Protein AF-0000000069711337 (afdb_homodimer)

Organism: Shewanella oneidensis (strain ATCC 700550 / JCM 31522 / CIP 106686 / LMG 19005 / NCIMB 14063 / MR-1) (NCBI:txid211586)

Radius of gyration: 55.76 Å; Cα contacts (8 Å, |Δi|>4): 2715; chains: 2; bounding box: 80×181×138 Å

InterPro domains:
  IPR000014 PAS domain [PF13426] (203-303)
  IPR000014 PAS domain [TIGR00229] (195-309)
  IPR000014 PAS domain [cd00130] (200-301)
  IPR000160 GGDEF domain [PF00990] (315-472)
  IPR000160 GGDEF domain [PS50887] (344-478)
  IPR000160 GGDEF domain [SM00267] (304-476)
  IPR000160 GGDEF domain [TIGR00254] (312-474)
  IPR000160 GGDEF domain [cd01949] (318-474)
  IPR000700 PAS-associated, C-terminal [PS50113] (261-313)
  IPR001633 EAL domain [PF00563] (494-732)
  IPR001633 EAL domain [PS50883] (487-746)
  IPR001633 EAL domain [SM00052] (486-737)
  IPR001633 EAL domain [cd01948] (494-734)
  IPR003018 GAF domain [PF13185] (55-182)
  IPR003018 GAF domain [SM00065] (39-191)
  IPR029016 GAF-like domain superfamily [G3DSA:3.30.450.40] (39-191)
  IPR029787 Nucleotide cyclase [SSF55073] (320-478)
  IPR035919 EAL domain superfamily [G3DSA:3.20.20.450] (492-749)
  IPR035919 EAL domain superfamily [SSF141868] (493-745)
  IPR035965 PAS domain superfamily [SSF55785] (196-307)

Sequence (1504 aa):
MDEGMQIVGAVSGLSTPFNQNVSLECYNGILSMLLNGAPLADILHALVLKIEDQRLGTHASVLLLSEDGKRVLTGAAPHLPDSYNQVIHGVEIGPEVGSCGTAAYTGQRVIVEDIEHHPYWALYKSFALVHGLRACWSEPIKDTQGKVLGTFAMYYKEIKSPTVADLTLIAEAARLASLAIERSRSLEFQRLAVKIFDRLPLALVITNASHSVLYANDAFKLMVCLQPDDILAFNPEQFFSPSEPHEIASLFNHLSEGKMWQGELVGLRNNGETFYLDLTVTVFRESHSADLGFAWLFSDVSERKKAAQLIKYQANNDSLTGLANRNALFRQIQELINADSLTPGFSFMLMDLDNFKQVNDTYGHDKGDVLLVQMVEQVKICLDPQAVFARLGGDEFAILLPGVVTQRELSQLADKINKQVYRRYELSHDKGVYSSVSIGIARFPEDALDLEQLLNCADQAMYISKANGRNRYHFFTEQMQQNAERIANLHTLLKQALEQNAFELYFQPIVDATTGLIVRAEVLLRWQHEGQFISPDEFIPIAENSGLIVSIGRCVRQAVMQTIVEMQALGWPMSLAINVSTFEFWSHELQDEFCDSFTDIIEGLGVEDFPYELITLEITESLLMKKHAHLIQVLNELRARGIKISLDDFGTGYSSLSYLANFPIDQIKIDKSFIDRLAEGERHLALIEAIVRLSHALNLRVTAEGVETQEQLQVMMDNHIQEIQGYLFYKPIPKAVFFELLAKQAVISPHSMDEGMQIVGAVSGLSTPFNQNVSLECYNGILSMLLNGAPLADILHALVLKIEDQRLGTHASVLLLSEDGKRVLTGAAPHLPDSYNQVIHGVEIGPEVGSCGTAAYTGQRVIVEDIEHHPYWALYKSFALVHGLRACWSEPIKDTQGKVLGTFAMYYKEIKSPTVADLTLIAEAARLASLAIERSRSLEFQRLAVKIFDRLPLALVITNASHSVLYANDAFKLMVCLQPDDILAFNPEQFFSPSEPHEIASLFNHLSEGKMWQGELVGLRNNGETFYLDLTVTVFRESHSADLGFAWLFSDVSERKKAAQLIKYQANNDSLTGLANRNALFRQIQELINADSLTPGFSFMLMDLDNFKQVNDTYGHDKGDVLLVQMVEQVKICLDPQAVFARLGGDEFAILLPGVVTQRELSQLADKINKQVYRRYELSHDKGVYSSVSIGIARFPEDALDLEQLLNCADQAMYISKANGRNRYHFFTEQMQQNAERIANLHTLLKQALEQNAFELYFQPIVDATTGLIVRAEVLLRWQHEGQFISPDEFIPIAENSGLIVSIGRCVRQAVMQTIVEMQALGWPMSLAINVSTFEFWSHELQDEFCDSFTDIIEGLGVEDFPYELITLEITESLLMKKHAHLIQVLNELRARGIKISLDDFGTGYSSLSYLANFPIDQIKIDKSFIDRLAEGERHLALIEAIVRLSHALNLRVTAEGVETQEQLQVMMDNHIQEIQGYLFYKPIPKAVFFELLAKQAVISPHS

Foldseek 3Di:
DDPPPPCPPPPPPPPPVPPPPLVVVLVVVLVVCLVVPHDLLVSLQSLQVSLCVVDPQKFKFWWFADPVLFATAGRYGPPDDPQLNVVRGGDGADCQQPQFSNCSVVVAKGWFLALVPDRSNPPPSVSQVVVQWTIKIKHFQAEPVSHGGGIMMITHNHRDDDDPSRVVSRVVSSPSSNVSRVVNVVVVVVVVVVVVQQPDCWWKFKAWLVQDTPDTHPNNCVVAVVDPPDDPGDDPCQFQVVWDPVLVVVCVVQVVVQHKDWDKTWTAHPVGDIFIKTWIKHWDADPPDNIIMIMIIIDGCRVVVVVVVVVVQVVFADPLQRAGEQVNVQVVVVCLLPVPPPFAKKKKKKKFKPCLVVVCVPPNVLLSSQLLNVLVVQLVVLDDPQWGWYAHDDRMIMIIGGHDDDPVRVQVSLLSSLVRSQDWDDSDDVDIDGMGMFMFMEMPPVQHNDDVRRVVQRVLQSVVCVVVPHSHGGYGDVVSVVLVVLLVVLLVVLVVCLVVVQKAWWWFFKAFLPPRHTAAIEIDIWGDDPNDTDDCVRNVVSCLVVVVLLSVQLVSLLVVQVLQVVCVVVPQHHAYEYEDDLSCVVDLVSLVVVLVSNVVSCVVVVHDDRQQLSYEYEYEQVSLPPPDPSNQVSQVVSVVSNYAYEYECPPPDDHDPVSVLVHRHAAYEHDQVLLVCVVVDPVSLVVVLVVLVSCVVSNHAYEYEADQDPVSSVSCVVSVRGIYTHVNRPDTGGPVVVVVSSVVSCVVDPPD/DPPPPPCPDPPPPPPPVPPPPLLVVLVVVLVVCLVVPHDLLVSLQSLQVSLCVVDPQKFKFWWFADPVLFATAGRYGPPDDPQLNVVRGGDGADCQQPQFSNCSVVVAKGWFLALVPDRSNVPPSVSQVVVQWTIKIKHFQAEPVSHTGGIMMITHNHRDDDDPSRVVSRVSSSPSSNVSRVVNVVVVVVVVVVVVQQPDCWWKFKAWLVQDTPDTHPNNCVVAPVDPPDDPGDDPCQFQVVWDPVLVVVCVVQVVVQHKDWDKTWTAHPVGDIFIKTWIKHWDADPPDNIIMIMIIIDGCRVVVVVVVVVVQVVFADPLQRAGEQVNVQVVVVCLLPVPDPFQKKKKKKKFKPCLVVVCVPVNVLLSSQLLNVLVVQLVVLDDPQWGWYAHDDRMIMIIGGHHDDPVRVQVSLLSSLVRSQDWDDSDDVDIDGMGMFMFMEIPPVQHNDDVRRVVQRVLQSVVCNVVPHSHGGYGDVVSVVLVVLLVVLLVVLVVCLVVVQKAWWWFFKAFLVPRDTAAIEIDIWGDDPNDTDDCVRNVVSCLVVVVLLSVQLVSLLVVQVLQVVCVVVPQHHAYEYEDELSCVVDLVSLVVVLVSNVVSCVVVVHDDRQQLSYEYEYEQVSLPPPDPSNQVSQVVSVVSNYAYEYECPPPDDHDPVSVLVHRHAAYEHDQVLLVCVVVDPVSLVVVLVVLVSCVVSNHAYEYEADQDPVSSVSCVVSPRGIYTHVNSPDTDGPVVVVVSSVVSCVVDPPD

Solvent-accessible surface area (backbone atoms only — not comparable to full-atom values): 78428 Å² total; per-residue (Å²): 136,90,75,76,76,80,78,76,76,76,74,80,69,78,76,64,84,66,76,62,61,67,59,38,56,48,48,50,55,48,48,51,35,57,57,63,55,53,54,59,60,58,46,45,40,51,49,40,52,47,50,31,69,72,37,77,75,41,40,36,34,34,35,32,41,38,92,81,67,50,28,32,32,71,54,28,44,89,79,47,58,67,73,49,49,57,66,52,40,62,38,60,50,31,86,58,37,36,38,50,24,18,6,46,58,70,63,38,73,27,81,37,36,42,34,87,76,38,74,35,19,69,89,50,30,70,67,38,46,78,74,44,41,23,14,35,37,13,30,39,12,43,46,66,84,64,49,65,48,17,24,32,33,42,29,26,68,46,75,47,77,81,49,73,67,49,53,52,50,49,52,48,50,15,51,54,50,24,52,48,50,51,51,49,52,40,54,49,47,51,53,50,49,51,54,50,52,49,64,35,93,38,22,37,38,30,24,42,71,88,38,47,61,72,43,66,26,56,40,29,40,62,68,36,39,86,52,93,82,55,78,83,72,54,56,68,69,67,31,40,56,80,29,60,65,68,60,52,50,52,47,53,55,32,49,75,70,62,35,62,43,76,50,74,47,27,38,49,28,79,87,68,51,72,43,37,28,45,37,39,37,45,57,46,72,43,92,90,41,98,43,47,27,37,39,42,34,35,37,82,43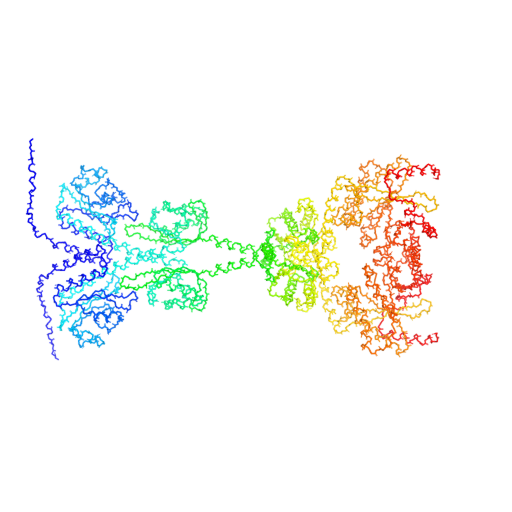,42,66,60,51,51,50,53,50,49,44,51,43,65,64,29,29,31,89,84,71,64,28,33,15,46,62,38,46,51,51,52,51,50,49,56,68,60,49,72,63,94,57,60,31,31,36,37,36,31,33,34,50,48,64,46,66,55,44,26,67,70,64,24,60,68,37,37,48,48,47,52,44,54,47,51,55,44,47,54,72,72,52,58,89,77,45,45,58,28,40,63,49,86,59,32,33,37,37,39,38,76,35,73,71,52,69,66,58,51,49,50,51,52,50,49,41,36,56,60,45,47,42,79,42,75,56,50,98,83,37,68,49,73,40,35,34,15,27,2,30,24,38,34,62,83,70,18,89,45,70,70,48,35,52,44,37,8,48,49,15,18,48,49,13,46,75,71,68,38,61,35,68,31,65,49,48,71,67,59,50,53,53,49,50,52,50,53,53,51,47,47,51,49,56,50,32,63,74,64,62,47,63,40,65,27,36,28,49,24,22,30,64,84,80,65,45,76,65,33,26,40,49,38,79,40,40,62,57,96,89,38,77,52,55,56,84,58,53,47,58,45,25,51,75,67,52,50,41,47,61,52,48,52,53,51,50,46,54,51,54,52,49,45,53,51,29,46,76,71,69,53,75,57,32,40,30,39,75,49,64,53,71,40,54,64,41,72,65,40,40,51,48,52,61,46,44,59,57,52,46,35,60,71,71,70,52,87,84,72,70,39,63,37,35,28,41,28,32,48,37,62,51,66,62,58,86,43,73,63,54,55,51,52,46,45,54,43,38,72,63,37,32,40,31,28,36,32,48,43,38,72,32,40,32,26,56,57,50,63,76,70,45,81,62,45,28,40,28,39,32,35,72,55,54,68,40,41,84,76,35,68,54,39,49,29,48,52,52,22,51,46,50,30,32,49,49,63,68,27,47,51,32,42,32,54,38,60,48,71,69,52,48,50,53,36,52,74,61,71,39,51,32,40,28,23,63,59,80,37,57,76,32,47,58,70,59,49,52,51,53,49,53,56,50,54,66,69,60,68,85,125,132,87,75,76,76,78,77,78,76,78,74,78,70,76,74,62,85,66,76,65,61,65,60,38,58,49,46,50,54,48,48,50,35,59,56,62,55,54,55,57,59,58,46,44,38,51,49,39,54,47,50,30,68,72,38,77,74,41,41,36,34,33,32,31,40,39,92,80,68,51,27,32,31,72,54,26,45,87,77,47,58,67,71,51,50,58,66,51,40,61,39,62,50,31,86,58,36,36,37,50,25,19,6,48,58,70,63,38,72,25,81,37,35,41,35,86,77,36,75,35,19,69,89,49,30,70,68,39,47,78,74,44,42,22,14,35,35,14,29,40,12,45,47,68,83,64,50,69,49,18,26,32,34,42,29,27,67,45,75,46,76,81,49,72,68,49,54,52,49,49,53,49,52,16,51,55,48,24,52,50,49,52,51,52,51,39,52,51,47,50,54,50,48,51,55,51,51,48,64,34,93,38,22,37,39,30,24,42,72,87,40,48,61,72,43,68,26,58,40,30,40,62,68,37,39,87,51,94,82,54,77,80,73,54,54,67,70,68,31,41,57,79,29,58,67,69,61,53,51,52,47,53,54,31,48,75,71,62,36,61,45,75,50,75,48,28,38,50,29,80,87,69,51,73,44,37,28,44,38,39,37,44,56,46,70,43,92,89,40,95,44,47,27,37,39,43,36,35,37,83,42,42,66,60,52,50,49,52,49,48,42,51,43,65,65,29,30,32,88,86,71,64,29,32,14,45,62,40,48,52,50,52,50,48,50,58,66,61,50,69,66,91,60,54,34,31,35,36,37,32,33,35,50,49,66,45,64,55,45,26,68,68,63,25,60,68,37,38,49,48,46,51,44,53,48,52,57,44,49,53,71,72,52,59,92,76,45,44,58,27,40,64,50,85,60,33,33,36,38,38,38,76,36,73,70,54,70,67,57,49,49,50,50,52,49,49,41,35,56,60,45,47,42,78,42,76,56,50,97,85,37,67,48,74,40,34,33,16,26,2,30,25,38,35,63,84,71,19,88,47,70,70,48,35,53,44,37,7,48,49,15,18,49,50,14,46,74,71,67,37,59,34,67,31,66,49,47,70,67,59,52,52,52,49,50,50,50,54,52,52,45,46,51,48,57,50,32,63,75,64,60,48,63,42,65,26,36,28,49,24,24,30,64,86,80,64,44,78,65,33,27,40,49,40,78,41,39,62,56,96,90,39,79,50,55,56,86,59,54,47,59,46,24,52,76,67,52,49,41,47,60,51,48,51,53,51,51,45,54,49,52,52,50,45,54,51,29,44,76,73,69,54,75,58,32,40,30,38,74,49,63,55,71,40,54,65,40,71,66,39,39,51,47,53,61,46,45,57,56,53,44,35,61,71,70,68,51,88,82,74,69,38,63,37,35,30,42,28,32,49,38,62,52,67,62,58,87,42,71,65,55,54,51,51,46,47,52,43,39,74,65,37,32,39,31,28,36,34,47,43,37,73,33,40,34,28,57,56,49,63,75,70,45,81,61,44,28,39,27,38,33,36,71,54,53,67,40,42,84,77,35,68,54,40,47,30,47,50,52,24,51,47,49,30,32,50,50,62,69,27,47,50,32,44,32,54,39,60,47,70,70,52,47,50,53,37,52,73,61,70,38,51,32,39,27,23,64,59,81,36,58,76,32,47,59,70,61,47,51,51,53,51,53,55,50,52,67,70,62,69,84,125

Nearest PDB structures (foldseek):
  5xgb-assembly1_A-2  TM=4.383E-01  e=1.754E-41  Pseudomonas aeruginosa PAO1
  5xge-assembly1_A  TM=4.430E-01  e=1.896E-40  Pseudomonas aeruginosa PAO1
  5xgd-assembly1_A  TM=4.421E-01  e=2.002E-40  Pseudomonas aeruginosa PAO1
  2r6o-assembly1_B  TM=9.337E-01  e=6.781E-23  Thiobacillus denitrificans ATCC 25259
  5m1t-assembly1_A  TM=9.242E-01  e=3.085E-22  Pseudomonas aeruginosa PAO1

Secondary structure (DSSP, 8-state):
-------------------HHHHHHHHHHHHHHHHTT--HHHHHHHHHHHHHHHSTT-EEEEEEEPTTSSEEEEEE-TTS-HHHHHHHTTEEP-TTSHHHHHHHHHTS-EEES-TTT-GGGTTTHHHHHTTT--EEEEEEEE-TTS-EEEEEEEEESS--PPPHHHHHHHHHHHHHHHHHHHHHHHHHHHHHHHHHHHT-SSEEEEE-TT--EEEE-HHHHHHH-SSTTS-----HHHHTTTS-HHHHHHHHHHHHTT--EEEEEEEE-TTS-EEEEEEEEEEEE-TTSSPEEEEEEEEE-HHHHHHHHHHHHHHHB-TTT-SB-HHHHHHHHHHHHH--SS---EEEEEEEETTHHHHHHHH-HHHHHHHHHHHHHHHHHH--TT-EEEEEETTEEEEEEES---HHHHHHHHHHHHHHH-EEEEEETTEEEEE-EEEEEEEETTT-SSHHHHHHHHHHHHHHHHHTTSS-EEE--HHHHHHHHHHHHHHHHHHHHHHTT-EEEEEEEEEETTT--EEEEEEEEEEEETTEEEPHHHHHHHHHHHTTHHHHHHHHHHHHHHHHHHHHHHT---EEEEE--GGGGSSHHHHHHHHHHHHHHHHHHT-SS--GGGEEEEEEHHHHTS--HHHHHHHHHHHHHT-EEEEEEETTS-B-HHHHHHS---EEEEPHHHHHGGGG-HHHHHHHHHHHHHHHHTT-EEEEE---SHHHHHHHHHTT--EEESTTT---EEHHHHHHHHHHHHHHS---/-------------------HHHHHHHHHHHHHHHHTT--HHHHHHHHHHHHHHHSTT-EEEEEEEPTTSSEEEEEE-TTS-HHHHHHHTTEEP-TTSHHHHHHHHHTS-EEES-TTT-GGGTTTHHHHHTTT--EEEEEEEE-TTS-EEEEEEEEESS-----HHHHHHHHHHHHHHHHHHHHHHHHHHHHHHHHHHHT-SSEEEEE-TT--EEEE-HHHHHHH-SSTTS-----HHHHTTTS-HHHHHHHHHHHHTT--EEEEEEEE-TTS-EEEEEEEEEEEE-TTSSPEEEEEEEEE-HHHHHHHHHHHHHHHB-TTT-SB-HHHHHHHHHHHHH--SS---EEEEEEEETTHHHHHHHH-HHHHHHHHHHHHHHHHHH--TT-EEEEEETTEEEEEEES---HHHHHHHHHHHHHHH-EEEEEETTEEEEE-EEEEEEEETTT-SSHHHHHHHHHHHHHHHHHTTSS-EEE--HHHHHHHHHHHHHHHHHHHHHHTT-EEEEEEEEEETTT--EEEEEEEEEEEETTEEEPHHHHHHHHHHHTHHHHHHHHHHHHHHHHHHHHHHHT---EEEEE--GGGGSSHHHHHHHHHHHHHHHHHHT-SS--GGGEEEEEEHHHHHS--HHHHHHHHHHHHHT-EEEEEEETTS-B-HHHHHHS---EEEE-HHHHHGGGG-HHHHHHHHHHHHHHHHTT-EEEEE---SHHHHHHHHHTT--EEESTTT---EEHHHHHHHHHHHHHHS---

Structure (mmCIF, N/CA/C/O backbone):
data_AF-0000000069711337-model_v1
#
loop_
_entity.id
_entity.type
_entity.pdbx_description
1 polymer 'Bifunctional diguanylate cyclase with GAF and PAS sensory domains/signalling protein with EAL domain'
#
loop_
_atom_site.group_PDB
_atom_site.id
_atom_site.type_symbol
_atom_site.label_atom_id
_atom_site.label_alt_id
_atom_site.label_comp_id
_atom_site.label_asym_id
_atom_site.label_entity_id
_atom_site.label_seq_id
_atom_site.pdbx_PDB_ins_code
_atom_site.Cartn_x
_atom_site.Cartn_y
_atom_site.Cartn_z
_atom_site.occupancy
_atom_site.B_iso_or_equiv
_atom_site.auth_seq_id
_atom_site.auth_comp_id
_atom_site.auth_asym_id
_atom_site.auth_atom_id
_atom_site.pdbx_PDB_model_num
ATOM 1 N N . MET A 1 1 ? 28.078 -61.344 -83.375 1 18.14 1 MET A N 1
ATOM 2 C CA . MET A 1 1 ? 27.281 -62.562 -83.438 1 18.14 1 MET A CA 1
ATOM 3 C C . MET A 1 1 ? 26.5 -62.781 -82.125 1 18.14 1 MET A C 1
ATOM 5 O O . MET A 1 1 ? 25.297 -63 -82.188 1 18.14 1 MET A O 1
ATOM 9 N N . ASP A 1 2 ? 27.156 -63.406 -81.125 1 20.28 2 ASP A N 1
ATOM 10 C CA . ASP A 1 2 ? 26.859 -64.625 -80.312 1 20.28 2 ASP A CA 1
ATOM 11 C C . ASP A 1 2 ? 25.875 -64.312 -79.188 1 20.28 2 ASP A C 1
ATOM 13 O O . ASP A 1 2 ? 26.141 -63.5 -78.312 1 20.28 2 ASP A O 1
ATOM 17 N N . GLU A 1 3 ? 24.609 -64.562 -79.5 1 23.61 3 GLU A N 1
ATOM 18 C CA . GLU A 1 3 ? 23.281 -64.5 -78.875 1 23.61 3 GLU A CA 1
ATOM 19 C C . GLU A 1 3 ? 23.141 -65.438 -77.688 1 23.61 3 GLU A C 1
ATOM 21 O O . GLU A 1 3 ? 22.984 -66.625 -77.875 1 23.61 3 GLU A O 1
ATOM 26 N N . GLY A 1 4 ? 24.141 -65.312 -76.75 1 23.45 4 GLY A N 1
ATOM 27 C CA . GLY A 1 4 ? 24.25 -66.312 -75.688 1 23.45 4 GLY A CA 1
ATOM 28 C C . GLY A 1 4 ? 22.953 -66.5 -74.938 1 23.45 4 GLY A C 1
ATOM 29 O O . GLY A 1 4 ? 22.266 -65.562 -74.625 1 23.45 4 GLY A O 1
ATOM 30 N N . MET A 1 5 ? 22.234 -67.625 -75.312 1 23.56 5 MET A N 1
ATOM 31 C CA . MET A 1 5 ? 20.953 -68.188 -74.938 1 23.56 5 MET A CA 1
ATOM 32 C C . MET A 1 5 ? 20.828 -68.438 -73.438 1 23.56 5 MET A C 1
ATOM 34 O O . MET A 1 5 ? 21.578 -69.188 -72.875 1 23.56 5 MET A O 1
ATOM 38 N N . GLN A 1 6 ? 20.625 -67.312 -72.688 1 23.84 6 GLN A N 1
ATOM 39 C CA . GLN A 1 6 ? 20.578 -67.312 -71.188 1 23.84 6 GLN A CA 1
ATOM 40 C C . GLN A 1 6 ? 19.438 -68.188 -70.688 1 23.84 6 GLN A C 1
ATOM 42 O O . GLN A 1 6 ? 18.266 -67.938 -70.938 1 23.84 6 GLN A O 1
ATOM 47 N N . ILE A 1 7 ? 19.625 -69.562 -70.812 1 23.23 7 ILE A N 1
ATOM 48 C CA . ILE A 1 7 ? 18.656 -70.625 -70.438 1 23.23 7 ILE A CA 1
ATOM 49 C C . ILE A 1 7 ? 18.188 -70.438 -69 1 23.23 7 ILE A C 1
ATOM 51 O O . ILE A 1 7 ? 19 -70.375 -68.062 1 23.23 7 ILE A O 1
ATOM 55 N N . VAL A 1 8 ? 17.062 -69.75 -68.75 1 24.2 8 VAL A N 1
ATOM 56 C CA . VAL A 1 8 ? 16.344 -69.5 -67.5 1 24.2 8 VAL A CA 1
ATOM 57 C C . VAL A 1 8 ? 15.703 -70.75 -67 1 24.2 8 VAL A C 1
ATOM 59 O O . VAL A 1 8 ? 14.766 -71.312 -67.562 1 24.2 8 VAL A O 1
ATOM 62 N N . GLY A 1 9 ? 16.531 -71.875 -66.812 1 24.56 9 GLY A N 1
ATOM 63 C CA . GLY A 1 9 ? 15.93 -73.125 -66.438 1 24.56 9 GLY A CA 1
ATOM 64 C C . GLY A 1 9 ? 15.07 -73 -65.188 1 24.56 9 GLY A C 1
ATOM 65 O O . GLY A 1 9 ? 15.453 -72.375 -64.188 1 24.56 9 GLY A O 1
ATOM 66 N N . ALA A 1 10 ? 13.742 -73.125 -65.375 1 26.84 10 ALA A N 1
ATOM 67 C CA . ALA A 1 10 ? 12.68 -73.125 -64.375 1 26.84 10 ALA A CA 1
ATOM 68 C C . ALA A 1 10 ? 12.766 -74.375 -63.469 1 26.84 10 ALA A C 1
ATOM 70 O O . ALA A 1 10 ? 12.625 -75.5 -63.906 1 26.84 10 ALA A O 1
ATOM 71 N N . VAL A 1 11 ? 13.781 -74.5 -62.594 1 25.28 11 VAL A N 1
ATOM 72 C CA . VAL A 1 11 ? 13.875 -75.625 -61.688 1 25.28 11 VAL A CA 1
ATOM 73 C C . VAL A 1 11 ? 12.539 -75.812 -61 1 25.28 11 VAL A C 1
ATOM 75 O O . VAL A 1 11 ? 11.977 -74.875 -60.406 1 25.28 11 VAL A O 1
ATOM 78 N N . SER A 1 12 ? 11.719 -76.75 -61.5 1 26.84 12 SER A N 1
ATOM 79 C CA . SER A 1 12 ? 10.492 -77.25 -60.906 1 26.84 12 SER A CA 1
ATOM 80 C C . SER A 1 12 ? 10.734 -77.75 -59.5 1 26.84 12 SER A C 1
ATOM 82 O O . SER A 1 12 ? 11.375 -78.75 -59.281 1 26.84 12 SER A O 1
ATOM 84 N N . GLY A 1 13 ? 11.375 -77 -58.656 1 25.52 13 GLY A N 1
ATOM 85 C CA . GLY A 1 13 ? 11.812 -77.312 -57.344 1 25.52 13 GLY A CA 1
ATOM 86 C C . GLY A 1 13 ? 10.727 -78 -56.5 1 25.52 13 GLY A C 1
ATOM 87 O O . GLY A 1 13 ? 9.586 -77.5 -56.469 1 25.52 13 GLY A O 1
ATOM 88 N N . LEU A 1 14 ? 10.695 -79.438 -56.5 1 29.45 14 LEU A N 1
ATOM 89 C CA . LEU A 1 14 ? 9.977 -80.312 -55.594 1 29.45 14 LEU A CA 1
ATOM 90 C C . LEU A 1 14 ? 9.875 -79.75 -54.219 1 29.45 14 LEU A C 1
ATOM 92 O O . LEU A 1 14 ? 10.891 -79.438 -53.594 1 29.45 14 LEU A O 1
ATOM 96 N N . SER A 1 15 ? 8.797 -79.062 -54.031 1 28.31 15 SER A N 1
ATOM 97 C CA . SER A 1 15 ? 8.406 -78.5 -52.719 1 28.31 15 SER A CA 1
ATOM 98 C C . SER A 1 15 ? 8.391 -79.562 -51.656 1 28.31 15 SER A C 1
ATOM 100 O O . SER A 1 15 ? 7.496 -80.375 -51.594 1 28.31 15 SER A O 1
ATOM 102 N N . THR A 1 16 ? 9.531 -80.375 -51.438 1 30.22 16 THR A N 1
ATOM 103 C CA . THR A 1 16 ? 9.539 -81.25 -50.281 1 30.22 16 THR A CA 1
ATOM 104 C C . THR A 1 16 ? 8.766 -80.625 -49.125 1 30.22 16 THR A C 1
ATOM 106 O O . THR A 1 16 ? 8.859 -79.375 -48.906 1 30.22 16 THR A O 1
ATOM 109 N N . PRO A 1 17 ? 7.723 -81.312 -48.719 1 33.59 17 PRO A N 1
ATOM 110 C CA . PRO A 1 17 ? 6.945 -80.812 -47.594 1 33.59 17 PRO A CA 1
ATOM 111 C C . PRO A 1 17 ? 7.82 -80.312 -46.469 1 33.59 17 PRO A C 1
ATOM 113 O O . PRO A 1 17 ? 8.672 -81 -45.938 1 33.59 17 PRO A O 1
ATOM 116 N N . PHE A 1 18 ? 8.43 -79.188 -46.594 1 34.59 18 PHE A N 1
ATOM 117 C CA . PHE A 1 18 ? 9.164 -78.375 -45.656 1 34.59 18 PHE A CA 1
ATOM 118 C C . PHE A 1 18 ? 8.648 -78.562 -44.219 1 34.59 18 PHE A C 1
ATOM 120 O O . PHE A 1 18 ? 7.438 -78.625 -44 1 34.59 18 PHE A O 1
ATOM 127 N N . ASN A 1 19 ? 9.43 -79.25 -43.375 1 37.69 19 ASN A N 1
ATOM 128 C CA . ASN A 1 19 ? 9.297 -79.562 -41.938 1 37.69 19 ASN A CA 1
ATOM 129 C C . ASN A 1 19 ? 8.578 -78.375 -41.219 1 37.69 19 ASN A C 1
ATOM 131 O O . ASN A 1 19 ? 9.219 -77.438 -40.75 1 37.69 19 ASN A O 1
ATOM 135 N N . GLN A 1 20 ? 7.562 -77.938 -41.625 1 41.38 20 GLN A N 1
ATOM 136 C CA . GLN A 1 20 ? 6.543 -77.062 -41.094 1 41.38 20 GLN A CA 1
ATOM 137 C C . GLN A 1 20 ? 6.34 -77.25 -39.594 1 41.38 20 GLN A C 1
ATOM 139 O O . GLN A 1 20 ? 5.898 -76.375 -38.906 1 41.38 20 GLN A O 1
ATOM 144 N N . ASN A 1 21 ? 6.703 -78.5 -39.062 1 42.59 21 ASN A N 1
ATOM 145 C CA . ASN A 1 21 ? 6.465 -78.875 -37.656 1 42.59 21 ASN A CA 1
ATOM 146 C C . ASN A 1 21 ? 7.402 -78.188 -36.719 1 42.59 21 ASN A C 1
ATOM 148 O O . ASN A 1 21 ? 7.023 -77.875 -35.562 1 42.59 21 ASN A O 1
ATOM 152 N N . VAL A 1 22 ? 8.688 -78.125 -37 1 45.66 22 VAL A N 1
ATOM 153 C CA . VAL A 1 22 ? 9.727 -77.625 -36.125 1 45.66 22 VAL A CA 1
ATOM 154 C C . VAL A 1 22 ? 9.445 -76.125 -35.781 1 45.66 22 VAL A C 1
ATOM 156 O O . VAL A 1 22 ? 9.594 -75.75 -34.656 1 45.66 22 VAL A O 1
ATOM 159 N N . SER A 1 23 ? 8.852 -75.5 -36.75 1 56.22 23 SER A N 1
ATOM 160 C CA . SER A 1 23 ? 8.555 -74.062 -36.625 1 56.22 23 SER A CA 1
ATOM 161 C C . SER A 1 23 ? 7.422 -73.812 -35.656 1 56.22 23 SER A C 1
ATOM 163 O O . SER A 1 23 ? 7.477 -72.875 -34.844 1 56.22 23 SER A O 1
ATOM 165 N N . LEU A 1 24 ? 6.738 -74.938 -35.438 1 54.31 24 LEU A N 1
ATOM 166 C CA . LEU A 1 24 ? 5.543 -74.75 -34.625 1 54.31 24 LEU A CA 1
ATOM 167 C C . LEU A 1 24 ? 5.871 -74.812 -33.156 1 54.31 24 LEU A C 1
ATOM 169 O O . LEU A 1 24 ? 5.344 -74.062 -32.344 1 54.31 24 LEU A O 1
ATOM 173 N N . GLU A 1 25 ? 6.738 -75.875 -32.781 1 60.19 25 GLU A N 1
ATOM 174 C CA . GLU A 1 25 ? 7.109 -76 -31.391 1 60.19 25 GLU A CA 1
ATOM 175 C C . GLU A 1 25 ? 7.855 -74.812 -30.875 1 60.19 25 GLU A C 1
ATOM 177 O O . GLU A 1 25 ? 7.648 -74.375 -29.75 1 60.19 25 GLU A O 1
ATOM 182 N N . CYS A 1 26 ? 8.641 -74.312 -31.781 1 65.06 26 CYS A N 1
ATOM 183 C CA . CYS A 1 26 ? 9.383 -73.062 -31.406 1 65.06 26 CYS A CA 1
ATOM 184 C C . CYS A 1 26 ? 8.438 -71.938 -31.141 1 65.06 26 CYS A C 1
ATOM 186 O O . CYS A 1 26 ? 8.57 -71.25 -30.141 1 65.06 26 CYS A O 1
ATOM 188 N N . TYR A 1 27 ? 7.527 -71.938 -31.953 1 66.81 27 TYR A N 1
ATOM 189 C CA . TYR A 1 27 ? 6.57 -70.812 -31.844 1 66.81 27 TYR A CA 1
ATOM 190 C C . TYR A 1 27 ? 5.75 -70.938 -30.562 1 66.81 27 TYR A C 1
ATOM 192 O O . TYR A 1 27 ? 5.566 -69.938 -29.844 1 66.81 27 TYR A O 1
ATOM 200 N N . ASN A 1 28 ? 5.395 -72.125 -30.25 1 67.12 28 ASN A N 1
ATOM 201 C CA . ASN A 1 28 ? 4.562 -72.375 -29.078 1 67.12 28 ASN A CA 1
ATOM 202 C C . ASN A 1 28 ? 5.316 -72.062 -27.781 1 67.12 28 ASN A C 1
ATOM 204 O O . ASN A 1 28 ? 4.746 -71.5 -26.859 1 67.12 28 ASN A O 1
ATOM 208 N N . GLY A 1 29 ? 6.539 -72.5 -27.812 1 72.25 29 GLY A N 1
ATOM 209 C CA . GLY A 1 29 ? 7.332 -72.188 -26.625 1 72.25 29 GLY A CA 1
ATOM 210 C C . GLY A 1 29 ? 7.523 -70.75 -26.359 1 72.25 29 GLY A C 1
ATOM 211 O O . GLY A 1 29 ? 7.352 -70.25 -25.234 1 72.25 29 GLY A O 1
ATOM 212 N N . ILE A 1 30 ? 7.766 -70 -27.406 1 78.81 30 ILE A N 1
ATOM 213 C CA . ILE A 1 30 ? 8.031 -68.625 -27.281 1 78.81 30 ILE A CA 1
ATOM 214 C C . ILE A 1 30 ? 6.734 -67.875 -26.953 1 78.81 30 ILE A C 1
ATOM 216 O O . ILE A 1 30 ? 6.723 -66.938 -26.094 1 78.81 30 ILE A O 1
ATOM 220 N N . LEU A 1 31 ? 5.734 -68.25 -27.547 1 70.56 31 LEU A N 1
ATOM 221 C CA . LEU A 1 31 ? 4.441 -67.625 -27.281 1 70.56 31 LEU A CA 1
ATOM 222 C C . LEU A 1 31 ? 4.008 -67.875 -25.844 1 70.56 31 LEU A C 1
ATOM 224 O O . LEU A 1 31 ? 3.461 -66.938 -25.203 1 70.56 31 LEU A O 1
ATOM 228 N N . SER A 1 32 ? 4.246 -69.062 -25.422 1 72.44 32 SER A N 1
ATOM 229 C CA . SER A 1 32 ? 3.928 -69.375 -24.031 1 72.44 32 SER A CA 1
ATOM 230 C C . SER A 1 32 ? 4.699 -68.5 -23.078 1 72.44 32 SER A C 1
ATOM 232 O O . SER A 1 32 ? 4.141 -68 -22.094 1 72.44 32 SER A O 1
ATOM 234 N N . MET A 1 33 ? 5.875 -68.25 -23.438 1 81.31 33 MET A N 1
ATOM 235 C CA . MET A 1 33 ? 6.695 -67.375 -22.594 1 81.31 33 MET A CA 1
ATOM 236 C C . MET A 1 33 ? 6.168 -65.938 -22.625 1 81.31 33 MET A C 1
ATOM 238 O O . MET A 1 33 ? 6.145 -65.312 -21.578 1 81.31 33 MET A O 1
ATOM 242 N N . LEU A 1 34 ? 5.762 -65.562 -23.734 1 75.75 34 LEU A N 1
ATOM 243 C CA . LEU A 1 34 ? 5.188 -64.25 -23.891 1 75.75 34 LEU A CA 1
ATOM 244 C C . LEU A 1 34 ? 3.912 -64.125 -23.062 1 75.75 34 LEU A C 1
ATOM 246 O O . LEU A 1 34 ? 3.734 -63.094 -22.344 1 75.75 34 LEU A O 1
ATOM 250 N N . LEU A 1 35 ? 3.131 -65.062 -23.094 1 67.69 35 LEU A N 1
ATOM 251 C CA . LEU A 1 35 ? 1.831 -65.062 -22.422 1 67.69 35 LEU A CA 1
ATOM 252 C C . LEU A 1 35 ? 1.989 -65.125 -20.906 1 67.69 35 LEU A C 1
ATOM 254 O O . LEU A 1 35 ? 1.162 -64.625 -20.172 1 67.69 35 LEU A O 1
ATOM 258 N N . ASN A 1 36 ? 3.076 -65.75 -20.5 1 73.19 36 ASN A N 1
ATOM 259 C CA . ASN A 1 36 ? 3.305 -65.938 -19.062 1 73.19 36 ASN A CA 1
ATOM 260 C C . ASN A 1 36 ? 4.043 -64.75 -18.484 1 73.19 36 ASN A C 1
ATOM 262 O O . ASN A 1 36 ? 4.363 -64.688 -17.297 1 73.19 36 ASN A O 1
ATOM 266 N N . GLY A 1 37 ? 4.383 -63.844 -19.344 1 73.38 37 GLY A N 1
ATOM 267 C CA . GLY A 1 37 ? 5.016 -62.625 -18.859 1 73.38 37 GLY A CA 1
ATOM 268 C C . GLY A 1 37 ? 6.492 -62.812 -18.547 1 73.38 37 GLY A C 1
ATOM 269 O O . GLY A 1 37 ? 7.023 -62.188 -17.625 1 73.38 37 GLY A O 1
ATOM 270 N N . ALA A 1 38 ? 7.094 -63.656 -19.234 1 81.62 38 ALA A N 1
ATOM 271 C CA . ALA A 1 38 ? 8.523 -63.875 -19.031 1 81.62 38 ALA A CA 1
ATOM 272 C C . ALA A 1 38 ? 9.32 -62.625 -19.406 1 81.62 38 ALA A C 1
ATOM 274 O O . ALA A 1 38 ? 8.922 -61.875 -20.297 1 81.62 38 ALA A O 1
ATOM 275 N N . PRO A 1 39 ? 10.453 -62.438 -18.688 1 84.62 39 PRO A N 1
ATOM 276 C CA . PRO A 1 39 ? 11.305 -61.281 -19.047 1 84.62 39 PRO A CA 1
ATOM 277 C C . PRO A 1 39 ? 11.82 -61.375 -20.484 1 84.62 39 PRO A C 1
ATOM 279 O O . PRO A 1 39 ? 12.047 -62.469 -21 1 84.62 39 PRO A O 1
ATOM 282 N N . LEU A 1 40 ? 11.914 -60.25 -21.062 1 87.69 40 LEU A N 1
ATOM 283 C CA . LEU A 1 40 ? 12.336 -60.188 -22.453 1 87.69 40 LEU A CA 1
ATOM 284 C C . LEU A 1 40 ? 13.625 -60.969 -22.688 1 87.69 40 LEU A C 1
ATOM 286 O O . LEU A 1 40 ? 13.734 -61.719 -23.656 1 87.69 40 LEU A O 1
ATOM 290 N N . ALA A 1 41 ? 14.586 -60.812 -21.766 1 87.94 41 ALA A N 1
ATOM 291 C CA . ALA A 1 41 ? 15.875 -61.469 -21.891 1 87.94 41 ALA A CA 1
ATOM 292 C C . ALA A 1 41 ? 15.703 -63 -21.984 1 87.94 41 ALA A C 1
ATOM 294 O O . ALA A 1 41 ? 16.344 -63.625 -22.812 1 87.94 41 ALA A O 1
ATOM 295 N N . ASP A 1 42 ? 14.789 -63.5 -21.234 1 89.44 42 ASP A N 1
ATOM 296 C CA . ASP A 1 42 ? 14.539 -64.938 -21.219 1 89.44 42 ASP A CA 1
ATOM 297 C C . ASP A 1 42 ? 13.867 -65.375 -22.516 1 89.44 42 ASP A C 1
ATOM 299 O O . ASP A 1 42 ? 14.18 -66.438 -23.047 1 89.44 42 ASP A O 1
ATOM 303 N N . ILE A 1 43 ? 12.992 -64.562 -23 1 89.81 43 ILE A N 1
ATOM 304 C CA . ILE A 1 43 ? 12.266 -64.875 -24.219 1 89.81 43 ILE A CA 1
ATOM 305 C C . ILE A 1 43 ? 13.234 -64.875 -25.406 1 89.81 43 ILE A C 1
ATOM 307 O O . ILE A 1 43 ? 13.234 -65.812 -26.203 1 89.81 43 ILE A O 1
ATOM 311 N N . LEU A 1 44 ? 14.062 -63.906 -25.453 1 93 44 LEU A N 1
ATOM 312 C CA . LEU A 1 44 ? 15.016 -63.844 -26.562 1 93 44 LEU A CA 1
ATOM 313 C C . LEU A 1 44 ? 16.031 -65 -26.484 1 93 44 LEU A C 1
ATOM 315 O O . LEU A 1 44 ? 16.391 -65.562 -27.516 1 93 44 LEU A O 1
ATOM 319 N N . HIS A 1 45 ? 16.453 -65.25 -25.312 1 93.56 45 HIS A N 1
ATOM 320 C CA . HIS A 1 45 ? 17.359 -66.375 -25.109 1 93.56 45 HIS A CA 1
ATOM 321 C C . HIS A 1 45 ? 16.75 -67.688 -25.594 1 93.56 45 HIS A C 1
ATOM 323 O O . HIS A 1 45 ? 17.391 -68.438 -26.328 1 93.56 45 HIS A O 1
ATOM 329 N N . ALA A 1 46 ? 15.562 -67.938 -25.234 1 92 46 ALA A N 1
ATOM 330 C CA . ALA A 1 46 ? 14.852 -69.125 -25.641 1 92 46 ALA A CA 1
ATOM 331 C C . ALA A 1 46 ? 14.664 -69.188 -27.156 1 92 46 ALA A C 1
ATOM 333 O O . ALA A 1 46 ? 14.805 -70.188 -27.781 1 92 46 ALA A O 1
ATOM 334 N N . LEU A 1 47 ? 14.383 -68.062 -27.719 1 91.94 47 LEU A N 1
ATOM 335 C CA . LEU A 1 47 ? 14.195 -67.938 -29.172 1 91.94 47 LEU A CA 1
ATOM 336 C C . LEU A 1 47 ? 15.469 -68.312 -29.906 1 91.94 47 LEU A C 1
ATOM 338 O O . LEU A 1 47 ? 15.43 -69.125 -30.828 1 91.94 47 LEU A O 1
ATOM 342 N N . VAL A 1 48 ? 16.547 -67.812 -29.5 1 94.56 48 VAL A N 1
ATOM 343 C CA . VAL A 1 48 ? 17.828 -68.062 -30.141 1 94.56 48 VAL A CA 1
ATOM 344 C C . VAL A 1 48 ? 18.156 -69.562 -30.031 1 94.56 48 VAL A C 1
ATOM 346 O O . VAL A 1 48 ? 18.547 -70.188 -31.016 1 94.56 48 VAL A O 1
ATOM 349 N N . LEU A 1 49 ? 17.984 -70.125 -28.875 1 93.5 49 LEU A N 1
ATOM 350 C CA . LEU A 1 49 ? 18.281 -71.5 -28.656 1 93.5 49 LEU A CA 1
ATOM 351 C C . LEU A 1 49 ? 17.422 -72.375 -29.547 1 93.5 49 LEU A C 1
ATOM 353 O O . LEU A 1 49 ? 17.891 -73.375 -30.094 1 93.5 49 LEU A O 1
ATOM 357 N N . LYS A 1 50 ? 16.234 -72.062 -29.688 1 89.69 50 LYS A N 1
ATOM 358 C CA . LYS A 1 50 ? 15.32 -72.812 -30.516 1 89.69 50 LYS A CA 1
ATOM 359 C C . LYS A 1 50 ? 15.727 -72.75 -31.984 1 89.69 50 LYS A C 1
ATOM 361 O O . LYS A 1 50 ? 15.664 -73.812 -32.688 1 89.69 50 LYS A O 1
ATOM 366 N N . ILE A 1 51 ? 16.172 -71.688 -32.438 1 90.94 51 ILE A N 1
ATOM 367 C CA . ILE A 1 51 ? 16.609 -71.5 -33.812 1 90.94 51 ILE A CA 1
ATOM 368 C C . ILE A 1 51 ? 17.891 -72.312 -34.031 1 90.94 51 ILE A C 1
ATOM 370 O O . ILE A 1 51 ? 18.031 -73 -35.062 1 90.94 51 ILE A O 1
ATOM 374 N N . GLU A 1 52 ? 18.766 -72.25 -33.125 1 92.56 52 GLU A N 1
ATOM 375 C CA . GLU A 1 52 ? 20 -73 -33.219 1 92.56 52 GLU A CA 1
ATOM 376 C C . GLU A 1 52 ? 19.75 -74.5 -33.219 1 92.56 52 GLU A C 1
ATOM 378 O O . GLU A 1 52 ? 20.484 -75.25 -33.875 1 92.56 52 GLU A O 1
ATOM 383 N N . ASP A 1 53 ? 18.766 -74.875 -32.531 1 88.25 53 ASP A N 1
ATOM 384 C CA . ASP A 1 53 ? 18.406 -76.312 -32.469 1 88.25 53 ASP A CA 1
ATOM 385 C C . ASP A 1 53 ? 17.797 -76.75 -33.812 1 88.25 53 ASP A C 1
ATOM 387 O O . ASP A 1 53 ? 17.984 -77.938 -34.219 1 88.25 53 ASP A O 1
ATOM 391 N N . GLN A 1 54 ? 17.156 -75.875 -34.469 1 84.12 54 GLN A N 1
ATOM 392 C CA . GLN A 1 54 ? 16.5 -76.188 -35.719 1 84.12 54 GLN A CA 1
ATOM 393 C C . GLN A 1 54 ? 17.5 -76.25 -36.875 1 84.12 54 GLN A C 1
ATOM 395 O O . GLN A 1 54 ? 17.328 -77 -37.812 1 84.12 54 GLN A O 1
ATOM 400 N N . ARG A 1 55 ? 18.375 -75.375 -36.781 1 85.06 55 ARG A N 1
ATOM 401 C CA . ARG A 1 55 ? 19.406 -75.312 -37.812 1 85.06 55 ARG A CA 1
ATOM 402 C C . ARG A 1 55 ? 20.781 -75.562 -37.25 1 85.06 55 ARG A C 1
ATOM 404 O O . ARG A 1 55 ? 21.469 -74.688 -36.781 1 85.06 55 ARG A O 1
ATOM 411 N N . LEU A 1 56 ? 21.125 -76.812 -37.406 1 79.94 56 LEU A N 1
ATOM 412 C CA . LEU A 1 56 ? 22.391 -77.25 -36.844 1 79.94 56 LEU A CA 1
ATOM 413 C C . LEU A 1 56 ? 23.562 -76.562 -37.469 1 79.94 56 LEU A C 1
ATOM 415 O O . LEU A 1 56 ? 23.594 -76.375 -38.688 1 79.94 56 LEU A O 1
ATOM 419 N N . GLY A 1 57 ? 24.484 -76.062 -36.719 1 87 57 GLY A N 1
ATOM 420 C CA . GLY A 1 57 ? 25.703 -75.438 -37.188 1 87 57 GLY A CA 1
ATOM 421 C C . GLY A 1 57 ? 25.641 -73.938 -37.094 1 87 57 GLY A C 1
ATOM 422 O O . GLY A 1 57 ? 26.656 -73.25 -37.25 1 87 57 GLY A O 1
ATOM 423 N N . THR A 1 58 ? 24.469 -73.438 -36.844 1 92.06 58 THR A N 1
ATOM 424 C CA . THR A 1 58 ? 24.344 -72 -36.75 1 92.06 58 THR A CA 1
ATOM 425 C C . THR A 1 58 ? 24.5 -71.5 -35.312 1 92.06 58 THR A C 1
ATOM 427 O O . THR A 1 58 ? 24.156 -72.188 -34.375 1 92.06 58 THR A O 1
ATOM 430 N N . HIS A 1 59 ? 25.156 -70.375 -35.094 1 95.38 59 HIS A N 1
ATOM 431 C CA . HIS A 1 59 ? 25.141 -69.562 -33.875 1 95.38 59 HIS A CA 1
ATOM 432 C C . HIS A 1 59 ? 24.359 -68.25 -34.094 1 95.38 59 HIS A C 1
ATOM 434 O O . HIS A 1 59 ? 24.766 -67.438 -34.875 1 95.38 59 HIS A O 1
ATOM 440 N N . ALA A 1 60 ? 23.297 -68.125 -33.438 1 96.06 60 ALA A N 1
ATOM 441 C CA . ALA A 1 60 ? 22.422 -67 -33.688 1 96.06 60 ALA A CA 1
ATOM 442 C C . ALA A 1 60 ? 22.547 -65.938 -32.562 1 96.06 60 ALA A C 1
ATOM 444 O O . ALA A 1 60 ? 23.125 -66.25 -31.516 1 96.06 60 ALA A O 1
ATOM 445 N N . SER A 1 61 ? 22.078 -64.75 -32.844 1 96.12 61 SER A N 1
ATOM 446 C CA . SER A 1 61 ? 22.062 -63.656 -31.875 1 96.12 61 SER A CA 1
ATOM 447 C C . SER A 1 61 ? 20.938 -62.688 -32.125 1 96.12 61 SER A C 1
ATOM 449 O O . SER A 1 61 ? 20.438 -62.594 -33.281 1 96.12 61 SER A O 1
ATOM 451 N N . VAL A 1 62 ? 20.453 -62.062 -31.094 1 96.12 62 VAL A N 1
ATOM 452 C CA . VAL A 1 62 ? 19.531 -60.906 -31.172 1 96.12 62 VAL A CA 1
ATOM 453 C C . VAL A 1 62 ? 20.188 -59.688 -30.578 1 96.12 62 VAL A C 1
ATOM 455 O O . VAL A 1 62 ? 20.641 -59.688 -29.422 1 96.12 62 VAL A O 1
ATOM 458 N N . LEU A 1 63 ? 20.328 -58.688 -31.344 1 94.81 63 LEU A N 1
ATOM 459 C CA . LEU A 1 63 ? 20.766 -57.375 -30.875 1 94.81 63 LEU A CA 1
ATOM 460 C C . LEU A 1 63 ? 19.609 -56.406 -30.812 1 94.81 63 LEU A C 1
ATOM 462 O O . LEU A 1 63 ? 18.766 -56.375 -31.719 1 94.81 63 LEU A O 1
ATOM 466 N N . LEU A 1 64 ? 19.594 -55.625 -29.734 1 92.94 64 LEU A N 1
ATOM 467 C CA . LEU A 1 64 ? 18.547 -54.625 -29.547 1 92.94 64 LEU A CA 1
ATOM 468 C C . LEU A 1 64 ? 19.062 -53.25 -29.875 1 92.94 64 LEU A C 1
ATOM 470 O O . LEU A 1 64 ? 20.203 -52.906 -29.547 1 92.94 64 LEU A O 1
ATOM 474 N N . LEU A 1 65 ? 18.234 -52.5 -30.531 1 90.69 65 LEU A N 1
ATOM 475 C CA . LEU A 1 65 ? 18.578 -51.094 -30.766 1 90.69 65 LEU A CA 1
ATOM 476 C C . LEU A 1 65 ? 18.297 -50.25 -29.516 1 90.69 65 LEU A C 1
ATOM 478 O O . LEU A 1 65 ? 17.25 -50.438 -28.875 1 90.69 65 LEU A O 1
ATOM 482 N N . SER A 1 66 ? 19.219 -49.375 -29.219 1 84.06 66 SER A N 1
ATOM 483 C CA . SER A 1 66 ? 19.047 -48.469 -28.094 1 84.06 66 SER A CA 1
ATOM 484 C C . SER A 1 66 ? 17.828 -47.562 -28.281 1 84.06 66 SER A C 1
ATOM 486 O O . SER A 1 66 ? 17.375 -47.375 -29.406 1 84.06 66 SER A O 1
ATOM 488 N N . GLU A 1 67 ? 17.344 -47 -27.219 1 77.81 67 GLU A N 1
ATOM 489 C CA . GLU A 1 67 ? 16.109 -46.188 -27.25 1 77.81 67 GLU A CA 1
ATOM 490 C C . GLU A 1 67 ? 16.281 -44.938 -28.109 1 77.81 67 GLU A C 1
ATOM 492 O O . GLU A 1 67 ? 15.328 -44.469 -28.719 1 77.81 67 GLU A O 1
ATOM 497 N N . ASP A 1 68 ? 17.5 -44.5 -28.172 1 77.31 68 ASP A N 1
ATOM 498 C CA . ASP A 1 68 ? 17.75 -43.312 -29 1 77.31 68 ASP A CA 1
ATOM 499 C C . ASP A 1 68 ? 17.984 -43.719 -30.453 1 77.31 68 ASP A C 1
ATOM 501 O O . ASP A 1 68 ? 18.188 -42.844 -31.312 1 77.31 68 ASP A O 1
ATOM 505 N N . GLY A 1 69 ? 18 -45 -30.734 1 81.75 69 GLY A N 1
ATOM 506 C CA . GLY A 1 69 ? 18.094 -45.5 -32.094 1 81.75 69 GLY A CA 1
ATOM 507 C C . GLY A 1 69 ? 19.484 -45.406 -32.656 1 81.75 69 GLY A C 1
ATOM 508 O O . GLY A 1 69 ? 19.656 -45.469 -33.875 1 81.75 69 GLY A O 1
ATOM 509 N N . LYS A 1 70 ? 20.484 -45.344 -31.781 1 85.12 70 LYS A N 1
ATOM 510 C CA . LYS A 1 70 ? 21.812 -45.062 -32.312 1 85.12 70 LYS A CA 1
ATOM 511 C C . LYS A 1 70 ? 22.75 -46.25 -32.125 1 85.12 70 LYS A C 1
ATOM 513 O O . LYS A 1 70 ? 23.719 -46.406 -32.875 1 85.12 70 LYS A O 1
ATOM 518 N N . ARG A 1 71 ? 22.516 -47.156 -31.141 1 91.12 71 ARG A N 1
ATOM 519 C CA . ARG A 1 71 ? 23.453 -48.219 -30.812 1 91.12 71 ARG A CA 1
ATOM 520 C C . ARG A 1 71 ? 22.75 -49.562 -30.719 1 91.12 71 ARG A C 1
ATOM 522 O O . ARG A 1 71 ? 21.547 -49.625 -30.453 1 91.12 71 ARG A O 1
ATOM 529 N N . VAL A 1 72 ? 23.578 -50.625 -31 1 91.44 72 VAL A N 1
ATOM 530 C CA . VAL A 1 72 ? 23.062 -51.969 -30.812 1 91.44 72 VAL A CA 1
ATOM 531 C C . VAL A 1 72 ? 23.531 -52.531 -29.469 1 91.44 72 VAL A C 1
ATOM 533 O O . VAL A 1 72 ? 24.688 -52.344 -29.094 1 91.44 72 VAL A O 1
ATOM 536 N N . LEU A 1 73 ? 22.641 -53.094 -28.781 1 89.94 73 LEU A N 1
ATOM 537 C CA . LEU A 1 73 ? 22.906 -53.719 -27.5 1 89.94 73 LEU A CA 1
ATOM 538 C C . LEU A 1 73 ? 22.656 -55.219 -27.547 1 89.94 73 LEU A C 1
ATOM 540 O O . LEU A 1 73 ? 21.75 -55.656 -28.25 1 89.94 73 LEU A O 1
ATOM 544 N N . THR A 1 74 ? 23.406 -55.906 -26.797 1 90.25 74 THR A N 1
ATOM 545 C CA . THR A 1 74 ? 23.266 -57.344 -26.797 1 90.25 74 THR A CA 1
ATOM 546 C C . THR A 1 74 ? 21.938 -57.781 -26.156 1 90.25 74 THR A C 1
ATOM 548 O O . THR A 1 74 ? 21.656 -57.406 -25.016 1 90.25 74 THR A O 1
ATOM 551 N N . GLY A 1 75 ? 21.141 -58.469 -26.859 1 91.25 75 GLY A N 1
ATOM 552 C CA . GLY A 1 75 ? 19.922 -59.062 -26.328 1 91.25 75 GLY A CA 1
ATOM 553 C C . GLY A 1 75 ? 20.125 -60.469 -25.844 1 91.25 75 GLY A C 1
ATOM 554 O O . GLY A 1 75 ? 20.047 -60.75 -24.641 1 91.25 75 GLY A O 1
ATOM 555 N N . ALA A 1 76 ? 20.438 -61.344 -26.797 1 93.81 76 ALA A N 1
ATOM 556 C CA . ALA A 1 76 ? 20.719 -62.75 -26.484 1 93.81 76 ALA A CA 1
ATOM 557 C C . ALA A 1 76 ? 21.672 -63.344 -27.516 1 93.81 76 ALA A C 1
ATOM 559 O O . ALA A 1 76 ? 21.469 -63.188 -28.719 1 93.81 76 ALA A O 1
ATOM 560 N N . ALA A 1 77 ? 22.719 -63.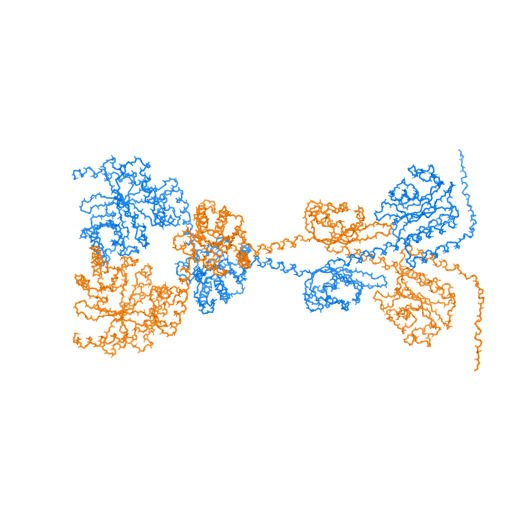906 -27.109 1 94.94 77 ALA A N 1
ATOM 561 C CA . ALA A 1 77 ? 23.703 -64.625 -27.922 1 94.94 77 ALA A CA 1
ATOM 562 C C . ALA A 1 77 ? 24.375 -65.75 -27.109 1 94.94 77 ALA A C 1
ATOM 564 O O . ALA A 1 77 ? 25.578 -65.688 -26.859 1 94.94 77 ALA A O 1
ATOM 565 N N . PRO A 1 78 ? 23.609 -66.75 -26.828 1 92.94 78 PRO A N 1
ATOM 566 C CA . PRO A 1 78 ? 24.062 -67.75 -25.844 1 92.94 78 PRO A CA 1
ATOM 567 C C . PRO A 1 78 ? 25.312 -68.5 -26.297 1 92.94 78 PRO A C 1
ATOM 569 O O . PRO A 1 78 ? 26.141 -68.875 -25.484 1 92.94 78 PRO A O 1
ATOM 572 N N . HIS A 1 79 ? 25.453 -68.75 -27.594 1 94.25 79 HIS A N 1
ATOM 573 C CA . HIS A 1 79 ? 26.531 -69.688 -28.016 1 94.25 79 HIS A CA 1
ATOM 574 C C . HIS A 1 79 ? 27.609 -68.875 -28.766 1 94.25 79 HIS A C 1
ATOM 576 O O . HIS A 1 79 ? 28.562 -69.5 -29.266 1 94.25 79 HIS A O 1
ATOM 582 N N . LEU A 1 80 ? 27.484 -67.625 -28.891 1 94.56 80 LEU A N 1
ATOM 583 C CA . LEU A 1 80 ? 28.578 -66.812 -29.359 1 94.56 80 LEU A CA 1
ATOM 584 C C . LEU A 1 80 ? 29.547 -66.5 -28.219 1 94.56 80 LEU A C 1
ATOM 586 O O . LEU A 1 80 ? 29.141 -66.375 -27.062 1 94.56 80 LEU A O 1
ATOM 590 N N . PRO A 1 81 ? 30.812 -66.375 -28.516 1 93.81 81 PRO A N 1
ATOM 591 C CA . PRO A 1 81 ? 31.781 -66.062 -27.453 1 93.81 81 PRO A CA 1
ATOM 592 C C . PRO A 1 81 ? 31.5 -64.75 -26.734 1 93.81 81 PRO A C 1
ATOM 594 O O . PRO A 1 81 ? 31.141 -63.75 -27.391 1 93.81 81 PRO A O 1
ATOM 597 N N . ASP A 1 82 ? 31.719 -64.75 -25.422 1 92.75 82 ASP A N 1
ATOM 598 C CA . ASP A 1 82 ? 31.453 -63.562 -24.594 1 92.75 82 ASP A CA 1
ATOM 599 C C . ASP A 1 82 ? 32.312 -62.375 -25.016 1 92.75 82 ASP A C 1
ATOM 601 O O . ASP A 1 82 ? 31.891 -61.219 -25 1 92.75 82 ASP A O 1
ATOM 605 N N . SER A 1 83 ? 33.5 -62.75 -25.391 1 92.44 83 SER A N 1
ATOM 606 C CA . SER A 1 83 ? 34.438 -61.688 -25.812 1 92.44 83 SER A CA 1
ATOM 607 C C . SER A 1 83 ? 33.906 -60.969 -27.062 1 92.44 83 SER A C 1
ATOM 609 O O . SER A 1 83 ? 34.062 -59.75 -27.188 1 92.44 83 SER A O 1
ATOM 611 N N . TYR A 1 84 ? 33.312 -61.75 -27.938 1 93.19 84 TYR A N 1
ATOM 612 C CA . TYR A 1 84 ? 32.719 -61.188 -29.141 1 93.19 84 TYR A CA 1
ATOM 613 C C . TYR A 1 84 ? 31.516 -60.344 -28.797 1 93.19 84 TYR A C 1
ATOM 615 O O . TYR A 1 84 ? 31.359 -59.219 -29.297 1 93.19 84 TYR A O 1
ATOM 623 N N . ASN A 1 85 ? 30.688 -60.844 -27.906 1 93 85 ASN A N 1
ATOM 624 C CA . ASN A 1 85 ? 29.5 -60.125 -27.5 1 93 85 ASN A CA 1
ATOM 625 C C . ASN A 1 85 ? 29.844 -58.781 -26.844 1 93 85 ASN A C 1
ATOM 627 O O . ASN A 1 85 ? 29.141 -57.781 -27.062 1 93 85 ASN A O 1
ATOM 631 N N . GLN A 1 86 ? 30.828 -58.75 -26.109 1 91.19 86 GLN A N 1
ATOM 632 C CA . GLN A 1 86 ? 31.219 -57.531 -25.406 1 91.19 86 GLN A CA 1
ATOM 633 C C . GLN A 1 86 ? 31.672 -56.469 -26.375 1 91.19 86 GLN A C 1
ATOM 635 O O . GLN A 1 86 ? 31.391 -55.281 -26.188 1 91.19 86 GLN A O 1
ATOM 640 N N . VAL A 1 87 ? 32.312 -56.875 -27.422 1 89.81 87 VAL A N 1
ATOM 641 C CA . VAL A 1 87 ? 32.844 -55.938 -28.406 1 89.81 87 VAL A CA 1
ATOM 642 C C . VAL A 1 87 ? 31.703 -55.312 -29.203 1 89.81 87 VAL A C 1
ATOM 644 O O . VAL A 1 87 ? 31.75 -54.156 -29.547 1 89.81 87 VAL A O 1
ATOM 647 N N . ILE A 1 88 ? 30.734 -56.094 -29.438 1 89.88 88 ILE A N 1
ATOM 648 C CA . ILE A 1 88 ? 29.656 -55.656 -30.281 1 89.88 88 ILE A CA 1
ATOM 649 C C . ILE A 1 88 ? 28.656 -54.812 -29.469 1 89.88 88 ILE A C 1
ATOM 651 O O . ILE A 1 88 ? 27.969 -53.938 -30.016 1 89.88 88 ILE A O 1
ATOM 655 N N . HIS A 1 89 ? 28.625 -55.062 -28.172 1 90.88 89 HIS A N 1
ATOM 656 C CA . HIS A 1 89 ? 27.688 -54.344 -27.312 1 90.88 89 HIS A CA 1
ATOM 657 C C . HIS A 1 89 ? 27.984 -52.844 -27.328 1 90.88 89 HIS A C 1
ATOM 659 O O . HIS A 1 89 ? 29.062 -52.406 -26.938 1 90.88 89 HIS A O 1
ATOM 665 N N . GLY A 1 90 ? 27.016 -52.094 -27.797 1 88.25 90 GLY A N 1
ATOM 666 C CA . GLY A 1 90 ? 27.125 -50.625 -27.734 1 88.25 90 GLY A CA 1
ATOM 667 C C . GLY A 1 90 ? 27.703 -50.031 -29 1 88.25 90 GLY A C 1
ATOM 668 O O . GLY A 1 90 ? 27.922 -48.812 -29.062 1 88.25 90 GLY A O 1
ATOM 669 N N . VAL A 1 91 ? 27.875 -50.781 -30 1 91.81 91 VAL A N 1
ATOM 670 C CA . VAL A 1 91 ? 28.422 -50.281 -31.25 1 91.81 91 VAL A CA 1
ATOM 671 C C . VAL A 1 91 ? 27.391 -49.438 -31.969 1 91.81 91 VAL A C 1
ATOM 673 O O . VAL A 1 91 ? 26.203 -49.781 -32 1 91.81 91 VAL A O 1
ATOM 676 N N . GLU A 1 92 ? 27.797 -48.312 -32.531 1 92.75 92 GLU A N 1
ATOM 677 C CA . GLU A 1 92 ? 26.891 -47.469 -33.281 1 92.75 92 GLU A CA 1
ATOM 678 C C . GLU A 1 92 ? 26.562 -48.062 -34.625 1 92.75 92 GLU A C 1
ATOM 680 O O . GLU A 1 92 ? 27.438 -48.625 -35.312 1 92.75 92 GLU A O 1
ATOM 685 N N . ILE A 1 93 ? 25.375 -47.906 -34.938 1 94 93 ILE A N 1
ATOM 686 C CA . ILE A 1 93 ? 24.969 -48.469 -36.219 1 94 93 ILE A CA 1
ATOM 687 C C . ILE A 1 93 ? 25.453 -47.594 -37.344 1 94 93 ILE A C 1
ATOM 689 O O . ILE A 1 93 ? 25.75 -46.406 -37.125 1 94 93 ILE A O 1
ATOM 693 N N . GLY A 1 94 ? 25.578 -48.219 -38.594 1 93.12 94 GLY A N 1
ATOM 694 C CA . GLY A 1 94 ? 26.047 -47.5 -39.75 1 93.12 94 GLY A CA 1
ATOM 695 C C . GLY A 1 94 ? 26.125 -48.375 -41 1 93.12 94 GLY A C 1
ATOM 696 O O . GLY A 1 94 ? 25.828 -49.562 -40.969 1 93.12 94 GLY A O 1
ATOM 697 N N . PRO A 1 95 ? 26.375 -47.844 -42.188 1 91.12 95 PRO A N 1
ATOM 698 C CA . PRO A 1 95 ? 26.375 -48.562 -43.469 1 91.12 95 PRO A CA 1
ATOM 699 C C . PRO A 1 95 ? 27.438 -49.656 -43.531 1 91.12 95 PRO A C 1
ATOM 701 O O . PRO A 1 95 ? 27.25 -50.656 -44.219 1 91.12 95 PRO A O 1
ATOM 704 N N . GLU A 1 96 ? 28.531 -49.594 -42.781 1 91.25 96 GLU A N 1
ATOM 705 C CA . GLU A 1 96 ? 29.609 -50.562 -42.844 1 91.25 96 GLU A CA 1
ATOM 706 C C . GLU A 1 96 ? 30.031 -51 -41.438 1 91.25 96 GLU A C 1
ATOM 708 O O . GLU A 1 96 ? 31.219 -50.969 -41.094 1 91.25 96 GLU A O 1
ATOM 713 N N . VAL A 1 97 ? 29.078 -51.5 -40.812 1 94.75 97 VAL A N 1
ATOM 714 C CA . VAL A 1 97 ? 29.328 -51.906 -39.438 1 94.75 97 VAL A CA 1
ATOM 715 C C . VAL A 1 97 ? 28.875 -53.375 -39.25 1 94.75 97 VAL A C 1
ATOM 717 O O . VAL A 1 97 ? 27.953 -53.625 -38.469 1 94.75 97 VAL A O 1
ATOM 720 N N . GLY A 1 98 ? 29.562 -54.312 -40.062 1 94.25 98 GLY A N 1
ATOM 721 C CA . GLY A 1 98 ? 29.172 -55.688 -39.969 1 94.25 98 GLY A CA 1
ATOM 722 C C . GLY A 1 98 ? 27.812 -55.969 -40.594 1 94.25 98 GLY A C 1
ATOM 723 O O . GLY A 1 98 ? 27.25 -55.125 -41.281 1 94.25 98 GLY A O 1
ATOM 724 N N . SER A 1 99 ? 27.297 -57.156 -40.406 1 96.12 99 SER A N 1
ATOM 725 C CA . SER A 1 99 ? 25.984 -57.531 -40.906 1 96.12 99 SER A CA 1
ATOM 726 C C . SER A 1 99 ? 24.875 -56.906 -40.094 1 96.12 99 SER A C 1
ATOM 728 O O . SER A 1 99 ? 23.922 -56.344 -40.625 1 96.12 99 SER A O 1
ATOM 730 N N . CYS A 1 100 ? 25.031 -56.938 -38.75 1 95.38 100 CYS A N 1
ATOM 731 C CA . CYS A 1 100 ? 23.984 -56.5 -37.844 1 95.38 100 CYS A CA 1
ATOM 732 C C . CYS A 1 100 ? 23.875 -55 -37.812 1 95.38 100 CYS A C 1
ATOM 734 O O . CYS A 1 100 ? 22.781 -54.438 -37.938 1 95.38 100 CYS A O 1
ATOM 736 N N . GLY A 1 101 ? 25.016 -54.312 -37.719 1 95 101 GLY A N 1
ATOM 737 C CA . GLY A 1 101 ? 24.969 -52.844 -37.719 1 95 101 GLY A CA 1
ATOM 738 C C . GLY A 1 101 ? 24.422 -52.281 -39 1 95 101 GLY A C 1
ATOM 739 O O . GLY A 1 101 ? 23.672 -51.312 -38.969 1 95 101 GLY A O 1
ATOM 740 N N . THR A 1 102 ? 24.781 -52.875 -40.094 1 96.25 102 THR A N 1
ATOM 741 C CA . THR A 1 102 ? 24.328 -52.406 -41.406 1 96.25 102 THR A CA 1
ATOM 742 C C . THR A 1 102 ? 22.859 -52.719 -41.594 1 96.25 102 THR A C 1
ATOM 744 O O . THR A 1 102 ? 22.109 -51.875 -42.125 1 96.25 102 THR A O 1
ATOM 747 N N . ALA A 1 103 ? 22.453 -53.875 -41.125 1 96.62 103 ALA A N 1
ATOM 748 C CA . ALA A 1 103 ? 21.031 -54.25 -41.219 1 96.62 103 ALA A CA 1
ATOM 749 C C . ALA A 1 103 ? 20.156 -53.312 -40.406 1 96.62 103 ALA A C 1
ATOM 751 O O . ALA A 1 103 ? 19.094 -52.875 -40.875 1 96.62 103 ALA A O 1
ATOM 752 N N . ALA A 1 104 ? 20.594 -52.969 -39.219 1 95.94 104 ALA A N 1
ATOM 753 C CA . ALA A 1 104 ? 19.859 -52.062 -38.344 1 95.94 104 ALA A CA 1
ATOM 754 C C . ALA A 1 104 ? 19.797 -50.656 -38.969 1 95.94 104 ALA A C 1
ATOM 756 O O . ALA A 1 104 ? 18.75 -50 -38.906 1 95.94 104 ALA A O 1
ATOM 757 N N . TYR A 1 105 ? 20.844 -50.219 -39.594 1 94.94 105 TYR A N 1
ATOM 758 C CA . TYR A 1 105 ? 20.938 -48.875 -40.156 1 94.94 105 TYR A CA 1
ATOM 759 C C . TYR A 1 105 ? 20.062 -48.781 -41.406 1 94.94 105 TYR A C 1
ATOM 761 O O . TYR A 1 105 ? 19.328 -47.781 -41.562 1 94.94 105 TYR A O 1
ATOM 769 N N . THR A 1 106 ? 20.078 -49.75 -42.281 1 94.44 106 THR A N 1
ATOM 770 C CA . THR A 1 106 ? 19.375 -49.688 -43.562 1 94.44 106 THR A CA 1
ATOM 771 C C . THR A 1 106 ? 17.938 -50.188 -43.406 1 94.44 106 THR A C 1
ATOM 773 O O . THR A 1 106 ? 17.094 -49.875 -44.25 1 94.44 106 THR A O 1
ATOM 776 N N . GLY A 1 107 ? 17.719 -51 -42.406 1 94.38 107 GLY A N 1
ATOM 777 C CA . GLY A 1 107 ? 16.406 -51.625 -42.219 1 94.38 107 GLY A CA 1
ATOM 778 C C . GLY A 1 107 ? 16.156 -52.75 -43.219 1 94.38 107 GLY A C 1
ATOM 779 O O . GLY A 1 107 ? 15 -53.094 -43.469 1 94.38 107 GLY A O 1
ATOM 780 N N . GLN A 1 108 ? 17.266 -53.25 -43.75 1 95.06 108 GLN A N 1
ATOM 781 C CA . GLN A 1 108 ? 17.156 -54.312 -44.75 1 95.06 108 GLN A CA 1
ATOM 782 C C . GLN A 1 108 ? 18.016 -55.5 -44.375 1 95.06 108 GLN A C 1
ATOM 784 O O . GLN A 1 108 ? 19.031 -55.344 -43.688 1 95.06 108 GLN A O 1
ATOM 789 N N . ARG A 1 109 ? 17.594 -56.719 -44.906 1 96.44 109 ARG A N 1
ATOM 790 C CA . ARG A 1 109 ? 18.359 -57.938 -44.656 1 96.44 109 ARG A CA 1
ATOM 791 C C . ARG A 1 109 ? 19.766 -57.844 -45.25 1 96.44 109 ARG A C 1
ATOM 793 O O . ARG A 1 109 ? 19.938 -57.312 -46.344 1 96.44 109 ARG A O 1
ATOM 800 N N . VAL A 1 110 ? 20.688 -58.281 -44.5 1 97.12 110 VAL A N 1
ATOM 801 C CA . VAL A 1 110 ? 22.078 -58.281 -44.969 1 97.12 110 VAL A CA 1
ATOM 802 C C . VAL A 1 110 ? 22.609 -59.719 -44.938 1 97.12 110 VAL A C 1
ATOM 804 O O . VAL A 1 110 ? 22.609 -60.375 -43.875 1 97.12 110 VAL A O 1
ATOM 807 N N . ILE A 1 111 ? 23.094 -60.219 -46.125 1 97.31 111 ILE A N 1
ATOM 808 C CA . ILE A 1 111 ? 23.656 -61.562 -46.219 1 97.31 111 ILE A CA 1
ATOM 809 C C . ILE A 1 111 ? 25.156 -61.469 -46.531 1 97.31 111 ILE A C 1
ATOM 811 O O . ILE A 1 111 ? 25.547 -60.938 -47.594 1 97.31 111 ILE A O 1
ATOM 815 N N . VAL A 1 112 ? 25.922 -61.875 -45.656 1 97.38 112 VAL A N 1
ATOM 816 C CA . VAL A 1 112 ? 27.359 -61.969 -45.875 1 97.38 112 VAL A CA 1
ATOM 817 C C . VAL A 1 112 ? 27.797 -63.406 -45.844 1 97.38 112 VAL A C 1
ATOM 819 O O . VAL A 1 112 ? 27.797 -64.062 -44.781 1 97.38 112 VAL A O 1
ATOM 822 N N . GLU A 1 113 ? 28.266 -63.938 -46.938 1 96.62 113 GLU A N 1
ATOM 823 C CA . GLU A 1 113 ? 28.641 -65.312 -47.062 1 96.62 113 GLU A CA 1
ATOM 824 C C . GLU A 1 113 ? 30.078 -65.562 -46.625 1 96.62 113 GLU A C 1
ATOM 826 O O . GLU A 1 113 ? 30.453 -66.688 -46.281 1 96.62 113 GLU A O 1
ATOM 831 N N . ASP A 1 114 ? 30.812 -64.5 -46.812 1 96.75 114 ASP A N 1
ATOM 832 C CA . ASP A 1 114 ? 32.219 -64.562 -46.438 1 96.75 114 ASP A CA 1
ATOM 833 C C . ASP A 1 114 ? 32.656 -63.281 -45.75 1 96.75 114 ASP A C 1
ATOM 835 O O . ASP A 1 114 ? 32.969 -62.281 -46.375 1 96.75 114 ASP A O 1
ATOM 839 N N . ILE A 1 115 ? 32.875 -63.438 -44.406 1 96.19 115 ILE A N 1
ATOM 840 C CA . ILE A 1 115 ? 33.188 -62.312 -43.531 1 96.19 115 ILE A CA 1
ATOM 841 C C . ILE A 1 115 ? 34.594 -61.781 -43.875 1 96.19 115 ILE A C 1
ATOM 843 O O . ILE A 1 115 ? 34.812 -60.562 -43.812 1 96.19 115 ILE A O 1
ATOM 847 N N . GLU A 1 116 ? 35.469 -62.594 -44.281 1 94.94 116 GLU A N 1
ATOM 848 C CA . GLU A 1 116 ? 36.875 -62.219 -44.5 1 94.94 116 GLU A CA 1
ATOM 849 C C . GLU A 1 116 ? 37 -61.219 -45.625 1 94.94 116 GLU A C 1
ATOM 851 O O . GLU A 1 116 ? 37.844 -60.312 -45.562 1 94.94 116 GLU A O 1
ATOM 856 N N . HIS A 1 117 ? 36.156 -61.281 -46.656 1 94.56 117 HIS A N 1
ATOM 857 C CA . HIS A 1 117 ? 36.406 -60.469 -47.844 1 94.56 117 HIS A CA 1
ATOM 858 C C . HIS A 1 117 ? 35.281 -59.469 -48.062 1 94.56 117 HIS A C 1
ATOM 860 O O . HIS A 1 117 ? 35.375 -58.625 -48.938 1 94.56 117 HIS A O 1
ATOM 866 N N . HIS A 1 118 ? 34.281 -59.531 -47.344 1 95.25 118 HIS A N 1
ATOM 867 C CA . HIS A 1 118 ? 33.125 -58.656 -47.594 1 95.25 118 HIS A CA 1
ATOM 868 C C . HIS A 1 118 ? 33.406 -57.25 -47.062 1 95.25 118 HIS A C 1
ATOM 870 O O . HIS A 1 118 ? 33.906 -57.062 -45.938 1 95.25 118 HIS A O 1
ATOM 876 N N . PRO A 1 119 ? 33 -56.188 -47.719 1 94.12 119 PRO A N 1
ATOM 877 C CA . PRO A 1 119 ? 33.312 -54.812 -47.375 1 94.12 119 PRO A CA 1
ATOM 878 C C . PRO A 1 119 ? 32.656 -54.375 -46.062 1 94.12 119 PRO A C 1
ATOM 880 O O . PRO A 1 119 ? 33.188 -53.531 -45.344 1 94.12 119 PRO A O 1
ATOM 883 N N . TYR A 1 120 ? 31.5 -54.844 -45.719 1 95.38 120 TYR A N 1
ATOM 884 C CA . TYR A 1 120 ? 30.766 -54.406 -44.531 1 95.38 120 TYR A CA 1
ATOM 885 C C . TYR A 1 120 ? 31.531 -54.781 -43.25 1 95.38 120 TYR A C 1
ATOM 887 O O . TYR A 1 120 ? 31.281 -54.219 -42.188 1 95.38 120 TYR A O 1
ATOM 895 N N . TRP A 1 121 ? 32.5 -55.719 -43.344 1 95.19 121 TRP A N 1
ATOM 896 C CA . TRP A 1 121 ? 33.188 -56.25 -42.188 1 95.19 121 TRP A CA 1
ATOM 897 C C . TRP A 1 121 ? 34.625 -55.781 -42.125 1 95.19 121 TRP A C 1
ATOM 899 O O . TRP A 1 121 ? 35.406 -56.25 -41.312 1 95.19 121 TRP A O 1
ATOM 909 N N . ALA A 1 122 ? 34.969 -54.875 -42.969 1 92.25 122 ALA A N 1
ATOM 910 C CA . ALA A 1 122 ? 36.375 -54.438 -43.094 1 92.25 122 ALA A CA 1
ATOM 911 C C . ALA A 1 122 ? 36.938 -54.031 -41.75 1 92.25 122 ALA A C 1
ATOM 913 O O . ALA A 1 122 ? 38.062 -54.375 -41.406 1 92.25 122 ALA A O 1
ATOM 914 N N . LEU A 1 123 ? 36.188 -53.344 -40.938 1 90.12 123 LEU A N 1
ATOM 915 C CA . LEU A 1 123 ? 36.688 -52.781 -39.656 1 90.12 123 LEU A CA 1
ATOM 916 C C . LEU A 1 123 ? 36.438 -53.781 -38.531 1 90.12 123 LEU A C 1
ATOM 918 O O . LEU A 1 123 ? 37 -53.594 -37.438 1 90.12 123 LEU A O 1
ATOM 922 N N . TYR A 1 124 ? 35.688 -54.906 -38.75 1 91.75 124 TYR A N 1
ATOM 923 C CA . TYR A 1 124 ? 35.25 -55.75 -37.625 1 91.75 124 TYR A CA 1
ATOM 924 C C . TYR A 1 124 ? 35.625 -57.188 -37.875 1 91.75 124 TYR A C 1
ATOM 926 O O . TYR A 1 124 ? 35.375 -58.062 -37 1 91.75 124 TYR A O 1
ATOM 934 N N . LYS A 1 125 ? 36.188 -57.594 -39 1 92.81 125 LYS A N 1
ATOM 935 C CA . LYS A 1 125 ? 36.406 -58.969 -39.406 1 92.81 125 LYS A CA 1
ATOM 936 C C . LYS A 1 125 ? 37.344 -59.688 -38.438 1 92.81 125 LYS A C 1
ATOM 938 O O . LYS A 1 125 ? 37.188 -60.875 -38.125 1 92.81 125 LYS A O 1
ATOM 943 N N . SER A 1 126 ? 38.312 -58.906 -37.875 1 93.06 126 SER A N 1
ATOM 944 C CA . SER A 1 126 ? 39.281 -59.531 -36.969 1 93.06 126 SER A CA 1
ATOM 945 C C . SER A 1 126 ? 38.594 -60.094 -35.75 1 93.06 126 SER A C 1
ATOM 947 O O . SER A 1 126 ? 38.938 -61.156 -35.25 1 93.06 126 SER A O 1
ATOM 949 N N . PHE A 1 127 ? 37.562 -59.406 -35.25 1 93.38 127 PHE A N 1
ATOM 950 C CA . PHE A 1 127 ? 36.875 -59.812 -34.031 1 93.38 127 PHE A CA 1
ATOM 951 C C . PHE A 1 127 ? 36.062 -61.094 -34.281 1 93.38 127 PHE A C 1
ATOM 953 O O . PHE A 1 127 ? 35.875 -61.875 -33.344 1 93.38 127 PHE A O 1
ATOM 960 N N . ALA A 1 128 ? 35.594 -61.312 -35.469 1 93.94 128 ALA A N 1
ATOM 961 C CA . ALA A 1 128 ? 34.781 -62.469 -35.812 1 93.94 128 ALA A CA 1
ATOM 962 C C . ALA A 1 128 ? 35.656 -63.656 -36.219 1 93.94 128 ALA A C 1
ATOM 964 O O . ALA A 1 128 ? 35.438 -64.75 -35.75 1 93.94 128 ALA A O 1
ATOM 965 N N . LEU A 1 129 ? 36.688 -63.406 -36.969 1 95.06 129 LEU A N 1
ATOM 966 C CA . LEU A 1 129 ? 37.531 -64.5 -37.562 1 95.06 129 LEU A CA 1
ATOM 967 C C . LEU A 1 129 ? 38.312 -65.188 -36.469 1 95.06 129 LEU A C 1
ATOM 969 O O . LEU A 1 129 ? 38.594 -66.375 -36.562 1 95.06 129 LEU A O 1
ATOM 973 N N . VAL A 1 130 ? 38.688 -64.438 -35.469 1 94.25 130 VAL A N 1
ATOM 974 C CA . VAL A 1 130 ? 39.438 -65.062 -34.375 1 94.25 130 VAL A CA 1
ATOM 975 C C . VAL A 1 130 ? 38.656 -66.125 -33.719 1 94.25 130 VAL A C 1
ATOM 977 O O . VAL A 1 130 ? 39.219 -67.125 -33.188 1 94.25 130 VAL A O 1
ATOM 980 N N . HIS A 1 131 ? 37.344 -66.125 -33.844 1 94.31 131 HIS A N 1
ATOM 981 C CA . HIS A 1 131 ? 36.469 -67.125 -33.219 1 94.31 131 HIS A CA 1
ATOM 982 C C . HIS A 1 131 ? 35.938 -68.125 -34.25 1 94.31 131 HIS A C 1
ATOM 984 O O . HIS A 1 131 ? 35.031 -68.875 -33.938 1 94.31 131 HIS A O 1
ATOM 990 N N . GLY A 1 132 ? 36.438 -68 -35.438 1 93.94 132 GLY A N 1
ATOM 991 C CA . GLY A 1 132 ? 36.094 -68.938 -36.469 1 93.94 132 GLY A CA 1
ATOM 992 C C . GLY A 1 132 ? 34.812 -68.625 -37.188 1 93.94 132 GLY A C 1
ATOM 993 O O . GLY A 1 132 ? 34.25 -69.438 -37.906 1 93.94 132 GLY A O 1
ATOM 994 N N . LEU A 1 133 ? 34.281 -67.438 -37.031 1 95.12 133 LEU A N 1
ATOM 995 C CA . LEU A 1 133 ? 33.031 -67.062 -37.719 1 95.12 133 LEU A CA 1
ATOM 996 C C . LEU A 1 133 ? 33.344 -66.562 -39.125 1 95.12 133 LEU A C 1
ATOM 998 O O . LEU A 1 133 ? 34.094 -65.625 -39.312 1 95.12 133 LEU A O 1
ATOM 1002 N N . ARG A 1 134 ? 32.656 -67.125 -40.094 1 96.19 134 ARG A N 1
ATOM 1003 C CA . ARG A 1 134 ? 33.062 -66.875 -41.469 1 96.19 134 ARG A CA 1
ATOM 1004 C C . ARG A 1 134 ? 31.875 -66.375 -42.281 1 96.19 134 ARG A C 1
ATOM 1006 O O . ARG A 1 134 ? 32.094 -65.75 -43.344 1 96.19 134 ARG A O 1
ATOM 1013 N N . ALA A 1 135 ? 30.688 -66.562 -41.906 1 96.88 135 ALA A N 1
ATOM 1014 C CA . ALA A 1 135 ? 29.5 -66.062 -42.562 1 96.88 135 ALA A CA 1
ATOM 1015 C C . ALA A 1 135 ? 28.516 -65.5 -41.531 1 96.88 135 ALA A C 1
ATOM 1017 O O . ALA A 1 135 ? 28.469 -65.938 -40.406 1 96.88 135 ALA A O 1
ATOM 1018 N N . CYS A 1 136 ? 27.781 -64.438 -41.906 1 97.12 136 CYS A N 1
ATOM 1019 C CA . CYS A 1 136 ? 26.797 -63.844 -41.031 1 97.12 136 CYS A CA 1
ATOM 1020 C C . CYS A 1 136 ? 25.625 -63.281 -41.812 1 97.12 136 CYS A C 1
ATOM 1022 O O . CYS A 1 136 ? 25.812 -62.438 -42.688 1 97.12 136 CYS A O 1
ATOM 1024 N N . TRP A 1 137 ? 24.438 -63.781 -41.562 1 97.38 137 TRP A N 1
ATOM 1025 C CA . TRP A 1 137 ? 23.188 -63.25 -42.125 1 97.38 137 TRP A CA 1
ATOM 1026 C C . TRP A 1 137 ? 22.391 -62.531 -41.062 1 97.38 137 TRP A C 1
ATOM 1028 O O . TRP A 1 137 ? 22.188 -63.031 -39.969 1 97.38 137 TRP A O 1
ATOM 1038 N N . SER A 1 138 ? 21.984 -61.344 -41.375 1 97.38 138 SER A N 1
ATOM 1039 C CA . SER A 1 138 ? 21.281 -60.562 -40.375 1 97.38 138 SER A CA 1
ATOM 1040 C C . SER A 1 138 ? 19.953 -60 -40.906 1 97.38 138 SER A C 1
ATOM 1042 O O . SER A 1 138 ? 19.906 -59.562 -42.062 1 97.38 138 SER A O 1
ATOM 1044 N N . GLU A 1 139 ? 18.906 -60.156 -40.156 1 96.88 139 GLU A N 1
ATOM 1045 C CA . GLU A 1 139 ? 17.562 -59.656 -40.438 1 96.88 139 GLU A CA 1
ATOM 1046 C C . GLU A 1 139 ? 17.156 -58.594 -39.438 1 96.88 139 GLU A C 1
ATOM 1048 O O . GLU A 1 139 ? 17.203 -58.812 -38.25 1 96.88 139 GLU A O 1
ATOM 1053 N N . PRO A 1 140 ? 16.75 -57.406 -40 1 96.44 140 PRO A N 1
ATOM 1054 C CA . PRO A 1 140 ? 16.266 -56.375 -39.062 1 96.44 140 PRO A CA 1
ATOM 1055 C C . PRO A 1 140 ? 14.953 -56.75 -38.406 1 96.44 140 PRO A C 1
ATOM 1057 O O . PRO A 1 140 ? 14.094 -57.375 -39.031 1 96.44 140 PRO A O 1
ATOM 1060 N N . ILE A 1 141 ? 14.875 -56.531 -37.094 1 94.5 141 ILE A N 1
ATOM 1061 C CA . ILE A 1 141 ? 13.633 -56.688 -36.344 1 94.5 141 ILE A CA 1
ATOM 1062 C C . ILE A 1 141 ? 12.852 -55.375 -36.375 1 94.5 141 ILE A C 1
ATOM 1064 O O . ILE A 1 141 ? 13.312 -54.344 -35.844 1 94.5 141 ILE A O 1
ATOM 1068 N N . LYS A 1 142 ? 11.688 -55.375 -36.938 1 90.62 142 LYS A N 1
ATOM 1069 C CA . LYS A 1 142 ? 10.922 -54.156 -37.094 1 90.62 142 LYS A CA 1
ATOM 1070 C C . LYS A 1 142 ? 9.594 -54.219 -36.344 1 90.62 142 LYS A C 1
ATOM 1072 O O . LYS A 1 142 ? 9 -55.281 -36.25 1 90.62 142 LYS A O 1
ATOM 1077 N N . ASP A 1 143 ? 9.211 -53.062 -35.875 1 84.75 143 ASP A N 1
ATOM 1078 C CA . ASP A 1 143 ? 7.895 -53.031 -35.219 1 84.75 143 ASP A CA 1
ATOM 1079 C C . ASP A 1 143 ? 6.793 -52.844 -36.281 1 84.75 143 ASP A C 1
ATOM 1081 O O . ASP A 1 143 ? 7.051 -52.938 -37.469 1 84.75 143 ASP A O 1
ATOM 1085 N N . THR A 1 144 ? 5.543 -52.719 -35.781 1 73.56 144 THR A N 1
ATOM 1086 C CA . THR A 1 144 ? 4.367 -52.656 -36.656 1 73.56 144 THR A CA 1
ATOM 1087 C C . THR A 1 144 ? 4.391 -51.406 -37.531 1 73.56 144 THR A C 1
ATOM 1089 O O . THR A 1 144 ? 3.75 -51.375 -38.594 1 73.56 144 THR A O 1
ATOM 1092 N N . GLN A 1 145 ? 5.168 -50.438 -37.188 1 76.62 145 GLN A N 1
ATOM 1093 C CA . GLN A 1 145 ? 5.23 -49.219 -37.969 1 76.62 145 GLN A CA 1
ATOM 1094 C C . GLN A 1 145 ? 6.465 -49.188 -38.844 1 76.62 145 GLN A C 1
ATOM 1096 O O . GLN A 1 145 ? 6.703 -48.219 -39.562 1 76.62 145 GLN A O 1
ATOM 1101 N N . GLY A 1 146 ? 7.281 -50.156 -38.781 1 81.62 146 GLY A N 1
ATOM 1102 C CA . GLY A 1 146 ? 8.453 -50.281 -39.625 1 81.62 146 GLY A CA 1
ATOM 1103 C C . GLY A 1 146 ? 9.719 -49.75 -38.969 1 81.62 146 GLY A C 1
ATOM 1104 O O . GLY A 1 146 ? 10.781 -49.719 -39.594 1 81.62 146 GLY A O 1
ATOM 1105 N N . LYS A 1 147 ? 9.578 -49.375 -37.781 1 88.38 147 LYS A N 1
ATOM 1106 C CA . LYS A 1 147 ? 10.766 -48.906 -37.094 1 88.38 147 LYS A CA 1
ATOM 1107 C C . LYS A 1 147 ? 11.633 -50.062 -36.625 1 88.38 147 LYS A C 1
ATOM 1109 O O . LYS A 1 147 ? 11.133 -51.094 -36.125 1 88.38 147 LYS A O 1
ATOM 1114 N N . VAL A 1 148 ? 12.93 -49.938 -36.75 1 93.88 148 VAL A N 1
ATOM 1115 C CA . VAL A 1 148 ? 13.859 -51 -36.406 1 93.88 148 VAL A CA 1
ATOM 1116 C C . VAL A 1 148 ? 14.039 -51.062 -34.875 1 93.88 148 VAL A C 1
ATOM 1118 O O . VAL A 1 148 ? 14.312 -50.062 -34.25 1 93.88 148 VAL A O 1
ATOM 1121 N N . LEU A 1 149 ? 13.844 -52.188 -34.312 1 92.75 149 LEU A N 1
ATOM 1122 C CA . LEU A 1 149 ? 13.969 -52.438 -32.875 1 92.75 149 LEU A CA 1
ATOM 1123 C C . LEU A 1 149 ? 15.289 -53.125 -32.562 1 92.75 149 LEU A C 1
ATOM 1125 O O . LEU A 1 149 ? 15.734 -53.125 -31.422 1 92.75 149 LEU A O 1
ATOM 1129 N N . GLY A 1 150 ? 15.805 -53.812 -33.531 1 94.69 150 GLY A N 1
ATOM 1130 C CA . GLY A 1 150 ? 17.016 -54.594 -33.406 1 94.69 150 GLY A CA 1
ATOM 1131 C C . GLY A 1 150 ? 17.297 -55.469 -34.594 1 94.69 150 GLY A C 1
ATOM 1132 O O . GLY A 1 150 ? 16.828 -55.188 -35.719 1 94.69 150 GLY A O 1
ATOM 1133 N N . THR A 1 151 ? 18.188 -56.5 -34.375 1 96.81 151 THR A N 1
ATOM 1134 C CA . THR A 1 151 ? 18.531 -57.438 -35.469 1 96.81 151 THR A CA 1
ATOM 1135 C C . THR A 1 151 ? 18.641 -58.844 -34.969 1 96.81 151 THR A C 1
ATOM 1137 O O . THR A 1 151 ? 19 -59.094 -33.812 1 96.81 151 THR A O 1
ATOM 1140 N N . PHE A 1 152 ? 18.188 -59.75 -35.75 1 96.88 152 PHE A N 1
ATOM 1141 C CA . PHE A 1 152 ? 18.438 -61.188 -35.562 1 96.88 152 PHE A CA 1
ATOM 1142 C C . PHE A 1 152 ? 19.5 -61.688 -36.531 1 96.88 152 PHE A C 1
ATOM 1144 O O . PHE A 1 152 ? 19.391 -61.469 -37.75 1 96.88 152 PHE A O 1
ATOM 1151 N N . ALA A 1 153 ? 20.516 -62.375 -36.031 1 97.19 153 ALA A N 1
ATOM 1152 C CA . ALA A 1 153 ? 21.609 -62.781 -36.875 1 97.19 153 ALA A CA 1
ATOM 1153 C C . ALA A 1 153 ? 21.922 -64.25 -36.719 1 97.19 153 ALA A C 1
ATOM 1155 O O . ALA A 1 153 ? 21.719 -64.812 -35.656 1 97.19 153 ALA A O 1
ATOM 1156 N N . MET A 1 154 ? 22.344 -64.875 -37.781 1 96.38 154 MET A N 1
ATOM 1157 C CA . MET A 1 154 ? 22.828 -66.25 -37.844 1 96.38 154 MET A CA 1
ATOM 1158 C C . MET A 1 154 ? 24.266 -66.312 -38.344 1 96.38 154 MET A C 1
ATOM 1160 O O . MET A 1 154 ? 24.562 -65.812 -39.438 1 96.38 154 MET A O 1
ATOM 1164 N N . TYR A 1 155 ? 25.078 -66.875 -37.469 1 96.5 155 TYR A N 1
ATOM 1165 C CA . TYR A 1 155 ? 26.484 -67 -37.781 1 96.5 155 TYR A CA 1
ATOM 1166 C C . TYR A 1 155 ? 26.844 -68.438 -38.125 1 96.5 155 TYR A C 1
ATOM 1168 O O . TYR A 1 155 ? 26.25 -69.375 -37.594 1 96.5 155 TYR A O 1
ATOM 1176 N N . TYR A 1 156 ? 27.859 -68.625 -39.031 1 96.12 156 TYR A N 1
ATOM 1177 C CA . TYR A 1 156 ? 28.359 -69.938 -39.375 1 96.12 156 TYR A CA 1
ATOM 1178 C C . TYR A 1 156 ? 29.891 -69.938 -39.375 1 96.12 156 TYR A C 1
ATOM 1180 O O . TYR A 1 156 ? 30.531 -68.938 -39.594 1 96.12 156 TYR A O 1
ATOM 1188 N N . LYS A 1 157 ? 30.469 -71.062 -39.188 1 94.75 157 LYS A N 1
ATOM 1189 C CA . LYS A 1 157 ? 31.922 -71.25 -39.125 1 94.75 157 LYS A CA 1
ATOM 1190 C C . LYS A 1 157 ? 32.5 -71.562 -40.5 1 94.75 157 LYS A C 1
ATOM 1192 O O . LYS A 1 157 ? 33.719 -71.75 -40.625 1 94.75 157 LYS A O 1
ATOM 1197 N N . GLU A 1 158 ? 31.719 -71.625 -41.5 1 94.88 158 GLU A N 1
ATOM 1198 C CA . GLU A 1 158 ? 32.125 -71.875 -42.906 1 94.88 158 GLU A CA 1
ATOM 1199 C C . GLU A 1 158 ? 31.469 -70.875 -43.812 1 94.88 158 GLU A C 1
ATOM 1201 O O . GLU A 1 158 ? 30.438 -70.25 -43.469 1 94.88 158 GLU A O 1
ATOM 1206 N N . ILE A 1 159 ? 32.125 -70.688 -44.969 1 95.62 159 ILE A N 1
ATOM 1207 C CA . ILE A 1 159 ? 31.5 -69.812 -46 1 95.62 159 ILE A CA 1
ATOM 1208 C C . ILE A 1 159 ? 30.203 -70.5 -46.469 1 95.62 159 ILE A C 1
ATOM 1210 O O . ILE A 1 159 ? 30.203 -71.688 -46.812 1 95.62 159 ILE A O 1
ATOM 1214 N N . LYS A 1 160 ? 29.203 -69.75 -46.281 1 94.44 160 LYS A N 1
ATOM 1215 C CA . LYS A 1 160 ? 27.891 -70.375 -46.5 1 94.44 160 LYS A CA 1
ATOM 1216 C C . LYS A 1 160 ? 26.891 -69.312 -47.062 1 94.44 160 LYS A C 1
ATOM 1218 O O . LYS A 1 160 ? 26.844 -68.188 -46.594 1 94.44 160 LYS A O 1
ATOM 1223 N N . SER A 1 161 ? 26.141 -69.812 -48.062 1 94.88 161 SER A N 1
ATOM 1224 C CA . SER A 1 161 ? 25 -69.062 -48.562 1 94.88 161 SER A CA 1
ATOM 1225 C C . SER A 1 161 ? 23.688 -69.625 -48.031 1 94.88 161 SER A C 1
ATOM 1227 O O . SER A 1 161 ? 23.531 -70.812 -47.875 1 94.88 161 SER A O 1
ATOM 1229 N N . PRO A 1 162 ? 22.766 -68.688 -47.656 1 94.25 162 PRO A N 1
ATOM 1230 C CA . PRO A 1 162 ? 21.5 -69.188 -47.094 1 94.25 162 PRO A CA 1
ATOM 1231 C C . PRO A 1 162 ? 20.625 -69.875 -48.125 1 94.25 162 PRO A C 1
ATOM 1233 O O . PRO A 1 162 ? 20.625 -69.5 -49.312 1 94.25 162 PRO A O 1
ATOM 1236 N N . THR A 1 163 ? 19.906 -70.875 -47.719 1 92.62 163 THR A N 1
ATOM 1237 C CA . THR A 1 163 ? 18.844 -71.5 -48.469 1 92.62 163 THR A CA 1
ATOM 1238 C C . THR A 1 163 ? 17.531 -70.75 -48.312 1 92.62 163 THR A C 1
ATOM 1240 O O . THR A 1 163 ? 17.438 -69.875 -47.5 1 92.62 163 THR A O 1
ATOM 1243 N N . VAL A 1 164 ? 16.609 -71.125 -49.062 1 89.5 164 VAL A N 1
ATOM 1244 C CA . VAL A 1 164 ? 15.281 -70.5 -48.938 1 89.5 164 VAL A CA 1
ATOM 1245 C C . VAL A 1 164 ? 14.711 -70.812 -47.562 1 89.5 164 VAL A C 1
ATOM 1247 O O . VAL A 1 164 ? 14.078 -69.938 -46.938 1 89.5 164 VAL A O 1
ATOM 1250 N N . ALA A 1 165 ? 14.969 -71.938 -47.094 1 84.88 165 ALA A N 1
ATOM 1251 C CA . ALA A 1 165 ? 14.516 -72.375 -45.75 1 84.88 165 ALA A CA 1
ATOM 1252 C C . ALA A 1 165 ? 15.18 -71.5 -44.656 1 84.88 165 ALA A C 1
ATOM 1254 O O . ALA A 1 165 ? 14.547 -71.188 -43.688 1 84.88 165 ALA A O 1
ATOM 1255 N N . ASP A 1 166 ? 16.453 -71.25 -44.906 1 89.5 166 ASP A N 1
ATOM 1256 C CA . ASP A 1 166 ? 17.172 -70.438 -43.969 1 89.5 166 ASP A CA 1
ATOM 1257 C C . ASP A 1 166 ? 16.594 -69 -43.906 1 89.5 166 ASP A C 1
ATOM 1259 O O . ASP A 1 166 ? 16.422 -68.438 -42.844 1 89.5 166 ASP A O 1
ATOM 1263 N N . LEU A 1 167 ? 16.266 -68.562 -45.062 1 91 167 LEU A N 1
ATOM 1264 C CA . LEU A 1 167 ? 15.727 -67.188 -45.156 1 91 167 LEU A CA 1
ATOM 1265 C C . LEU A 1 167 ? 14.352 -67.062 -44.5 1 91 167 LEU A C 1
ATOM 1267 O O . LEU A 1 167 ? 14.039 -66.062 -43.844 1 91 167 LEU A O 1
ATOM 1271 N N . THR A 1 168 ? 13.602 -68.062 -44.625 1 85.31 168 THR A N 1
ATOM 1272 C CA . THR A 1 168 ? 12.289 -68.125 -43.969 1 85.31 168 THR A CA 1
ATOM 1273 C C . THR A 1 168 ? 12.445 -68.188 -42.469 1 85.31 168 THR A C 1
ATOM 1275 O O . THR A 1 168 ? 11.734 -67.5 -41.719 1 85.31 168 THR A O 1
ATOM 1278 N N . LEU A 1 169 ? 13.383 -69 -42.031 1 85.44 169 LEU A N 1
ATOM 1279 C CA . LEU A 1 169 ? 13.617 -69.188 -40.594 1 85.44 169 LEU A CA 1
ATOM 1280 C C . LEU A 1 169 ? 14.07 -67.875 -39.938 1 85.44 169 LEU A C 1
ATOM 1282 O O . LEU A 1 169 ? 13.562 -67.5 -38.906 1 85.44 169 LEU A O 1
ATOM 1286 N N . ILE A 1 170 ? 14.992 -67.188 -40.562 1 90.88 170 ILE A N 1
ATOM 1287 C CA . ILE A 1 170 ? 15.531 -65.938 -39.969 1 90.88 170 ILE A CA 1
ATOM 1288 C C . ILE A 1 170 ? 14.453 -64.875 -39.938 1 90.88 170 ILE A C 1
ATOM 1290 O O . ILE A 1 170 ? 14.383 -64.125 -39 1 90.88 170 ILE A O 1
ATOM 1294 N N . ALA A 1 171 ? 13.664 -64.812 -40.969 1 88.44 171 ALA A N 1
ATOM 1295 C CA . ALA A 1 171 ? 12.57 -63.844 -41 1 88.44 171 ALA A CA 1
ATOM 1296 C C . ALA A 1 171 ? 11.547 -64.125 -39.906 1 88.44 171 ALA A C 1
ATOM 1298 O O . ALA A 1 171 ? 11.062 -63.188 -39.25 1 88.44 171 ALA A O 1
ATOM 1299 N N . GLU A 1 172 ? 11.297 -65.312 -39.688 1 81.06 172 GLU A N 1
ATOM 1300 C CA . GLU A 1 172 ? 10.344 -65.688 -38.656 1 81.06 172 GLU A CA 1
ATOM 1301 C C . GLU A 1 172 ? 10.898 -65.375 -37.281 1 81.06 172 GLU A C 1
ATOM 1303 O O . GLU A 1 172 ? 10.164 -64.938 -36.406 1 81.06 172 GLU A O 1
ATOM 1308 N N . ALA A 1 173 ? 12.102 -65.688 -37.094 1 87.19 173 ALA A N 1
ATOM 1309 C CA . ALA A 1 173 ? 12.75 -65.438 -35.844 1 87.19 173 ALA A CA 1
ATOM 1310 C C . ALA A 1 173 ? 12.695 -63.906 -35.531 1 87.19 173 ALA A C 1
ATOM 1312 O O . ALA A 1 173 ? 12.398 -63.531 -34.406 1 87.19 173 ALA A O 1
ATOM 1313 N N . ALA A 1 174 ? 12.938 -63.156 -36.562 1 91 174 ALA A N 1
ATOM 1314 C CA . ALA A 1 174 ? 12.891 -61.688 -36.406 1 91 174 ALA A CA 1
ATOM 1315 C C . ALA A 1 174 ? 11.484 -61.219 -36.031 1 91 174 ALA A C 1
ATOM 1317 O O . ALA A 1 174 ? 11.32 -60.312 -35.219 1 91 174 ALA A O 1
ATOM 1318 N N . ARG A 1 175 ? 10.562 -61.781 -36.562 1 83.12 175 ARG A N 1
ATOM 1319 C CA . ARG A 1 175 ? 9.18 -61.406 -36.281 1 83.12 175 ARG A CA 1
ATOM 1320 C C . ARG A 1 175 ? 8.797 -61.75 -34.844 1 83.12 175 ARG A C 1
ATOM 1322 O O . ARG A 1 175 ? 8.125 -60.938 -34.188 1 83.12 175 ARG A O 1
ATOM 1329 N N . LEU A 1 176 ? 9.156 -62.938 -34.406 1 81.81 176 LEU A N 1
ATOM 1330 C CA . LEU A 1 176 ? 8.867 -63.344 -33.031 1 81.81 176 LEU A CA 1
ATOM 1331 C C . LEU A 1 176 ? 9.578 -62.406 -32.062 1 81.81 176 LEU A C 1
ATOM 1333 O O . LEU A 1 176 ? 9.008 -62.031 -31.031 1 81.81 176 LEU A O 1
ATOM 1337 N N . ALA A 1 177 ? 10.805 -62.125 -32.406 1 89.38 177 ALA A N 1
ATOM 1338 C CA . ALA A 1 177 ? 11.555 -61.188 -31.562 1 89.38 177 ALA A CA 1
ATOM 1339 C C . ALA A 1 177 ? 10.867 -59.812 -31.516 1 89.38 177 ALA A C 1
ATOM 1341 O O . ALA A 1 177 ? 10.836 -59.188 -30.453 1 89.38 177 ALA A O 1
ATOM 1342 N N . SER A 1 178 ? 10.398 -59.375 -32.625 1 88.06 178 SER A N 1
ATOM 1343 C CA . SER A 1 178 ? 9.695 -58.094 -32.688 1 88.06 178 SER A CA 1
ATOM 1344 C C . SER A 1 178 ? 8.523 -58.062 -31.719 1 88.06 178 SER A C 1
ATOM 1346 O O . SER A 1 178 ? 8.359 -57.094 -30.984 1 88.06 178 SER A O 1
ATOM 1348 N N . LEU A 1 179 ? 7.746 -59.094 -31.672 1 79.75 179 LEU A N 1
ATOM 1349 C CA . LEU A 1 179 ? 6.594 -59.156 -30.781 1 79.75 179 LEU A CA 1
ATOM 1350 C C . LEU A 1 179 ? 7.031 -59.094 -29.328 1 79.75 179 LEU A C 1
ATOM 1352 O O . LEU A 1 179 ? 6.414 -58.375 -28.531 1 79.75 179 LEU A O 1
ATOM 1356 N N . ALA A 1 180 ? 8.023 -59.844 -29.016 1 83.31 180 ALA A N 1
ATOM 1357 C CA . ALA A 1 180 ? 8.523 -59.875 -27.656 1 83.31 180 ALA A CA 1
ATOM 1358 C C . ALA A 1 180 ? 9.047 -58.5 -27.234 1 83.31 180 ALA A C 1
ATOM 1360 O O . ALA A 1 180 ? 8.758 -58.031 -26.141 1 83.31 180 ALA A O 1
ATOM 1361 N N . ILE A 1 181 ? 9.805 -57.844 -28.125 1 86.75 181 ILE A N 1
ATOM 1362 C CA . ILE A 1 181 ? 10.406 -56.562 -27.828 1 86.75 181 ILE A CA 1
ATOM 1363 C C . ILE A 1 181 ? 9.32 -55.5 -27.703 1 86.75 181 ILE A C 1
ATOM 1365 O O . ILE A 1 181 ? 9.32 -54.688 -26.766 1 86.75 181 ILE A O 1
ATOM 1369 N N . GLU A 1 182 ? 8.422 -55.438 -28.578 1 81.44 182 GLU A N 1
ATOM 1370 C CA . GLU A 1 182 ? 7.34 -54.438 -28.562 1 81.44 182 GLU A CA 1
ATOM 1371 C C . GLU A 1 182 ? 6.516 -54.562 -27.281 1 81.44 182 GLU A C 1
ATOM 1373 O O . GLU A 1 182 ? 6.141 -53.562 -26.672 1 81.44 182 GLU A O 1
ATOM 1378 N N . ARG A 1 183 ? 6.18 -55.781 -26.953 1 76.81 183 ARG A N 1
ATOM 1379 C CA . ARG A 1 183 ? 5.41 -56 -25.734 1 76.81 183 ARG A CA 1
ATOM 1380 C C . ARG A 1 183 ? 6.164 -55.469 -24.516 1 76.81 183 ARG A C 1
ATOM 1382 O O . ARG A 1 183 ? 5.586 -54.812 -23.656 1 76.81 183 ARG A O 1
ATOM 1389 N N . SER A 1 184 ? 7.391 -55.906 -24.438 1 80.62 184 SER A N 1
ATOM 1390 C CA . SER A 1 184 ? 8.203 -55.469 -23.312 1 80.62 184 SER A CA 1
ATOM 1391 C C . SER A 1 184 ? 8.297 -53.938 -23.234 1 80.62 184 SER A C 1
ATOM 1393 O O . SER A 1 184 ? 8.133 -53.344 -22.172 1 80.62 184 SER A O 1
ATOM 1395 N N . ARG A 1 185 ? 8.547 -53.344 -24.375 1 81.06 185 ARG A N 1
ATOM 1396 C CA . ARG A 1 185 ? 8.664 -51.875 -24.438 1 81.06 185 ARG A CA 1
ATOM 1397 C C . ARG A 1 185 ? 7.352 -51.188 -24.062 1 81.06 185 ARG A C 1
ATOM 1399 O O . ARG A 1 185 ? 7.348 -50.156 -23.391 1 81.06 185 ARG A O 1
ATOM 1406 N N . SER A 1 186 ? 6.305 -51.688 -24.5 1 79.56 186 SER A N 1
ATOM 1407 C CA . SER A 1 186 ? 4.988 -51.156 -24.188 1 79.56 186 SER A CA 1
ATOM 1408 C C . SER A 1 186 ? 4.688 -51.219 -22.688 1 79.56 186 SER A C 1
ATOM 1410 O O . SER A 1 186 ? 4.141 -50.281 -22.109 1 79.56 186 SER A O 1
ATOM 1412 N N . LEU A 1 187 ? 4.965 -52.375 -22.078 1 77.62 187 LEU A N 1
ATOM 1413 C CA . LEU A 1 187 ? 4.75 -52.531 -20.641 1 77.62 187 LEU A CA 1
ATOM 1414 C C . LEU A 1 187 ? 5.617 -51.562 -19.844 1 77.62 187 LEU A C 1
ATOM 1416 O O . LEU A 1 187 ? 5.164 -50.969 -18.859 1 77.62 187 LEU A O 1
ATOM 1420 N N . GLU A 1 188 ? 6.812 -51.438 -20.312 1 80.69 188 GLU A N 1
ATOM 1421 C CA . GLU A 1 188 ? 7.719 -50.5 -19.641 1 80.69 188 GLU A CA 1
ATOM 1422 C C . GLU A 1 188 ? 7.215 -49.062 -19.734 1 80.69 188 GLU A C 1
ATOM 1424 O O . GLU A 1 188 ? 7.281 -48.312 -18.766 1 80.69 188 GLU A O 1
ATOM 1429 N N . PHE A 1 189 ? 6.805 -48.719 -20.875 1 83.88 189 PHE A N 1
ATOM 1430 C CA . PHE A 1 189 ? 6.262 -47.375 -21.062 1 83.88 189 PHE A CA 1
ATOM 1431 C C . PHE A 1 189 ? 5.051 -47.156 -20.172 1 83.88 189 PHE A C 1
ATOM 1433 O O . PHE A 1 189 ? 4.879 -46.062 -19.609 1 83.88 189 PHE A O 1
ATOM 1440 N N . GLN A 1 190 ? 4.195 -48.094 -20.094 1 83.75 190 GLN A N 1
ATOM 1441 C CA . GLN A 1 190 ? 3.021 -48 -19.234 1 83.75 190 GLN A CA 1
ATOM 1442 C C . GLN A 1 190 ? 3.422 -47.75 -17.797 1 83.75 190 GLN A C 1
ATOM 1444 O O . GLN A 1 190 ? 2.85 -46.875 -17.125 1 83.75 190 GLN A O 1
ATOM 1449 N N . ARG A 1 191 ? 4.375 -48.469 -17.359 1 83.75 191 ARG A N 1
ATOM 1450 C CA . ARG A 1 191 ? 4.852 -48.312 -15.984 1 83.75 191 ARG A CA 1
ATOM 1451 C C . ARG A 1 191 ? 5.426 -46.906 -15.781 1 83.75 191 ARG A C 1
ATOM 1453 O O . ARG A 1 191 ? 5.16 -46.25 -14.766 1 83.75 191 ARG A O 1
ATOM 1460 N N . LEU A 1 192 ? 6.191 -46.5 -16.766 1 86.38 192 LEU A N 1
ATOM 1461 C CA . LEU A 1 192 ? 6.773 -45.156 -16.688 1 86.38 192 LEU A CA 1
ATOM 1462 C C . LEU A 1 192 ? 5.68 -44.094 -16.672 1 86.38 192 LEU A C 1
ATOM 1464 O O . LEU A 1 192 ? 5.73 -43.156 -15.859 1 86.38 192 LEU A O 1
ATOM 1468 N N . ALA A 1 193 ? 4.742 -44.188 -17.547 1 90.69 193 ALA A N 1
ATOM 1469 C CA . ALA A 1 193 ? 3.654 -43.219 -17.656 1 90.69 193 ALA A CA 1
ATOM 1470 C C . ALA A 1 193 ? 2.9 -43.094 -16.328 1 90.69 193 ALA A C 1
ATOM 1472 O O . ALA A 1 193 ? 2.625 -42 -15.859 1 90.69 193 ALA A O 1
ATOM 1473 N N . VAL A 1 194 ? 2.596 -44.219 -15.734 1 88.81 194 VAL A N 1
ATOM 1474 C CA . VAL A 1 194 ? 1.868 -44.25 -14.469 1 88.81 194 VAL A CA 1
ATOM 1475 C C . VAL A 1 194 ? 2.707 -43.562 -13.383 1 88.81 194 VAL A C 1
ATOM 1477 O O . VAL A 1 194 ? 2.184 -42.812 -12.578 1 88.81 194 VAL A O 1
ATOM 1480 N N . LYS A 1 195 ? 4.004 -43.844 -13.375 1 88.38 195 LYS A N 1
ATOM 1481 C CA . LYS A 1 195 ? 4.891 -43.188 -12.414 1 88.38 195 LYS A CA 1
ATOM 1482 C C . LYS A 1 195 ? 4.895 -41.688 -12.578 1 88.38 195 LYS A C 1
ATOM 1484 O O . LYS A 1 195 ? 4.887 -40.938 -11.594 1 88.38 195 LYS A O 1
ATOM 1489 N N . ILE A 1 196 ? 4.938 -41.281 -13.789 1 91.12 196 ILE A N 1
ATOM 1490 C CA . ILE A 1 196 ? 4.91 -39.844 -14.086 1 91.12 196 ILE A CA 1
ATOM 1491 C C . ILE A 1 196 ? 3.574 -39.25 -13.633 1 91.12 196 ILE A C 1
ATOM 1493 O O . ILE A 1 196 ? 3.541 -38.219 -12.977 1 91.12 196 ILE A O 1
ATOM 1497 N N . PHE A 1 197 ? 2.479 -39.906 -13.977 1 92.75 197 PHE A N 1
ATOM 1498 C CA . PHE A 1 197 ? 1.146 -39.469 -13.602 1 92.75 197 PHE A CA 1
ATOM 1499 C C . PHE A 1 197 ? 1.03 -39.312 -12.086 1 92.75 197 PHE A C 1
ATOM 1501 O O . PHE A 1 197 ? 0.479 -38.344 -11.594 1 92.75 197 PHE A O 1
ATOM 1508 N N . ASP A 1 198 ? 1.575 -40.188 -11.383 1 91.19 198 ASP A N 1
ATOM 1509 C CA . ASP A 1 198 ? 1.475 -40.219 -9.922 1 91.19 198 ASP A CA 1
ATOM 1510 C C . ASP A 1 198 ? 2.254 -39.062 -9.305 1 91.19 198 ASP A C 1
ATOM 1512 O O . ASP A 1 198 ? 1.955 -38.625 -8.188 1 91.19 198 ASP A O 1
ATOM 1516 N N . ARG A 1 199 ? 3.174 -38.562 -10.07 1 88.12 199 ARG A N 1
ATOM 1517 C CA . ARG A 1 199 ? 4.047 -37.531 -9.484 1 88.12 199 ARG A CA 1
ATOM 1518 C C . ARG A 1 199 ? 3.727 -36.156 -10.031 1 88.12 199 ARG A C 1
ATOM 1520 O O . ARG A 1 199 ? 4.441 -35.188 -9.75 1 88.12 199 ARG A O 1
ATOM 1527 N N . LEU A 1 200 ? 2.703 -36.094 -10.781 1 90.12 200 LEU A N 1
ATOM 1528 C CA . LEU A 1 200 ? 2.26 -34.812 -11.281 1 90.12 200 LEU A CA 1
ATOM 1529 C C . LEU A 1 200 ? 1.758 -33.938 -10.141 1 90.12 200 LEU A C 1
ATOM 1531 O O . LEU A 1 200 ? 1.07 -34.406 -9.234 1 90.12 200 LEU A O 1
ATOM 1535 N N . PRO A 1 201 ? 2.184 -32.688 -10.148 1 86.75 201 PRO A N 1
ATOM 1536 C CA . PRO A 1 201 ? 1.641 -31.75 -9.148 1 86.75 201 PRO A CA 1
ATOM 1537 C C . PRO A 1 201 ? 0.215 -31.312 -9.469 1 86.75 201 PRO A C 1
ATOM 1539 O O . PRO A 1 201 ? -0.346 -30.469 -8.766 1 86.75 201 PRO A O 1
ATOM 1542 N N . LEU A 1 202 ? -0.38 -31.797 -10.477 1 91.81 202 LEU A N 1
ATOM 1543 C CA . LEU A 1 202 ? -1.755 -31.531 -10.883 1 91.81 202 LEU A CA 1
ATOM 1544 C C . LEU A 1 202 ? -2.623 -32.781 -10.734 1 91.81 202 LEU A C 1
ATOM 1546 O O . LEU A 1 202 ? -2.123 -33.906 -10.828 1 91.81 202 LEU A O 1
ATOM 1550 N N . ALA A 1 203 ? -3.865 -32.531 -10.539 1 93.88 203 ALA A N 1
ATOM 1551 C CA . ALA A 1 203 ? -4.805 -33.656 -10.422 1 93.88 203 ALA A CA 1
ATOM 1552 C C . ALA A 1 203 ? -5.117 -34.25 -11.789 1 93.88 203 ALA A C 1
ATOM 1554 O O . ALA A 1 203 ? -5.332 -33.531 -12.766 1 93.88 203 ALA A O 1
ATOM 1555 N N . LEU A 1 204 ? -5.016 -35.562 -11.859 1 94.69 204 LEU A N 1
ATOM 1556 C CA . LEU A 1 204 ? -5.387 -36.312 -13.047 1 94.69 204 LEU A CA 1
ATOM 1557 C C . LEU A 1 204 ? -6.406 -37.406 -12.711 1 94.69 204 LEU A C 1
ATOM 1559 O O . LEU A 1 204 ? -6.176 -38.219 -11.82 1 94.69 204 LEU A O 1
ATOM 1563 N N . VAL A 1 205 ? -7.539 -37.406 -13.391 1 94.19 205 VAL A N 1
ATOM 1564 C CA . VAL A 1 205 ? -8.523 -38.469 -13.289 1 94.19 205 VAL A CA 1
ATOM 1565 C C . VAL A 1 205 ? -9.008 -38.875 -14.68 1 94.19 205 VAL A C 1
ATOM 1567 O O . VAL A 1 205 ? -9.336 -38 -15.5 1 94.19 205 VAL A O 1
ATOM 1570 N N . ILE A 1 206 ? -8.844 -40.125 -14.938 1 91.69 206 ILE A N 1
ATOM 1571 C CA . ILE A 1 206 ? -9.297 -40.688 -16.219 1 91.69 206 ILE A CA 1
ATOM 1572 C C . ILE A 1 206 ? -10.617 -41.406 -16.031 1 91.69 206 ILE A C 1
ATOM 1574 O O . ILE A 1 206 ? -10.75 -42.25 -15.141 1 91.69 206 ILE A O 1
ATOM 1578 N N . THR A 1 207 ? -11.609 -41.062 -16.859 1 90.75 207 THR A N 1
ATOM 1579 C CA . THR A 1 207 ? -12.93 -41.656 -16.75 1 90.75 207 THR A CA 1
ATOM 1580 C C . THR A 1 207 ? -13.391 -42.188 -18.109 1 90.75 207 THR A C 1
ATOM 1582 O O . THR A 1 207 ? -12.867 -41.781 -19.156 1 90.75 207 THR A O 1
ATOM 1585 N N . ASN A 1 208 ? -14.297 -43.156 -18.031 1 85.94 208 ASN A N 1
ATOM 1586 C CA . ASN A 1 208 ? -14.953 -43.625 -19.25 1 85.94 208 ASN A CA 1
ATOM 1587 C C . ASN A 1 208 ? -16.188 -42.781 -19.562 1 85.94 208 ASN A C 1
ATOM 1589 O O . ASN A 1 208 ? -16.406 -41.719 -18.969 1 85.94 208 ASN A O 1
ATOM 1593 N N . ALA A 1 209 ? -16.953 -43.156 -20.578 1 82.06 209 ALA A N 1
ATOM 1594 C CA . ALA A 1 209 ? -18.125 -42.406 -21.031 1 82.06 209 ALA A CA 1
ATOM 1595 C C . ALA A 1 209 ? -19.188 -42.344 -19.938 1 82.06 209 ALA A C 1
ATOM 1597 O O . ALA A 1 209 ? -19.938 -41.375 -19.875 1 82.06 209 ALA A O 1
ATOM 1598 N N . SER A 1 210 ? -19.266 -43.375 -19.062 1 79.19 210 SER A N 1
ATOM 1599 C CA . SER A 1 210 ? -20.234 -43.406 -17.984 1 79.19 210 SER A CA 1
ATOM 1600 C C . SER A 1 210 ? -19.672 -42.75 -16.719 1 79.19 210 SER A C 1
ATOM 1602 O O . SER A 1 210 ? -20.266 -42.844 -15.648 1 79.19 210 SER A O 1
ATOM 1604 N N . HIS A 1 211 ? -18.453 -42.156 -16.734 1 82 211 HIS A N 1
ATOM 1605 C CA . HIS A 1 211 ? -17.766 -41.406 -15.695 1 82 211 HIS A CA 1
ATOM 1606 C C . HIS A 1 211 ? -17.297 -42.312 -14.562 1 82 211 HIS A C 1
ATOM 1608 O O . HIS A 1 211 ? -17.188 -41.875 -13.414 1 82 211 HIS A O 1
ATOM 1614 N N . SER A 1 212 ? -17.188 -43.531 -14.922 1 84.94 212 SER A N 1
ATOM 1615 C CA . SER A 1 212 ? -16.484 -44.406 -13.984 1 84.94 212 SER A CA 1
ATOM 1616 C C . SER A 1 212 ? -14.984 -44.125 -13.969 1 84.94 212 SER A C 1
ATOM 1618 O O . SER A 1 212 ? -14.367 -43.969 -15.023 1 84.94 212 SER A O 1
ATOM 1620 N N . VAL A 1 213 ? -14.43 -44.062 -12.82 1 89 213 VAL A N 1
ATOM 1621 C CA . VAL A 1 213 ? -13.016 -43.688 -12.68 1 89 213 VAL A CA 1
ATOM 1622 C C . VAL A 1 213 ? -12.141 -44.906 -13.055 1 89 213 VAL A C 1
ATOM 1624 O O . VAL A 1 213 ? -12.281 -45.969 -12.477 1 89 213 VAL A O 1
ATOM 1627 N N . LEU A 1 214 ? -11.352 -44.719 -14.039 1 84.62 214 LEU A N 1
ATOM 1628 C CA . LEU A 1 214 ? -10.406 -45.75 -14.469 1 84.62 214 LEU A CA 1
ATOM 1629 C C . LEU A 1 214 ? -9.062 -45.562 -13.773 1 84.62 214 LEU A C 1
ATOM 1631 O O . LEU A 1 214 ? -8.375 -46.562 -13.484 1 84.62 214 LEU A O 1
ATOM 1635 N N . TYR A 1 215 ? -8.727 -44.312 -13.555 1 88.19 215 TYR A N 1
ATOM 1636 C CA . TYR A 1 215 ? -7.465 -43.969 -12.914 1 88.19 215 TYR A CA 1
ATOM 1637 C C . TYR A 1 215 ? -7.547 -42.594 -12.234 1 88.19 215 TYR A C 1
ATOM 1639 O O . TYR A 1 215 ? -8.219 -41.688 -12.727 1 88.19 215 TYR A O 1
ATOM 1647 N N . ALA A 1 216 ? -6.941 -42.5 -11.102 1 92.19 216 ALA A N 1
ATOM 1648 C CA . ALA A 1 216 ? -6.801 -41.25 -10.383 1 92.19 216 ALA A CA 1
ATOM 1649 C C . ALA A 1 216 ? -5.461 -41.156 -9.664 1 92.19 216 ALA A C 1
ATOM 1651 O O . ALA A 1 216 ? -5.051 -42.125 -8.992 1 92.19 216 ALA A O 1
ATOM 1652 N N . ASN A 1 217 ? -4.801 -40.125 -9.867 1 91.81 217 ASN A N 1
ATOM 1653 C CA . ASN A 1 217 ? -3.508 -40 -9.203 1 91.81 217 ASN A CA 1
ATOM 1654 C C . ASN A 1 217 ? -3.656 -39.469 -7.781 1 91.81 217 ASN A C 1
ATOM 1656 O O . ASN A 1 217 ? -4.766 -39.156 -7.336 1 91.81 217 ASN A O 1
ATOM 1660 N N . ASP A 1 218 ? -2.557 -39.344 -7.055 1 89 218 ASP A N 1
ATOM 1661 C CA . ASP A 1 218 ? -2.57 -38.938 -5.656 1 89 218 ASP A CA 1
ATOM 1662 C C . ASP A 1 218 ? -2.994 -37.469 -5.516 1 89 218 ASP A C 1
ATOM 1664 O O . ASP A 1 218 ? -3.715 -37.125 -4.582 1 89 218 ASP A O 1
ATOM 1668 N N . ALA A 1 219 ? -2.547 -36.688 -6.438 1 90.81 219 ALA A N 1
ATOM 1669 C CA . ALA A 1 219 ? -2.908 -35.25 -6.398 1 90.81 219 ALA A CA 1
ATOM 1670 C C . ALA A 1 219 ? -4.422 -35.062 -6.438 1 90.81 219 ALA A C 1
ATOM 1672 O O . ALA A 1 219 ? -4.969 -34.219 -5.75 1 90.81 219 ALA A O 1
ATOM 1673 N N . PHE A 1 220 ? -5.098 -35.844 -7.234 1 92.56 220 PHE A N 1
ATOM 1674 C CA . PHE A 1 220 ? -6.555 -35.812 -7.309 1 92.56 220 PHE A CA 1
ATOM 1675 C C . PHE A 1 220 ? -7.172 -36.188 -5.969 1 92.56 220 PHE A C 1
ATOM 1677 O O . PHE A 1 220 ? -8.07 -35.5 -5.477 1 92.56 220 PHE A O 1
ATOM 1684 N N . LYS A 1 221 ? -6.676 -37.219 -5.414 1 89.56 221 LYS A N 1
ATOM 1685 C CA . LYS A 1 221 ? -7.207 -37.719 -4.141 1 89.56 221 LYS A CA 1
ATOM 1686 C C . LYS A 1 221 ? -7.031 -36.656 -3.047 1 89.56 221 LYS A C 1
ATOM 1688 O O . LYS A 1 221 ? -7.945 -36.406 -2.258 1 89.56 221 LYS A O 1
ATOM 1693 N N . LEU A 1 222 ? -5.934 -36.031 -3.053 1 87.12 222 LEU A N 1
ATOM 1694 C CA . LEU A 1 222 ? -5.629 -35 -2.045 1 87.12 222 LEU A CA 1
ATOM 1695 C C . LEU A 1 222 ? -6.477 -33.75 -2.258 1 87.12 222 LEU A C 1
ATOM 1697 O O . LEU A 1 222 ? -6.91 -33.125 -1.294 1 87.12 222 LEU A O 1
ATOM 1701 N N . MET A 1 223 ? -6.707 -33.406 -3.447 1 88.88 223 MET A N 1
ATOM 1702 C CA . MET A 1 223 ? -7.406 -32.188 -3.783 1 88.88 223 MET A CA 1
ATOM 1703 C C . MET A 1 223 ? -8.914 -32.344 -3.6 1 88.88 223 MET A C 1
ATOM 1705 O O . MET A 1 223 ? -9.594 -31.406 -3.156 1 88.88 223 MET A O 1
ATOM 1709 N N . VAL A 1 224 ? -9.352 -33.531 -3.979 1 86.62 224 VAL A N 1
ATOM 1710 C CA . VAL A 1 224 ? -10.797 -33.719 -4.043 1 86.62 224 VAL A CA 1
ATOM 1711 C C . VAL A 1 224 ? -11.273 -34.562 -2.852 1 86.62 224 VAL A C 1
ATOM 1713 O O . VAL A 1 224 ? -12.281 -34.219 -2.221 1 86.62 224 VAL A O 1
ATOM 1716 N N . CYS A 1 225 ? -10.43 -35.812 -2.658 1 78.5 225 CYS A N 1
ATOM 1717 C CA . CYS A 1 225 ? -10.883 -36.75 -1.664 1 78.5 225 CYS A CA 1
ATOM 1718 C C . CYS A 1 225 ? -10.258 -36.469 -0.304 1 78.5 225 CYS A C 1
ATOM 1720 O O . CYS A 1 225 ? -9.031 -36.375 -0.187 1 78.5 225 CYS A O 1
ATOM 1722 N N . LEU A 1 226 ? -10.547 -35.719 0.574 1 63.53 226 LEU A N 1
ATOM 1723 C CA . LEU A 1 226 ? -9.938 -35.344 1.848 1 63.53 226 LEU A CA 1
ATOM 1724 C C . LEU A 1 226 ? -9.672 -36.594 2.695 1 63.53 226 LEU A C 1
ATOM 1726 O O . LEU A 1 226 ? -8.781 -36.594 3.543 1 63.53 226 LEU A O 1
ATOM 1730 N N . GLN A 1 227 ? -10.445 -37.781 2.379 1 63.41 227 GLN A N 1
ATOM 1731 C CA . GLN A 1 227 ? -10.234 -38.969 3.197 1 63.41 227 GLN A CA 1
ATOM 1732 C C . GLN A 1 227 ? -9.812 -40.156 2.338 1 63.41 227 GLN A C 1
ATOM 1734 O O . GLN A 1 227 ? -10.305 -40.344 1.221 1 63.41 227 GLN A O 1
ATOM 1739 N N . PRO A 1 228 ? -8.758 -40.969 2.703 1 58.78 228 PRO A N 1
ATOM 1740 C CA . PRO A 1 228 ? -8.188 -42.094 1.957 1 58.78 228 PRO A CA 1
ATOM 1741 C C . PRO A 1 228 ? -9.234 -43.125 1.533 1 58.78 228 PRO A C 1
ATOM 1743 O O . PRO A 1 228 ? -9.102 -43.75 0.477 1 58.78 228 PRO A O 1
ATOM 1746 N N . ASP A 1 229 ? -10.266 -43.344 2.387 1 57.66 229 ASP A N 1
ATOM 1747 C CA . ASP A 1 229 ? -11.219 -44.438 2.176 1 57.66 229 ASP A CA 1
ATOM 1748 C C . ASP A 1 229 ? -12.336 -44 1.222 1 57.66 229 ASP A C 1
ATOM 1750 O O . ASP A 1 229 ? -13.258 -44.781 0.951 1 57.66 229 ASP A O 1
ATOM 1754 N N . ASP A 1 230 ? -12.281 -42.938 0.721 1 58.84 230 ASP A N 1
ATOM 1755 C CA . ASP A 1 230 ? -13.406 -42.438 -0.068 1 58.84 230 ASP A CA 1
ATOM 1756 C C . ASP A 1 230 ? -13.469 -43.125 -1.428 1 58.84 230 ASP A C 1
ATOM 1758 O O . ASP A 1 230 ? -12.438 -43.469 -2.012 1 58.84 230 ASP A O 1
ATOM 1762 N N . ILE A 1 231 ? -14.656 -43.688 -1.692 1 56.97 231 ILE A N 1
ATOM 1763 C CA . ILE A 1 231 ? -14.945 -44.25 -3.008 1 56.97 231 ILE A CA 1
ATOM 1764 C C . ILE A 1 231 ? -14.523 -43.25 -4.094 1 56.97 231 ILE A C 1
ATOM 1766 O O . ILE A 1 231 ? -14.93 -42.094 -4.078 1 56.97 231 ILE A O 1
ATOM 1770 N N . LEU A 1 232 ? -13.523 -43.625 -4.797 1 72.69 232 LEU A N 1
ATOM 1771 C CA . LEU A 1 232 ? -13.031 -42.781 -5.895 1 72.69 232 LEU A CA 1
ATOM 1772 C C . LEU A 1 232 ? -14.125 -42.562 -6.934 1 72.69 232 LEU A C 1
ATOM 1774 O O . LEU A 1 232 ? -14.391 -43.438 -7.77 1 72.69 232 LEU A O 1
ATOM 1778 N N . ALA A 1 233 ? -15.117 -41.594 -6.664 1 78.75 233 ALA A N 1
ATOM 1779 C CA . ALA A 1 233 ? -16.141 -41.188 -7.629 1 78.75 233 ALA A CA 1
ATOM 1780 C C . ALA A 1 233 ? -15.906 -39.781 -8.148 1 78.75 233 ALA A C 1
ATOM 1782 O O . ALA A 1 233 ? -15.43 -38.906 -7.41 1 78.75 233 ALA A O 1
ATOM 1783 N N . PHE A 1 234 ? -16.016 -39.688 -9.375 1 89.12 234 PHE A N 1
ATOM 1784 C CA . PHE A 1 234 ? -15.867 -38.406 -10.023 1 89.12 234 PHE A CA 1
ATOM 1785 C C . PHE A 1 234 ? -17.016 -38.156 -11.008 1 89.12 234 PHE A C 1
ATOM 1787 O O . PHE A 1 234 ? -17.125 -38.844 -12.023 1 89.12 234 PHE A O 1
ATOM 1794 N N . ASN A 1 235 ? -17.922 -37.312 -10.586 1 90.31 235 ASN A N 1
ATOM 1795 C CA . ASN A 1 235 ? -18.984 -36.875 -11.461 1 90.31 235 ASN A CA 1
ATOM 1796 C C . ASN A 1 235 ? -18.75 -35.438 -11.93 1 90.31 235 ASN A C 1
ATOM 1798 O O . ASN A 1 235 ? -18.969 -34.469 -11.172 1 90.31 235 ASN A O 1
ATOM 1802 N N . PRO A 1 236 ? -18.391 -35.25 -13.18 1 93.44 236 PRO A N 1
ATOM 1803 C CA . PRO A 1 236 ? -18.016 -33.938 -13.664 1 93.44 236 PRO A CA 1
ATOM 1804 C C . PRO A 1 236 ? -19.156 -32.906 -13.531 1 93.44 236 PRO A C 1
ATOM 1806 O O . PRO A 1 236 ? -18.906 -31.75 -13.203 1 93.44 236 PRO A O 1
ATOM 1809 N N . GLU A 1 237 ? -20.391 -33.312 -13.742 1 91.62 237 GLU A N 1
ATOM 1810 C CA . GLU A 1 237 ? -21.516 -32.375 -13.656 1 91.62 237 GLU A CA 1
ATOM 1811 C C . GLU A 1 237 ? -21.672 -31.844 -12.234 1 91.62 237 GLU A C 1
ATOM 1813 O O . GLU A 1 237 ? -21.922 -30.656 -12.047 1 91.62 237 GLU A O 1
ATOM 1818 N N . GLN A 1 238 ? -21.531 -32.688 -11.328 1 91.38 238 GLN A N 1
ATOM 1819 C CA . GLN A 1 238 ? -21.641 -32.281 -9.93 1 91.38 238 GLN A CA 1
ATOM 1820 C C . GLN A 1 238 ? -20.391 -31.516 -9.484 1 91.38 238 GLN A C 1
ATOM 1822 O O . GLN A 1 238 ? -20.5 -30.5 -8.789 1 91.38 238 GLN A O 1
ATOM 1827 N N . PHE A 1 239 ? -19.281 -31.969 -9.883 1 93.94 239 PHE A N 1
ATOM 1828 C CA . PHE A 1 239 ? -18.016 -31.406 -9.461 1 93.94 239 PHE A CA 1
ATOM 1829 C C . PHE A 1 239 ? -17.875 -29.953 -9.945 1 93.94 239 PHE A C 1
ATOM 1831 O O . PHE A 1 239 ? -17.344 -29.109 -9.227 1 93.94 239 PHE A O 1
ATOM 1838 N N . PHE A 1 240 ? -18.406 -29.656 -11.117 1 95.19 240 PHE A N 1
ATOM 1839 C CA . PHE A 1 240 ? -18.234 -28.328 -11.688 1 95.19 240 PHE A CA 1
ATOM 1840 C C . PHE A 1 240 ? -19.5 -27.516 -11.531 1 95.19 240 PHE A C 1
ATOM 1842 O O . PHE A 1 240 ? -19.656 -26.453 -12.156 1 95.19 240 PHE A O 1
ATOM 1849 N N . SER A 1 241 ? -20.406 -27.891 -10.703 1 93.5 241 SER A N 1
ATOM 1850 C CA . SER A 1 241 ? -21.719 -27.266 -10.57 1 93.5 241 SER A CA 1
ATOM 1851 C C . SER A 1 241 ? -21.609 -25.828 -10.102 1 93.5 241 SER A C 1
ATOM 1853 O O . SER A 1 241 ? -22.469 -25 -10.414 1 93.5 241 SER A O 1
ATOM 1855 N N . PRO A 1 242 ? -20.562 -25.469 -9.336 1 94.56 242 PRO A N 1
ATOM 1856 C CA . PRO A 1 242 ? -20.453 -24.094 -8.867 1 94.56 242 PRO A CA 1
ATOM 1857 C C . PRO A 1 242 ? -20.016 -23.125 -9.977 1 94.56 242 PRO A C 1
ATOM 1859 O O . PRO A 1 242 ? -20.094 -21.906 -9.812 1 94.56 242 PRO A O 1
ATOM 1862 N N . SER A 1 243 ? -19.531 -23.594 -11.078 1 95 243 SER A N 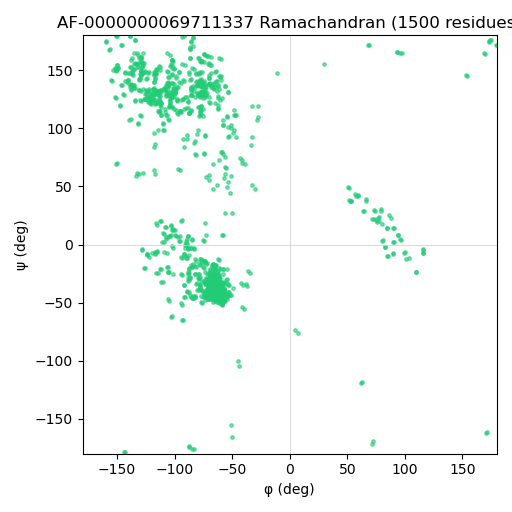1
ATOM 1863 C CA . SER A 1 243 ? -19.078 -22.766 -12.188 1 95 243 SER A CA 1
ATOM 1864 C C . SER A 1 243 ? -20.25 -22.125 -12.922 1 95 243 SER A C 1
ATOM 1866 O O . SER A 1 243 ? -21.391 -22.516 -12.734 1 95 243 SER A O 1
ATOM 1868 N N . GLU A 1 244 ? -19.984 -21.094 -13.703 1 93.19 244 GLU A N 1
ATOM 1869 C CA . GLU A 1 244 ? -21.016 -20.422 -14.492 1 93.19 244 GLU A CA 1
ATOM 1870 C C . GLU A 1 244 ? -21.609 -21.375 -15.523 1 93.19 244 GLU A C 1
ATOM 1872 O O . GLU A 1 244 ? -20.891 -22.141 -16.156 1 93.19 244 GLU A O 1
ATOM 1877 N N . PRO A 1 245 ? -22.875 -21.328 -15.734 1 92.75 245 PRO A N 1
ATOM 1878 C CA . PRO A 1 245 ? -23.562 -22.266 -16.625 1 92.75 245 PRO A CA 1
ATOM 1879 C C . PRO A 1 245 ? -23.047 -22.219 -18.062 1 92.75 245 PRO A C 1
ATOM 1881 O O . PRO A 1 245 ? -22.953 -23.25 -18.719 1 92.75 245 PRO A O 1
ATOM 1884 N N . HIS A 1 246 ? -22.672 -21.062 -18.438 1 92.75 246 HIS A N 1
ATOM 1885 C CA . HIS A 1 246 ? -22.188 -20.969 -19.812 1 92.75 246 HIS A CA 1
ATOM 1886 C C . HIS A 1 246 ? -20.859 -21.688 -19.984 1 92.75 246 HIS A C 1
ATOM 1888 O O . HIS A 1 246 ? -20.594 -22.25 -21.047 1 92.75 246 HIS A O 1
ATOM 1894 N N . GLU A 1 247 ? -20.062 -21.656 -18.984 1 93.5 247 GLU A N 1
ATOM 1895 C CA . GLU A 1 247 ? -18.766 -22.344 -19.031 1 93.5 247 GLU A CA 1
ATOM 1896 C C . GLU A 1 247 ? -18.953 -23.859 -19 1 93.5 247 GLU A C 1
ATOM 1898 O O . GLU A 1 247 ? -18.25 -24.578 -19.703 1 93.5 247 GLU A O 1
ATOM 1903 N N . ILE A 1 248 ? -19.891 -24.344 -18.25 1 93.5 248 ILE A N 1
ATOM 1904 C CA . ILE A 1 248 ? -20.188 -25.766 -18.156 1 93.5 248 ILE A CA 1
ATOM 1905 C C . ILE A 1 248 ? -20.734 -26.266 -19.484 1 93.5 248 ILE A C 1
ATOM 1907 O O . ILE A 1 248 ? -20.344 -27.344 -19.953 1 93.5 248 ILE A O 1
ATOM 1911 N N . ALA A 1 249 ? -21.641 -25.5 -20.031 1 93.81 249 ALA A N 1
ATOM 1912 C CA . ALA A 1 249 ? -22.203 -25.875 -21.328 1 93.81 249 ALA A CA 1
ATOM 1913 C C . ALA A 1 249 ? -21.109 -25.969 -22.391 1 93.81 249 ALA A C 1
ATOM 1915 O O . ALA A 1 249 ? -21.109 -26.891 -23.203 1 93.81 249 ALA A O 1
ATOM 1916 N N . SER A 1 250 ? -20.25 -25.016 -22.375 1 94.69 250 SER A N 1
ATOM 1917 C CA . SER A 1 250 ? -19.141 -25.031 -23.312 1 94.69 250 SER A CA 1
ATOM 1918 C C . SER A 1 250 ? -18.281 -26.281 -23.141 1 94.69 250 SER A C 1
ATOM 1920 O O . SER A 1 250 ? -17.891 -26.906 -24.141 1 94.69 250 SER A O 1
ATOM 1922 N N . LEU A 1 251 ? -18 -26.641 -21.938 1 95.38 251 LEU A N 1
ATOM 1923 C CA . LEU A 1 251 ? -17.188 -27.828 -21.625 1 95.38 251 LEU A CA 1
ATOM 1924 C C . LEU A 1 251 ? -17.828 -29.078 -22.188 1 95.38 251 LEU A C 1
ATOM 1926 O O . LEU A 1 251 ? -17.203 -29.797 -22.984 1 95.38 251 LEU A O 1
ATOM 1930 N N . PHE A 1 252 ? -19.062 -29.375 -21.953 1 94.19 252 PHE A N 1
ATOM 1931 C CA . PHE A 1 252 ? -19.703 -30.625 -22.328 1 94.19 252 PHE A CA 1
ATOM 1932 C C . PHE A 1 252 ? -20.062 -30.641 -23.812 1 94.19 252 PHE A C 1
ATOM 1934 O O . PHE A 1 252 ? -20.047 -31.703 -24.438 1 94.19 252 PHE A O 1
ATOM 1941 N N . ASN A 1 253 ? -20.297 -29.469 -24.344 1 94.38 253 ASN A N 1
ATOM 1942 C CA . ASN A 1 253 ? -20.516 -29.406 -25.797 1 94.38 253 ASN A CA 1
ATOM 1943 C C . ASN A 1 253 ? -19.25 -29.812 -26.562 1 94.38 253 ASN A C 1
ATOM 1945 O O . ASN A 1 253 ? -19.328 -30.594 -27.516 1 94.38 253 ASN A O 1
ATOM 1949 N N . HIS A 1 254 ? -18.125 -29.344 -26.109 1 94.38 254 HIS A N 1
ATOM 1950 C CA . HIS A 1 254 ? -16.859 -29.703 -26.75 1 94.38 254 HIS A CA 1
ATOM 1951 C C . HIS A 1 254 ? -16.562 -31.188 -26.594 1 94.38 254 HIS A C 1
ATOM 1953 O O . HIS A 1 254 ? -16.156 -31.859 -27.547 1 94.38 254 HIS A O 1
ATOM 1959 N N . LEU A 1 255 ? -16.797 -31.719 -25.422 1 92.5 255 LEU A N 1
ATOM 1960 C CA . LEU A 1 255 ? -16.516 -33.125 -25.141 1 92.5 255 LEU A CA 1
ATOM 1961 C C . LEU A 1 255 ? -17.406 -34.031 -25.984 1 92.5 255 LEU A C 1
ATOM 1963 O O . LEU A 1 255 ? -16.953 -35.094 -26.469 1 92.5 255 LEU A O 1
ATOM 1967 N N . SER A 1 256 ? -18.609 -33.656 -26.156 1 89.94 256 SER A N 1
ATOM 1968 C CA . SER A 1 256 ? -19.531 -34.469 -26.953 1 89.94 256 SER A CA 1
ATOM 1969 C C . SER A 1 256 ? -19.109 -34.531 -28.406 1 89.94 256 SER A C 1
ATOM 1971 O O . SER A 1 256 ? -19.375 -35.531 -29.094 1 89.94 256 SER A O 1
ATOM 1973 N N . GLU A 1 257 ? -18.391 -33.531 -28.812 1 91.12 257 GLU A N 1
ATOM 1974 C CA . GLU A 1 257 ? -17.891 -33.469 -30.188 1 91.12 257 GLU A CA 1
ATOM 1975 C C . GLU A 1 257 ? -16.531 -34.156 -30.312 1 91.12 257 GLU A C 1
ATOM 1977 O O . GLU A 1 257 ? -15.945 -34.219 -31.391 1 91.12 257 GLU A O 1
ATOM 1982 N N . GLY A 1 258 ? -16.031 -34.688 -29.203 1 88.62 258 GLY A N 1
ATOM 1983 C CA . GLY A 1 258 ? -14.742 -35.375 -29.203 1 88.62 258 GLY A CA 1
ATOM 1984 C C . GLY A 1 258 ? -13.562 -34.438 -29.219 1 88.62 258 GLY A C 1
ATOM 1985 O O . GLY A 1 258 ? -12.453 -34.812 -29.609 1 88.62 258 GLY A O 1
ATOM 1986 N N . LYS A 1 259 ? -13.883 -33.219 -28.812 1 91.5 259 LYS A N 1
ATOM 1987 C CA . LYS A 1 259 ? -12.828 -32.188 -28.828 1 91.5 259 LYS A CA 1
ATOM 1988 C C . LYS A 1 259 ? -12.305 -31.938 -27.406 1 91.5 259 LYS A C 1
ATOM 1990 O O . LYS A 1 259 ? -13.023 -32.156 -26.438 1 91.5 259 LYS A O 1
ATOM 1995 N N . MET A 1 260 ? -11.133 -31.484 -27.406 1 91.25 260 MET A N 1
ATOM 1996 C CA . MET A 1 260 ? -10.531 -31.125 -26.125 1 91.25 260 MET A CA 1
ATOM 1997 C C . MET A 1 260 ? -11.07 -29.781 -25.625 1 91.25 260 MET A C 1
ATOM 1999 O O . MET A 1 260 ? -11.594 -28.984 -26.406 1 91.25 260 MET A O 1
ATOM 2003 N N . TRP A 1 261 ? -10.977 -29.531 -24.297 1 94.69 261 TRP A N 1
ATOM 2004 C CA . TRP A 1 261 ? -11.43 -28.281 -23.672 1 94.69 261 TRP A CA 1
ATOM 2005 C C . TRP A 1 261 ? -10.414 -27.781 -22.656 1 94.69 261 TRP A C 1
ATOM 2007 O O . TRP A 1 261 ? -9.797 -28.562 -21.938 1 94.69 261 TRP A O 1
ATOM 2017 N N . GLN A 1 262 ? -10.188 -26.5 -22.719 1 94.19 262 GLN A N 1
ATOM 2018 C CA . GLN A 1 262 ? -9.305 -25.859 -21.75 1 94.19 262 GLN A CA 1
ATOM 2019 C C . GLN A 1 262 ? -9.922 -24.578 -21.219 1 94.19 262 GLN A C 1
ATOM 2021 O O . GLN A 1 262 ? -10.531 -23.812 -21.969 1 94.19 262 GLN A O 1
ATOM 2026 N N . GLY A 1 263 ? -9.859 -24.359 -19.828 1 93.19 263 GLY A N 1
ATOM 2027 C CA . GLY A 1 263 ? -10.391 -23.156 -19.219 1 93.19 263 GLY A CA 1
ATOM 2028 C C . GLY A 1 263 ? -10.367 -23.203 -17.703 1 93.19 263 GLY A C 1
ATOM 2029 O O . GLY A 1 263 ? -9.938 -24.203 -17.109 1 93.19 263 GLY A O 1
ATOM 2030 N N . GLU A 1 264 ? -10.727 -22.125 -17.125 1 94.19 264 GLU A N 1
ATOM 2031 C CA . GLU A 1 264 ? -10.82 -22.031 -15.672 1 94.19 264 GLU A CA 1
ATOM 2032 C C . GLU A 1 264 ? -12.25 -22.234 -15.203 1 94.19 264 GLU A C 1
ATOM 2034 O O . GLU A 1 264 ? -13.195 -21.734 -15.812 1 94.19 264 GLU A O 1
ATOM 2039 N N . LEU A 1 265 ? -12.422 -23.016 -14.172 1 96.12 265 LEU A N 1
ATOM 2040 C CA . LEU A 1 265 ? -13.727 -23.297 -13.578 1 96.12 265 LEU A CA 1
ATOM 2041 C C . LEU A 1 265 ? -13.648 -23.297 -12.055 1 96.12 265 LEU A C 1
ATOM 2043 O O . LEU A 1 265 ? -12.594 -23 -11.484 1 96.12 265 LEU A O 1
ATOM 2047 N N . VAL A 1 266 ? -14.828 -23.531 -11.43 1 96.12 266 VAL A N 1
ATOM 2048 C CA . VAL A 1 266 ? -14.914 -23.688 -9.977 1 96.12 266 VAL A CA 1
ATOM 2049 C C . VAL A 1 266 ? -15.297 -25.125 -9.633 1 96.12 266 VAL A C 1
ATOM 2051 O O . VAL A 1 266 ? -16.266 -25.656 -10.164 1 96.12 266 VAL A O 1
ATOM 2054 N N . GLY A 1 267 ? -14.469 -25.781 -8.867 1 94.69 267 GLY A N 1
ATOM 2055 C CA . GLY A 1 267 ? -14.719 -27.141 -8.461 1 94.69 267 GLY A CA 1
ATOM 2056 C C . GLY A 1 267 ? -15.25 -27.266 -7.043 1 94.69 267 GLY A C 1
ATOM 2057 O O . GLY A 1 267 ? -15.086 -26.344 -6.238 1 94.69 267 GLY A O 1
ATOM 2058 N N . LEU A 1 268 ? -15.891 -28.391 -6.824 1 93.31 268 LEU A N 1
ATOM 2059 C CA . LEU A 1 268 ? -16.438 -28.703 -5.508 1 93.31 268 LEU A CA 1
ATOM 2060 C C . LEU A 1 268 ? -15.695 -29.859 -4.863 1 93.31 268 LEU A C 1
ATOM 2062 O O . LEU A 1 268 ? -15.641 -30.969 -5.418 1 93.31 268 LEU A O 1
ATOM 2066 N N . ARG A 1 269 ? -15.125 -29.625 -3.678 1 89 269 ARG A N 1
ATOM 2067 C CA . ARG A 1 269 ? -14.5 -30.719 -2.926 1 89 269 ARG A CA 1
ATOM 2068 C C . ARG A 1 269 ? -15.547 -31.578 -2.23 1 89 269 ARG A C 1
ATOM 2070 O O . ARG A 1 269 ? -16.703 -31.172 -2.1 1 89 269 ARG A O 1
ATOM 2077 N N . ASN A 1 270 ? -15.141 -32.781 -1.945 1 86.19 270 ASN A N 1
ATOM 2078 C CA . ASN A 1 270 ? -16.078 -33.688 -1.29 1 86.19 270 ASN A CA 1
ATOM 2079 C C . ASN A 1 270 ? -16.578 -33.125 0.035 1 86.19 270 ASN A C 1
ATOM 2081 O O . ASN A 1 270 ? -17.672 -33.438 0.485 1 86.19 270 ASN A O 1
ATOM 2085 N N . ASN A 1 271 ? -15.82 -32.156 0.638 1 83.5 271 ASN A N 1
ATOM 2086 C CA . ASN A 1 271 ? -16.203 -31.547 1.908 1 83.5 271 ASN A CA 1
ATOM 2087 C C . ASN A 1 271 ? -17.109 -30.328 1.7 1 83.5 271 ASN A C 1
ATOM 2089 O O . ASN A 1 271 ? -17.531 -29.703 2.666 1 83.5 271 ASN A O 1
ATOM 2093 N N . GLY A 1 272 ? -17.375 -29.938 0.508 1 87.44 272 GLY A N 1
ATOM 2094 C CA . GLY A 1 272 ? -18.281 -28.844 0.208 1 87.44 272 GLY A CA 1
ATOM 2095 C C . GLY A 1 272 ? -17.562 -27.531 -0.091 1 87.44 272 GLY A C 1
ATOM 2096 O O . GLY A 1 272 ? -18.188 -26.547 -0.488 1 87.44 272 GLY A O 1
ATOM 2097 N N . GLU A 1 273 ? -16.328 -27.469 0.071 1 90.31 273 GLU A N 1
ATOM 2098 C CA . GLU A 1 273 ? -15.555 -26.266 -0.206 1 90.31 273 GLU A CA 1
ATOM 2099 C C . GLU A 1 273 ? -15.336 -26.078 -1.705 1 90.31 273 GLU A C 1
ATOM 2101 O O . GLU A 1 273 ? -15.125 -27.047 -2.434 1 90.31 273 GLU A O 1
ATOM 2106 N N . THR A 1 274 ? -15.43 -24.797 -2.135 1 93.56 274 THR A N 1
ATOM 2107 C CA . THR A 1 274 ? -15.188 -24.516 -3.545 1 93.56 274 THR A CA 1
ATOM 2108 C C . THR A 1 274 ? -13.781 -23.969 -3.752 1 93.56 274 THR A C 1
ATOM 2110 O O . THR A 1 274 ? -13.164 -23.453 -2.816 1 93.56 274 THR A O 1
ATOM 2113 N N . PHE A 1 275 ? -13.242 -24.203 -4.887 1 93.5 275 PHE A N 1
ATOM 2114 C CA . PHE A 1 275 ? -11.93 -23.672 -5.238 1 93.5 275 PHE A CA 1
ATOM 2115 C C . PHE A 1 275 ? -11.836 -23.406 -6.734 1 93.5 275 PHE A C 1
ATOM 2117 O O . PHE A 1 275 ? -12.531 -24.047 -7.527 1 93.5 275 PHE A O 1
ATOM 2124 N N . TYR A 1 276 ? -11.047 -22.484 -7.133 1 93.62 276 TYR A N 1
ATOM 2125 C CA . TYR A 1 276 ? -10.812 -22.188 -8.539 1 93.62 276 TYR A CA 1
ATOM 2126 C C . TYR A 1 276 ? -9.805 -23.156 -9.141 1 93.62 276 TYR A C 1
AT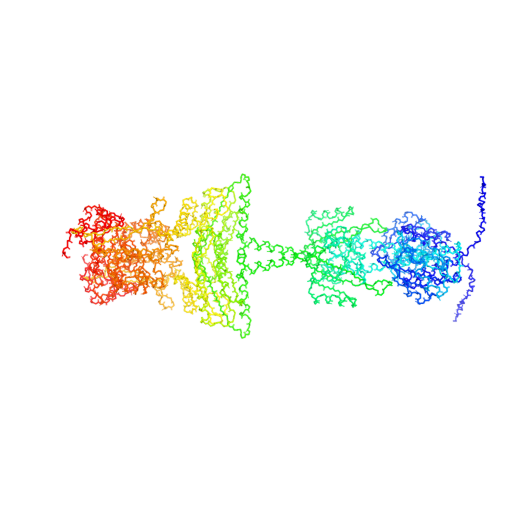OM 2128 O O . TYR A 1 276 ? -8.812 -23.5 -8.5 1 93.62 276 TYR A O 1
ATOM 2136 N N . LEU A 1 277 ? -10.086 -23.609 -10.328 1 95 277 LEU A N 1
ATOM 2137 C CA . LEU A 1 277 ? -9.156 -24.547 -10.945 1 95 277 LEU A CA 1
ATOM 2138 C C . LEU A 1 277 ? -8.938 -24.203 -12.414 1 95 277 LEU A C 1
ATOM 2140 O O . LEU A 1 277 ? -9.797 -23.609 -13.055 1 95 277 LEU A O 1
ATOM 2144 N N . ASP A 1 278 ? -7.754 -24.5 -12.906 1 94.31 278 ASP A N 1
ATOM 2145 C CA . ASP A 1 278 ? -7.41 -24.516 -14.328 1 94.31 278 ASP A CA 1
ATOM 2146 C C . ASP A 1 278 ? -7.523 -25.922 -14.898 1 94.31 278 ASP A C 1
ATOM 2148 O O . ASP A 1 278 ? -6.789 -26.828 -14.492 1 94.31 278 ASP A O 1
ATOM 2152 N N . LEU A 1 279 ? -8.484 -26.125 -15.844 1 95.38 279 LEU A N 1
ATOM 2153 C CA . LEU A 1 279 ? -8.883 -27.453 -16.297 1 95.38 279 LEU A CA 1
ATOM 2154 C C . LEU A 1 279 ? -8.516 -27.672 -17.75 1 95.38 279 LEU A C 1
ATOM 2156 O O . LEU A 1 279 ? -8.711 -26.781 -18.578 1 95.38 279 LEU A O 1
ATOM 2160 N N . THR A 1 280 ? -7.887 -28.797 -18.031 1 94.31 280 THR A N 1
ATOM 2161 C CA . THR A 1 280 ? -7.707 -29.312 -19.391 1 94.31 280 THR A CA 1
ATOM 2162 C C . THR A 1 280 ? -8.305 -30.719 -19.5 1 94.31 280 THR A C 1
ATOM 2164 O O . THR A 1 280 ? -7.98 -31.609 -18.703 1 94.31 280 THR A O 1
ATOM 2167 N N . VAL A 1 281 ? -9.172 -30.938 -20.453 1 95.31 281 VAL A N 1
ATOM 2168 C CA . VAL A 1 281 ? -9.781 -32.25 -20.656 1 95.31 281 VAL A CA 1
ATOM 2169 C C . VAL A 1 281 ? -9.422 -32.75 -22.047 1 95.31 281 VAL A C 1
ATOM 2171 O O . VAL A 1 281 ? -9.625 -32.062 -23.047 1 95.31 281 VAL A O 1
ATOM 2174 N N . THR A 1 282 ? -8.836 -33.938 -22.047 1 91.38 282 THR A N 1
ATOM 2175 C CA . THR A 1 282 ? -8.523 -34.625 -23.297 1 91.38 282 THR A CA 1
ATOM 2176 C C . THR A 1 282 ? -9.477 -35.781 -23.531 1 91.38 282 THR A C 1
ATOM 2178 O O . THR A 1 282 ? -9.828 -36.5 -22.578 1 91.38 282 THR A O 1
ATOM 2181 N N . VAL A 1 283 ? -9.914 -35.938 -24.781 1 90.38 283 VAL A N 1
ATOM 2182 C CA . VAL A 1 283 ? -10.844 -37 -25.141 1 90.38 283 VAL A CA 1
ATOM 2183 C C . VAL A 1 283 ? -10.102 -38.094 -25.906 1 90.38 283 VAL A C 1
ATOM 2185 O O . VAL A 1 283 ? -9.195 -37.812 -26.688 1 90.38 283 VAL A O 1
ATOM 2188 N N . PHE A 1 284 ? -10.422 -39.344 -25.516 1 83.25 284 PHE A N 1
ATOM 2189 C CA . PHE A 1 284 ? -9.836 -40.469 -26.234 1 83.25 284 PHE A CA 1
ATOM 2190 C C . PHE A 1 284 ? -10.875 -41.562 -26.469 1 83.25 284 PHE A C 1
ATOM 2192 O O . PHE A 1 284 ? -11.945 -41.562 -25.859 1 83.25 284 PHE A O 1
ATOM 2199 N N . ARG A 1 285 ? -10.617 -42.406 -27.438 1 77.12 285 ARG A N 1
ATOM 2200 C CA . ARG A 1 285 ? -11.555 -43.469 -27.766 1 77.12 285 ARG A CA 1
ATOM 2201 C C . ARG A 1 285 ? -11.078 -44.812 -27.203 1 77.12 285 ARG A C 1
ATOM 2203 O O . ARG A 1 285 ? -9.883 -45.125 -27.234 1 77.12 285 ARG A O 1
ATOM 2210 N N . GLU A 1 286 ? -12.102 -45.406 -26.578 1 64.56 286 GLU A N 1
ATOM 2211 C CA . GLU A 1 286 ? -11.805 -46.75 -26.094 1 64.56 286 GLU A CA 1
ATOM 2212 C C . GLU A 1 286 ? -11.766 -47.75 -27.234 1 64.56 286 GLU A C 1
ATOM 2214 O O . GLU A 1 286 ? -12.461 -47.594 -28.234 1 64.56 286 GLU A O 1
ATOM 2219 N N . SER A 1 287 ? -10.742 -48.594 -27.312 1 56.94 287 SER A N 1
ATOM 2220 C CA . SER A 1 287 ? -10.492 -49.562 -28.391 1 56.94 287 SER A CA 1
ATOM 2221 C C . SER A 1 287 ? -11.781 -50.219 -28.844 1 56.94 287 SER A C 1
ATOM 2223 O O . SER A 1 287 ? -11.984 -50.438 -30.047 1 56.94 287 SER A O 1
ATOM 2225 N N . HIS A 1 288 ? -12.547 -50.844 -27.906 1 56 288 HIS A N 1
ATOM 2226 C CA . HIS A 1 288 ? -13.586 -51.781 -28.328 1 56 288 HIS A CA 1
ATOM 2227 C C . HIS A 1 288 ? -14.969 -51.156 -28.219 1 56 288 HIS A C 1
ATOM 2229 O O . HIS A 1 288 ? -15.984 -51.875 -28.266 1 56 288 HIS A O 1
ATOM 2235 N N . SER A 1 289 ? -14.875 -49.906 -27.922 1 59.41 289 SER A N 1
ATOM 2236 C CA . SER A 1 289 ? -16.172 -49.25 -27.828 1 59.41 289 SER A CA 1
ATOM 2237 C C . SER A 1 289 ? -16.172 -47.875 -28.5 1 59.41 289 SER A C 1
ATOM 2239 O O . SER A 1 289 ? -15.102 -47.312 -28.734 1 59.41 289 SER A O 1
ATOM 2241 N N . ALA A 1 290 ? -17.172 -47.562 -29.234 1 64.62 290 ALA A N 1
ATOM 2242 C CA . ALA A 1 290 ? -17.375 -46.219 -29.766 1 64.62 290 ALA A CA 1
ATOM 2243 C C . ALA A 1 290 ? -17.453 -45.188 -28.641 1 64.62 290 ALA A C 1
ATOM 2245 O O . ALA A 1 290 ? -17.562 -43.969 -28.906 1 64.62 290 ALA A O 1
ATOM 2246 N N . ASP A 1 291 ? -17.125 -45.812 -27.453 1 75.25 291 ASP A N 1
ATOM 2247 C CA . ASP A 1 291 ? -17.344 -44.906 -26.344 1 75.25 291 ASP A CA 1
ATOM 2248 C C . ASP A 1 291 ? -16.109 -44.031 -26.109 1 75.25 291 ASP A C 1
ATOM 2250 O O . ASP A 1 291 ? -14.984 -44.438 -26.328 1 75.25 291 ASP A O 1
ATOM 2254 N N . LEU A 1 292 ? -16.453 -42.75 -25.766 1 83.44 292 LEU A N 1
ATOM 2255 C CA . LEU A 1 292 ? -15.414 -41.781 -25.5 1 83.44 292 LEU A CA 1
ATOM 2256 C C . LEU A 1 292 ? -14.938 -41.844 -24.047 1 83.44 292 LEU A C 1
ATOM 2258 O O . LEU A 1 292 ? -15.727 -42.125 -23.156 1 83.44 292 LEU A O 1
ATOM 2262 N N . GLY A 1 293 ? -13.633 -41.844 -23.812 1 88.31 293 GLY A N 1
ATOM 2263 C CA . GLY A 1 293 ? -13.039 -41.656 -22.5 1 88.31 293 GLY A CA 1
ATOM 2264 C C . GLY A 1 293 ? -12.477 -40.25 -22.297 1 88.31 293 GLY A C 1
ATOM 2265 O O . GLY A 1 293 ? -12.305 -39.5 -23.266 1 88.31 293 GLY A O 1
ATOM 2266 N N . PHE A 1 294 ? -12.336 -39.906 -21.016 1 93.12 294 PHE A N 1
ATOM 2267 C CA . PHE A 1 294 ? -11.93 -38.531 -20.703 1 93.12 294 PHE A CA 1
ATOM 2268 C C . PHE A 1 294 ? -10.773 -38.531 -19.719 1 93.12 294 PHE A C 1
ATOM 2270 O O . PHE A 1 294 ? -10.781 -39.281 -18.734 1 93.12 294 PHE A O 1
ATOM 2277 N N . ALA A 1 295 ? -9.789 -37.75 -20.031 1 94.25 295 ALA A N 1
ATOM 2278 C CA . ALA A 1 295 ? -8.719 -37.438 -19.078 1 94.25 295 ALA A CA 1
ATOM 2279 C C . ALA A 1 295 ? -8.844 -36 -18.547 1 94.25 295 ALA A C 1
ATOM 2281 O O . ALA A 1 295 ? -8.656 -35.062 -19.297 1 94.25 295 ALA A O 1
ATOM 2282 N N . TRP A 1 296 ? -9.164 -35.875 -17.266 1 95.5 296 TRP A N 1
ATOM 2283 C CA . TRP A 1 296 ? -9.359 -34.594 -16.609 1 95.5 296 TRP A CA 1
ATOM 2284 C C . TRP A 1 296 ? -8.094 -34.156 -15.875 1 95.5 296 TRP A C 1
ATOM 2286 O O . TRP A 1 296 ? -7.688 -34.812 -14.906 1 95.5 296 TRP A O 1
ATOM 2296 N N . LEU A 1 297 ? -7.496 -33.094 -16.391 1 95.25 297 LEU A N 1
ATOM 2297 C CA . LEU A 1 297 ? -6.305 -32.5 -15.773 1 95.25 297 LEU A CA 1
ATOM 2298 C C . LEU A 1 297 ? -6.594 -31.125 -15.211 1 95.25 297 LEU A C 1
ATOM 2300 O O . LEU A 1 297 ? -7.047 -30.234 -15.945 1 95.25 297 LEU A O 1
ATOM 2304 N N . PHE A 1 298 ? -6.355 -30.938 -13.844 1 94.69 298 PHE A N 1
ATOM 2305 C CA . PHE A 1 298 ? -6.613 -29.578 -13.352 1 94.69 298 PHE A CA 1
ATOM 2306 C C . PHE A 1 298 ? -5.711 -29.25 -12.172 1 94.69 298 PHE A C 1
ATOM 2308 O O . PHE A 1 298 ? -5.211 -30.156 -11.492 1 94.69 298 PHE A O 1
ATOM 2315 N N . SER A 1 299 ? -5.438 -27.984 -11.938 1 92.25 299 SER A N 1
ATOM 2316 C CA . SER A 1 299 ? -4.656 -27.438 -10.836 1 92.25 299 SER A CA 1
ATOM 2317 C C . SER A 1 299 ? -5.465 -26.422 -10.031 1 92.25 299 SER A C 1
ATOM 2319 O O . SER A 1 299 ? -6.352 -25.766 -10.57 1 92.25 299 SER A O 1
ATOM 2321 N N . ASP A 1 300 ? -5.145 -26.391 -8.703 1 91.5 300 ASP A N 1
ATOM 2322 C CA . ASP A 1 300 ? -5.758 -25.406 -7.824 1 91.5 300 ASP A CA 1
ATOM 2323 C C . ASP A 1 300 ? -5.098 -24.047 -7.992 1 91.5 300 ASP A C 1
ATOM 2325 O O . ASP A 1 300 ? -3.932 -23.859 -7.641 1 91.5 300 ASP A O 1
ATOM 2329 N N . VAL A 1 301 ? -5.887 -23.094 -8.484 1 89.38 301 VAL A N 1
ATOM 2330 C CA . VAL A 1 301 ? -5.312 -21.781 -8.75 1 89.38 301 VAL A CA 1
ATOM 2331 C C . VAL A 1 301 ? -5.91 -20.766 -7.785 1 89.38 301 VAL A C 1
ATOM 2333 O O . VAL A 1 301 ? -5.883 -19.562 -8.055 1 89.38 301 VAL A O 1
ATOM 2336 N N . SER A 1 302 ? -6.453 -21.203 -6.711 1 88.62 302 SER A N 1
ATOM 2337 C CA . SER A 1 302 ? -7.117 -20.328 -5.75 1 88.62 302 SER A CA 1
ATOM 2338 C C . SER A 1 302 ? -6.129 -19.344 -5.121 1 88.62 302 SER A C 1
ATOM 2340 O O . SER A 1 302 ? -6.41 -18.156 -5.023 1 88.62 302 SER A O 1
ATOM 2342 N N . GLU A 1 303 ? -4.988 -19.766 -4.703 1 81.94 303 GLU A N 1
ATOM 2343 C CA . GLU A 1 303 ? -3.988 -18.922 -4.055 1 81.94 303 GLU A CA 1
ATOM 2344 C C . GLU A 1 303 ? -3.461 -17.859 -5.012 1 81.94 303 GLU A C 1
ATOM 2346 O O . GLU A 1 303 ? -3.227 -16.719 -4.609 1 81.94 303 GLU A O 1
ATOM 2351 N N . ARG A 1 304 ? -3.248 -18.344 -6.188 1 81.88 304 ARG A N 1
ATOM 2352 C CA . ARG A 1 304 ? -2.785 -17.406 -7.203 1 81.88 304 ARG A CA 1
ATOM 2353 C C . ARG A 1 304 ? -3.807 -16.297 -7.43 1 81.88 304 ARG A C 1
ATOM 2355 O O . ARG A 1 304 ? -3.441 -15.125 -7.551 1 81.88 304 ARG A O 1
ATOM 2362 N N . LYS A 1 305 ? -5.008 -16.641 -7.496 1 85.06 305 LYS A N 1
ATOM 2363 C CA . LYS A 1 305 ? -6.066 -15.656 -7.711 1 85.06 305 LYS A CA 1
ATOM 2364 C C . LYS A 1 305 ? -6.199 -14.711 -6.516 1 85.06 305 LYS A C 1
ATOM 2366 O O . LYS A 1 305 ? -6.375 -13.508 -6.688 1 85.06 305 LYS A O 1
ATOM 2371 N N . LYS A 1 306 ? -6.102 -15.242 -5.379 1 82.75 306 LYS A N 1
ATOM 2372 C CA . LYS A 1 306 ? -6.148 -14.43 -4.168 1 82.75 306 LYS A CA 1
ATOM 2373 C C . LYS A 1 306 ? -4.977 -13.461 -4.109 1 82.75 306 LYS A C 1
ATOM 2375 O O . LYS A 1 306 ? -5.145 -12.297 -3.736 1 82.75 306 LYS A O 1
ATOM 2380 N N . ALA A 1 307 ? -3.85 -13.938 -4.406 1 79.44 307 ALA A N 1
ATOM 2381 C CA . ALA A 1 307 ? -2.656 -13.094 -4.422 1 79.44 307 ALA A CA 1
ATOM 2382 C C . ALA A 1 307 ? -2.801 -11.961 -5.434 1 79.44 307 ALA A C 1
ATOM 2384 O O . ALA A 1 307 ? -2.447 -10.812 -5.145 1 79.44 307 ALA A O 1
ATOM 2385 N N . ALA A 1 308 ? -3.32 -12.352 -6.555 1 80.56 308 ALA A N 1
ATOM 2386 C CA . ALA A 1 308 ? -3.533 -11.344 -7.594 1 80.56 308 ALA A CA 1
ATOM 2387 C C . ALA A 1 308 ? -4.516 -10.281 -7.125 1 80.56 308 ALA A C 1
ATOM 2389 O O . ALA A 1 308 ? -4.305 -9.086 -7.363 1 80.56 308 ALA A O 1
ATOM 2390 N N . GLN A 1 309 ? -5.48 -10.695 -6.438 1 80.19 309 GLN A N 1
ATOM 2391 C CA . GLN A 1 309 ? -6.477 -9.766 -5.91 1 80.19 309 GLN A CA 1
ATOM 2392 C C . GLN A 1 309 ? -5.879 -8.875 -4.828 1 80.19 309 GLN A C 1
ATOM 2394 O O . GLN A 1 309 ? -6.18 -7.68 -4.762 1 80.19 309 GLN A O 1
ATOM 2399 N N . LEU A 1 310 ? -5.098 -9.43 -4.047 1 79.69 310 LEU A N 1
ATOM 2400 C CA . LEU A 1 310 ? -4.457 -8.68 -2.967 1 79.69 310 LEU A CA 1
ATOM 2401 C C . LEU A 1 310 ? -3.498 -7.633 -3.523 1 79.69 310 LEU A C 1
ATOM 2403 O O . LEU A 1 310 ? -3.436 -6.512 -3.018 1 79.69 310 LEU A O 1
ATOM 2407 N N . ILE A 1 311 ? -2.787 -7.996 -4.488 1 77.75 311 ILE A N 1
ATOM 2408 C CA . ILE A 1 311 ? -1.872 -7.07 -5.148 1 77.75 311 ILE A CA 1
ATOM 2409 C C . ILE A 1 311 ? -2.656 -5.895 -5.727 1 77.75 311 ILE A C 1
ATOM 2411 O O . ILE A 1 311 ? -2.289 -4.734 -5.523 1 77.75 311 ILE A O 1
ATOM 2415 N N . LYS A 1 312 ? -3.688 -6.219 -6.34 1 77.81 312 LYS A N 1
ATOM 2416 C CA . LYS A 1 312 ? -4.527 -5.184 -6.934 1 77.81 312 LYS A CA 1
ATOM 2417 C C . LYS A 1 312 ? -5.129 -4.281 -5.859 1 77.81 312 LYS A C 1
ATOM 2419 O O . LYS A 1 312 ? -5.141 -3.057 -6.008 1 77.81 312 LYS A O 1
ATOM 2424 N N . TYR A 1 313 ? -5.555 -4.859 -4.832 1 77.06 313 TYR A N 1
ATOM 2425 C CA . TYR A 1 313 ? -6.16 -4.109 -3.734 1 77.06 313 TYR A CA 1
ATOM 2426 C C . TYR A 1 313 ? -5.137 -3.199 -3.066 1 77.06 313 TYR A C 1
ATOM 2428 O O . TYR A 1 313 ? -5.41 -2.02 -2.826 1 77.06 313 TYR A O 1
ATOM 2436 N N . GLN A 1 314 ? -4.02 -3.732 -2.818 1 76.44 314 GLN A N 1
ATOM 2437 C CA . GLN A 1 314 ? -2.965 -2.979 -2.146 1 76.44 314 GLN A CA 1
ATOM 2438 C C . GLN A 1 314 ? -2.449 -1.846 -3.029 1 76.44 314 GLN A C 1
ATOM 2440 O O . GLN A 1 314 ? -2.012 -0.81 -2.527 1 76.44 314 GLN A O 1
ATOM 2445 N N . ALA A 1 315 ? -2.635 -2.045 -4.273 1 74.56 315 ALA A N 1
ATOM 2446 C CA . ALA A 1 315 ? -2.16 -1.042 -5.223 1 74.56 315 ALA A CA 1
ATOM 2447 C C . ALA A 1 315 ? -3.184 0.076 -5.398 1 74.56 315 ALA A C 1
ATOM 2449 O O . ALA A 1 315 ? -2.828 1.202 -5.75 1 74.56 315 ALA A O 1
ATOM 2450 N N . ASN A 1 316 ? -4.477 -0.239 -5.004 1 84.38 316 ASN A N 1
ATOM 2451 C CA . ASN A 1 316 ? -5.508 0.711 -5.406 1 84.38 316 ASN A CA 1
ATOM 2452 C C . ASN A 1 316 ? -6.301 1.22 -4.207 1 84.38 316 ASN A C 1
ATOM 2454 O O . ASN A 1 316 ? -7.074 2.172 -4.328 1 84.38 316 ASN A O 1
ATOM 2458 N N . ASN A 1 317 ? -6.078 0.634 -3.047 1 86.5 317 ASN A N 1
ATOM 2459 C CA . ASN A 1 317 ? -6.898 1.015 -1.901 1 86.5 317 ASN A CA 1
ATOM 2460 C C . ASN A 1 317 ? -6.043 1.366 -0.689 1 86.5 317 ASN A C 1
ATOM 2462 O O . ASN A 1 317 ? -4.93 0.859 -0.543 1 86.5 317 ASN A O 1
ATOM 2466 N N . ASP A 1 318 ? -6.617 2.27 0.086 1 85.69 318 ASP A N 1
ATOM 2467 C CA . ASP A 1 318 ? -6.004 2.617 1.362 1 85.69 318 ASP A CA 1
ATOM 2468 C C . ASP A 1 318 ? -6.289 1.552 2.418 1 85.69 318 ASP A C 1
ATOM 2470 O O . ASP A 1 318 ? -7.441 1.158 2.615 1 85.69 318 ASP A O 1
ATOM 2474 N N . SER A 1 319 ? -5.277 1.1 3.055 1 79.06 319 SER A N 1
ATOM 2475 C CA . SER A 1 319 ? -5.398 -0.041 3.959 1 79.06 319 SER A CA 1
ATOM 2476 C C . SER A 1 319 ? -6.188 0.326 5.211 1 79.06 319 SER A C 1
ATOM 2478 O O . SER A 1 319 ? -6.809 -0.538 5.832 1 79.06 319 SER A O 1
ATOM 2480 N N . LEU A 1 320 ? -6.215 1.589 5.566 1 81.31 320 LEU A N 1
ATOM 2481 C CA . LEU A 1 320 ? -6.867 2.004 6.805 1 81.31 320 LEU A CA 1
ATOM 2482 C C . LEU A 1 320 ? -8.367 2.16 6.602 1 81.31 320 LEU A C 1
ATOM 2484 O O . LEU A 1 320 ? -9.164 1.654 7.398 1 81.31 320 LEU A O 1
ATOM 2488 N N . THR A 1 321 ? -8.734 2.805 5.531 1 91.12 321 THR A N 1
ATOM 2489 C CA . THR A 1 321 ? -10.125 3.199 5.359 1 91.12 321 THR A CA 1
ATOM 2490 C C . THR A 1 321 ? -10.812 2.318 4.316 1 91.12 321 THR A C 1
ATOM 2492 O O . THR A 1 321 ? -12.039 2.295 4.227 1 91.12 321 THR A O 1
ATOM 2495 N N . GLY A 1 322 ? -10.016 1.649 3.479 1 90 322 GLY A N 1
ATOM 2496 C CA . GLY A 1 322 ? -10.578 0.84 2.41 1 90 322 GLY A CA 1
ATOM 2497 C C . GLY A 1 322 ? -10.945 1.649 1.181 1 90 322 GLY A C 1
ATOM 2498 O O . GLY A 1 322 ? -11.344 1.087 0.158 1 90 322 GLY A O 1
ATOM 2499 N N . LEU A 1 323 ? -10.758 2.936 1.259 1 92.75 323 LEU A N 1
ATOM 2500 C CA . LEU A 1 323 ? -11.062 3.818 0.139 1 92.75 323 LEU A CA 1
ATOM 2501 C C . LEU A 1 323 ? -10.016 3.688 -0.962 1 92.75 323 LEU A C 1
ATOM 2503 O O . LEU A 1 323 ? -8.953 3.105 -0.745 1 92.75 323 LEU A O 1
ATOM 2507 N N . ALA A 1 324 ? -10.445 4.223 -2.139 1 92.75 324 ALA A N 1
ATOM 2508 C CA . ALA A 1 324 ? -9.445 4.336 -3.193 1 92.75 324 ALA A CA 1
ATOM 2509 C C . ALA A 1 324 ? -8.242 5.145 -2.723 1 92.75 324 ALA A C 1
ATOM 2511 O O . ALA A 1 324 ? -8.391 6.137 -2.002 1 92.75 324 ALA A O 1
ATOM 2512 N N . ASN A 1 325 ? -7.062 4.68 -3.035 1 87.44 325 ASN A N 1
ATOM 2513 C CA . ASN A 1 325 ? -5.875 5.445 -2.672 1 87.44 325 ASN A CA 1
ATOM 2514 C C . ASN A 1 325 ? -5.543 6.496 -3.727 1 87.44 325 ASN A C 1
ATOM 2516 O O . ASN A 1 325 ? -6.246 6.617 -4.73 1 87.44 325 ASN A O 1
ATOM 2520 N N . ARG A 1 326 ? -4.598 7.277 -3.463 1 85.19 326 ARG A N 1
ATOM 2521 C CA . ARG A 1 326 ? -4.199 8.398 -4.305 1 85.19 326 ARG A CA 1
ATOM 2522 C C . ARG A 1 326 ? -3.949 7.949 -5.738 1 85.19 326 ARG A C 1
ATOM 2524 O O . ARG A 1 326 ? -4.434 8.578 -6.684 1 85.19 326 ARG A O 1
ATOM 2531 N N . ASN A 1 327 ? -3.291 6.875 -5.875 1 81.19 327 ASN A N 1
ATOM 2532 C CA . ASN A 1 327 ? -2.947 6.375 -7.203 1 81.19 327 ASN A CA 1
ATOM 2533 C C . ASN A 1 327 ? -4.191 5.98 -7.996 1 81.19 327 ASN A C 1
ATOM 2535 O O . ASN A 1 327 ? -4.297 6.285 -9.188 1 81.19 327 ASN A O 1
ATOM 2539 N N . ALA A 1 328 ? -5.023 5.25 -7.324 1 89.38 328 ALA A N 1
ATOM 2540 C CA . ALA A 1 328 ? -6.254 4.82 -7.98 1 89.38 328 ALA A CA 1
ATOM 2541 C C . ALA A 1 328 ? -7.102 6.02 -8.398 1 89.38 328 ALA A C 1
ATOM 2543 O O . ALA A 1 328 ? -7.668 6.031 -9.5 1 89.38 328 ALA A O 1
ATOM 2544 N N . LEU A 1 329 ? -7.152 6.965 -7.555 1 92.19 329 LEU A N 1
ATOM 2545 C CA . LEU A 1 329 ? -7.914 8.172 -7.852 1 92.19 329 LEU A CA 1
ATOM 2546 C C . LEU A 1 329 ? -7.324 8.906 -9.055 1 92.19 329 LEU A C 1
ATOM 2548 O O . LEU A 1 329 ? -8.055 9.312 -9.961 1 92.19 329 LEU A O 1
ATOM 2552 N N . PHE A 1 330 ? -6.055 9.078 -9.094 1 87.56 330 PHE A N 1
ATOM 2553 C CA . PHE A 1 330 ? -5.391 9.812 -10.164 1 87.56 330 PHE A CA 1
ATOM 2554 C C . PHE A 1 330 ? -5.559 9.086 -11.492 1 87.56 330 PHE A C 1
ATOM 2556 O O . PHE A 1 330 ? -5.746 9.727 -12.531 1 87.56 330 PHE A O 1
ATOM 2563 N N . ARG A 1 331 ? -5.504 7.84 -11.43 1 88.19 331 ARG A N 1
ATOM 2564 C CA . ARG A 1 331 ? -5.734 7.055 -12.641 1 88.19 331 ARG A CA 1
ATOM 2565 C C . ARG A 1 331 ? -7.145 7.281 -13.172 1 88.19 331 ARG A C 1
ATOM 2567 O O . ARG A 1 331 ? -7.34 7.422 -14.383 1 88.19 331 ARG A O 1
ATOM 2574 N N . GLN A 1 332 ? -8.055 7.281 -12.289 1 90.88 332 GLN A N 1
ATOM 2575 C CA . GLN A 1 332 ? -9.445 7.488 -12.688 1 90.88 332 GLN A CA 1
ATOM 2576 C C . GLN A 1 332 ? -9.648 8.883 -13.273 1 90.88 332 GLN A C 1
ATOM 2578 O O . GLN A 1 332 ? -10.383 9.055 -14.242 1 90.88 332 GLN A O 1
ATOM 2583 N N . ILE A 1 333 ? -9.055 9.836 -12.688 1 90.44 333 ILE A N 1
ATOM 2584 C CA . ILE A 1 333 ? -9.156 11.203 -13.18 1 90.44 333 ILE A CA 1
ATOM 2585 C C . ILE A 1 333 ? -8.539 11.297 -14.57 1 90.44 333 ILE A C 1
ATOM 2587 O O . ILE A 1 333 ? -9.117 11.906 -15.477 1 90.44 333 ILE A O 1
ATOM 2591 N N . GLN A 1 334 ? -7.387 10.695 -14.703 1 87.38 334 GLN A N 1
ATOM 2592 C CA . GLN A 1 334 ? -6.707 10.703 -15.992 1 87.38 334 GLN A CA 1
ATOM 2593 C C . GLN A 1 334 ? -7.562 10.039 -17.062 1 87.38 334 GLN A C 1
ATOM 2595 O O . GLN A 1 334 ? -7.59 10.484 -18.219 1 87.38 334 GLN A O 1
ATOM 2600 N N . GLU A 1 335 ? -8.195 9.008 -16.719 1 86.88 335 GLU A N 1
ATOM 2601 C CA . GLU A 1 335 ? -9.086 8.312 -17.641 1 86.88 335 GLU A CA 1
ATOM 2602 C C . GLU A 1 335 ? -10.234 9.219 -18.078 1 86.88 335 GLU A C 1
ATOM 2604 O O . GLU A 1 335 ? -10.633 9.203 -19.25 1 86.88 335 GLU A O 1
ATOM 2609 N N . LEU A 1 336 ? -10.734 9.977 -17.172 1 87 336 LEU A N 1
ATOM 2610 C CA . LEU A 1 336 ? -11.812 10.906 -17.484 1 87 336 LEU A CA 1
ATOM 2611 C C . LEU A 1 336 ? -11.32 12.031 -18.391 1 87 336 LEU A C 1
ATOM 2613 O O . LEU A 1 336 ? -12.031 12.453 -19.312 1 87 336 LEU A O 1
ATOM 2617 N N . ILE A 1 337 ? -10.148 12.477 -18.109 1 84.75 337 ILE A N 1
ATOM 2618 C CA . ILE A 1 337 ? -9.57 13.562 -18.891 1 84.75 337 ILE A CA 1
ATOM 2619 C C . ILE A 1 337 ? -9.32 13.086 -20.328 1 84.75 337 ILE A C 1
ATOM 2621 O O . ILE A 1 337 ? -9.578 13.82 -21.281 1 84.75 337 ILE A O 1
ATOM 2625 N N . ASN A 1 338 ? -8.766 11.875 -20.453 1 80.25 338 ASN A N 1
ATOM 2626 C CA . ASN A 1 338 ? -8.406 11.328 -21.766 1 80.25 338 ASN A CA 1
ATOM 2627 C C . ASN A 1 338 ? -9.633 10.867 -22.547 1 80.25 338 ASN A C 1
ATOM 2629 O O . ASN A 1 338 ? -9.57 10.688 -23.766 1 80.25 338 ASN A O 1
ATOM 2633 N N . ALA A 1 339 ? -10.516 10.461 -21.781 1 72.94 339 ALA A N 1
ATOM 2634 C CA . ALA A 1 339 ? -11.711 9.953 -22.453 1 72.94 339 ALA A CA 1
ATOM 2635 C C . ALA A 1 339 ? -12.312 11.008 -23.375 1 72.94 339 ALA A C 1
ATOM 2637 O O . ALA A 1 339 ? -12.477 12.164 -22.984 1 72.94 339 ALA A O 1
ATOM 2638 N N . ASP A 1 340 ? -11.453 11.453 -24.422 1 54.78 340 ASP A N 1
ATOM 2639 C CA . ASP A 1 340 ? -11.625 12.344 -25.562 1 54.78 340 ASP A CA 1
ATOM 2640 C C . ASP A 1 340 ? -13.008 13 -25.547 1 54.78 340 ASP A C 1
ATOM 2642 O O . ASP A 1 340 ? -13.195 14.078 -26.109 1 54.78 340 ASP A O 1
ATOM 2646 N N . SER A 1 341 ? -14.07 12.078 -25.906 1 50.59 341 SER A N 1
ATOM 2647 C CA . SER A 1 341 ? -15.297 12.656 -26.453 1 50.59 341 SER A CA 1
ATOM 2648 C C . SER A 1 341 ? -15.812 13.789 -25.578 1 50.59 341 SER A C 1
ATOM 2650 O O . SER A 1 341 ? -15.32 13.992 -24.469 1 50.59 341 SER A O 1
ATOM 2652 N N . LEU A 1 342 ? -17.172 14.133 -25.906 1 48.91 342 LEU A N 1
ATOM 2653 C CA . LEU A 1 342 ? -18.047 15.148 -25.328 1 48.91 342 LEU A CA 1
ATOM 2654 C C . LEU A 1 342 ? -18.062 15.039 -23.812 1 48.91 342 LEU A C 1
ATOM 2656 O O . LEU A 1 342 ? -18.984 14.43 -23.234 1 48.91 342 LEU A O 1
ATOM 2660 N N . THR A 1 343 ? -17.078 14.562 -23.172 1 54.09 343 THR A N 1
ATOM 2661 C CA . THR A 1 343 ? -17.094 14.203 -21.75 1 54.09 343 THR A CA 1
ATOM 2662 C C . THR A 1 343 ? -17.734 15.312 -20.922 1 54.09 343 THR A C 1
ATOM 2664 O O . THR A 1 343 ? -17.344 16.484 -21.031 1 54.09 343 THR A O 1
ATOM 2667 N N . PRO A 1 344 ? -18.766 14.977 -20.469 1 63.75 344 PRO A N 1
ATOM 2668 C CA . PRO A 1 344 ? -19.375 15.922 -19.531 1 63.75 344 PRO A CA 1
ATOM 2669 C C . PRO A 1 344 ? -18.469 16.219 -18.344 1 63.75 344 PRO A C 1
ATOM 2671 O O . PRO A 1 344 ? -17.672 15.383 -17.938 1 63.75 344 PRO A O 1
ATOM 2674 N N . GLY A 1 345 ? -17.859 17.406 -18.25 1 81.81 345 GLY A N 1
ATOM 2675 C CA . GLY A 1 345 ? -17.125 17.984 -17.141 1 81.81 345 GLY A CA 1
ATOM 2676 C C . GLY A 1 345 ? -17.297 17.203 -15.844 1 81.81 345 GLY A C 1
ATOM 2677 O O . GLY A 1 345 ? -18.109 16.281 -15.773 1 81.81 345 GLY A O 1
ATOM 2678 N N . PHE A 1 346 ? -16.344 17.156 -15.016 1 91.06 346 PHE A N 1
ATOM 2679 C CA . PHE A 1 346 ? -16.469 16.578 -13.688 1 91.06 346 PHE A CA 1
ATOM 2680 C C . PHE A 1 346 ? -16 17.562 -12.617 1 91.06 346 PHE A C 1
ATOM 2682 O O . PHE A 1 346 ? -15.445 18.609 -12.938 1 91.06 346 PHE A O 1
ATOM 2689 N N . SER A 1 347 ? -16.375 17.234 -11.422 1 93.5 347 SER A N 1
ATOM 2690 C CA . SER A 1 347 ? -15.992 18.078 -10.289 1 93.5 347 SER A CA 1
ATOM 2691 C C . SER A 1 347 ? -15.125 17.312 -9.297 1 93.5 347 SER A C 1
ATOM 2693 O O . SER A 1 347 ? -15.219 16.094 -9.188 1 93.5 347 SER A O 1
ATOM 2695 N N . PHE A 1 348 ? -14.25 18.047 -8.734 1 95 348 PHE A N 1
ATOM 2696 C CA . PHE A 1 348 ? -13.281 17.5 -7.789 1 95 348 PHE A CA 1
ATOM 2697 C C . PHE A 1 348 ? -13.32 18.266 -6.473 1 95 348 PHE A C 1
ATOM 2699 O O . PHE A 1 348 ? -13.188 19.484 -6.457 1 95 348 PHE A O 1
ATOM 2706 N N . MET A 1 349 ? -13.531 17.5 -5.34 1 95.94 349 MET A N 1
ATOM 2707 C CA . MET A 1 349 ? -13.531 18.109 -4.008 1 95.94 349 MET A CA 1
ATOM 2708 C C . MET A 1 349 ? -12.383 17.562 -3.164 1 95.94 349 MET A C 1
ATOM 2710 O O . MET A 1 349 ? -12.258 16.344 -2.977 1 95.94 349 MET A O 1
ATOM 2714 N N . LEU A 1 350 ? -11.594 18.469 -2.744 1 94.44 350 LEU A N 1
ATOM 2715 C CA . LEU A 1 350 ? -10.531 18.125 -1.807 1 94.44 350 LEU A CA 1
ATOM 2716 C C . LEU A 1 350 ? -10.922 18.484 -0.38 1 94.44 350 LEU A C 1
ATOM 2718 O O . LEU A 1 350 ? -11.43 19.578 -0.135 1 94.44 350 LEU A O 1
ATOM 2722 N N . MET A 1 351 ? -10.711 17.516 0.534 1 94.62 351 MET A N 1
ATOM 2723 C CA . MET A 1 351 ? -11.125 17.719 1.92 1 94.62 351 MET A CA 1
ATOM 2724 C C . MET A 1 351 ? -9.969 17.438 2.877 1 94.62 351 MET A C 1
ATOM 2726 O O . MET A 1 351 ? -9.156 16.547 2.633 1 94.62 351 MET A O 1
ATOM 2730 N N . ASP A 1 352 ? -9.984 18.125 3.883 1 90.56 352 ASP A N 1
ATOM 2731 C CA . ASP A 1 352 ? -9 17.938 4.949 1 90.56 352 ASP A CA 1
ATOM 2732 C C . ASP A 1 352 ? -9.664 18.016 6.324 1 90.56 352 ASP A C 1
ATOM 2734 O O . ASP A 1 352 ? -10.508 18.875 6.566 1 90.56 352 ASP A O 1
ATOM 2738 N N . LEU A 1 353 ? -9.344 17.078 7.164 1 89.12 353 LEU A N 1
ATOM 2739 C CA . LEU A 1 353 ? -9.875 17.094 8.523 1 89.12 353 LEU A CA 1
ATOM 2740 C C . LEU A 1 353 ? -9.234 18.203 9.352 1 89.12 353 LEU A C 1
ATOM 2742 O O . LEU A 1 353 ? -8.008 18.312 9.406 1 89.12 353 LEU A O 1
ATOM 2746 N N . ASP A 1 354 ? -10.125 18.938 9.977 1 81 354 ASP A N 1
ATOM 2747 C CA . ASP A 1 354 ? -9.648 20.094 10.734 1 81 354 ASP A CA 1
ATOM 2748 C C . ASP A 1 354 ? -9.055 19.656 12.078 1 81 354 ASP A C 1
ATOM 2750 O O . ASP A 1 354 ? -9.625 18.812 12.766 1 81 354 ASP A O 1
ATOM 2754 N N . ASN A 1 355 ? -7.863 20.141 12.398 1 69.62 355 ASN A N 1
ATOM 2755 C CA . ASN A 1 355 ? -7.164 19.969 13.664 1 69.62 355 ASN A CA 1
ATOM 2756 C C . ASN A 1 355 ? -6.812 18.5 13.906 1 69.62 355 ASN A C 1
ATOM 2758 O O . ASN A 1 355 ? -6.871 18.016 15.039 1 69.62 355 ASN A O 1
ATOM 2762 N N . PHE A 1 356 ? -6.637 17.828 12.883 1 79.38 356 PHE A N 1
ATOM 2763 C CA . PHE A 1 356 ? -6.32 16.406 13 1 79.38 356 PHE A CA 1
ATOM 2764 C C . PHE A 1 356 ? -4.984 16.203 13.695 1 79.38 356 PHE A C 1
ATOM 2766 O O . PHE A 1 356 ? -4.816 15.258 14.469 1 79.38 356 PHE A O 1
ATOM 2773 N N . LYS A 1 357 ? -4.148 17 13.344 1 64.81 357 LYS A N 1
ATOM 2774 C CA . LYS A 1 357 ? -2.838 16.906 13.977 1 64.81 357 LYS A CA 1
ATOM 2775 C C . LYS A 1 357 ? -2.953 17.047 15.492 1 64.81 357 LYS A C 1
ATOM 2777 O O . LYS A 1 357 ? -2.279 16.328 16.234 1 64.81 357 LYS A O 1
ATOM 2782 N N . GLN A 1 358 ? -3.789 17.938 15.891 1 61.16 358 GLN A N 1
ATOM 2783 C CA . GLN A 1 358 ? -4.023 18.125 17.312 1 61.16 358 GLN A CA 1
ATOM 2784 C C . GLN A 1 358 ? -4.602 16.859 17.953 1 61.16 358 GLN A C 1
ATOM 2786 O O . GLN A 1 358 ? -4.266 16.516 19.078 1 61.16 358 GLN A O 1
ATOM 2791 N N . VAL A 1 359 ? -5.473 16.281 17.281 1 72 359 VAL A N 1
ATOM 2792 C CA . VAL A 1 359 ? -6.07 15.031 17.766 1 72 359 VAL A CA 1
ATOM 2793 C C . VAL A 1 359 ? -4.984 13.969 17.938 1 72 359 VAL A C 1
ATOM 2795 O O . VAL A 1 359 ? -4.934 13.289 18.953 1 72 359 VAL A O 1
ATOM 2798 N N . ASN A 1 360 ? -4.109 13.859 16.953 1 69.12 360 ASN A N 1
ATOM 2799 C CA . ASN A 1 360 ? -3.018 12.898 17.016 1 69.12 360 ASN A CA 1
ATOM 2800 C C . ASN A 1 360 ? -2.062 13.203 18.172 1 69.12 360 ASN A C 1
ATOM 2802 O O . ASN A 1 360 ? -1.621 12.289 18.875 1 69.12 360 ASN A O 1
ATOM 2806 N N . ASP A 1 361 ? -1.881 14.438 18.234 1 55.72 361 ASP A N 1
ATOM 2807 C CA . ASP A 1 361 ? -0.937 14.875 19.266 1 55.72 361 ASP A CA 1
ATOM 2808 C C . ASP A 1 361 ? -1.492 14.633 20.672 1 55.72 361 ASP A C 1
ATOM 2810 O O . ASP A 1 361 ? -0.738 14.344 21.594 1 55.72 361 ASP A O 1
ATOM 2814 N N . THR A 1 362 ? -2.805 14.734 20.688 1 55.62 362 THR A N 1
ATOM 2815 C CA . THR A 1 362 ? -3.461 14.656 21.984 1 55.62 362 THR A CA 1
ATOM 2816 C C . THR A 1 362 ? -3.793 13.211 22.344 1 55.62 362 THR A C 1
ATOM 2818 O O . THR A 1 362 ? -3.617 12.797 23.5 1 55.62 362 THR A O 1
ATOM 2821 N N . TYR A 1 363 ? -4.227 12.461 21.422 1 63.59 363 TYR A N 1
ATOM 2822 C CA . TYR A 1 363 ? -4.801 11.164 21.75 1 63.59 363 TYR A CA 1
ATOM 2823 C C . TYR A 1 363 ? -3.977 10.031 21.125 1 63.59 363 TYR A C 1
ATOM 2825 O O . TYR A 1 363 ? -4.18 8.859 21.453 1 63.59 363 TYR A O 1
ATOM 2833 N N . GLY A 1 364 ? -3.09 10.422 20.344 1 66.75 364 GLY A N 1
ATOM 2834 C CA . GLY A 1 364 ? -2.291 9.406 19.688 1 66.75 364 GLY A CA 1
ATOM 2835 C C . GLY A 1 364 ? -2.787 9.078 18.281 1 66.75 364 GLY A C 1
ATOM 2836 O O . GLY A 1 364 ? -3.957 9.297 17.969 1 66.75 364 GLY A O 1
ATOM 2837 N N . HIS A 1 365 ? -1.994 8.43 17.5 1 69.19 365 HIS A N 1
ATOM 2838 C CA . HIS A 1 365 ? -2.285 8.133 16.094 1 69.19 365 HIS A CA 1
ATOM 2839 C C . HIS A 1 365 ? -3.35 7.043 15.977 1 69.19 365 HIS A C 1
ATOM 2841 O O . HIS A 1 365 ? -4.125 7.035 15.016 1 69.19 365 HIS A O 1
ATOM 2847 N N . ASP A 1 366 ? -3.338 6.191 16.938 1 77.31 366 ASP A N 1
ATOM 2848 C CA . ASP A 1 366 ? -4.352 5.141 16.891 1 77.31 366 ASP A CA 1
ATOM 2849 C C . ASP A 1 366 ? -5.758 5.727 17 1 77.31 366 ASP A C 1
ATOM 2851 O O . ASP A 1 366 ? -6.672 5.285 16.297 1 77.31 366 ASP A O 1
ATOM 2855 N N . LYS A 1 367 ? -5.844 6.574 17.844 1 79.81 367 LYS A N 1
ATOM 2856 C CA . LYS A 1 367 ? -7.137 7.23 18 1 79.81 367 LYS A CA 1
ATOM 2857 C C . LYS A 1 367 ? -7.445 8.125 16.797 1 79.81 367 LYS A C 1
ATOM 2859 O O . LYS A 1 367 ? -8.609 8.281 16.422 1 79.81 367 LYS A O 1
ATOM 2864 N N . GLY A 1 368 ? -6.367 8.672 16.297 1 83.25 368 GLY A N 1
ATOM 2865 C CA . GLY A 1 368 ? -6.551 9.391 15.039 1 83.25 368 GLY A CA 1
ATOM 2866 C C . GLY A 1 368 ? -7.094 8.523 13.922 1 83.25 368 GLY A C 1
ATOM 2867 O O . GLY A 1 368 ? -7.957 8.953 13.156 1 83.25 368 GLY A O 1
ATOM 2868 N N . ASP A 1 369 ? -6.637 7.344 13.906 1 86.94 369 ASP A N 1
ATOM 2869 C CA . ASP A 1 369 ? -7.109 6.398 12.898 1 86.94 369 ASP A CA 1
ATOM 2870 C C . ASP A 1 369 ? -8.594 6.094 13.086 1 86.94 369 ASP A C 1
ATOM 2872 O O . ASP A 1 369 ? -9.336 5.969 12.109 1 86.94 369 ASP A O 1
ATOM 2876 N N . VAL A 1 370 ? -8.953 5.938 14.273 1 90.31 370 VAL A N 1
ATOM 2877 C CA . VAL A 1 370 ? -10.359 5.672 14.57 1 90.31 370 VAL A CA 1
ATOM 2878 C C . VAL A 1 370 ? -11.219 6.84 14.094 1 90.31 370 VAL A C 1
ATOM 2880 O O . VAL A 1 370 ? -12.289 6.637 13.516 1 90.31 370 VAL A O 1
ATOM 2883 N N . LEU A 1 371 ? -10.75 7.98 14.344 1 90.62 371 LEU A N 1
ATOM 2884 C CA . LEU A 1 371 ? -11.445 9.188 13.906 1 90.62 371 LEU A CA 1
ATOM 2885 C C . LEU A 1 371 ? -11.594 9.203 12.391 1 90.62 371 LEU A C 1
ATOM 2887 O O . LEU A 1 371 ? -12.672 9.492 11.867 1 90.62 371 LEU A O 1
ATOM 2891 N N . LEU A 1 372 ? -10.508 8.93 11.719 1 93 372 LEU A N 1
ATOM 2892 C CA . LEU A 1 372 ? -10.523 8.922 10.258 1 93 372 LEU A CA 1
ATOM 2893 C C . LEU A 1 372 ? -11.578 7.957 9.734 1 93 372 LEU A C 1
ATOM 2895 O O . LEU A 1 372 ? -12.344 8.297 8.828 1 93 372 LEU A O 1
ATOM 2899 N N . VAL A 1 373 ? -11.633 6.77 10.297 1 94.94 373 VAL A N 1
ATOM 2900 C CA . VAL A 1 373 ? -12.555 5.73 9.836 1 94.94 373 VAL A CA 1
ATOM 2901 C C . VAL A 1 373 ? -13.992 6.168 10.094 1 94.94 373 VAL A C 1
ATOM 2903 O O . VAL A 1 373 ? -14.859 5.992 9.234 1 94.94 373 VAL A O 1
ATOM 2906 N N . GLN A 1 374 ? -14.234 6.703 11.203 1 94.31 374 GLN A N 1
ATOM 2907 C CA . GLN A 1 374 ? -15.57 7.16 11.547 1 94.31 374 GLN A CA 1
ATOM 2908 C C . GLN A 1 374 ? -16.016 8.305 10.633 1 94.31 374 GLN A C 1
ATOM 2910 O O . GLN A 1 374 ? -17.172 8.352 10.203 1 94.31 374 GLN A O 1
ATOM 2915 N N . MET A 1 375 ? -15.133 9.172 10.422 1 94.25 375 MET A N 1
ATOM 2916 C CA . MET A 1 375 ? -15.43 10.297 9.547 1 94.25 375 MET A CA 1
ATOM 2917 C C . MET A 1 375 ? -15.766 9.812 8.141 1 94.25 375 MET A C 1
ATOM 2919 O O . MET A 1 375 ? -16.688 10.328 7.504 1 94.25 375 MET A O 1
ATOM 2923 N N . VAL A 1 376 ? -15.023 8.891 7.641 1 96.12 376 VAL A N 1
ATOM 2924 C CA . VAL A 1 376 ? -15.242 8.32 6.312 1 96.12 376 VAL A CA 1
ATOM 2925 C C . VAL A 1 376 ? -16.656 7.766 6.215 1 96.12 376 VAL A C 1
ATOM 2927 O O . VAL A 1 376 ? -17.328 7.949 5.203 1 96.12 376 VAL A O 1
ATOM 2930 N N . GLU A 1 377 ? -17.109 7.133 7.254 1 95.38 377 GLU A N 1
ATOM 2931 C CA . GLU A 1 377 ? -18.453 6.57 7.27 1 95.38 377 GLU A CA 1
ATOM 2932 C C . GLU A 1 377 ? -19.516 7.664 7.176 1 95.38 377 GLU A C 1
ATOM 2934 O O . GLU A 1 377 ? -20.547 7.484 6.527 1 95.38 377 GLU A O 1
ATOM 2939 N N . GLN A 1 378 ? -19.234 8.742 7.789 1 95.12 378 GLN A N 1
ATOM 2940 C CA . GLN A 1 378 ? -20.172 9.859 7.738 1 95.12 378 GLN A CA 1
ATOM 2941 C C . GLN A 1 378 ? -20.234 10.461 6.34 1 95.12 378 GLN A C 1
ATOM 2943 O O . GLN A 1 378 ? -21.312 10.812 5.859 1 95.12 378 GLN A O 1
ATOM 2948 N N . VAL A 1 379 ? -19.125 10.617 5.734 1 96.25 379 VAL A N 1
ATOM 2949 C CA . VAL A 1 379 ? -19.094 11.211 4.398 1 96.25 379 VAL A CA 1
ATOM 2950 C C . VAL A 1 379 ? -19.781 10.273 3.404 1 96.25 379 VAL A C 1
ATOM 2952 O O . VAL A 1 379 ? -20.484 10.734 2.494 1 96.25 379 VAL A O 1
ATOM 2955 N N . LYS A 1 380 ? -19.641 9.023 3.545 1 95.5 380 LYS A N 1
ATOM 2956 C CA . LYS A 1 380 ? -20.234 8.039 2.65 1 95.5 380 LYS A CA 1
ATOM 2957 C C . LYS A 1 380 ? -21.75 8.172 2.617 1 95.5 380 LYS A C 1
ATOM 2959 O O . LYS A 1 380 ? -22.391 7.934 1.583 1 95.5 380 LYS A O 1
ATOM 2964 N N . ILE A 1 381 ? -22.266 8.531 3.715 1 93.94 381 ILE A N 1
ATOM 2965 C CA . ILE A 1 381 ? -23.719 8.68 3.832 1 93.94 381 ILE A CA 1
ATOM 2966 C C . ILE A 1 381 ? -24.188 9.805 2.912 1 93.94 381 ILE A C 1
ATOM 2968 O O . ILE A 1 381 ? -25.312 9.758 2.402 1 93.94 381 ILE A O 1
ATOM 2972 N N . CYS A 1 382 ? -23.359 10.734 2.625 1 94.56 382 CYS A N 1
ATOM 2973 C CA . CYS A 1 382 ? -23.719 11.914 1.849 1 94.56 382 CYS A CA 1
ATOM 2974 C C . CYS A 1 382 ? -23.516 11.672 0.357 1 94.56 382 CYS A C 1
ATOM 2976 O O . CYS A 1 382 ? -24.016 12.438 -0.473 1 94.56 382 CYS A O 1
ATOM 2978 N N . LEU A 1 383 ? -22.859 10.609 -0.008 1 94.38 383 LEU A N 1
ATOM 2979 C CA . LEU A 1 383 ? -22.391 10.469 -1.383 1 94.38 383 LEU A CA 1
ATOM 2980 C C . LEU A 1 383 ? -23.281 9.523 -2.172 1 94.38 383 LEU A C 1
ATOM 2982 O O . LEU A 1 383 ? -23.828 8.57 -1.611 1 94.38 383 LEU A O 1
ATOM 2986 N N . ASP A 1 384 ? -23.375 9.875 -3.4 1 89.88 384 ASP A N 1
ATOM 2987 C CA . ASP A 1 384 ? -24.031 8.984 -4.348 1 89.88 384 ASP A CA 1
ATOM 2988 C C . ASP A 1 384 ? -23.094 7.859 -4.785 1 89.88 384 ASP A C 1
ATOM 2990 O O . ASP A 1 384 ? -21.875 7.996 -4.699 1 89.88 384 ASP A O 1
ATOM 2994 N N . PRO A 1 385 ? -23.656 6.777 -5.32 1 86.94 385 PRO A N 1
ATOM 2995 C CA . PRO A 1 385 ? -22.859 5.625 -5.723 1 86.94 385 PRO A CA 1
ATOM 2996 C C . PRO A 1 385 ? -21.906 5.938 -6.879 1 86.94 385 PRO A C 1
ATOM 2998 O O . PRO A 1 385 ? -20.906 5.25 -7.062 1 86.94 385 PRO A O 1
ATOM 3001 N N . GLN A 1 386 ? -22.125 6.922 -7.555 1 87.19 386 GLN A N 1
ATOM 3002 C CA . GLN A 1 386 ? -21.281 7.25 -8.703 1 87.19 386 GLN A CA 1
ATOM 3003 C C . GLN A 1 386 ? -20.047 8.023 -8.281 1 87.19 386 GLN A C 1
ATOM 3005 O O . GLN A 1 386 ? -19.078 8.125 -9.031 1 87.19 386 GLN A O 1
ATOM 3010 N N . ALA A 1 387 ? -20.031 8.586 -7.102 1 92.5 387 ALA A N 1
ATOM 3011 C CA . ALA A 1 387 ? -18.922 9.375 -6.613 1 92.5 387 ALA A CA 1
ATOM 3012 C C . ALA A 1 387 ? -17.75 8.477 -6.184 1 92.5 387 ALA A C 1
ATOM 3014 O O . ALA A 1 387 ? -17.969 7.406 -5.621 1 92.5 387 ALA A O 1
ATOM 3015 N N . VAL A 1 388 ? -16.625 8.898 -6.57 1 94.5 388 VAL A N 1
ATOM 3016 C CA . VAL A 1 388 ? -15.438 8.195 -6.109 1 94.5 388 VAL A CA 1
ATOM 3017 C C . VAL A 1 388 ? -14.867 8.898 -4.875 1 94.5 388 VAL A C 1
ATOM 3019 O O . VAL A 1 388 ? -14.492 10.07 -4.938 1 94.5 388 VAL A O 1
ATOM 3022 N N . PHE A 1 389 ? -14.898 8.219 -3.783 1 96 389 PHE A N 1
ATOM 3023 C CA . PHE A 1 389 ? -14.352 8.711 -2.523 1 96 389 PHE A CA 1
ATOM 3024 C C . PHE A 1 389 ? -12.992 8.078 -2.24 1 96 389 PHE A C 1
ATOM 3026 O O . PHE A 1 389 ? -12.875 6.855 -2.16 1 96 389 PHE A O 1
ATOM 3033 N N . ALA A 1 390 ? -11.922 8.984 -2.162 1 96.12 390 ALA A N 1
ATOM 3034 C CA . ALA A 1 390 ? -10.547 8.492 -2.053 1 96.12 390 ALA A CA 1
ATOM 3035 C C . ALA A 1 390 ? -9.82 9.141 -0.882 1 96.12 390 ALA A C 1
ATOM 3037 O O . ALA A 1 390 ? -10.195 10.234 -0.438 1 96.12 390 ALA A O 1
ATOM 3038 N N . ARG A 1 391 ? -8.852 8.453 -0.333 1 91.81 391 ARG A N 1
ATOM 3039 C CA . ARG A 1 391 ? -7.938 9.023 0.65 1 91.81 391 ARG A CA 1
ATOM 3040 C C . ARG A 1 391 ? -6.57 9.297 0.031 1 91.81 391 ARG A C 1
ATOM 3042 O O . ARG A 1 391 ? -5.93 8.383 -0.503 1 91.81 391 ARG A O 1
ATOM 3049 N N . LEU A 1 392 ? -6.176 10.5 0.014 1 83.5 392 LEU A N 1
ATOM 3050 C CA . LEU A 1 392 ? -4.91 10.875 -0.603 1 83.5 392 LEU A CA 1
ATOM 3051 C C . LEU A 1 392 ? -3.742 10.602 0.341 1 83.5 392 LEU A C 1
ATOM 3053 O O . LEU A 1 392 ? -2.625 10.336 -0.108 1 83.5 392 LEU A O 1
ATOM 3057 N N . GLY A 1 393 ? -3.971 10.742 1.626 1 75 393 GLY A N 1
ATOM 3058 C CA . GLY A 1 393 ? -2.969 10.516 2.656 1 75 393 GLY A CA 1
ATOM 3059 C C . GLY A 1 393 ? -3.223 11.312 3.92 1 75 393 GLY A C 1
ATOM 3060 O O . GLY A 1 393 ? -3.711 12.445 3.859 1 75 393 GLY A O 1
ATOM 3061 N N . GLY A 1 394 ? -2.883 10.711 5 1 76.94 394 GLY A N 1
ATOM 3062 C CA . GLY A 1 394 ? -3.113 11.414 6.254 1 76.94 394 GLY A CA 1
ATOM 3063 C C . GLY A 1 394 ? -4.578 11.703 6.512 1 76.94 394 GLY A C 1
ATOM 3064 O O . GLY A 1 394 ? -5.402 10.789 6.551 1 76.94 394 GLY A O 1
ATOM 3065 N N . ASP A 1 395 ? -4.812 13.016 6.602 1 86.44 395 ASP A N 1
ATOM 3066 C CA . ASP A 1 395 ? -6.172 13.477 6.859 1 86.44 395 ASP A CA 1
ATOM 3067 C C . ASP A 1 395 ? -6.789 14.109 5.613 1 86.44 395 ASP A C 1
ATOM 3069 O O . ASP A 1 395 ? -7.777 14.836 5.699 1 86.44 395 ASP A O 1
ATOM 3073 N N . GLU A 1 396 ? -6.156 13.852 4.496 1 88.25 396 GLU A N 1
ATOM 3074 C CA . GLU A 1 396 ? -6.633 14.43 3.242 1 88.25 396 GLU A CA 1
ATOM 3075 C C . GLU A 1 396 ? -7.457 13.414 2.449 1 88.25 396 GLU A C 1
ATOM 3077 O O . GLU A 1 396 ? -7.027 12.273 2.256 1 88.25 396 GLU A O 1
ATOM 3082 N N . PHE A 1 397 ? -8.602 13.859 2.037 1 94.81 397 PHE A N 1
ATOM 3083 C CA . PHE A 1 397 ? -9.523 13.039 1.268 1 94.81 397 PHE A CA 1
ATOM 3084 C C . PHE A 1 397 ? -9.984 13.773 0.012 1 94.81 397 PHE A C 1
ATOM 3086 O O . PHE A 1 397 ? -9.844 14.992 -0.088 1 94.81 397 PHE A O 1
ATOM 3093 N N . ALA A 1 398 ? -10.5 13.039 -0.934 1 95.81 398 ALA A N 1
ATOM 3094 C CA . ALA A 1 398 ? -10.984 13.641 -2.17 1 95.81 398 ALA A CA 1
ATOM 3095 C C . ALA A 1 398 ? -12.242 12.938 -2.67 1 95.81 398 ALA A C 1
ATOM 3097 O O . ALA A 1 398 ? -12.422 11.742 -2.434 1 95.81 398 ALA A O 1
ATOM 3098 N N . ILE A 1 399 ? -13.094 13.68 -3.301 1 96.25 399 ILE A N 1
ATOM 3099 C CA . ILE A 1 399 ? -14.281 13.148 -3.955 1 96.25 399 ILE A CA 1
ATOM 3100 C C . ILE A 1 399 ? -14.273 13.531 -5.434 1 96.25 399 ILE A C 1
ATOM 3102 O O . ILE A 1 399 ? -14.094 14.703 -5.773 1 96.25 399 ILE A O 1
ATOM 3106 N N . LEU A 1 400 ? -14.383 12.586 -6.246 1 95.56 400 LEU A N 1
ATOM 3107 C CA . LEU A 1 400 ? -14.523 12.773 -7.684 1 95.56 400 LEU A CA 1
ATOM 3108 C C . LEU A 1 400 ? -15.969 12.547 -8.125 1 95.56 400 LEU A C 1
ATOM 3110 O O . LEU A 1 400 ? -16.547 11.484 -7.867 1 95.56 400 LEU A O 1
ATOM 3114 N N . LEU A 1 401 ? -16.578 13.547 -8.688 1 93.88 401 LEU A N 1
ATOM 3115 C CA . LEU A 1 401 ? -17.938 13.469 -9.188 1 93.88 401 LEU A CA 1
ATOM 3116 C C . LEU A 1 401 ? -17.969 13.516 -10.711 1 93.88 401 LEU A C 1
ATOM 3118 O O . LEU A 1 401 ? -17.922 14.594 -11.305 1 93.88 401 LEU A O 1
ATOM 3122 N N . PRO A 1 402 ? -18.188 12.367 -11.227 1 88.38 402 PRO A N 1
ATOM 3123 C CA . PRO A 1 402 ? -18.234 12.344 -12.695 1 88.38 402 PRO A CA 1
ATOM 3124 C C . PRO A 1 402 ? -19.469 13.031 -13.258 1 88.38 402 PRO A C 1
ATOM 3126 O O . PRO A 1 402 ? -20.547 12.977 -12.648 1 88.38 402 PRO A O 1
ATOM 3129 N N . GLY A 1 403 ? -19.344 13.711 -14.359 1 82.19 403 GLY A N 1
ATOM 3130 C CA . GLY A 1 403 ? -20.438 14.398 -15.016 1 82.19 403 GLY A CA 1
ATOM 3131 C C . GLY A 1 403 ? -20.578 15.852 -14.602 1 82.19 403 GLY A C 1
ATOM 3132 O O . GLY A 1 403 ? -19.875 16.312 -13.703 1 82.19 403 GLY A O 1
ATOM 3133 N N . VAL A 1 404 ? -21.312 16.594 -15.305 1 69.38 404 VAL A N 1
ATOM 3134 C CA . VAL A 1 404 ? -21.469 18.031 -15.062 1 69.38 404 VAL A CA 1
ATOM 3135 C C . VAL A 1 404 ? -22.438 18.25 -13.891 1 69.38 404 VAL A C 1
ATOM 3137 O O . VAL A 1 404 ? -23.594 17.828 -13.945 1 69.38 404 VAL A O 1
ATOM 3140 N N . VAL A 1 405 ? -21.797 18.719 -12.859 1 76.44 405 VAL A N 1
ATOM 3141 C CA . VAL A 1 405 ? -22.562 19.078 -11.68 1 76.44 405 VAL A CA 1
ATOM 3142 C C . VAL A 1 405 ? -22.609 20.594 -11.539 1 76.44 405 VAL A C 1
ATOM 3144 O O . VAL A 1 405 ? -21.609 21.281 -11.766 1 76.44 405 VAL A O 1
ATOM 3147 N N . THR A 1 406 ? -23.75 21.141 -11.266 1 81.44 406 THR A N 1
ATOM 3148 C CA . THR A 1 406 ? -23.922 22.578 -11.125 1 81.44 406 THR A CA 1
ATOM 3149 C C . THR A 1 406 ? -23.25 23.078 -9.844 1 81.44 406 THR A C 1
ATOM 3151 O O . THR A 1 406 ? -23.031 22.297 -8.914 1 81.44 406 THR A O 1
ATOM 3154 N N . GLN A 1 407 ? -22.938 24.266 -9.867 1 85.62 407 GLN A N 1
ATOM 3155 C CA . GLN A 1 407 ? -22.344 24.891 -8.688 1 85.62 407 GLN A CA 1
ATOM 3156 C C . GLN A 1 407 ? -23.266 24.766 -7.48 1 85.62 407 GLN A C 1
ATOM 3158 O O . GLN A 1 407 ? -22.812 24.594 -6.352 1 85.62 407 GLN A O 1
ATOM 3163 N N . ARG A 1 408 ? -24.516 24.938 -7.758 1 83.88 408 ARG A N 1
ATOM 3164 C CA . ARG A 1 408 ? -25.5 24.828 -6.688 1 83.88 408 ARG A CA 1
ATOM 3165 C C . ARG A 1 408 ? -25.484 23.438 -6.059 1 83.88 408 ARG A C 1
ATOM 3167 O O . ARG A 1 408 ? -25.516 23.312 -4.832 1 83.88 408 ARG A O 1
ATOM 3174 N N . GLU A 1 409 ? -25.469 22.484 -6.93 1 89.56 409 GLU A N 1
ATOM 3175 C CA . GLU A 1 409 ? -25.438 21.109 -6.434 1 89.56 409 GLU A CA 1
ATOM 3176 C C . GLU A 1 409 ? -24.172 20.828 -5.645 1 89.56 409 GLU A C 1
ATOM 3178 O O . GLU A 1 409 ? -24.203 20.125 -4.633 1 89.56 409 GLU A O 1
ATOM 3183 N N . LEU A 1 410 ? -23.109 21.328 -6.148 1 92.5 410 LEU A N 1
ATOM 3184 C CA . LEU A 1 410 ? -21.828 21.156 -5.473 1 92.5 410 LEU A CA 1
ATOM 3185 C C . LEU A 1 410 ? -21.828 21.828 -4.109 1 92.5 410 LEU A C 1
ATOM 3187 O O . LEU A 1 410 ? -21.312 21.281 -3.133 1 92.5 410 LEU A O 1
ATOM 3191 N N . SER A 1 411 ? -22.391 23.016 -4.074 1 90.62 411 SER A N 1
ATOM 3192 C CA . SER A 1 411 ? -22.516 23.734 -2.816 1 90.62 411 SER A CA 1
ATOM 3193 C C . SER A 1 411 ? -23.375 22.984 -1.816 1 90.62 411 SER A C 1
ATOM 3195 O O . SER A 1 411 ? -23.047 22.922 -0.63 1 90.62 411 SER A O 1
ATOM 3197 N N . GLN A 1 412 ? -24.375 22.453 -2.279 1 90.88 412 GLN A N 1
ATOM 3198 C CA . GLN A 1 412 ? -25.281 21.688 -1.426 1 90.88 412 GLN A CA 1
ATOM 3199 C C . GLN A 1 412 ? -24.594 20.453 -0.864 1 90.88 412 GLN A C 1
ATOM 3201 O O . GLN A 1 412 ? -24.75 20.125 0.312 1 90.88 412 GLN A O 1
ATOM 3206 N N . LEU A 1 413 ? -23.922 19.797 -1.746 1 94.56 413 LEU A N 1
ATOM 3207 C CA . LEU A 1 413 ? -23.203 18.609 -1.303 1 94.56 413 LEU A CA 1
ATOM 3208 C C . LEU A 1 413 ? -22.141 18.969 -0.264 1 94.56 413 LEU A C 1
ATOM 3210 O O . LEU A 1 413 ? -22.016 18.281 0.751 1 94.56 413 LEU A O 1
ATOM 3214 N N . ALA A 1 414 ? -21.375 19.984 -0.545 1 94.56 414 ALA A N 1
ATOM 3215 C CA . ALA A 1 414 ? -20.344 20.422 0.383 1 94.56 414 ALA A CA 1
ATOM 3216 C C . ALA A 1 414 ? -20.938 20.797 1.734 1 94.56 414 ALA A C 1
ATOM 3218 O O . ALA A 1 414 ? -20.391 20.453 2.783 1 94.56 414 ALA A O 1
ATOM 3219 N N . ASP A 1 415 ? -22.031 21.5 1.666 1 91.31 415 ASP A N 1
ATOM 3220 C CA . ASP A 1 415 ? -22.734 21.875 2.885 1 91.31 415 ASP A CA 1
ATOM 3221 C C . ASP A 1 415 ? -23.219 20.656 3.656 1 91.31 415 ASP A C 1
ATOM 3223 O O . ASP A 1 415 ? -23.125 20.609 4.883 1 91.31 415 ASP A O 1
ATOM 3227 N N . LYS A 1 416 ? -23.734 19.812 2.914 1 94.69 416 LYS A N 1
ATOM 3228 C CA . LYS A 1 416 ? -24.203 18.578 3.518 1 94.69 416 LYS A CA 1
ATOM 3229 C C . LYS A 1 416 ? -23.062 17.828 4.211 1 94.69 416 LYS A C 1
ATOM 3231 O O . LYS A 1 416 ? -23.234 17.328 5.32 1 94.69 416 LYS A O 1
ATOM 3236 N N . ILE A 1 417 ? -21.984 17.734 3.592 1 95.81 417 ILE A N 1
ATOM 3237 C CA . ILE A 1 417 ? -20.812 17.047 4.145 1 95.81 417 ILE A CA 1
ATOM 3238 C C . ILE A 1 417 ? -20.344 17.766 5.402 1 95.81 417 ILE A C 1
ATOM 3240 O O . ILE A 1 417 ? -20.094 17.125 6.43 1 95.81 417 ILE A O 1
ATOM 3244 N N . ASN A 1 418 ? -20.188 19.031 5.324 1 92.44 418 ASN A N 1
ATOM 3245 C CA . ASN A 1 418 ? -19.734 19.797 6.477 1 92.44 418 ASN A CA 1
ATOM 3246 C C . ASN A 1 418 ? -20.641 19.609 7.68 1 92.44 418 ASN A C 1
ATOM 3248 O O . ASN A 1 418 ? -20.172 19.422 8.805 1 92.44 418 ASN A O 1
ATOM 3252 N N . LYS A 1 419 ? -21.891 19.609 7.438 1 88.69 419 LYS A N 1
ATOM 3253 C CA . LYS A 1 419 ? -22.859 19.438 8.508 1 88.69 419 LYS A CA 1
ATOM 3254 C C . LYS A 1 419 ? -22.797 18.016 9.086 1 88.69 419 LYS A C 1
ATOM 3256 O O . LYS A 1 419 ? -22.875 17.844 10.305 1 88.69 419 LYS A O 1
ATOM 3261 N N . GLN A 1 420 ? -22.688 17.125 8.211 1 93.94 420 GLN A N 1
ATOM 3262 C CA . GLN A 1 420 ? -22.703 15.727 8.625 1 93.94 420 GLN A CA 1
ATOM 3263 C C . GLN A 1 420 ? -21.438 15.375 9.398 1 93.94 420 GLN A C 1
ATOM 3265 O O . GLN A 1 420 ? -21.469 14.555 10.312 1 93.94 420 GLN A O 1
ATOM 3270 N N . VAL A 1 421 ? -20.375 15.875 9.031 1 92.38 421 VAL A N 1
ATOM 3271 C CA . VAL A 1 421 ? -19.078 15.531 9.609 1 92.38 421 VAL A CA 1
ATOM 3272 C C . VAL A 1 421 ? -18.891 16.25 10.938 1 92.38 421 VAL A C 1
ATOM 3274 O O . VAL A 1 421 ? -18.234 15.742 11.844 1 92.38 421 VAL A O 1
ATOM 3277 N N . TYR A 1 422 ? -19.531 17.375 10.953 1 85.25 422 TYR A N 1
ATOM 3278 C CA . TYR A 1 422 ? -19.375 18.125 12.188 1 85.25 422 TYR A CA 1
ATOM 3279 C C . TYR A 1 422 ? -20.172 17.484 13.32 1 85.25 422 TYR A C 1
ATOM 3281 O O . TYR A 1 422 ? -21.344 17.812 13.523 1 85.25 422 TYR A O 1
ATOM 3289 N N . ARG A 1 423 ? -19.5 16.656 14.055 1 80.38 423 ARG A N 1
ATOM 3290 C CA . ARG A 1 423 ? -20.109 15.945 15.172 1 80.38 423 ARG A CA 1
ATOM 3291 C C . ARG A 1 423 ? -19.062 15.445 16.156 1 80.38 423 ARG A C 1
ATOM 3293 O O . ARG A 1 423 ? -17.859 15.555 15.898 1 80.38 423 ARG A O 1
ATOM 3300 N N . ARG A 1 424 ? -19.578 14.906 17.234 1 79.94 424 ARG A N 1
ATOM 3301 C CA . ARG A 1 424 ? -18.688 14.305 18.203 1 79.94 424 ARG A CA 1
ATOM 3302 C C . ARG A 1 424 ? -18.375 12.852 17.844 1 79.94 424 ARG A C 1
ATOM 3304 O O . ARG A 1 424 ? -19.281 12.07 17.547 1 79.94 424 ARG A O 1
ATOM 3311 N N . TYR A 1 425 ? -17.094 12.539 17.812 1 86.5 425 TYR A N 1
ATOM 3312 C CA . TYR A 1 425 ? -16.641 11.188 17.5 1 86.5 425 TYR A CA 1
ATOM 3313 C C . TYR A 1 425 ? -16.094 10.5 18.75 1 86.5 425 TYR A C 1
ATOM 3315 O O . TYR A 1 425 ? -15.32 11.094 19.5 1 86.5 425 TYR A O 1
ATOM 3323 N N . GLU A 1 426 ? -16.5 9.344 18.953 1 86.5 426 GLU A N 1
ATOM 3324 C CA . GLU A 1 426 ? -16.031 8.57 20.094 1 86.5 426 GLU A CA 1
ATOM 3325 C C . GLU A 1 426 ? -14.75 7.805 19.766 1 86.5 426 GLU A C 1
ATOM 3327 O O . GLU A 1 426 ? -14.758 6.918 18.906 1 86.5 426 GLU A O 1
ATOM 3332 N N . LEU A 1 427 ? -13.672 8.094 20.312 1 81.19 427 LEU A N 1
ATOM 3333 C CA . LEU A 1 427 ? -12.383 7.477 20.016 1 81.19 427 LEU A CA 1
ATOM 3334 C C . LEU A 1 427 ? -12.125 6.285 20.938 1 81.19 427 LEU A C 1
ATOM 3336 O O . LEU A 1 427 ? -11.445 5.332 20.547 1 81.19 427 LEU A O 1
ATOM 3340 N N . SER A 1 428 ? -12.344 6.375 22.109 1 76.06 428 SER A N 1
ATOM 3341 C CA . SER A 1 428 ? -12.297 5.305 23.094 1 76.06 428 SER A CA 1
ATOM 3342 C C . SER A 1 428 ? -13.391 5.473 24.141 1 76.06 428 SER A C 1
ATOM 3344 O O . SER A 1 428 ? -14.219 6.383 24.047 1 76.06 428 SER A O 1
ATOM 3346 N N . HIS A 1 429 ? -13.312 4.461 25.109 1 65.88 429 HIS A N 1
ATOM 3347 C CA . HIS A 1 429 ? -14.289 4.527 26.188 1 65.88 429 HIS A CA 1
ATOM 3348 C C . HIS A 1 429 ? -14.195 5.852 26.938 1 65.88 429 HIS A C 1
ATOM 3350 O O . HIS A 1 429 ? -13.164 6.164 27.531 1 65.88 429 HIS A O 1
ATOM 3356 N N . ASP A 1 430 ? -15.117 6.832 26.719 1 60.5 430 ASP A N 1
ATOM 3357 C CA . ASP A 1 430 ? -15.352 8.078 27.438 1 60.5 430 ASP A CA 1
ATOM 3358 C C . ASP A 1 430 ? -14.523 9.219 26.859 1 60.5 430 ASP A C 1
ATOM 3360 O O . ASP A 1 430 ? -14.219 10.188 27.547 1 60.5 430 ASP A O 1
ATOM 3364 N N . LYS A 1 431 ? -13.766 8.836 25.734 1 66.25 431 LYS A N 1
ATOM 3365 C CA . LYS A 1 431 ? -13.023 9.898 25.078 1 66.25 431 LYS A CA 1
ATOM 3366 C C . LYS A 1 431 ? -13.594 10.188 23.688 1 66.25 431 LYS A C 1
ATOM 3368 O O . LYS A 1 431 ? -13.828 9.258 22.906 1 66.25 431 LYS A O 1
ATOM 3373 N N . GLY A 1 432 ? -14.094 11.523 23.531 1 72.44 432 GLY A N 1
ATOM 3374 C CA . GLY A 1 432 ? -14.602 11.914 22.234 1 72.44 432 GLY A CA 1
ATOM 3375 C C . GLY A 1 432 ? -14.117 13.281 21.781 1 72.44 432 GLY A C 1
ATOM 3376 O O . GLY A 1 432 ? -13.648 14.078 22.609 1 72.44 432 GLY A O 1
ATOM 3377 N N . VAL A 1 433 ? -13.992 13.555 20.5 1 71.25 433 VAL A N 1
ATOM 3378 C CA . VAL A 1 433 ? -13.531 14.82 19.938 1 71.25 433 VAL A CA 1
ATOM 3379 C C . VAL A 1 433 ? -14.5 15.289 18.859 1 71.25 433 VAL A C 1
ATOM 3381 O O . VAL A 1 433 ? -15.117 14.477 18.172 1 71.25 433 VAL A O 1
ATOM 3384 N N . TYR A 1 434 ? -14.664 16.641 18.859 1 72.31 434 TYR A N 1
ATOM 3385 C CA . TYR A 1 434 ? -15.375 17.219 17.734 1 72.31 434 TYR A CA 1
ATOM 3386 C C . TYR A 1 434 ? -14.43 17.5 16.562 1 72.31 434 TYR A C 1
ATOM 3388 O O . TYR A 1 434 ? -13.289 17.922 16.781 1 72.31 434 TYR A O 1
ATOM 3396 N N . SER A 1 435 ? -14.82 17.172 15.43 1 81.06 435 SER A N 1
ATOM 3397 C CA . SER A 1 435 ? -14 17.438 14.25 1 81.06 435 SER A CA 1
ATOM 3398 C C . SER A 1 435 ? -14.844 17.938 13.086 1 81.06 435 SER A C 1
ATOM 3400 O O . SER A 1 435 ? -16.062 17.781 13.086 1 81.06 435 SER A O 1
ATOM 3402 N N . SER A 1 436 ? -14.258 18.703 12.219 1 87.19 436 SER A N 1
ATOM 3403 C CA . SER A 1 436 ? -14.875 19.234 11.008 1 87.19 436 SER A CA 1
ATOM 3404 C C . SER A 1 436 ? -13.953 19.078 9.805 1 87.19 436 SER A C 1
ATOM 3406 O O . SER A 1 436 ? -12.828 18.594 9.938 1 87.19 436 SER A O 1
ATOM 3408 N N . VAL A 1 437 ? -14.508 19.469 8.633 1 92.25 437 VAL A N 1
ATOM 3409 C CA . VAL A 1 437 ? -13.703 19.344 7.43 1 92.25 437 VAL A CA 1
ATOM 3410 C C . VAL A 1 437 ? -13.727 20.656 6.648 1 92.25 437 VAL A C 1
ATOM 3412 O O . VAL A 1 437 ? -14.727 21.375 6.66 1 92.25 437 VAL A O 1
ATOM 3415 N N . SER A 1 438 ? -12.633 20.984 6.086 1 92.19 438 SER A N 1
ATOM 3416 C CA . SER A 1 438 ? -12.516 22.062 5.113 1 92.19 438 SER A CA 1
ATOM 3417 C C . SER A 1 438 ? -12.453 21.516 3.689 1 92.19 438 SER A C 1
ATOM 3419 O O . SER A 1 438 ? -11.758 20.547 3.418 1 92.19 438 SER A O 1
ATOM 3421 N N . ILE A 1 439 ? -13.266 22.188 2.783 1 94.69 439 ILE A N 1
ATOM 3422 C CA . ILE A 1 439 ? -13.43 21.609 1.454 1 94.69 439 ILE A CA 1
ATOM 3423 C C . ILE A 1 439 ? -13.031 22.625 0.393 1 94.69 439 ILE A C 1
ATOM 3425 O O . ILE A 1 439 ? -13.391 23.812 0.496 1 94.69 439 ILE A O 1
ATOM 3429 N N . GLY A 1 440 ? -12.203 22.188 -0.58 1 93.5 440 GLY A N 1
ATOM 3430 C CA . GLY A 1 440 ? -11.914 22.922 -1.801 1 93.5 440 GLY A CA 1
ATOM 3431 C C . GLY A 1 440 ? -12.477 22.25 -3.045 1 93.5 440 GLY A C 1
ATOM 3432 O O . GLY A 1 440 ? -12.32 21.047 -3.229 1 93.5 440 GLY A O 1
ATOM 3433 N N . ILE A 1 441 ? -13.156 23.062 -3.918 1 94.75 441 ILE A N 1
ATOM 3434 C CA . ILE A 1 441 ? -13.844 22.484 -5.062 1 94.75 441 ILE A CA 1
ATOM 3435 C C . ILE A 1 441 ? -13.25 23.031 -6.359 1 94.75 441 ILE A C 1
ATOM 3437 O O . ILE A 1 441 ? -13.055 24.234 -6.496 1 94.75 441 ILE A O 1
ATOM 3441 N N . ALA A 1 442 ? -12.922 22.156 -7.266 1 92.94 442 ALA A N 1
ATOM 3442 C CA . ALA A 1 442 ? -12.469 22.5 -8.609 1 92.94 442 ALA A CA 1
ATOM 3443 C C . ALA A 1 442 ? -13.258 21.734 -9.664 1 92.94 442 ALA A C 1
ATOM 3445 O O . ALA A 1 442 ? -13.664 20.594 -9.438 1 92.94 442 ALA A O 1
ATOM 3446 N N . ARG A 1 443 ? -13.492 22.359 -10.82 1 92.62 443 ARG A N 1
ATOM 3447 C CA . ARG A 1 443 ? -14.281 21.75 -11.883 1 92.62 443 ARG A CA 1
ATOM 3448 C C . ARG A 1 443 ? -13.445 21.562 -13.148 1 92.62 443 ARG A C 1
ATOM 3450 O O . ARG A 1 443 ? -12.633 22.422 -13.492 1 92.62 443 ARG A O 1
ATOM 3457 N N . PHE A 1 444 ? -13.594 20.531 -13.773 1 87.25 444 PHE A N 1
ATOM 3458 C CA . PHE A 1 444 ? -13.008 20.266 -15.078 1 87.25 444 PHE A CA 1
ATOM 3459 C C . PHE A 1 444 ? -14.07 20.328 -16.172 1 87.25 444 PHE A C 1
ATOM 3461 O O . PHE A 1 444 ? -15.133 19.719 -16.047 1 87.25 444 PHE A O 1
ATOM 3468 N N . PRO A 1 445 ? -13.82 21.062 -17.172 1 83.62 445 PRO A N 1
ATOM 3469 C CA . PRO A 1 445 ? -12.578 21.75 -17.547 1 83.62 445 PRO A CA 1
ATOM 3470 C C . PRO A 1 445 ? -12.594 23.234 -17.219 1 83.62 445 PRO A C 1
ATOM 3472 O O . PRO A 1 445 ? -11.719 23.984 -17.656 1 83.62 445 PRO A O 1
ATOM 3475 N N . GLU A 1 446 ? -13.594 23.641 -16.422 1 83 446 GLU A N 1
ATOM 3476 C CA . GLU A 1 446 ? -13.781 25.062 -16.172 1 83 446 GLU A CA 1
ATOM 3477 C C . GLU A 1 446 ? -12.578 25.672 -15.461 1 83 446 GLU A C 1
ATOM 3479 O O . GLU A 1 446 ? -12.141 26.766 -15.789 1 83 446 GLU A O 1
ATOM 3484 N N . ASP A 1 447 ? -12.062 24.859 -14.531 1 85.06 447 ASP A N 1
ATOM 3485 C CA . ASP A 1 447 ? -11.023 25.422 -13.672 1 85.06 447 ASP A CA 1
ATOM 3486 C C . ASP A 1 447 ? -9.648 24.875 -14.055 1 85.06 447 ASP A C 1
ATOM 3488 O O . ASP A 1 447 ? -8.625 25.5 -13.75 1 85.06 447 ASP A O 1
ATOM 3492 N N . ALA A 1 448 ? -9.602 23.766 -14.664 1 83.5 448 ALA A N 1
ATOM 3493 C CA . ALA A 1 448 ? -8.328 23.094 -14.938 1 83.5 448 ALA A CA 1
ATOM 3494 C C . ALA A 1 448 ? -8.422 22.234 -16.203 1 83.5 448 ALA A C 1
ATOM 3496 O O . ALA A 1 448 ? -9.492 21.719 -16.531 1 83.5 448 ALA A O 1
ATOM 3497 N N . LEU A 1 449 ? -7.289 22.094 -16.828 1 82.12 449 LEU A N 1
ATOM 3498 C CA . LEU A 1 449 ? -7.285 21.359 -18.078 1 82.12 449 LEU A CA 1
ATOM 3499 C C . LEU A 1 449 ? -6.465 20.078 -17.938 1 82.12 449 LEU A C 1
ATOM 3501 O O . LEU A 1 449 ? -6.383 19.281 -18.891 1 82.12 449 LEU A O 1
ATOM 3505 N N . ASP A 1 450 ? -5.824 19.891 -16.859 1 81.19 450 ASP A N 1
ATOM 3506 C CA . ASP A 1 450 ? -5.086 18.656 -16.578 1 81.19 450 ASP A CA 1
ATOM 3507 C C . ASP A 1 450 ? -5.129 18.312 -15.102 1 81.19 450 ASP A C 1
ATOM 3509 O O . ASP A 1 450 ? -5.68 19.062 -14.297 1 81.19 450 ASP A O 1
ATOM 3513 N N . LEU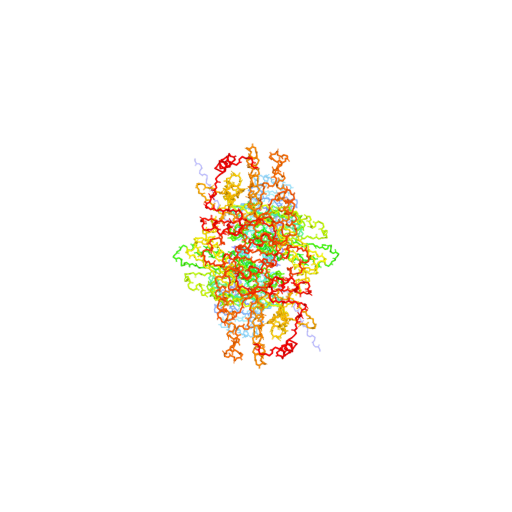 A 1 451 ? -4.645 17.125 -14.789 1 85.31 451 LEU A N 1
ATOM 3514 C CA . LEU A 1 451 ? -4.723 16.594 -13.438 1 85.31 451 LEU A CA 1
ATOM 3515 C C . LEU A 1 451 ? -3.971 17.484 -12.453 1 85.31 451 LEU A C 1
ATOM 3517 O O . LEU A 1 451 ? -4.484 17.797 -11.375 1 85.31 451 LEU A O 1
ATOM 3521 N N . GLU A 1 452 ? -2.775 17.859 -12.797 1 76.69 452 GLU A N 1
ATOM 3522 C CA . GLU A 1 452 ? -1.941 18.656 -11.914 1 76.69 452 GLU A CA 1
ATOM 3523 C C . GLU A 1 452 ? -2.617 19.984 -11.578 1 76.69 452 GLU A C 1
ATOM 3525 O O . GLU A 1 452 ? -2.635 20.406 -10.414 1 76.69 452 GLU A O 1
ATOM 3530 N N . GLN A 1 453 ? -3.154 20.594 -12.586 1 78.12 453 GLN A N 1
ATOM 3531 C CA . GLN A 1 453 ? -3.85 21.859 -12.391 1 78.12 453 GLN A CA 1
ATOM 3532 C C . GLN A 1 453 ? -5.098 21.672 -11.523 1 78.12 453 GLN A C 1
ATOM 3534 O O . GLN A 1 453 ? -5.41 22.516 -10.688 1 78.12 453 GLN A O 1
ATOM 3539 N N . LEU A 1 454 ? -5.785 20.609 -11.789 1 86.75 454 LEU A N 1
ATOM 3540 C CA . LEU A 1 454 ? -7.008 20.328 -11.047 1 86.75 454 LEU A CA 1
ATOM 3541 C C . LEU A 1 454 ? -6.715 20.188 -9.555 1 86.75 454 LEU A C 1
ATOM 3543 O O . LEU A 1 454 ? -7.426 20.766 -8.719 1 86.75 454 LEU A O 1
ATOM 3547 N N . LEU A 1 455 ? -5.711 19.453 -9.258 1 85.19 455 LEU A N 1
ATOM 3548 C CA . LEU A 1 455 ? -5.312 19.219 -7.875 1 85.19 455 LEU A CA 1
ATOM 3549 C C . LEU A 1 455 ? -4.875 20.516 -7.211 1 85.19 455 LEU A C 1
ATOM 3551 O O . LEU A 1 455 ? -5.234 20.781 -6.062 1 85.19 455 LEU A O 1
ATOM 3555 N N . ASN A 1 456 ? -4.188 21.281 -7.961 1 76.25 456 ASN A N 1
ATOM 3556 C CA . ASN A 1 456 ? -3.709 22.547 -7.441 1 76.25 456 ASN A CA 1
ATOM 3557 C C . ASN A 1 456 ? -4.859 23.516 -7.16 1 76.25 456 ASN A C 1
ATOM 3559 O O . ASN A 1 456 ? -4.852 24.219 -6.152 1 76.25 456 ASN A O 1
ATOM 3563 N N . CYS A 1 457 ? -5.777 23.562 -8.07 1 82.31 457 CYS A N 1
ATOM 3564 C CA . CYS A 1 457 ? -6.941 24.422 -7.906 1 82.31 457 CYS A CA 1
ATOM 3565 C C . CYS A 1 457 ? -7.73 24.047 -6.66 1 82.31 457 CYS A C 1
ATOM 3567 O O . CYS A 1 457 ? -8.07 24.906 -5.852 1 82.31 457 CYS A O 1
ATOM 3569 N N . ALA A 1 458 ? -7.984 22.781 -6.512 1 89.31 458 ALA A N 1
ATOM 3570 C CA . ALA A 1 458 ? -8.75 22.312 -5.363 1 89.31 458 ALA A CA 1
ATOM 3571 C C . ALA A 1 458 ? -7.992 22.547 -4.062 1 89.31 458 ALA A C 1
ATOM 3573 O O . ALA A 1 458 ? -8.594 22.891 -3.041 1 89.31 458 ALA A O 1
ATOM 3574 N N . ASP A 1 459 ? -6.742 22.312 -4.086 1 82.12 459 ASP A N 1
ATOM 3575 C CA . ASP A 1 459 ? -5.891 22.5 -2.918 1 82.12 459 ASP A CA 1
ATOM 3576 C C . ASP A 1 459 ? -5.895 23.953 -2.459 1 82.12 459 ASP A C 1
ATOM 3578 O O . ASP A 1 459 ? -5.961 24.234 -1.261 1 82.12 459 ASP A O 1
ATOM 3582 N N . GLN A 1 460 ? -5.797 24.859 -3.424 1 75.5 460 GLN A N 1
ATOM 3583 C CA . GLN A 1 460 ? -5.824 26.297 -3.105 1 75.5 460 GLN A CA 1
ATOM 3584 C C . GLN A 1 460 ? -7.156 26.688 -2.473 1 75.5 460 GLN A C 1
ATOM 3586 O O . GLN A 1 460 ? -7.184 27.438 -1.498 1 75.5 460 GLN A O 1
ATOM 3591 N N . ALA A 1 461 ? -8.211 26.219 -3.066 1 85.25 461 ALA A N 1
ATOM 3592 C CA . ALA A 1 461 ? -9.539 26.5 -2.533 1 85.25 461 ALA A CA 1
ATOM 3593 C C . ALA A 1 461 ? -9.695 25.953 -1.118 1 85.25 461 ALA A C 1
ATOM 3595 O O . ALA A 1 461 ? -10.281 26.609 -0.253 1 85.25 461 ALA A O 1
ATOM 3596 N N . MET A 1 462 ? -9.219 24.781 -0.91 1 87.38 462 MET A N 1
ATOM 3597 C CA . MET A 1 462 ? -9.281 24.156 0.408 1 87.38 462 MET A CA 1
ATOM 3598 C C . MET A 1 462 ? -8.469 24.938 1.426 1 87.38 462 MET A C 1
ATOM 3600 O O . MET A 1 462 ? -8.898 25.125 2.566 1 87.38 462 MET A O 1
ATOM 3604 N N . TYR A 1 463 ? -7.309 25.375 0.986 1 73.62 463 TYR A N 1
ATOM 3605 C CA . TYR A 1 463 ? -6.461 26.188 1.854 1 73.62 463 TYR A CA 1
ATOM 3606 C C . TYR A 1 463 ? -7.191 27.438 2.309 1 73.62 463 TYR A C 1
ATOM 3608 O O . TYR A 1 463 ? -7.09 27.844 3.473 1 73.62 463 TYR A O 1
ATOM 3616 N N . ILE A 1 464 ? -7.859 28.047 1.421 1 74 464 ILE A N 1
ATOM 3617 C CA . ILE A 1 464 ? -8.633 29.234 1.733 1 74 464 ILE A CA 1
ATOM 3618 C C . ILE A 1 464 ? -9.742 28.891 2.73 1 74 464 ILE A C 1
ATOM 3620 O O . ILE A 1 464 ? -10.016 29.656 3.65 1 74 464 ILE A O 1
ATOM 3624 N N . SER A 1 465 ? -10.344 27.75 2.582 1 81.88 465 SER A N 1
ATOM 3625 C CA . SER A 1 465 ? -11.367 27.281 3.514 1 81.88 465 SER A CA 1
ATOM 3626 C C . SER A 1 465 ? -10.812 27.172 4.93 1 81.88 465 SER A C 1
ATOM 3628 O O . SER A 1 465 ? -11.461 27.578 5.895 1 81.88 465 SER A O 1
ATOM 3630 N N . LYS A 1 466 ? -9.617 26.672 5.043 1 74.5 466 LYS A N 1
ATOM 3631 C CA . LYS A 1 466 ? -8.969 26.516 6.344 1 74.5 466 LYS A CA 1
ATOM 3632 C C . LYS A 1 466 ? -8.594 27.859 6.938 1 74.5 466 LYS A C 1
ATOM 3634 O O . LYS A 1 466 ? -8.812 28.109 8.125 1 74.5 466 LYS A O 1
ATOM 3639 N N . ALA A 1 467 ? -8.086 28.703 6.039 1 64.31 467 ALA A N 1
ATOM 3640 C CA . ALA A 1 467 ? -7.602 30.016 6.473 1 64.31 467 ALA A CA 1
ATOM 3641 C C . ALA A 1 467 ? -8.758 30.906 6.91 1 64.31 467 ALA A C 1
ATOM 3643 O O . ALA A 1 467 ? -8.594 31.75 7.793 1 64.31 467 ALA A O 1
ATOM 3644 N N . ASN A 1 468 ? -9.898 30.594 6.32 1 62.91 468 ASN A N 1
ATOM 3645 C CA . ASN A 1 468 ? -11.07 31.422 6.582 1 62.91 468 ASN A CA 1
ATOM 3646 C C . ASN A 1 468 ? -11.914 30.859 7.727 1 62.91 468 ASN A C 1
ATOM 3648 O O . ASN A 1 468 ? -13.117 31.109 7.793 1 62.91 468 ASN A O 1
ATOM 3652 N N . GLY A 1 469 ? -11.336 30.016 8.602 1 64.06 469 GLY A N 1
ATOM 3653 C CA . GLY A 1 469 ? -12.055 29.609 9.805 1 64.06 469 GLY A CA 1
ATOM 3654 C C . GLY A 1 469 ? -12.367 28.125 9.836 1 64.06 469 GLY A C 1
ATOM 3655 O O . GLY A 1 469 ? -12.914 27.625 10.82 1 64.06 469 GLY A O 1
ATOM 3656 N N . ARG A 1 470 ? -12.102 27.438 8.906 1 77.75 470 ARG A N 1
ATOM 3657 C CA . ARG A 1 470 ? -12.273 26 8.844 1 77.75 470 ARG A CA 1
ATOM 3658 C C . ARG A 1 470 ? -13.758 25.625 8.828 1 77.75 470 ARG A C 1
ATOM 3660 O O . ARG A 1 470 ? -14.625 26.484 8.891 1 77.75 470 ARG A O 1
ATOM 3667 N N . ASN A 1 471 ? -14.156 24.391 8.617 1 82.38 471 ASN A N 1
ATOM 3668 C CA . ASN A 1 471 ? -15.516 23.859 8.562 1 82.38 471 ASN A CA 1
ATOM 3669 C C . ASN A 1 471 ? -16.344 24.562 7.492 1 82.38 471 ASN A C 1
ATOM 3671 O O . ASN A 1 471 ? -17.469 25 7.762 1 82.38 471 ASN A O 1
ATOM 3675 N N . ARG A 1 472 ? -15.75 24.781 6.406 1 86 472 ARG A N 1
ATOM 3676 C CA . ARG A 1 472 ? -16.422 25.406 5.281 1 86 472 ARG A CA 1
ATOM 3677 C C . ARG A 1 472 ? -15.844 24.938 3.953 1 86 472 ARG A C 1
ATOM 3679 O O . ARG A 1 472 ? -14.977 24.062 3.924 1 86 472 ARG A O 1
ATOM 3686 N N . TYR A 1 473 ? -16.453 25.5 2.859 1 90.94 473 TYR A N 1
ATOM 3687 C CA . TYR A 1 473 ? -15.969 25.141 1.53 1 90.94 473 TYR A CA 1
ATOM 3688 C C . TYR A 1 473 ? -15.773 26.375 0.665 1 90.94 473 TYR A C 1
ATOM 3690 O O . TYR A 1 473 ? -16.375 27.422 0.923 1 90.94 473 TYR A O 1
ATOM 3698 N N . HIS A 1 474 ? -14.883 26.266 -0.334 1 90.19 474 HIS A N 1
ATOM 3699 C CA . HIS A 1 474 ? -14.688 27.297 -1.335 1 90.19 474 HIS A CA 1
ATOM 3700 C C . HIS A 1 474 ? -14.508 26.703 -2.727 1 90.19 474 HIS A C 1
ATOM 3702 O O . HIS A 1 474 ? -13.938 25.625 -2.871 1 90.19 474 HIS A O 1
ATOM 3708 N N . PHE A 1 475 ? -14.984 27.469 -3.713 1 90.5 475 PHE A N 1
ATOM 3709 C CA . PHE A 1 475 ? -14.688 27.156 -5.105 1 90.5 475 PHE A CA 1
ATOM 3710 C C . PHE A 1 475 ? -13.375 27.797 -5.539 1 90.5 475 PHE A C 1
ATOM 3712 O O . PHE A 1 475 ? -13.07 28.922 -5.137 1 90.5 475 PHE A O 1
ATOM 3719 N N . PHE A 1 476 ? -12.734 27.062 -6.41 1 86.25 476 PHE A N 1
ATOM 3720 C CA . PHE A 1 476 ? -11.547 27.672 -7 1 86.25 476 PHE A CA 1
ATOM 3721 C C . PHE A 1 476 ? -11.93 28.859 -7.887 1 86.25 476 PHE A C 1
ATOM 3723 O O . PHE A 1 476 ? -12.93 28.797 -8.602 1 86.25 476 PHE A O 1
ATOM 3730 N N . THR A 1 477 ? -11.141 29.859 -7.695 1 77.94 477 THR A N 1
ATOM 3731 C CA . THR A 1 477 ? -11.219 30.969 -8.625 1 77.94 477 THR A CA 1
ATOM 3732 C C . THR A 1 477 ? -9.852 31.281 -9.234 1 77.94 477 THR A C 1
ATOM 3734 O O . THR A 1 477 ? -8.82 30.969 -8.633 1 77.94 477 THR A O 1
ATOM 3737 N N . GLU A 1 478 ? -9.859 31.75 -10.461 1 70.88 478 GLU A N 1
ATOM 3738 C CA . GLU A 1 478 ? -8.617 32.094 -11.148 1 70.88 478 GLU A CA 1
ATOM 3739 C C . GLU A 1 478 ? -7.789 33.094 -10.32 1 70.88 478 GLU A C 1
ATOM 3741 O O . GLU A 1 478 ? -6.559 33.031 -10.336 1 70.88 478 GLU A O 1
ATOM 3746 N N . GLN A 1 479 ? -8.484 33.906 -9.648 1 70.5 479 GLN A N 1
ATOM 3747 C CA . GLN A 1 479 ? -7.801 34.875 -8.797 1 70.5 479 GLN A CA 1
ATOM 3748 C C . GLN A 1 479 ? -6.98 34.188 -7.719 1 70.5 479 GLN A C 1
ATOM 3750 O O . GLN A 1 479 ? -5.895 34.625 -7.359 1 70.5 479 GLN A O 1
ATOM 3755 N N . MET A 1 480 ? -7.445 33.188 -7.289 1 71.5 480 MET A N 1
ATOM 3756 C CA . MET A 1 480 ? -6.719 32.406 -6.289 1 71.5 480 MET A CA 1
ATOM 3757 C C . MET A 1 480 ? -5.414 31.859 -6.863 1 71.5 480 MET A C 1
ATOM 3759 O O . MET A 1 480 ? -4.375 31.906 -6.203 1 71.5 480 MET A O 1
ATOM 3763 N N . GLN A 1 481 ? -5.457 31.391 -8.102 1 66.25 481 GLN A N 1
ATOM 3764 C CA . GLN A 1 481 ? -4.293 30.812 -8.773 1 66.25 481 GLN A CA 1
ATOM 3765 C C . GLN A 1 481 ? -3.27 31.891 -9.109 1 66.25 481 GLN A C 1
ATOM 3767 O O . GLN A 1 481 ? -2.066 31.688 -8.945 1 66.25 481 GLN A O 1
ATOM 3772 N N . GLN A 1 482 ? -3.779 32.969 -9.672 1 67.56 482 GLN A N 1
ATOM 3773 C CA . GLN A 1 482 ? -2.893 34.094 -10.023 1 67.56 482 GLN A CA 1
ATOM 3774 C C . GLN A 1 482 ? -2.131 34.594 -8.805 1 67.56 482 GLN A C 1
ATOM 3776 O O . GLN A 1 482 ? -0.938 34.875 -8.891 1 67.56 482 GLN A O 1
ATOM 3781 N N . ASN A 1 483 ? -2.799 34.594 -7.746 1 69.38 483 ASN A N 1
ATOM 3782 C CA . ASN A 1 483 ? -2.17 35.031 -6.508 1 69.38 483 ASN A CA 1
ATOM 3783 C C . ASN A 1 483 ? -1.087 34.062 -6.047 1 69.38 483 ASN A C 1
ATOM 3785 O O . ASN A 1 483 ? -0.005 34.5 -5.633 1 69.38 483 ASN A O 1
ATOM 3789 N N . ALA A 1 484 ? -1.409 32.906 -6.246 1 64.12 484 ALA A N 1
ATOM 3790 C CA . ALA A 1 484 ? -0.443 31.875 -5.84 1 64.12 484 ALA A CA 1
ATOM 3791 C C . ALA A 1 484 ? 0.778 31.891 -6.754 1 64.12 484 ALA A C 1
ATOM 3793 O O . ALA A 1 484 ? 1.911 31.75 -6.289 1 64.12 484 ALA A O 1
ATOM 3794 N N . GLU A 1 485 ? 0.594 31.984 -8.055 1 66.25 485 GLU A N 1
ATOM 3795 C CA . GLU A 1 485 ? 1.674 32.031 -9.039 1 66.25 485 GLU A CA 1
ATOM 3796 C C . GLU A 1 485 ? 2.539 33.281 -8.844 1 66.25 485 GLU A C 1
ATOM 3798 O O . GLU A 1 485 ? 3.764 33.219 -8.969 1 66.25 485 GLU A O 1
ATOM 3803 N N . ARG A 1 486 ? 1.916 34.375 -8.633 1 72.81 486 ARG A N 1
ATOM 3804 C CA . ARG A 1 486 ? 2.658 35.594 -8.398 1 72.81 486 ARG A CA 1
ATOM 3805 C C . ARG A 1 486 ? 3.568 35.469 -7.184 1 72.81 486 ARG A C 1
ATOM 3807 O O . ARG A 1 486 ? 4.73 35.875 -7.223 1 72.81 486 ARG A O 1
ATOM 3814 N N . ILE A 1 487 ? 3.045 34.844 -6.277 1 69.88 487 ILE A N 1
ATOM 3815 C CA . ILE A 1 487 ? 3.822 34.656 -5.055 1 69.88 487 ILE A CA 1
ATOM 3816 C C . ILE A 1 487 ? 5.031 33.781 -5.34 1 69.88 487 ILE A C 1
ATOM 3818 O O . ILE A 1 487 ? 6.148 34.094 -4.922 1 69.88 487 ILE A O 1
ATOM 3822 N N . ALA A 1 488 ? 4.848 32.75 -6.066 1 63.16 488 ALA A N 1
ATOM 3823 C CA . ALA A 1 488 ? 5.934 31.828 -6.406 1 63.16 488 ALA A CA 1
ATOM 3824 C C . ALA A 1 488 ? 6.98 32.531 -7.277 1 63.16 488 ALA A C 1
ATOM 3826 O O . ALA A 1 488 ? 8.18 32.344 -7.074 1 63.16 488 ALA A O 1
ATOM 3827 N N . ASN A 1 489 ? 6.574 33.25 -8.297 1 72.5 489 ASN A N 1
ATOM 3828 C CA . ASN A 1 489 ? 7.473 34 -9.18 1 72.5 489 ASN A CA 1
ATOM 3829 C C . ASN A 1 489 ? 8.297 35.031 -8.406 1 72.5 489 ASN A C 1
ATOM 3831 O O . ASN A 1 489 ? 9.5 35.156 -8.625 1 72.5 489 ASN A O 1
ATOM 3835 N N . LEU A 1 490 ? 7.656 35.719 -7.559 1 78.94 490 LEU A N 1
ATOM 3836 C CA . LEU A 1 490 ? 8.336 36.75 -6.781 1 78.94 490 LEU A CA 1
ATOM 3837 C C . LEU A 1 490 ? 9.367 36.125 -5.844 1 78.94 490 LEU A C 1
ATOM 3839 O O . LEU A 1 490 ? 10.414 36.719 -5.582 1 78.94 490 LEU A O 1
ATOM 3843 N N . HIS A 1 491 ? 9.07 34.969 -5.484 1 74.81 491 HIS A N 1
ATOM 3844 C CA . HIS A 1 491 ? 10.039 34.25 -4.641 1 74.81 491 HIS A CA 1
ATOM 3845 C C . HIS A 1 491 ? 11.336 34 -5.395 1 74.81 491 HIS A C 1
ATOM 3847 O O . HIS A 1 491 ? 12.422 34.219 -4.867 1 74.81 491 HIS A O 1
ATOM 3853 N N . THR A 1 492 ? 11.234 33.531 -6.594 1 71.75 492 THR A N 1
ATOM 3854 C CA . THR A 1 492 ? 12.391 33.25 -7.434 1 71.75 492 THR A CA 1
ATOM 3855 C C . THR A 1 492 ? 13.141 34.531 -7.766 1 71.75 492 THR A C 1
ATOM 3857 O O . THR A 1 492 ? 14.367 34.562 -7.707 1 71.75 492 THR A O 1
ATOM 3860 N N . LEU A 1 493 ? 12.43 35.469 -8.141 1 81.75 493 LEU A N 1
ATOM 3861 C CA . LEU A 1 493 ? 13.023 36.75 -8.492 1 81.75 493 LEU A CA 1
ATOM 3862 C C . LEU A 1 493 ? 13.75 37.344 -7.297 1 81.75 493 LEU A C 1
ATOM 3864 O O . LEU A 1 493 ? 14.789 38 -7.453 1 81.75 493 LEU A O 1
ATOM 3868 N N . LEU A 1 494 ? 13.219 37.125 -6.121 1 83.5 494 LEU A N 1
ATOM 3869 C CA . LEU A 1 494 ? 13.805 37.656 -4.898 1 83.5 494 LEU A CA 1
ATOM 3870 C C . LEU A 1 494 ? 15.172 37.031 -4.637 1 83.5 494 LEU A C 1
ATOM 3872 O O . LEU A 1 494 ? 16.109 37.75 -4.223 1 83.5 494 LEU A O 1
ATOM 3876 N N . LYS A 1 495 ? 15.344 35.844 -4.891 1 77.06 495 LYS A N 1
ATOM 3877 C CA . LYS A 1 495 ? 16.625 35.156 -4.723 1 77.06 495 LYS A CA 1
ATOM 3878 C C . LYS A 1 495 ? 17.672 35.719 -5.684 1 77.06 495 LYS A C 1
ATOM 3880 O O . LYS A 1 495 ? 18.812 35.969 -5.289 1 77.06 495 LYS A O 1
ATOM 3885 N N . GLN A 1 496 ? 17.234 35.906 -6.898 1 80.94 496 GLN A N 1
ATOM 3886 C CA . GLN A 1 496 ? 18.125 36.469 -7.906 1 80.94 496 GLN A CA 1
ATOM 3887 C C . GLN A 1 496 ? 18.5 37.906 -7.555 1 80.94 496 GLN A C 1
ATOM 3889 O O . GLN A 1 496 ? 19.656 38.312 -7.73 1 80.94 496 GLN A O 1
ATOM 3894 N N . ALA A 1 497 ? 17.562 38.594 -7.16 1 87.69 497 ALA A N 1
ATOM 3895 C CA . ALA A 1 497 ? 17.797 40 -6.801 1 87.69 497 ALA A CA 1
ATOM 3896 C C . ALA A 1 497 ? 18.828 40.125 -5.684 1 87.69 497 ALA A C 1
ATOM 3898 O O . ALA A 1 497 ? 19.641 41.031 -5.676 1 87.69 497 ALA A O 1
ATOM 3899 N N . LEU A 1 498 ? 18.859 39.188 -4.793 1 84.06 498 LEU A N 1
ATOM 3900 C CA . LEU A 1 498 ? 19.812 39.156 -3.688 1 84.06 498 LEU A CA 1
ATOM 3901 C C . LEU A 1 498 ? 21.219 38.875 -4.191 1 84.06 498 LEU A C 1
ATOM 3903 O O . LEU A 1 498 ? 22.172 39.5 -3.732 1 84.06 498 LEU A O 1
ATOM 3907 N N . GLU A 1 499 ? 21.25 38.031 -5.145 1 81.56 499 GLU A N 1
ATOM 3908 C CA . GLU A 1 499 ? 22.547 37.688 -5.707 1 81.56 499 GLU A CA 1
ATOM 3909 C C . GLU A 1 499 ? 23.109 38.812 -6.555 1 81.56 499 GLU A C 1
ATOM 3911 O O . GLU A 1 499 ? 24.312 39.031 -6.574 1 81.56 499 GLU A O 1
ATOM 3916 N N . GLN A 1 500 ? 22.281 39.5 -7.176 1 84.44 500 GLN A N 1
ATOM 3917 C CA . GLN A 1 500 ? 22.703 40.562 -8.094 1 84.44 500 GLN A CA 1
ATOM 3918 C C . GLN A 1 500 ? 22.688 41.906 -7.414 1 84.44 500 GLN A C 1
ATOM 3920 O O . GLN A 1 500 ? 22.875 42.938 -8.07 1 84.44 500 GLN A O 1
ATOM 3925 N N . ASN A 1 501 ? 22.406 42 -6.211 1 84.94 501 ASN A N 1
ATOM 3926 C CA . ASN A 1 501 ? 22.297 43.25 -5.469 1 84.94 501 ASN A CA 1
ATOM 3927 C C . ASN A 1 501 ? 21.391 44.25 -6.172 1 84.94 501 ASN A C 1
ATOM 3929 O O . ASN A 1 501 ? 21.781 45.375 -6.41 1 84.94 501 ASN A O 1
ATOM 3933 N N . ALA A 1 502 ? 20.25 43.75 -6.531 1 86.75 502 ALA A N 1
ATOM 3934 C CA . ALA A 1 502 ? 19.297 44.531 -7.32 1 86.75 502 ALA A CA 1
ATOM 3935 C C . ALA A 1 502 ? 18.469 45.438 -6.43 1 86.75 502 ALA A C 1
ATOM 3937 O O . ALA A 1 502 ? 17.703 46.281 -6.922 1 86.75 502 ALA A O 1
ATOM 3938 N N . PHE A 1 503 ? 18.641 45.375 -5.203 1 91.12 503 PHE A N 1
ATOM 3939 C CA . PHE A 1 503 ? 17.859 46.188 -4.285 1 91.12 503 PHE A CA 1
ATOM 3940 C C . PHE A 1 503 ? 18.438 47.594 -4.199 1 91.12 503 PHE A C 1
ATOM 3942 O O . PHE A 1 503 ? 19.656 47.781 -4.297 1 91.12 503 PHE A O 1
ATOM 3949 N N . GLU A 1 504 ? 17.562 48.531 -4.148 1 91.44 504 GLU A N 1
ATOM 3950 C CA . GLU A 1 504 ? 17.953 49.938 -3.998 1 91.44 504 GLU A CA 1
ATOM 3951 C C . GLU A 1 504 ? 17.422 50.531 -2.699 1 91.44 504 GLU A C 1
ATOM 3953 O O . GLU A 1 504 ? 16.312 50.188 -2.266 1 91.44 504 GLU A O 1
ATOM 3958 N N . LEU A 1 505 ? 18.266 51.375 -2.127 1 95 505 LEU A N 1
ATOM 3959 C CA . LEU A 1 505 ? 17.828 52.031 -0.898 1 95 505 LEU A CA 1
ATOM 3960 C C . LEU A 1 505 ? 17.281 53.438 -1.191 1 95 505 LEU A C 1
ATOM 3962 O O . LEU A 1 505 ? 17.891 54.188 -1.936 1 95 505 LEU A O 1
ATOM 3966 N N . TYR A 1 506 ? 16.172 53.656 -0.804 1 95.88 506 TYR A N 1
ATOM 3967 C CA . TYR A 1 506 ? 15.586 55 -0.781 1 95.88 506 TYR A CA 1
ATOM 3968 C C . TYR A 1 506 ? 15.562 55.562 0.635 1 95.88 506 TYR A C 1
ATOM 3970 O O . TYR A 1 506 ? 15.633 54.812 1.61 1 95.88 506 TYR A O 1
ATOM 3978 N N . PHE A 1 507 ? 15.586 56.906 0.677 1 97.38 507 PHE A N 1
ATOM 3979 C CA . PHE A 1 507 ? 15.648 57.594 1.963 1 97.38 507 PHE A CA 1
ATOM 3980 C C . PHE A 1 507 ? 14.477 58.531 2.121 1 97.38 507 PHE A C 1
ATOM 3982 O O . PHE A 1 507 ? 14.195 59.344 1.225 1 97.38 507 PHE A O 1
ATOM 3989 N N . GLN A 1 508 ? 13.805 58.406 3.156 1 96.88 508 GLN A N 1
ATOM 3990 C CA . GLN A 1 508 ? 12.766 59.406 3.477 1 96.88 508 GLN A CA 1
ATOM 3991 C C . GLN A 1 508 ? 13.148 60.219 4.691 1 96.88 508 GLN A C 1
ATOM 3993 O O . GLN A 1 508 ? 13.125 59.75 5.824 1 96.88 508 GLN A O 1
ATOM 3998 N N . PRO A 1 509 ? 13.43 61.5 4.469 1 96.94 509 PRO A N 1
ATOM 3999 C CA . PRO A 1 509 ? 13.883 62.375 5.562 1 96.94 509 PRO A CA 1
ATOM 4000 C C . PRO A 1 509 ? 12.805 62.594 6.617 1 96.94 509 PRO A C 1
ATOM 4002 O O . PRO A 1 509 ? 11.625 62.75 6.273 1 96.94 509 PRO A O 1
ATOM 4005 N N . ILE A 1 510 ? 13.148 62.562 7.855 1 97 510 ILE A N 1
ATOM 4006 C CA . ILE A 1 510 ? 12.344 62.969 9.008 1 97 510 ILE A CA 1
ATOM 4007 C C . ILE A 1 510 ? 12.773 64.312 9.492 1 97 510 ILE A C 1
ATOM 4009 O O . ILE A 1 510 ? 13.969 64.562 9.695 1 97 510 ILE A O 1
ATOM 4013 N N . VAL A 1 511 ? 11.82 65.188 9.688 1 95.81 511 VAL A N 1
ATOM 4014 C CA . VAL A 1 511 ? 12.164 66.625 9.922 1 95.81 511 VAL A CA 1
ATOM 4015 C C . VAL A 1 511 ? 11.688 67.062 11.312 1 95.81 511 VAL A C 1
ATOM 4017 O O . VAL A 1 511 ? 10.758 66.438 11.867 1 95.81 511 VAL A O 1
ATOM 4020 N N . ASP A 1 512 ? 12.422 67.938 11.82 1 94.38 512 ASP A N 1
ATOM 4021 C CA . ASP A 1 512 ? 11.977 68.625 13.039 1 94.38 512 ASP A CA 1
ATOM 4022 C C . ASP A 1 512 ? 10.812 69.562 12.758 1 94.38 512 ASP A C 1
ATOM 4024 O O . ASP A 1 512 ? 10.922 70.438 11.883 1 94.38 512 ASP A O 1
ATOM 4028 N N . ALA A 1 513 ? 9.797 69.438 13.445 1 90.31 513 ALA A N 1
ATOM 4029 C CA . ALA A 1 513 ? 8.578 70.188 13.172 1 90.31 513 ALA A CA 1
ATOM 4030 C C . ALA A 1 513 ? 8.789 71.688 13.344 1 90.31 513 ALA A C 1
ATOM 4032 O O . ALA A 1 513 ? 8.172 72.5 12.648 1 90.31 513 ALA A O 1
ATOM 4033 N N . THR A 1 514 ? 9.617 72.125 14.211 1 87.88 514 THR A N 1
ATOM 4034 C CA . THR A 1 514 ? 9.82 73.5 14.555 1 87.88 514 THR A CA 1
ATOM 4035 C C . THR A 1 514 ? 10.805 74.188 13.586 1 87.88 514 THR A C 1
ATOM 4037 O O . THR A 1 514 ? 10.531 75.25 13.062 1 87.88 514 THR A O 1
ATOM 4040 N N . THR A 1 515 ? 11.914 73.5 13.328 1 88.75 515 THR A N 1
ATOM 4041 C CA . THR A 1 515 ? 12.984 74.125 12.555 1 88.75 515 THR A CA 1
ATOM 4042 C C . THR A 1 515 ? 12.836 73.75 11.07 1 88.75 515 THR A C 1
ATOM 4044 O O . THR A 1 515 ? 13.367 74.5 10.211 1 88.75 515 THR A O 1
ATOM 4047 N N . GLY A 1 516 ? 12.203 72.625 10.844 1 89.06 516 GLY A N 1
ATOM 4048 C CA . GLY A 1 516 ? 12.094 72.188 9.469 1 89.06 516 GLY A CA 1
ATOM 4049 C C . GLY A 1 516 ? 13.352 71.5 8.961 1 89.06 516 GLY A C 1
ATOM 4050 O O . GLY A 1 516 ? 13.445 71.125 7.789 1 89.06 516 GLY A O 1
ATOM 4051 N N . LEU A 1 517 ? 14.305 71.312 9.805 1 92.38 517 LEU A N 1
ATOM 4052 C CA . LEU A 1 517 ? 15.57 70.688 9.43 1 92.38 517 LEU A CA 1
ATOM 4053 C C . LEU A 1 517 ? 15.453 69.188 9.492 1 92.38 517 LEU A C 1
ATOM 4055 O O . LEU A 1 517 ? 14.719 68.625 10.32 1 92.38 517 LEU A O 1
ATOM 4059 N N . ILE A 1 518 ? 16.266 68.5 8.648 1 95.62 518 ILE A N 1
ATOM 4060 C CA . ILE A 1 518 ? 16.312 67.062 8.625 1 95.62 518 ILE A CA 1
ATOM 4061 C C . ILE A 1 518 ? 17.094 66.562 9.828 1 95.62 518 ILE A C 1
ATOM 4063 O O . ILE A 1 518 ? 18.234 67 10.055 1 95.62 518 ILE A O 1
ATOM 4067 N N . VAL A 1 519 ? 16.516 65.625 10.57 1 94 519 VAL A N 1
ATOM 4068 C CA . VAL A 1 519 ? 17.172 65.125 11.766 1 94 519 VAL A CA 1
ATOM 4069 C C . VAL A 1 519 ? 17.594 63.688 11.555 1 94 519 VAL A C 1
ATOM 4071 O O . VAL A 1 519 ? 18.531 63.188 12.18 1 94 519 VAL A O 1
ATOM 4074 N N . ARG A 1 520 ? 16.828 62.938 10.766 1 95.75 520 ARG A N 1
ATOM 4075 C CA . ARG A 1 520 ? 17.062 61.531 10.445 1 95.75 520 ARG A CA 1
ATOM 4076 C C . ARG A 1 520 ? 16.375 61.156 9.141 1 95.75 520 ARG A C 1
ATOM 4078 O O . ARG A 1 520 ? 15.602 61.938 8.586 1 95.75 520 ARG A O 1
ATOM 4085 N N . ALA A 1 521 ? 16.75 60 8.664 1 97.38 521 ALA A N 1
ATOM 4086 C CA . ALA A 1 521 ? 16.062 59.5 7.484 1 97.38 521 ALA A CA 1
ATOM 4087 C C . ALA A 1 521 ? 15.797 58 7.613 1 97.38 521 ALA A C 1
ATOM 4089 O O . ALA A 1 521 ? 16.625 57.25 8.141 1 97.38 521 ALA A O 1
ATOM 4090 N N . GLU A 1 522 ? 14.602 57.625 7.262 1 97.38 522 GLU A N 1
ATOM 4091 C CA . GLU A 1 522 ? 14.266 56.188 7.199 1 97.38 522 GLU A CA 1
ATOM 4092 C C . GLU A 1 522 ? 14.711 55.594 5.875 1 97.38 522 GLU A C 1
ATOM 4094 O O . GLU A 1 522 ? 14.5 56.156 4.809 1 97.38 522 GLU A O 1
ATOM 4099 N N . VAL A 1 523 ? 15.375 54.469 6.027 1 97 523 VAL A N 1
ATOM 4100 C CA . VAL A 1 523 ? 15.828 53.75 4.832 1 97 523 VAL A CA 1
ATOM 4101 C C . VAL A 1 523 ? 14.742 52.781 4.359 1 97 523 VAL A C 1
ATOM 4103 O O . VAL A 1 523 ? 14.219 52 5.148 1 97 523 VAL A O 1
ATOM 4106 N N . LEU A 1 524 ? 14.312 52.906 3.15 1 95.25 524 LEU A N 1
ATOM 4107 C CA . LEU A 1 524 ? 13.273 52.094 2.562 1 95.25 524 LEU A CA 1
ATOM 4108 C C . LEU A 1 524 ? 13.82 51.281 1.391 1 95.25 524 LEU A C 1
ATOM 4110 O O . LEU A 1 524 ? 14.531 51.812 0.54 1 95.25 524 LEU A O 1
ATOM 4114 N N . LEU A 1 525 ? 13.5 50 1.505 1 93.88 525 LEU A N 1
ATOM 4115 C CA . LEU A 1 525 ? 13.969 49.094 0.454 1 93.88 525 LEU A CA 1
ATOM 4116 C C . LEU A 1 525 ? 13.062 49.188 -0.772 1 93.88 525 LEU A C 1
ATOM 4118 O O . LEU A 1 525 ? 11.836 49.219 -0.646 1 93.88 525 LEU A O 1
ATOM 4122 N N . ARG A 1 526 ? 13.594 49.344 -1.858 1 93.44 526 ARG A N 1
ATOM 4123 C CA . ARG A 1 526 ? 12.891 49.344 -3.137 1 93.44 526 ARG A CA 1
ATOM 4124 C C . ARG A 1 526 ? 13.492 48.312 -4.082 1 93.44 526 ARG A C 1
ATOM 4126 O O . ARG A 1 526 ? 14.695 48.031 -4.039 1 93.44 526 ARG A O 1
ATOM 4133 N N . TRP A 1 527 ? 12.648 47.688 -4.832 1 90.56 527 TRP A N 1
ATOM 4134 C CA . TRP A 1 527 ? 13.062 46.656 -5.789 1 90.56 527 TRP A CA 1
ATOM 4135 C C . TRP A 1 527 ? 12.469 46.938 -7.164 1 90.56 527 TRP A C 1
ATOM 4137 O O . TRP A 1 527 ? 11.242 47.031 -7.309 1 90.56 527 TRP A O 1
ATOM 4147 N N . GLN A 1 528 ? 13.305 47.281 -7.996 1 87.12 528 GLN A N 1
ATOM 4148 C CA . GLN A 1 528 ? 12.883 47.469 -9.383 1 87.12 528 GLN A CA 1
ATOM 4149 C C . GLN A 1 528 ? 13.305 46.281 -10.25 1 87.12 528 GLN A C 1
ATOM 4151 O O . GLN A 1 528 ? 14.453 45.844 -10.195 1 87.12 528 GLN A O 1
ATOM 4156 N N . HIS A 1 529 ? 12.398 45.75 -10.914 1 84.75 529 HIS A N 1
ATOM 4157 C CA . HIS A 1 529 ? 12.688 44.656 -11.836 1 84.75 529 HIS A CA 1
ATOM 4158 C C . HIS A 1 529 ? 12.094 44.906 -13.211 1 84.75 529 HIS A C 1
ATOM 4160 O O . HIS A 1 529 ? 10.875 45.094 -13.344 1 84.75 529 HIS A O 1
ATOM 4166 N N . GLU A 1 530 ? 12.883 44.906 -14.258 1 80.88 530 GLU A N 1
ATOM 4167 C CA . GLU A 1 530 ? 12.5 45.125 -15.648 1 80.88 530 GLU A CA 1
ATOM 4168 C C . GLU A 1 530 ? 11.711 46.438 -15.781 1 80.88 530 GLU A C 1
ATOM 4170 O O . GLU A 1 530 ? 10.664 46.469 -16.422 1 80.88 530 GLU A O 1
ATOM 4175 N N . GLY A 1 531 ? 12.094 47.438 -15.039 1 78.44 531 GLY A N 1
ATOM 4176 C CA . GLY A 1 531 ? 11.531 48.781 -15.156 1 78.44 531 GLY A CA 1
ATOM 4177 C C . GLY A 1 531 ? 10.312 49 -14.266 1 78.44 531 GLY A C 1
ATOM 4178 O O . GLY A 1 531 ? 9.758 50.094 -14.219 1 78.44 531 GLY A O 1
ATOM 4179 N N . GLN A 1 532 ? 9.883 47.906 -13.672 1 82.19 532 GLN A N 1
ATOM 4180 C CA . GLN A 1 532 ? 8.695 48.062 -12.828 1 82.19 532 GLN A CA 1
ATOM 4181 C C . GLN A 1 532 ? 9.055 47.969 -11.352 1 82.19 532 GLN A C 1
ATOM 4183 O O . GLN A 1 532 ? 9.891 47.156 -10.953 1 82.19 532 GLN A O 1
ATOM 4188 N N . PHE A 1 533 ? 8.422 48.906 -10.523 1 85.56 533 PHE A N 1
ATOM 4189 C CA . PHE A 1 533 ? 8.586 48.906 -9.078 1 85.56 533 PHE A CA 1
ATOM 4190 C C . PHE A 1 533 ? 7.715 47.844 -8.43 1 85.56 533 PHE A C 1
ATOM 4192 O O . PHE A 1 533 ? 6.52 47.75 -8.711 1 85.56 533 PHE A O 1
ATOM 4199 N N . ILE A 1 534 ? 8.344 46.938 -7.793 1 87.62 534 ILE A N 1
ATOM 4200 C CA . ILE A 1 534 ? 7.605 45.969 -7.008 1 87.62 534 ILE A CA 1
ATOM 4201 C C . ILE A 1 534 ? 7.41 46.5 -5.586 1 87.62 534 ILE A C 1
ATOM 4203 O O . ILE A 1 534 ? 8.383 46.781 -4.887 1 87.62 534 ILE A O 1
ATOM 4207 N N . SER A 1 535 ? 6.207 46.5 -5.184 1 87.81 535 SER A N 1
ATOM 4208 C CA . SER A 1 535 ? 5.871 47.094 -3.893 1 87.81 535 SER A CA 1
ATOM 4209 C C . SER A 1 535 ? 6.398 46.25 -2.738 1 87.81 535 SER A C 1
ATOM 4211 O O . SER A 1 535 ? 6.355 45 -2.795 1 87.81 535 SER A O 1
ATOM 4213 N N . PRO A 1 536 ? 6.953 46.875 -1.693 1 88.56 536 PRO A N 1
ATOM 4214 C CA . PRO A 1 536 ? 7.383 46.156 -0.499 1 88.56 536 PRO A CA 1
ATOM 4215 C C . PRO A 1 536 ? 6.258 45.312 0.123 1 88.56 536 PRO A C 1
ATOM 4217 O O . PRO A 1 536 ? 6.508 44.25 0.683 1 88.56 536 PRO A O 1
ATOM 4220 N N . ASP A 1 537 ? 5.086 45.688 -0.008 1 84.25 537 ASP A N 1
ATOM 4221 C CA . ASP A 1 537 ? 3.938 45 0.55 1 84.25 537 ASP A CA 1
ATOM 4222 C C . ASP A 1 537 ? 3.754 43.625 -0.118 1 84.25 537 ASP A C 1
ATOM 4224 O O . ASP A 1 537 ? 3.111 42.75 0.442 1 84.25 537 ASP A O 1
ATOM 4228 N N . GLU A 1 538 ? 4.324 43.594 -1.209 1 83.69 538 GLU A N 1
ATOM 4229 C CA . GLU A 1 538 ? 4.199 42.344 -1.97 1 83.69 538 GLU A CA 1
ATOM 4230 C C . GLU A 1 538 ? 5.375 41.406 -1.696 1 83.69 538 GLU A C 1
ATOM 4232 O O . GLU A 1 538 ? 5.176 40.219 -1.395 1 83.69 538 GLU A O 1
ATOM 4237 N N . PHE A 1 539 ? 6.586 41.969 -1.862 1 87.19 539 PHE A N 1
ATOM 4238 C CA . PHE A 1 539 ? 7.711 41.031 -1.874 1 87.19 539 PHE A CA 1
ATOM 4239 C C . PHE A 1 539 ? 8.219 40.781 -0.46 1 87.19 539 PHE A C 1
ATOM 4241 O O . PHE A 1 539 ? 8.883 39.781 -0.204 1 87.19 539 PHE A O 1
ATOM 4248 N N . ILE A 1 540 ? 7.945 41.656 0.529 1 87.62 540 ILE A N 1
ATOM 4249 C CA . ILE A 1 540 ? 8.445 41.469 1.886 1 87.62 540 ILE A CA 1
ATOM 4250 C C . ILE A 1 540 ? 7.805 40.219 2.512 1 87.62 540 ILE A C 1
ATOM 4252 O O . ILE A 1 540 ? 8.492 39.375 3.076 1 87.62 540 ILE A O 1
ATOM 4256 N N . PRO A 1 541 ? 6.469 40.094 2.369 1 81.19 541 PRO A N 1
ATOM 4257 C CA . PRO A 1 541 ? 5.859 38.875 2.922 1 81.19 541 PRO A CA 1
ATOM 4258 C C . PRO A 1 541 ? 6.426 37.594 2.305 1 81.19 541 PRO A C 1
ATOM 4260 O O . PRO A 1 541 ? 6.617 36.594 3.008 1 81.19 541 PRO A O 1
ATOM 4263 N N . ILE A 1 542 ? 6.707 37.656 1.083 1 75.75 542 ILE A N 1
ATOM 4264 C CA . ILE A 1 542 ? 7.277 36.5 0.391 1 75.75 542 ILE A CA 1
ATOM 4265 C C . ILE A 1 542 ? 8.664 36.219 0.949 1 75.75 542 ILE A C 1
ATOM 4267 O O . ILE A 1 542 ? 9.008 35.062 1.194 1 75.75 542 ILE A O 1
ATOM 4271 N N . ALA A 1 543 ? 9.438 37.281 1.155 1 82.31 543 ALA A N 1
ATOM 4272 C CA . ALA A 1 543 ? 10.781 37.125 1.723 1 82.31 543 ALA A CA 1
ATOM 4273 C C . ALA A 1 543 ? 10.719 36.562 3.133 1 82.31 543 ALA A C 1
ATOM 4275 O O . ALA A 1 543 ? 11.547 35.719 3.506 1 82.31 543 ALA A O 1
ATOM 4276 N N . GLU A 1 544 ? 9.789 36.938 3.883 1 78.94 544 GLU A N 1
ATOM 4277 C CA . GLU A 1 544 ? 9.617 36.469 5.254 1 78.94 544 GLU A CA 1
ATOM 4278 C C . GLU A 1 544 ? 9.242 34.969 5.285 1 78.94 544 GLU A C 1
ATOM 4280 O O . GLU A 1 544 ? 9.852 34.188 6.016 1 78.94 544 GLU A O 1
ATOM 4285 N N . ASN A 1 545 ? 8.336 34.75 4.441 1 63.31 545 ASN A N 1
ATOM 4286 C CA . ASN A 1 545 ? 7.848 33.375 4.406 1 63.31 545 ASN A CA 1
ATOM 4287 C C . ASN A 1 545 ? 8.922 32.406 3.908 1 63.31 545 ASN A C 1
ATOM 4289 O O . ASN A 1 545 ? 8.93 31.219 4.281 1 63.31 545 ASN A O 1
ATOM 4293 N N . SER A 1 546 ? 9.828 32.938 3.074 1 63.81 546 SER A N 1
ATOM 4294 C CA . SER A 1 546 ? 10.859 32.094 2.486 1 63.81 546 SER A CA 1
ATOM 4295 C C . SER A 1 546 ? 12.141 32.125 3.314 1 63.81 546 SER A C 1
ATOM 4297 O O . SER A 1 546 ? 13.07 31.375 3.057 1 63.81 546 SER A O 1
ATOM 4299 N N . GLY A 1 547 ? 12.203 33.062 4.262 1 71.69 547 GLY A N 1
ATOM 4300 C CA . GLY A 1 547 ? 13.398 33.219 5.074 1 71.69 547 GLY A CA 1
ATOM 4301 C C . GLY A 1 547 ? 14.445 34.094 4.422 1 71.69 547 GLY A C 1
ATOM 4302 O O . GLY A 1 547 ? 15.445 34.438 5.055 1 71.69 547 GLY A O 1
ATOM 4303 N N . LEU A 1 548 ? 14.273 34.438 3.186 1 79 548 LEU A N 1
ATOM 4304 C CA . LEU A 1 548 ? 15.219 35.281 2.447 1 79 548 LEU A CA 1
ATOM 4305 C C . LEU A 1 548 ? 15.344 36.656 3.09 1 79 548 LEU A C 1
ATOM 4307 O O . LEU A 1 548 ? 16.312 37.375 2.828 1 79 548 LEU A O 1
ATOM 4311 N N . ILE A 1 549 ? 14.406 36.969 4.004 1 86.62 549 ILE A N 1
ATOM 4312 C CA . ILE A 1 549 ? 14.367 38.281 4.637 1 86.62 549 ILE A CA 1
ATOM 4313 C C . ILE A 1 549 ? 15.617 38.469 5.496 1 86.62 549 ILE A C 1
ATOM 4315 O O . ILE A 1 549 ? 16.062 39.594 5.719 1 86.62 549 ILE A O 1
ATOM 4319 N N . VAL A 1 550 ? 16.219 37.406 5.965 1 84.19 550 VAL A N 1
ATOM 4320 C CA . VAL A 1 550 ? 17.406 37.469 6.812 1 84.19 550 VAL A CA 1
ATOM 4321 C C . VAL A 1 550 ? 18.594 37.969 5.992 1 84.19 550 VAL A C 1
ATOM 4323 O O . VAL A 1 550 ? 19.312 38.875 6.414 1 84.19 550 VAL A O 1
ATOM 4326 N N . SER A 1 551 ? 18.781 37.406 4.809 1 88 551 SER A N 1
ATOM 4327 C CA . SER A 1 551 ? 19.859 37.812 3.922 1 88 551 SER A CA 1
ATOM 4328 C C . SER A 1 551 ? 19.641 39.25 3.418 1 88 551 SER A C 1
ATOM 4330 O O . SER A 1 551 ? 20.594 40.031 3.318 1 88 551 SER A O 1
ATOM 4332 N N . ILE A 1 552 ? 18.453 39.531 3.102 1 91.38 552 ILE A N 1
ATOM 4333 C CA . ILE A 1 552 ? 18.125 40.875 2.637 1 91.38 552 ILE A CA 1
ATOM 4334 C C . ILE A 1 552 ? 18.422 41.875 3.734 1 91.38 552 ILE A C 1
ATOM 4336 O O . ILE A 1 552 ? 19.016 42.938 3.469 1 91.38 552 ILE A O 1
ATOM 4340 N N . GLY A 1 553 ? 18.016 41.531 4.961 1 93.81 553 GLY A N 1
ATOM 4341 C CA . GLY A 1 553 ? 18.297 42.406 6.094 1 93.81 553 GLY A CA 1
ATOM 4342 C C . GLY A 1 553 ? 19.766 42.688 6.277 1 93.81 553 GLY A C 1
ATOM 4343 O O . GLY A 1 553 ? 20.156 43.844 6.551 1 93.81 553 GLY A O 1
ATOM 4344 N N . ARG A 1 554 ? 20.578 41.75 6.105 1 92.25 554 ARG A N 1
ATOM 4345 C CA . ARG A 1 554 ? 22.031 41.938 6.227 1 92.25 554 ARG A CA 1
ATOM 4346 C C . ARG A 1 554 ? 22.562 42.875 5.148 1 92.25 554 ARG A C 1
ATOM 4348 O O . ARG A 1 554 ? 23.391 43.719 5.426 1 92.25 554 ARG A O 1
ATOM 4355 N N . CYS A 1 555 ? 22.078 42.688 3.941 1 92.56 555 CYS A N 1
ATOM 4356 C CA . CYS A 1 555 ? 22.469 43.531 2.826 1 92.56 555 CYS A CA 1
ATOM 4357 C C . CYS A 1 555 ? 22.094 44.969 3.086 1 92.56 555 CYS A C 1
ATOM 4359 O O . CYS A 1 555 ? 22.875 45.875 2.801 1 92.56 555 CYS A O 1
ATOM 4361 N N . VAL A 1 556 ? 20.906 45.156 3.596 1 95 556 VAL A N 1
ATOM 4362 C CA . VAL A 1 556 ? 20.438 46.5 3.887 1 95 556 VAL A CA 1
ATOM 4363 C C . VAL A 1 556 ? 21.297 47.125 4.969 1 95 556 VAL A C 1
ATOM 4365 O O . VAL A 1 556 ? 21.719 48.281 4.84 1 95 556 VAL A O 1
ATOM 4368 N N . ARG A 1 557 ? 21.641 46.406 5.961 1 95.88 557 ARG A N 1
ATOM 4369 C CA . ARG A 1 557 ? 22.469 46.906 7.047 1 95.88 557 ARG A CA 1
ATOM 4370 C C . ARG A 1 557 ? 23.859 47.312 6.535 1 95.88 557 ARG A C 1
ATOM 4372 O O . ARG A 1 557 ? 24.375 48.375 6.902 1 95.88 557 ARG A O 1
ATOM 4379 N N . GLN A 1 558 ? 24.391 46.5 5.723 1 94.81 558 GLN A N 1
ATOM 4380 C CA . GLN A 1 558 ? 25.703 46.812 5.148 1 94.81 558 GLN A CA 1
ATOM 4381 C C . GLN A 1 558 ? 25.656 48.094 4.336 1 94.81 558 GLN A C 1
ATOM 4383 O O . GLN A 1 558 ? 26.531 48.969 4.492 1 94.81 558 GLN A O 1
ATOM 4388 N N . ALA A 1 559 ? 24.688 48.188 3.492 1 94.94 559 ALA A N 1
ATOM 4389 C CA . ALA A 1 559 ? 24.562 49.375 2.645 1 94.94 559 ALA A CA 1
ATOM 4390 C C . ALA A 1 559 ? 24.359 50.625 3.482 1 94.94 559 ALA A C 1
ATOM 4392 O O . ALA A 1 559 ? 24.891 51.688 3.166 1 94.94 559 ALA A O 1
ATOM 4393 N N . VAL A 1 560 ? 23.578 50.5 4.492 1 96.81 560 VAL A N 1
ATOM 4394 C CA . VAL A 1 560 ? 23.266 51.625 5.359 1 96.81 560 VAL A CA 1
ATOM 4395 C C . VAL A 1 560 ? 24.531 52.062 6.105 1 96.81 560 VAL A C 1
ATOM 4397 O O . VAL A 1 560 ? 24.844 53.25 6.184 1 96.81 560 VAL A O 1
ATOM 4400 N N . MET A 1 561 ? 25.25 51.156 6.625 1 96.19 561 MET A N 1
ATOM 4401 C CA . MET A 1 561 ? 26.469 51.469 7.367 1 96.19 561 MET A CA 1
ATOM 4402 C C . MET A 1 561 ? 27.516 52.094 6.453 1 96.19 561 MET A C 1
ATOM 4404 O O . MET A 1 561 ? 28.219 53 6.852 1 96.19 561 MET A O 1
ATOM 4408 N N . GLN A 1 562 ? 27.594 51.594 5.27 1 95.25 562 GLN A N 1
ATOM 4409 C CA . GLN A 1 562 ? 28.484 52.219 4.285 1 95.25 562 GLN A CA 1
ATOM 4410 C C . GLN A 1 562 ? 28.062 53.656 4.004 1 95.25 562 GLN A C 1
ATOM 4412 O O . GLN A 1 562 ? 28.906 54.562 3.879 1 95.25 562 GLN A O 1
ATOM 4417 N N . THR A 1 563 ? 26.812 53.844 3.85 1 96.06 563 THR A N 1
ATOM 4418 C CA . THR A 1 563 ? 26.297 55.188 3.596 1 96.06 563 THR A CA 1
ATOM 4419 C C . THR A 1 563 ? 26.625 56.125 4.75 1 96.06 563 THR A C 1
ATOM 4421 O O . THR A 1 563 ? 26.953 57.281 4.527 1 96.06 563 THR A O 1
ATOM 4424 N N . ILE A 1 564 ? 26.547 55.688 5.934 1 96.12 564 ILE A N 1
ATOM 4425 C CA . ILE A 1 564 ? 26.859 56.469 7.113 1 96.12 564 ILE A CA 1
ATOM 4426 C C . ILE A 1 564 ? 28.328 56.875 7.09 1 96.12 564 ILE A C 1
ATOM 4428 O O . ILE A 1 564 ? 28.672 58.031 7.363 1 96.12 564 ILE A O 1
ATOM 4432 N N . VAL A 1 565 ? 29.188 55.938 6.734 1 94.75 565 VAL A N 1
ATOM 4433 C CA . VAL A 1 565 ? 30.609 56.219 6.641 1 94.75 565 VAL A CA 1
ATOM 4434 C C . VAL A 1 565 ? 30.859 57.281 5.578 1 94.75 565 VAL A C 1
ATOM 4436 O O . VAL A 1 565 ? 31.656 58.219 5.785 1 94.75 565 VAL A O 1
ATOM 4439 N N . GLU A 1 566 ? 30.156 57.219 4.516 1 94.62 566 GLU A N 1
ATOM 4440 C CA . GLU A 1 566 ? 30.281 58.188 3.439 1 94.62 566 GLU A CA 1
ATOM 4441 C C . GLU A 1 566 ? 29.828 59.562 3.896 1 94.62 566 GLU A C 1
ATOM 4443 O O . GLU A 1 566 ? 30.484 60.594 3.613 1 94.62 566 GLU A O 1
ATOM 4448 N N . MET A 1 567 ? 28.797 59.625 4.547 1 94.75 567 MET A N 1
ATOM 4449 C CA . MET A 1 567 ? 28.266 60.875 5.043 1 94.75 567 MET A CA 1
ATOM 4450 C C . MET A 1 567 ? 29.203 61.5 6.059 1 94.75 567 MET A C 1
ATOM 4452 O O . MET A 1 567 ? 29.391 62.719 6.074 1 94.75 567 MET A O 1
ATOM 4456 N N . GLN A 1 568 ? 29.719 60.719 6.852 1 91.38 568 GLN A N 1
ATOM 4457 C CA . GLN A 1 568 ? 30.703 61.188 7.824 1 91.38 568 GLN A CA 1
ATOM 4458 C C . GLN A 1 568 ? 31.906 61.812 7.133 1 91.38 568 GLN A C 1
ATOM 4460 O O . GLN A 1 568 ? 32.406 62.844 7.551 1 91.38 568 GLN A O 1
ATOM 4465 N N . ALA A 1 569 ? 32.375 61.156 6.16 1 91.56 569 ALA A N 1
ATOM 4466 C CA . ALA A 1 569 ? 33.531 61.625 5.414 1 91.56 569 ALA A CA 1
ATOM 4467 C C . ALA A 1 569 ? 33.25 62.969 4.742 1 91.56 569 ALA A C 1
ATOM 4469 O O . ALA A 1 569 ? 34.156 63.812 4.586 1 91.56 569 ALA A O 1
ATOM 4470 N N . LEU A 1 570 ? 32 63.188 4.426 1 92.81 570 LEU A N 1
ATOM 4471 C CA . LEU A 1 570 ? 31.609 64.438 3.744 1 92.81 570 LEU A CA 1
ATOM 4472 C C . LEU A 1 570 ? 31.266 65.5 4.75 1 92.81 570 LEU A C 1
ATOM 4474 O O . LEU A 1 570 ? 31.016 66.625 4.367 1 92.81 570 LEU A O 1
ATOM 4478 N N . GLY A 1 571 ? 31.172 65.125 6.023 1 89.31 571 GLY A N 1
ATOM 4479 C CA . GLY A 1 571 ? 30.969 66.062 7.094 1 89.31 571 GLY A CA 1
ATOM 4480 C C . GLY A 1 571 ? 29.5 66.312 7.41 1 89.31 571 GLY A C 1
ATOM 4481 O O . GLY A 1 571 ? 29.156 67.375 7.953 1 89.31 571 GLY A O 1
ATOM 4482 N N . TRP A 1 572 ? 28.641 65.5 6.93 1 90.19 572 TRP A N 1
ATOM 4483 C CA . TRP A 1 572 ? 27.219 65.625 7.168 1 90.19 572 TRP A CA 1
ATOM 4484 C C . TRP A 1 572 ? 26.672 64.438 7.934 1 90.19 572 TRP A C 1
ATOM 4486 O O . TRP A 1 572 ? 25.812 63.688 7.438 1 90.19 572 TRP A O 1
ATOM 4496 N N . PRO A 1 573 ? 27.125 64.188 9.117 1 91.19 573 PRO A N 1
ATOM 4497 C CA . PRO A 1 573 ? 26.625 63.031 9.828 1 91.19 573 PRO A CA 1
ATOM 4498 C C . PRO A 1 573 ? 25.109 63.062 10.031 1 91.19 573 PRO A C 1
ATOM 4500 O O . PRO A 1 573 ? 24.562 64.062 10.438 1 91.19 573 PRO A O 1
ATOM 4503 N N . MET A 1 574 ? 24.453 61.969 9.586 1 94.19 574 MET A N 1
ATOM 4504 C CA . MET A 1 574 ? 23 61.875 9.688 1 94.19 574 MET A CA 1
ATOM 4505 C C . MET A 1 574 ? 22.594 60.469 10.148 1 94.19 574 MET A C 1
ATOM 4507 O O . MET A 1 574 ? 23.156 59.469 9.695 1 94.19 574 MET A O 1
ATOM 4511 N N . SER A 1 575 ? 21.656 60.438 11.039 1 96 575 SER A N 1
ATOM 4512 C CA . SER A 1 575 ? 21.172 59.156 11.531 1 96 575 SER A CA 1
ATOM 4513 C C . SER A 1 575 ? 20.234 58.5 10.523 1 96 575 SER A C 1
ATOM 4515 O O . SER A 1 575 ? 19.438 59.156 9.875 1 96 575 SER A O 1
ATOM 4517 N N . LEU A 1 576 ? 20.438 57.25 10.359 1 97.75 576 LEU A N 1
ATOM 4518 C CA . LEU A 1 576 ? 19.594 56.5 9.445 1 97.75 576 LEU A CA 1
ATOM 4519 C C . LEU A 1 576 ? 18.828 55.406 10.195 1 97.75 576 LEU A C 1
ATOM 4521 O O . LEU A 1 576 ? 19.375 54.75 11.086 1 97.75 576 LEU A O 1
ATOM 4525 N N . ALA A 1 577 ? 17.5 55.281 9.898 1 97.56 577 ALA A N 1
ATOM 4526 C CA . ALA A 1 577 ? 16.625 54.281 10.492 1 97.56 577 ALA A CA 1
ATOM 4527 C C . ALA A 1 577 ? 16.422 53.094 9.547 1 97.56 577 ALA A C 1
ATOM 4529 O O . ALA A 1 577 ? 16.109 53.312 8.367 1 97.56 577 ALA A O 1
ATOM 4530 N N . ILE A 1 578 ? 16.594 51.906 10.086 1 95.94 578 ILE A N 1
ATOM 4531 C CA . ILE A 1 578 ? 16.469 50.719 9.273 1 95.94 578 ILE A CA 1
ATOM 4532 C C . ILE A 1 578 ? 15.32 49.844 9.797 1 95.94 578 ILE A C 1
ATOM 4534 O O . ILE A 1 578 ? 15.18 49.656 11.008 1 95.94 578 ILE A O 1
ATOM 4538 N N . ASN A 1 579 ? 14.461 49.375 8.875 1 93.75 579 ASN A N 1
ATOM 4539 C CA . ASN A 1 579 ? 13.414 48.406 9.227 1 93.75 579 ASN A CA 1
ATOM 4540 C C . ASN A 1 579 ? 13.977 47.031 9.461 1 93.75 579 ASN A C 1
ATOM 4542 O O . ASN A 1 579 ? 14.797 46.531 8.672 1 93.75 579 ASN A O 1
ATOM 4546 N N . VAL A 1 580 ? 13.578 46.375 10.555 1 92.25 580 VAL A N 1
ATOM 4547 C CA . VAL A 1 580 ? 14.023 45.031 10.867 1 92.25 580 VAL A CA 1
ATOM 4548 C C . VAL A 1 580 ? 12.82 44.094 10.93 1 92.25 580 VAL A C 1
ATOM 4550 O O . VAL A 1 580 ? 11.844 44.344 11.625 1 92.25 580 VAL A O 1
ATOM 4553 N N . SER A 1 581 ? 12.945 43 10.18 1 88.25 581 SER A N 1
ATOM 4554 C CA . SER A 1 581 ? 11.867 42 10.156 1 88.25 581 SER A CA 1
ATOM 4555 C C . SER A 1 581 ? 11.875 41.156 11.414 1 88.25 581 SER A C 1
ATOM 4557 O O . SER A 1 581 ? 12.938 40.812 11.93 1 88.25 581 SER A O 1
ATOM 4559 N N . THR A 1 582 ? 10.703 40.719 11.82 1 79.62 582 THR A N 1
ATOM 4560 C CA . THR A 1 582 ? 10.555 39.844 12.977 1 79.62 582 THR A CA 1
ATOM 4561 C C . THR A 1 582 ? 11.258 38.5 12.734 1 79.62 582 THR A C 1
ATOM 4563 O O . THR A 1 582 ? 11.719 37.875 13.68 1 79.62 582 THR A O 1
ATOM 4566 N N . PHE A 1 583 ? 11.43 38.156 11.484 1 75.38 583 PHE A N 1
ATOM 4567 C CA . PHE A 1 583 ? 12 36.844 11.109 1 75.38 583 PHE A CA 1
ATOM 4568 C C . PHE A 1 583 ? 13.508 36.844 11.359 1 75.38 583 PHE A C 1
ATOM 4570 O O . PHE A 1 583 ? 14.109 35.75 11.477 1 75.38 583 PHE A O 1
ATOM 4577 N N . GLU A 1 584 ? 14.078 37.969 11.461 1 84.06 584 GLU A N 1
ATOM 4578 C CA . GLU A 1 584 ? 15.5 38.062 11.766 1 84.06 584 GLU A CA 1
ATOM 4579 C C . GLU A 1 584 ? 15.766 37.75 13.234 1 84.06 584 GLU A C 1
ATOM 4581 O O . GLU A 1 584 ? 16.906 37.5 13.625 1 84.06 584 GLU A O 1
ATOM 4586 N N . PHE A 1 585 ? 14.688 37.75 13.984 1 79.19 585 PHE A N 1
ATOM 4587 C CA . PHE A 1 585 ? 14.805 37.469 15.414 1 79.19 585 PHE A CA 1
ATOM 4588 C C . PHE A 1 585 ? 14.062 36.188 15.781 1 79.19 585 PHE A C 1
ATOM 4590 O O . PHE A 1 585 ? 13.758 35.969 16.953 1 79.19 585 PHE A O 1
ATOM 4597 N N . TRP A 1 586 ? 13.805 35.438 14.836 1 66.5 586 TRP A N 1
ATOM 4598 C CA . TRP A 1 586 ? 12.883 34.344 15.008 1 66.5 586 TRP A CA 1
ATOM 4599 C C . TRP A 1 586 ? 13.469 33.281 15.945 1 66.5 586 TRP A C 1
ATOM 4601 O O . TRP A 1 586 ? 12.727 32.594 16.641 1 66.5 586 TRP A O 1
ATOM 4611 N N . SER A 1 587 ? 14.812 33.125 15.969 1 63.19 587 SER A N 1
ATOM 4612 C CA . SER A 1 587 ? 15.492 32.156 16.812 1 63.19 587 SER A CA 1
ATOM 4613 C C . SER A 1 587 ? 16.656 32.781 17.562 1 63.19 587 SER A C 1
ATOM 4615 O O . SER A 1 587 ? 17.078 33.875 17.234 1 63.19 587 SER A O 1
ATOM 4617 N N . HIS A 1 588 ? 17.047 32.031 18.562 1 70.75 588 HIS A N 1
ATOM 4618 C CA . HIS A 1 588 ? 18.188 32.531 19.328 1 70.75 588 HIS A CA 1
ATOM 4619 C C . HIS A 1 588 ? 19.422 32.656 18.438 1 70.75 588 HIS A C 1
ATOM 4621 O O . HIS A 1 588 ? 20.156 33.656 18.562 1 70.75 588 HIS A O 1
ATOM 4627 N N . GLU A 1 589 ? 19.5 31.734 17.609 1 70.31 589 GLU A N 1
ATOM 4628 C CA . GLU A 1 589 ? 20.641 31.766 16.719 1 70.31 589 GLU A CA 1
ATOM 4629 C C . GLU A 1 589 ? 20.578 32.969 15.766 1 70.31 589 GLU A C 1
ATOM 4631 O O . GLU A 1 589 ? 21.594 33.594 15.5 1 70.31 589 GLU A O 1
ATOM 4636 N N . LEU A 1 590 ? 19.438 33.156 15.305 1 76 590 LEU A N 1
ATOM 4637 C CA . LEU A 1 590 ? 19.25 34.281 14.391 1 76 590 LEU A CA 1
ATOM 4638 C C . LEU A 1 590 ? 19.484 35.625 15.117 1 76 590 LEU A C 1
ATOM 4640 O O . LEU A 1 590 ? 20.016 36.562 14.539 1 76 590 LEU A O 1
ATOM 4644 N N . GLN A 1 591 ? 19.094 35.688 16.359 1 84.69 591 GLN A N 1
ATOM 4645 C CA . GLN A 1 591 ? 19.297 36.875 17.172 1 84.69 591 GLN A CA 1
ATOM 4646 C C . GLN A 1 591 ? 20.797 37.156 17.375 1 84.69 591 GLN A C 1
ATOM 4648 O O . GLN A 1 591 ? 21.25 38.281 17.219 1 84.69 591 GLN A O 1
ATOM 4653 N N . ASP A 1 592 ? 21.422 36.094 17.656 1 83.62 592 ASP A N 1
ATOM 4654 C CA . ASP A 1 592 ? 22.875 36.219 17.812 1 83.62 592 ASP A CA 1
ATOM 4655 C C . ASP A 1 592 ? 23.531 36.625 16.5 1 83.62 592 ASP A C 1
ATOM 4657 O O . ASP A 1 592 ? 24.438 37.5 16.5 1 83.62 592 ASP A O 1
ATOM 4661 N N . GLU A 1 593 ? 23.109 36.031 15.492 1 85.75 593 GLU A N 1
ATOM 4662 C CA . GLU A 1 593 ? 23.656 36.375 14.18 1 85.75 593 GLU A CA 1
ATOM 4663 C C . GLU A 1 593 ? 23.375 37.844 13.828 1 85.75 593 GLU A C 1
ATOM 4665 O O . GLU A 1 593 ? 24.219 38.5 13.203 1 85.75 593 GLU A O 1
ATOM 4670 N N . PHE A 1 594 ? 22.266 38.219 14.188 1 91.06 594 PHE A N 1
ATOM 4671 C CA . PHE A 1 594 ? 21.906 39.625 13.945 1 91.06 594 PHE A CA 1
ATOM 4672 C C . PHE A 1 594 ? 22.859 40.562 14.656 1 91.06 594 PHE A C 1
ATOM 4674 O O . PHE A 1 594 ? 23.359 41.5 14.055 1 91.06 594 PHE A O 1
ATOM 4681 N N . CYS A 1 595 ? 23.141 40.312 15.836 1 91.31 595 CYS A N 1
ATOM 4682 C CA . CYS A 1 595 ? 24.047 41.125 16.625 1 91.31 595 CYS A CA 1
ATOM 4683 C C . CYS A 1 595 ? 25.453 41.094 16.047 1 91.31 595 CYS A C 1
ATOM 4685 O O . CYS A 1 595 ? 26.109 42.125 15.914 1 91.31 595 CYS A O 1
ATOM 4687 N N . ASP A 1 596 ? 25.781 39.938 15.688 1 91.38 596 ASP A N 1
ATOM 4688 C CA . ASP A 1 596 ? 27.125 39.75 15.156 1 91.38 596 ASP A CA 1
ATOM 4689 C C . ASP A 1 596 ? 27.281 40.406 13.789 1 91.38 596 ASP A C 1
ATOM 4691 O O . ASP A 1 596 ? 28.391 40.781 13.391 1 91.38 596 ASP A O 1
ATOM 4695 N N . SER A 1 597 ? 26.203 40.5 13.164 1 93.19 597 SER A N 1
ATOM 4696 C CA . SER A 1 597 ? 26.266 41.031 11.805 1 93.19 597 SER A CA 1
ATOM 4697 C C . SER A 1 597 ? 26.828 42.469 11.789 1 93.19 597 SER A C 1
ATOM 4699 O O . SER A 1 597 ? 27.531 42.844 10.859 1 93.19 597 SER A O 1
ATOM 4701 N N . PHE A 1 598 ? 26.625 43.281 12.742 1 94.19 598 PHE A N 1
ATOM 4702 C CA . PHE A 1 598 ? 27.141 44.656 12.812 1 94.19 598 PHE A CA 1
ATOM 4703 C C . PHE A 1 598 ? 28.656 44.656 12.906 1 94.19 598 PHE A C 1
ATOM 4705 O O . PHE A 1 598 ? 29.328 45.438 12.219 1 94.19 598 PHE A O 1
ATOM 4712 N N . THR A 1 599 ? 29.094 43.75 13.773 1 91.62 599 THR A N 1
ATOM 4713 C CA . THR A 1 599 ? 30.547 43.656 13.938 1 91.62 599 THR A CA 1
ATOM 4714 C C . THR A 1 599 ? 31.203 43.156 12.656 1 91.62 599 THR A C 1
ATOM 4716 O O . THR A 1 599 ? 32.219 43.688 12.234 1 91.62 599 THR A O 1
ATOM 4719 N N . ASP A 1 600 ? 30.609 42.25 12.094 1 92.94 600 ASP A N 1
ATOM 4720 C CA . ASP A 1 600 ? 31.125 41.688 10.852 1 92.94 600 ASP A CA 1
ATOM 4721 C C . ASP A 1 600 ? 31.203 42.75 9.758 1 92.94 600 ASP A C 1
ATOM 4723 O O . ASP A 1 600 ? 32.188 42.812 9.008 1 92.94 600 ASP A O 1
ATOM 4727 N N . ILE A 1 601 ? 30.188 43.438 9.633 1 93.5 601 ILE A N 1
ATOM 4728 C CA . ILE A 1 601 ? 30.094 44.438 8.578 1 93.5 601 ILE A CA 1
ATOM 4729 C C . ILE A 1 601 ? 31.156 45.5 8.789 1 93.5 601 ILE A C 1
ATOM 4731 O O . ILE A 1 601 ? 31.812 45.938 7.84 1 93.5 601 ILE A O 1
ATOM 4735 N N . ILE A 1 602 ? 31.375 45.938 9.969 1 92.44 602 ILE A N 1
ATOM 4736 C CA . ILE A 1 602 ? 32.344 46.969 10.273 1 92.44 602 ILE A CA 1
ATOM 4737 C C . ILE A 1 602 ? 33.75 46.469 9.914 1 92.44 602 ILE A C 1
ATOM 4739 O O . ILE A 1 602 ? 34.562 47.219 9.359 1 92.44 602 ILE A O 1
ATOM 4743 N N . GLU A 1 603 ? 34 45.312 10.281 1 91.38 603 GLU A N 1
ATOM 4744 C CA . GLU A 1 603 ? 35.281 44.688 9.945 1 91.38 603 GLU A CA 1
ATOM 4745 C C . GLU A 1 603 ? 35.5 44.656 8.43 1 91.38 603 GLU A C 1
ATOM 4747 O O . GLU A 1 603 ? 36.594 44.906 7.941 1 91.38 603 GLU A O 1
ATOM 4752 N N . GLY A 1 604 ? 34.531 44.344 7.809 1 91.06 604 GLY A N 1
ATOM 4753 C CA . GLY A 1 604 ? 34.594 44.281 6.355 1 91.06 604 GLY A CA 1
ATOM 4754 C C . GLY A 1 604 ? 34.812 45.656 5.711 1 91.06 604 GLY A C 1
ATOM 4755 O O . GLY A 1 604 ? 35.469 45.75 4.676 1 91.06 604 GLY A O 1
ATOM 4756 N N . LEU A 1 605 ? 34.188 46.625 6.246 1 91.44 605 LEU A N 1
ATOM 4757 C CA . LEU A 1 605 ? 34.312 47.969 5.727 1 91.44 605 LEU A CA 1
ATOM 4758 C C . LEU A 1 605 ? 35.656 48.594 6.129 1 91.44 605 LEU A C 1
ATOM 4760 O O . LEU A 1 605 ? 36.031 49.625 5.594 1 91.44 605 LEU A O 1
ATOM 4764 N N . GLY A 1 606 ? 36.406 48.031 7.051 1 88.69 606 GLY A N 1
ATOM 4765 C CA . GLY A 1 606 ? 37.688 48.5 7.492 1 88.69 606 GLY A CA 1
ATOM 4766 C C . GLY A 1 606 ? 37.625 49.75 8.367 1 88.69 606 GLY A C 1
ATOM 4767 O O . GLY A 1 606 ? 38.531 50.594 8.359 1 88.69 606 GLY A O 1
ATOM 4768 N N . VAL A 1 607 ? 36.5 49.812 9.055 1 87.69 607 VAL A N 1
ATOM 4769 C CA . VAL A 1 607 ? 36.312 50.969 9.906 1 87.69 607 VAL A CA 1
ATOM 4770 C C . VAL A 1 607 ? 36.531 50.594 11.367 1 87.69 607 VAL A C 1
ATOM 4772 O O . VAL A 1 607 ? 36.031 49.562 11.828 1 87.69 607 VAL A O 1
ATOM 4775 N N . GLU A 1 608 ? 37.438 51.281 12.07 1 81.88 608 GLU A N 1
ATOM 4776 C CA . GLU A 1 608 ? 37.781 50.938 13.445 1 81.88 608 GLU A CA 1
ATOM 4777 C C . GLU A 1 608 ? 36.781 51.531 14.43 1 81.88 608 GLU A C 1
ATOM 4779 O O . GLU A 1 608 ? 36.344 50.844 15.367 1 81.88 608 GLU A O 1
ATOM 4784 N N . ASP A 1 609 ? 36.375 52.812 14.258 1 87.56 609 ASP A N 1
ATOM 4785 C CA . ASP A 1 609 ? 35.469 53.469 15.188 1 87.56 609 ASP A CA 1
ATOM 4786 C C . ASP A 1 609 ? 34.156 53.875 14.484 1 87.56 609 ASP A C 1
ATOM 4788 O O . ASP A 1 609 ? 34 55.062 14.109 1 87.56 609 ASP A O 1
ATOM 4792 N N . PHE A 1 610 ? 33.281 52.969 14.391 1 93.44 610 PHE A N 1
ATOM 4793 C CA . PHE A 1 610 ? 32 53.25 13.727 1 93.44 610 PHE A CA 1
ATOM 4794 C C . PHE A 1 610 ? 31.031 53.938 14.688 1 93.44 610 PHE A C 1
ATOM 4796 O O . PHE A 1 610 ? 30.891 53.5 15.836 1 93.44 610 PHE A O 1
ATOM 4803 N N . PRO A 1 611 ? 30.328 54.969 14.312 1 94.94 611 PRO A N 1
ATOM 4804 C CA . PRO A 1 611 ? 29.359 55.688 15.172 1 94.94 611 PRO A CA 1
ATOM 4805 C C . PRO A 1 611 ? 28 54.969 15.203 1 94.94 611 PRO A C 1
ATOM 4807 O O . PRO A 1 611 ? 27.062 55.406 14.523 1 94.94 611 PRO A O 1
ATOM 4810 N N . TYR A 1 612 ? 27.812 54.094 16.062 1 95.69 612 TYR A N 1
ATOM 4811 C CA . TYR A 1 612 ? 26.609 53.281 16.156 1 95.69 612 TYR A CA 1
ATOM 4812 C C . TYR A 1 612 ? 25.406 54.156 16.5 1 95.69 612 TYR A C 1
ATOM 4814 O O . TYR A 1 612 ? 24.25 53.781 16.25 1 95.69 612 TYR A O 1
ATOM 4822 N N . GLU A 1 613 ? 25.625 55.281 17.062 1 95 613 GLU A N 1
ATOM 4823 C CA . GLU A 1 613 ? 24.547 56.188 17.484 1 95 613 GLU A CA 1
ATOM 4824 C C . GLU A 1 613 ? 23.781 56.719 16.281 1 95 613 GLU A C 1
ATOM 4826 O O . GLU A 1 613 ? 22.688 57.25 16.422 1 95 613 GLU A O 1
ATOM 4831 N N . LEU A 1 614 ? 24.406 56.594 15.109 1 96.38 614 LEU A N 1
ATOM 4832 C CA . LEU A 1 614 ? 23.781 57.094 13.891 1 96.38 614 LEU A CA 1
ATOM 4833 C C . LEU A 1 614 ? 22.891 56.031 13.266 1 96.38 614 LEU A C 1
ATOM 4835 O O . LEU A 1 614 ? 22.344 56.219 12.172 1 96.38 614 LEU A O 1
ATOM 4839 N N . ILE A 1 615 ? 22.688 54.906 13.938 1 96.88 615 ILE A N 1
ATOM 4840 C CA . ILE A 1 615 ? 21.812 53.844 13.469 1 96.88 615 ILE A CA 1
ATOM 4841 C C . ILE A 1 615 ? 20.594 53.75 14.391 1 96.88 615 ILE A C 1
ATOM 4843 O O . ILE A 1 615 ? 20.734 53.719 15.617 1 96.88 615 ILE A O 1
ATOM 4847 N N . THR A 1 616 ? 19.422 53.719 13.805 1 97.12 616 THR A N 1
ATOM 4848 C CA . THR A 1 616 ? 18.188 53.406 14.508 1 97.12 616 THR A CA 1
ATOM 4849 C C . THR A 1 616 ? 17.516 52.188 13.914 1 97.12 616 THR A C 1
ATOM 4851 O O . THR A 1 616 ? 17.297 52.094 12.703 1 97.12 616 THR A O 1
ATOM 4854 N N . LEU A 1 617 ? 17.25 51.219 14.703 1 96.19 617 LEU A N 1
ATOM 4855 C CA . LEU A 1 617 ? 16.531 50.031 14.258 1 96.19 617 LEU A CA 1
ATOM 4856 C C . LEU A 1 617 ? 15.039 50.156 14.492 1 96.19 617 LEU A C 1
ATOM 4858 O O . LEU A 1 617 ? 14.609 50.469 15.609 1 96.19 617 LEU A O 1
ATOM 4862 N N . GLU A 1 618 ? 14.281 49.969 13.445 1 94.81 618 GLU A N 1
ATOM 4863 C CA . GLU A 1 618 ? 12.82 50.031 13.555 1 94.81 618 GLU A CA 1
ATOM 4864 C C . GLU A 1 618 ? 12.234 48.625 13.617 1 94.81 618 GLU A C 1
ATOM 4866 O O . GLU A 1 618 ? 12.367 47.844 12.664 1 94.81 618 GLU A O 1
ATOM 4871 N N . ILE A 1 619 ? 11.625 48.312 14.688 1 89.06 619 ILE A N 1
ATOM 4872 C CA . ILE A 1 619 ? 11.023 47 14.875 1 89.06 619 ILE A CA 1
ATOM 4873 C C . ILE A 1 619 ? 9.516 47.125 15.039 1 89.06 619 ILE A C 1
ATOM 4875 O O . ILE A 1 619 ? 9.023 48.219 15.414 1 89.06 619 ILE A O 1
ATOM 4879 N N . THR A 1 620 ? 8.875 46.094 14.578 1 79.44 620 THR A N 1
ATOM 4880 C CA . THR A 1 620 ? 7.422 46.156 14.695 1 79.44 620 THR A CA 1
ATOM 4881 C C . THR A 1 620 ? 6.969 45.625 16.062 1 79.44 620 THR A C 1
ATOM 4883 O O . THR A 1 620 ? 7.734 44.969 16.766 1 79.44 620 THR A O 1
ATOM 4886 N N . GLU A 1 621 ? 5.789 45.875 16.297 1 72.12 621 GLU A N 1
ATOM 4887 C CA . GLU A 1 621 ? 5.203 45.469 17.578 1 72.12 621 GLU A CA 1
ATOM 4888 C C . GLU A 1 621 ? 5.129 43.938 17.672 1 72.12 621 GLU A C 1
ATOM 4890 O O . GLU A 1 621 ? 5.242 43.375 18.766 1 72.12 621 GLU A O 1
ATOM 4895 N N . SER A 1 622 ? 4.922 43.312 16.562 1 66.62 622 SER A N 1
ATOM 4896 C CA . SER A 1 622 ? 4.77 41.844 16.516 1 66.62 622 SER A CA 1
ATOM 4897 C C . SER A 1 622 ? 6.031 41.156 17 1 66.62 622 SER A C 1
ATOM 4899 O O . SER A 1 622 ? 5.961 40.031 17.531 1 66.62 622 SER A O 1
ATOM 4901 N N . LEU A 1 623 ? 7.133 41.656 16.812 1 65.94 623 LEU A N 1
ATOM 4902 C CA . LEU A 1 623 ? 8.398 41.094 17.266 1 65.94 623 LEU A CA 1
ATOM 4903 C C . LEU A 1 623 ? 8.461 41.031 18.781 1 65.94 623 LEU A C 1
ATOM 4905 O O . LEU A 1 623 ? 9.086 40.125 19.344 1 65.94 623 LEU A O 1
ATOM 4909 N N . LEU A 1 624 ? 7.805 41.969 19.375 1 61.38 624 LEU A N 1
ATOM 4910 C CA . LEU A 1 624 ? 7.91 42.094 20.828 1 61.38 624 LEU A CA 1
ATOM 4911 C C . LEU A 1 624 ? 6.969 41.125 21.531 1 61.38 624 LEU A C 1
ATOM 4913 O O . LEU A 1 624 ? 7.086 40.906 22.734 1 61.38 624 LEU A O 1
ATOM 4917 N N . MET A 1 625 ? 6.027 40.531 20.719 1 55.28 625 MET A N 1
ATOM 4918 C CA . MET A 1 625 ? 5.004 39.656 21.297 1 55.28 625 MET A CA 1
ATOM 4919 C C . MET A 1 625 ? 5.605 38.344 21.734 1 55.28 625 MET A C 1
ATOM 4921 O O . MET A 1 625 ? 5.094 37.688 22.656 1 55.28 625 MET A O 1
ATOM 4925 N N . LYS A 1 626 ? 6.66 37.906 21.203 1 50.72 626 LYS A N 1
ATOM 4926 C CA . LYS A 1 626 ? 7.188 36.594 21.562 1 50.72 626 LYS A CA 1
ATOM 4927 C C . LYS A 1 626 ? 8.133 36.688 22.75 1 50.72 626 LYS A C 1
ATOM 4929 O O . LYS A 1 626 ? 9.008 37.531 22.797 1 50.72 626 LYS A O 1
ATOM 4934 N N . LYS A 1 627 ? 7.598 36.469 24.016 1 51.81 627 LYS A N 1
ATOM 4935 C CA . LYS A 1 627 ? 8.289 36.562 25.312 1 51.81 627 LYS A CA 1
ATOM 4936 C C . LYS A 1 627 ? 9.68 35.938 25.219 1 51.81 627 LYS A C 1
ATOM 4938 O O . LYS A 1 627 ? 9.906 34.844 25.719 1 51.81 627 LYS A O 1
ATOM 4943 N N . HIS A 1 628 ? 10.508 36.656 24.484 1 61.34 628 HIS A N 1
ATOM 4944 C CA . HIS A 1 628 ? 11.797 35.969 24.438 1 61.34 628 HIS A CA 1
ATOM 4945 C C . HIS A 1 628 ? 12.844 36.75 25.25 1 61.34 628 HIS A C 1
ATOM 4947 O O . HIS A 1 628 ? 13.188 37.875 24.922 1 61.34 628 HIS A O 1
ATOM 4953 N N . ALA A 1 629 ? 13.133 36.344 26.531 1 67.31 629 ALA A N 1
ATOM 4954 C CA . ALA A 1 629 ? 14.242 36.844 27.344 1 67.31 629 ALA A CA 1
ATOM 4955 C C . ALA A 1 629 ? 15.484 37.094 26.484 1 67.31 629 ALA A C 1
ATOM 4957 O O . ALA A 1 629 ? 16.172 38.094 26.641 1 67.31 629 ALA A O 1
ATOM 4958 N N . HIS A 1 630 ? 15.617 36.312 25.609 1 78 630 HIS A N 1
ATOM 4959 C CA . HIS A 1 630 ? 16.797 36.406 24.75 1 78 630 HIS A CA 1
ATOM 4960 C C . HIS A 1 630 ? 16.719 37.625 23.844 1 78 630 HIS A C 1
ATOM 4962 O O . HIS A 1 630 ? 17.719 38.281 23.578 1 78 630 HIS A O 1
ATOM 4968 N N . LEU A 1 631 ? 15.539 37.906 23.406 1 80.81 631 LEU A N 1
ATOM 4969 C CA . LEU A 1 631 ? 15.352 39.062 22.547 1 80.81 631 LEU A CA 1
ATOM 4970 C C . LEU A 1 631 ? 15.688 40.344 23.297 1 80.81 631 LEU A C 1
ATOM 4972 O O . LEU A 1 631 ? 16.359 41.219 22.75 1 80.81 631 LEU A O 1
ATOM 4976 N N . ILE A 1 632 ? 15.289 40.438 24.5 1 82.38 632 ILE A N 1
ATOM 4977 C CA . ILE A 1 632 ? 15.539 41.625 25.328 1 82.38 632 ILE A CA 1
ATOM 4978 C C . ILE A 1 632 ? 17.047 41.781 25.547 1 82.38 632 ILE A C 1
ATOM 4980 O O . ILE A 1 632 ? 17.562 42.906 25.484 1 82.38 632 ILE A O 1
ATOM 4984 N N . GLN A 1 633 ? 17.625 40.75 25.781 1 86 633 GLN A N 1
ATOM 4985 C CA . GLN A 1 633 ? 19.078 40.781 25.969 1 86 633 GLN A CA 1
ATOM 4986 C C . GLN A 1 633 ? 19.781 41.281 24.719 1 86 633 GLN A C 1
ATOM 4988 O O . GLN A 1 633 ? 20.688 42.125 24.812 1 86 633 GLN A O 1
ATOM 4993 N N . VAL A 1 634 ? 19.375 40.812 23.625 1 88.12 634 VAL A N 1
ATOM 4994 C CA . VAL A 1 634 ? 19.984 41.219 22.359 1 88.12 634 VAL A CA 1
ATOM 4995 C C . VAL A 1 634 ? 19.75 42.688 22.109 1 88.12 634 VAL A C 1
ATOM 4997 O O . VAL A 1 634 ? 20.656 43.406 21.703 1 88.12 634 VAL A O 1
ATOM 5000 N N . LEU A 1 635 ? 18.578 43.125 22.359 1 90 635 LEU A N 1
ATOM 5001 C CA . LEU A 1 635 ? 18.25 44.531 22.141 1 90 635 LEU A CA 1
ATOM 5002 C C . LEU A 1 635 ? 19.047 45.438 23.094 1 90 635 LEU A C 1
ATOM 5004 O O . LEU A 1 635 ? 19.516 46.5 22.703 1 90 635 LEU A O 1
ATOM 5008 N N . ASN A 1 636 ? 19.234 44.969 24.234 1 90.81 636 ASN A N 1
ATOM 5009 C CA . ASN A 1 636 ? 20.031 45.719 25.203 1 90.81 636 ASN A CA 1
ATOM 5010 C C . ASN A 1 636 ? 21.5 45.812 24.781 1 90.81 636 ASN A C 1
ATOM 5012 O O . ASN A 1 636 ? 22.141 46.844 24.953 1 90.81 636 ASN A O 1
ATOM 5016 N N . GLU A 1 637 ? 21.922 44.781 24.328 1 92.38 637 GLU A N 1
ATOM 5017 C CA . GLU A 1 637 ? 23.297 44.75 23.828 1 92.38 637 GLU A CA 1
ATOM 5018 C C . GLU A 1 637 ? 23.484 45.75 22.688 1 92.38 637 GLU A C 1
ATOM 5020 O O . GLU A 1 637 ? 24.5 46.469 22.641 1 92.38 637 GLU A O 1
ATOM 5025 N N . LEU A 1 638 ? 22.609 45.781 21.875 1 93.94 638 LEU A N 1
ATOM 5026 C CA . LEU A 1 638 ? 22.672 46.688 20.75 1 93.94 638 LEU A CA 1
ATOM 5027 C C . LEU A 1 638 ? 22.594 48.125 21.234 1 93.94 638 LEU A C 1
ATOM 5029 O O . LEU A 1 638 ? 23.328 49 20.766 1 93.94 638 LEU A O 1
ATOM 5033 N N . ARG A 1 639 ? 21.766 48.375 22.125 1 94.25 639 ARG A N 1
ATOM 5034 C CA . ARG A 1 639 ? 21.625 49.719 22.703 1 94.25 639 ARG A CA 1
ATOM 5035 C C . ARG A 1 639 ? 22.922 50.125 23.406 1 94.25 639 ARG A C 1
ATOM 5037 O O . ARG A 1 639 ? 23.312 51.281 23.359 1 94.25 639 ARG A O 1
ATOM 5044 N N . ALA A 1 640 ? 23.5 49.219 24.047 1 93.69 640 ALA A N 1
ATOM 5045 C CA . ALA A 1 640 ? 24.75 49.5 24.734 1 93.69 640 ALA A CA 1
ATOM 5046 C C . ALA A 1 640 ? 25.844 49.938 23.766 1 93.69 640 ALA A C 1
ATOM 5048 O O . ALA A 1 640 ? 26.734 50.719 24.109 1 93.69 640 ALA A O 1
ATOM 5049 N N . ARG A 1 641 ? 25.719 49.5 22.578 1 93.19 641 ARG A N 1
ATOM 5050 C CA . ARG A 1 641 ? 26.672 49.875 21.531 1 93.19 641 ARG A CA 1
ATOM 5051 C C . ARG A 1 641 ? 26.375 51.281 21.016 1 93.19 641 ARG A C 1
ATOM 5053 O O . ARG A 1 641 ? 27.234 51.906 20.375 1 93.19 641 ARG A O 1
ATOM 5060 N N . GLY A 1 642 ? 25.172 51.719 21.312 1 94.31 642 GLY A N 1
ATOM 5061 C CA . GLY A 1 642 ? 24.797 53.062 20.891 1 94.31 642 GLY A CA 1
ATOM 5062 C C . GLY A 1 642 ? 23.656 53.062 19.891 1 94.31 642 GLY A C 1
ATOM 5063 O O . GLY A 1 642 ? 23.156 54.125 19.516 1 94.31 642 GLY A O 1
ATOM 5064 N N . ILE A 1 643 ? 23.266 51.938 19.438 1 96.19 643 ILE A N 1
ATOM 5065 C CA . ILE A 1 643 ? 22.188 51.812 18.469 1 96.19 643 ILE A CA 1
ATOM 5066 C C . ILE A 1 643 ? 20.859 52.188 19.141 1 96.19 643 ILE A C 1
ATOM 5068 O O . ILE A 1 643 ? 20.594 51.75 20.266 1 96.19 643 ILE A O 1
ATOM 5072 N N . LYS A 1 644 ? 20.016 52.906 18.453 1 96.31 644 LYS A N 1
ATOM 5073 C CA . LYS A 1 644 ? 18.703 53.25 18.969 1 96.31 644 LYS A CA 1
ATOM 5074 C C . LYS A 1 644 ? 17.641 52.281 18.453 1 96.31 644 LYS A C 1
ATOM 5076 O O . LYS A 1 644 ? 17.766 51.75 17.344 1 96.31 644 LYS A O 1
ATOM 5081 N N . ILE A 1 645 ? 16.672 52.062 19.219 1 94.5 645 ILE A N 1
ATOM 5082 C CA . ILE A 1 645 ? 15.586 51.156 18.844 1 94.5 645 ILE A CA 1
ATOM 5083 C C . ILE A 1 645 ? 14.281 51.938 18.766 1 94.5 645 ILE A C 1
ATOM 5085 O O . ILE A 1 645 ? 13.906 52.625 19.719 1 94.5 645 ILE A O 1
ATOM 5089 N N . SER A 1 646 ? 13.656 51.844 17.594 1 93.5 646 SER A N 1
ATOM 5090 C CA . SER A 1 646 ? 12.383 52.531 17.359 1 93.5 646 SER A CA 1
ATOM 5091 C C . SER A 1 646 ? 11.266 51.5 17.109 1 93.5 646 SER A C 1
ATOM 5093 O O . SER A 1 646 ? 11.453 50.531 16.391 1 93.5 646 SER A O 1
ATOM 5095 N N . LEU A 1 647 ? 10.211 51.688 17.75 1 88.88 647 LEU A N 1
ATOM 5096 C CA . LEU A 1 647 ? 9.031 50.875 17.516 1 88.88 647 LEU A CA 1
ATOM 5097 C C . LEU A 1 647 ? 8.18 51.438 16.406 1 88.88 647 LEU A C 1
ATOM 5099 O O . LEU A 1 647 ? 7.609 52.531 16.547 1 88.88 647 LEU A O 1
ATOM 5103 N N . ASP A 1 648 ? 8.117 50.719 15.367 1 85.94 648 ASP A N 1
ATOM 5104 C CA . ASP A 1 648 ? 7.387 51.156 14.195 1 85.94 648 ASP A CA 1
ATOM 5105 C C . ASP A 1 648 ? 5.934 50.688 14.227 1 85.94 648 ASP A C 1
ATOM 5107 O O . ASP A 1 648 ? 5.605 49.719 14.898 1 85.94 648 ASP A O 1
ATOM 5111 N N . ASP A 1 649 ? 5.09 51.469 13.5 1 79.25 649 ASP A N 1
ATOM 5112 C CA . ASP A 1 649 ? 3.666 51.188 13.344 1 79.25 649 ASP A CA 1
ATOM 5113 C C . ASP A 1 649 ? 2.994 51 14.703 1 79.25 649 ASP A C 1
ATOM 5115 O O . ASP A 1 649 ? 2.182 50.094 14.867 1 79.25 649 ASP A O 1
ATOM 5119 N N . PHE A 1 650 ? 3.467 51.781 15.547 1 76.75 650 PHE A N 1
ATOM 5120 C CA . PHE A 1 650 ? 2.926 51.594 16.891 1 76.75 650 PHE A CA 1
ATOM 5121 C C . PHE A 1 650 ? 1.424 51.875 16.906 1 76.75 650 PHE A C 1
ATOM 5123 O O . PHE A 1 650 ? 0.954 52.844 16.344 1 76.75 650 PHE A O 1
ATOM 5130 N N . GLY A 1 651 ? 0.788 50.969 17.391 1 69.5 651 GLY A N 1
ATOM 5131 C CA . GLY A 1 651 ? -0.648 51.125 17.562 1 69.5 651 GLY A CA 1
ATOM 5132 C C . GLY A 1 651 ? -1.455 50.25 16.625 1 69.5 651 GLY A C 1
ATOM 5133 O O . GLY A 1 651 ? -2.652 50.031 16.828 1 69.5 651 GLY A O 1
ATOM 5134 N N . THR A 1 652 ? -0.823 49.844 15.461 1 64.12 652 THR A N 1
ATOM 5135 C CA . THR A 1 652 ? -1.556 49.062 14.469 1 64.12 652 THR A CA 1
ATOM 5136 C C . THR A 1 652 ? -1.462 47.594 14.758 1 64.12 652 THR A C 1
ATOM 5138 O O . THR A 1 652 ? -2.258 46.781 14.25 1 64.12 652 THR A O 1
ATOM 5141 N N . GLY A 1 653 ? -0.392 47.25 15.312 1 61.12 653 GLY A N 1
ATOM 5142 C CA . GLY A 1 653 ? -0.194 45.844 15.586 1 61.12 653 GLY A CA 1
ATOM 5143 C C . GLY A 1 653 ? -0.668 45.438 16.969 1 61.12 653 GLY A C 1
ATOM 5144 O O . GLY A 1 653 ? -1.333 46.219 17.656 1 61.12 653 GLY A O 1
ATOM 5145 N N . TYR A 1 654 ? -0.461 44.125 17.125 1 50.91 654 TYR A N 1
ATOM 5146 C CA . TYR A 1 654 ? -0.891 43.531 18.391 1 50.91 654 TYR A CA 1
ATOM 5147 C C . TYR A 1 654 ? 0.156 43.75 19.469 1 50.91 654 TYR A C 1
ATOM 5149 O O . TYR A 1 654 ? 1.277 43.25 19.359 1 50.91 654 TYR A O 1
ATOM 5157 N N . SER A 1 655 ? 0.277 45 20.109 1 53.66 655 SER A N 1
ATOM 5158 C CA . SER A 1 655 ? 1.301 45.219 21.125 1 53.66 655 SER A CA 1
ATOM 5159 C C . SER A 1 655 ? 0.693 45.25 22.531 1 53.66 655 SER A C 1
ATOM 5161 O O . SER A 1 655 ? -0.447 45.688 22.703 1 53.66 655 SER A O 1
ATOM 5163 N N . SER A 1 656 ? 1.348 44.5 23.359 1 59.44 656 SER A N 1
ATOM 5164 C CA . SER A 1 656 ? 1.015 44.625 24.766 1 59.44 656 SER A CA 1
ATOM 5165 C C . SER A 1 656 ? 1.625 45.875 25.375 1 59.44 656 SER A C 1
ATOM 5167 O O . SER A 1 656 ? 2.781 46.188 25.109 1 59.44 656 SER A O 1
ATOM 5169 N N . LEU A 1 657 ? 0.894 46.906 25.797 1 64.19 657 LEU A N 1
ATOM 5170 C CA . LEU A 1 657 ? 1.377 48.094 26.5 1 64.19 657 LEU A CA 1
ATOM 5171 C C . LEU A 1 657 ? 2.402 47.719 27.562 1 64.19 657 LEU A C 1
ATOM 5173 O O . LEU A 1 657 ? 3.361 48.438 27.797 1 64.19 657 LEU A O 1
ATOM 5177 N N . SER A 1 658 ? 2.217 46.562 28.141 1 63.59 658 SER A N 1
ATOM 5178 C CA . SER A 1 658 ? 3.164 46.094 29.141 1 63.59 658 SER A CA 1
ATOM 5179 C C . SER A 1 658 ? 4.551 45.875 28.547 1 63.59 658 SER A C 1
ATOM 5181 O O . SER A 1 658 ? 5.562 46.156 29.203 1 63.59 658 SER A O 1
ATOM 5183 N N . TYR A 1 659 ? 4.492 45.531 27.359 1 65.38 659 TYR A N 1
ATOM 5184 C CA . TYR A 1 659 ? 5.777 45.281 26.703 1 65.38 659 TYR A CA 1
ATOM 5185 C C . TYR A 1 659 ? 6.52 46.594 26.438 1 65.38 659 TYR A C 1
ATOM 5187 O O . TYR A 1 659 ? 7.754 46.625 26.5 1 65.38 659 TYR A O 1
ATOM 5195 N N . LEU A 1 660 ? 5.746 47.594 26.25 1 69.62 660 LEU A N 1
ATOM 5196 C CA . LEU A 1 660 ? 6.371 48.875 25.969 1 69.62 660 LEU A CA 1
ATOM 5197 C C . LEU A 1 660 ? 7.199 49.375 27.156 1 69.62 660 LEU A C 1
ATOM 5199 O O . LEU A 1 660 ? 8.258 49.969 26.969 1 69.62 660 LEU A O 1
ATOM 5203 N N . ALA A 1 661 ? 6.805 48.969 28.359 1 68.5 661 ALA A N 1
ATOM 5204 C CA . ALA A 1 661 ? 7.492 49.406 29.562 1 68.5 661 ALA A CA 1
ATOM 5205 C C . ALA A 1 661 ? 8.773 48.625 29.797 1 68.5 661 ALA A C 1
ATOM 5207 O O . ALA A 1 661 ? 9.727 49.125 30.406 1 68.5 661 ALA A O 1
ATOM 5208 N N . ASN A 1 662 ? 8.812 47.531 29.312 1 71.62 662 ASN A N 1
ATOM 5209 C CA . ASN A 1 662 ? 9.914 46.656 29.656 1 71.62 662 ASN A CA 1
ATOM 5210 C C . ASN A 1 662 ? 10.883 46.469 28.484 1 71.62 662 ASN A C 1
ATOM 5212 O O . ASN A 1 662 ? 11.953 45.875 28.641 1 71.62 662 ASN A O 1
ATOM 5216 N N . PHE A 1 663 ? 10.562 46.938 27.484 1 76.94 663 PHE A N 1
ATOM 5217 C CA . PHE A 1 663 ? 11.414 46.719 26.328 1 76.94 663 PHE A CA 1
ATOM 5218 C C . PHE A 1 663 ? 12.359 47.906 26.141 1 76.94 663 PHE A C 1
ATOM 5220 O O . PHE A 1 663 ? 11.977 49.062 26.391 1 76.94 663 PHE A O 1
ATOM 5227 N N . PRO A 1 664 ? 13.516 47.594 25.812 1 85.44 664 PRO A N 1
ATOM 5228 C CA . PRO A 1 664 ? 14.5 48.656 25.609 1 85.44 664 PRO A CA 1
ATOM 5229 C C . PRO A 1 664 ? 14.281 49.406 24.297 1 85.44 664 PRO A C 1
ATOM 5231 O O . PRO A 1 664 ? 14.977 49.156 23.297 1 85.44 664 PRO A O 1
ATOM 5234 N N . ILE A 1 665 ? 13.336 50.281 24.266 1 88.38 665 ILE A N 1
ATOM 5235 C CA . ILE A 1 665 ? 13.023 51.094 23.078 1 88.38 665 ILE A CA 1
ATOM 5236 C C . ILE A 1 665 ? 13.344 52.562 23.359 1 88.38 665 ILE A C 1
ATOM 5238 O O . ILE A 1 665 ? 13.297 53 24.5 1 88.38 665 ILE A O 1
ATOM 5242 N N . ASP A 1 666 ? 13.711 53.281 22.281 1 91.25 666 ASP A N 1
ATOM 5243 C CA . ASP A 1 666 ? 14.102 54.688 22.422 1 91.25 666 ASP A CA 1
ATOM 5244 C C . ASP A 1 666 ? 13.086 55.594 21.766 1 91.25 666 ASP A C 1
ATOM 5246 O O . ASP A 1 666 ? 13.023 56.781 22.094 1 91.25 666 ASP A O 1
ATOM 5250 N N . GLN A 1 667 ? 12.352 55.031 20.875 1 91.81 667 GLN A N 1
ATOM 5251 C CA . GLN A 1 667 ? 11.469 55.875 20.078 1 91.81 667 GLN A CA 1
ATOM 5252 C C . GLN A 1 667 ? 10.234 55.094 19.641 1 91.81 667 GLN A C 1
ATOM 5254 O O . GLN A 1 667 ? 10.273 53.875 19.5 1 91.81 667 GLN A O 1
ATOM 5259 N N . ILE A 1 668 ? 9.148 55.844 19.484 1 89.81 668 ILE A N 1
ATOM 5260 C CA . ILE A 1 668 ? 7.914 55.281 18.969 1 89.81 668 ILE A CA 1
ATOM 5261 C C . ILE A 1 668 ? 7.461 56.062 17.734 1 89.81 668 ILE A C 1
ATOM 5263 O O . ILE A 1 668 ? 7.531 57.281 17.719 1 89.81 668 ILE A O 1
ATOM 5267 N N . LYS A 1 669 ? 7.113 55.344 16.672 1 92.25 669 LYS A N 1
ATOM 5268 C CA . LYS A 1 669 ? 6.535 55.969 15.477 1 92.25 669 LYS A CA 1
ATOM 5269 C C . LYS A 1 669 ? 5.027 55.719 15.422 1 92.25 669 LYS A C 1
ATOM 5271 O O . LYS A 1 669 ? 4.57 54.594 15.445 1 92.25 669 LYS A O 1
ATOM 5276 N N . ILE A 1 670 ? 4.312 56.812 15.383 1 87.75 670 ILE A N 1
ATOM 5277 C CA . ILE A 1 670 ? 2.861 56.719 15.273 1 87.75 670 ILE A CA 1
ATOM 5278 C C . ILE A 1 670 ? 2.473 56.438 13.82 1 87.75 670 ILE A C 1
ATOM 5280 O O . ILE A 1 670 ? 2.871 57.188 12.922 1 87.75 670 ILE A O 1
ATOM 5284 N N . ASP A 1 671 ? 1.73 55.5 13.648 1 85.5 671 ASP A N 1
ATOM 5285 C CA . ASP A 1 671 ? 1.383 55.031 12.312 1 85.5 671 ASP A CA 1
ATOM 5286 C C . ASP A 1 671 ? 0.515 56.062 11.578 1 85.5 671 ASP A C 1
ATOM 5288 O O . ASP A 1 671 ? -0.262 56.781 12.203 1 85.5 671 ASP A O 1
ATOM 5292 N N . LYS A 1 672 ? 0.622 55.969 10.32 1 87.12 672 LYS A N 1
ATOM 5293 C CA . LYS A 1 672 ? -0.092 56.875 9.43 1 87.12 672 LYS A CA 1
ATOM 5294 C C . LYS A 1 672 ? -1.603 56.75 9.578 1 87.12 672 LYS A C 1
ATOM 5296 O O . LYS A 1 672 ? -2.348 57.688 9.414 1 87.12 672 LYS A O 1
ATOM 5301 N N . SER A 1 673 ? -2.037 55.625 9.883 1 81.62 673 SER A N 1
ATOM 5302 C CA . SER A 1 673 ? -3.469 55.375 9.992 1 81.62 673 SER A CA 1
ATOM 5303 C C . SER A 1 673 ? -4.113 56.219 11.062 1 81.62 673 SER A C 1
ATOM 5305 O O . SER A 1 673 ? -5.285 56.594 10.953 1 81.62 673 SER A O 1
ATOM 5307 N N . PHE A 1 674 ? -3.404 56.625 12.062 1 81.38 674 PHE A N 1
ATOM 5308 C CA . PHE A 1 674 ? -3.918 57.5 13.117 1 81.38 674 PHE A CA 1
ATOM 5309 C C . PHE A 1 674 ? -3.988 58.938 12.648 1 81.38 674 PHE A C 1
ATOM 5311 O O . PHE A 1 674 ? -4.91 59.688 13.008 1 81.38 674 PHE A O 1
ATOM 5318 N N . ILE A 1 675 ? -3.041 59.25 11.844 1 87.44 675 ILE A N 1
ATOM 5319 C CA . ILE A 1 675 ? -2.932 60.625 11.367 1 87.44 675 ILE A CA 1
ATOM 5320 C C . ILE A 1 675 ? -3.984 60.906 10.289 1 87.44 675 ILE A C 1
ATOM 5322 O O . ILE A 1 675 ? -4.617 61.938 10.273 1 87.44 675 ILE A O 1
ATOM 5326 N N . ASP A 1 676 ? -4.145 59.906 9.5 1 86.5 676 ASP A N 1
ATOM 5327 C CA . ASP A 1 676 ? -5.102 60 8.398 1 86.5 676 ASP A CA 1
ATOM 5328 C C . ASP A 1 676 ? -6.523 60.188 8.93 1 86.5 676 ASP A C 1
ATOM 5330 O O . ASP A 1 676 ? -7.355 60.844 8.273 1 86.5 676 ASP A O 1
ATOM 5334 N N . ARG A 1 677 ? -6.875 59.688 10.039 1 82.38 677 ARG A N 1
ATOM 5335 C CA . ARG A 1 677 ? -8.242 59.656 10.555 1 82.38 677 ARG A CA 1
ATOM 5336 C C . ARG A 1 677 ? -8.484 60.812 11.516 1 82.38 677 ARG A C 1
ATOM 5338 O O . ARG A 1 677 ? -9.523 60.875 12.172 1 82.38 677 ARG A O 1
ATOM 5345 N N . LEU A 1 678 ? -7.543 61.719 11.648 1 81.19 678 LEU A N 1
ATOM 5346 C CA . LEU A 1 678 ? -7.664 62.875 12.555 1 81.19 678 LEU A CA 1
ATOM 5347 C C . LEU A 1 678 ? -8.914 63.688 12.234 1 81.19 678 LEU A C 1
ATOM 5349 O O . LEU A 1 678 ? -9.57 64.188 13.141 1 81.19 678 LEU A O 1
ATOM 5353 N N . ALA A 1 679 ? -9.195 63.688 10.922 1 76.94 679 ALA A N 1
ATOM 5354 C CA . ALA A 1 679 ? -10.336 64.5 10.5 1 76.94 679 ALA A CA 1
ATOM 5355 C C . ALA A 1 679 ? -11.648 63.781 10.828 1 76.94 679 ALA A C 1
ATOM 5357 O O . ALA A 1 679 ? -12.711 64.438 10.828 1 76.94 679 ALA A O 1
ATOM 5358 N N . GLU A 1 680 ? -11.633 62.594 11.125 1 75.12 680 GLU A N 1
ATOM 5359 C CA . GLU A 1 680 ? -12.852 61.781 11.281 1 75.12 680 GLU A CA 1
ATOM 5360 C C . GLU A 1 680 ? -13.461 61.969 12.672 1 75.12 680 GLU A C 1
ATOM 5362 O O . GLU A 1 680 ? -14.633 61.688 12.883 1 75.12 680 GLU A O 1
ATOM 5367 N N . GLY A 1 681 ? -12.617 62.5 13.633 1 72.12 681 GLY A N 1
ATOM 5368 C CA . GLY A 1 681 ? -13.281 62.656 14.922 1 72.12 681 GLY A CA 1
ATOM 5369 C C . GLY A 1 681 ? -12.32 62.969 16.047 1 72.12 681 GLY A C 1
ATOM 5370 O O . GLY A 1 681 ? -11.109 62.75 15.93 1 72.12 681 GLY A O 1
ATOM 5371 N N . GLU A 1 682 ? -12.859 63.406 17.109 1 73.62 682 GLU A N 1
ATOM 5372 C CA . GLU A 1 682 ? -12.133 63.781 18.312 1 73.62 682 GLU A CA 1
ATOM 5373 C C . GLU A 1 682 ? -11.5 62.594 19 1 73.62 682 GLU A C 1
ATOM 5375 O O . GLU A 1 682 ? -10.484 62.719 19.688 1 73.62 682 GLU A O 1
ATOM 5380 N N . ARG A 1 683 ? -12.023 61.531 18.625 1 74.12 683 ARG A N 1
ATOM 5381 C CA . ARG A 1 683 ? -11.516 60.312 19.25 1 74.12 683 ARG A CA 1
ATOM 5382 C C . ARG A 1 683 ? -10.102 60 18.75 1 74.12 683 ARG A C 1
ATOM 5384 O O . ARG A 1 683 ? -9.258 59.531 19.531 1 74.12 683 ARG A O 1
ATOM 5391 N N . HIS A 1 684 ? -9.93 60.281 17.594 1 77.19 684 HIS A N 1
ATOM 5392 C CA . HIS A 1 684 ? -8.617 60 17.016 1 77.19 684 HIS A CA 1
ATOM 5393 C C . HIS A 1 684 ? -7.555 60.969 17.547 1 77.19 684 HIS A C 1
ATOM 5395 O O . HIS A 1 684 ? -6.406 60.562 17.75 1 77.19 684 HIS A O 1
ATOM 5401 N N . LEU A 1 685 ? -7.969 62.094 17.75 1 80.75 685 LEU A N 1
ATOM 5402 C CA . LEU A 1 685 ? -7.059 63.062 18.344 1 80.75 685 LEU A CA 1
ATOM 5403 C C . LEU A 1 685 ? -6.695 62.688 19.781 1 80.75 685 LEU A C 1
ATOM 5405 O O . LEU A 1 685 ? -5.535 62.781 20.172 1 80.75 685 LEU A O 1
ATOM 5409 N N . ALA A 1 686 ? -7.602 62.25 20.438 1 76.5 686 ALA A N 1
ATOM 5410 C CA . ALA A 1 686 ? -7.383 61.812 21.812 1 76.5 686 ALA A CA 1
ATOM 5411 C C . ALA A 1 686 ? -6.402 60.656 21.875 1 76.5 686 ALA A C 1
ATOM 5413 O O . ALA A 1 686 ? -5.598 60.562 22.812 1 76.5 686 ALA A O 1
ATOM 5414 N N . LEU A 1 687 ? -6.5 59.812 20.938 1 77.69 687 LEU A N 1
ATOM 5415 C CA . LEU A 1 687 ? -5.602 58.688 20.875 1 77.69 687 LEU A CA 1
ATOM 5416 C C . LEU A 1 687 ? -4.16 59.125 20.656 1 77.69 687 LEU A C 1
ATOM 5418 O O . LEU A 1 687 ? -3.242 58.625 21.297 1 77.69 687 LEU A O 1
ATOM 5422 N N . ILE A 1 688 ? -4.039 60 19.781 1 81.88 688 ILE A N 1
ATOM 5423 C CA . ILE A 1 688 ? -2.707 60.531 19.5 1 81.88 688 ILE A CA 1
ATOM 5424 C C . ILE A 1 688 ? -2.15 61.188 20.766 1 81.88 688 ILE A C 1
ATOM 5426 O O . ILE A 1 688 ? -0.994 60.969 21.125 1 81.88 688 ILE A O 1
ATOM 5430 N N . GLU A 1 689 ? -2.936 61.906 21.359 1 81 689 GLU A N 1
ATOM 5431 C CA . GLU A 1 689 ? -2.529 62.562 22.594 1 81 689 GLU A CA 1
ATOM 5432 C C . GLU A 1 689 ? -2.104 61.562 23.656 1 81 689 GLU A C 1
ATOM 5434 O O . GLU A 1 689 ? -1.112 61.781 24.359 1 81 689 GLU A O 1
ATOM 5439 N N . ALA A 1 690 ? -2.836 60.594 23.688 1 74.75 690 ALA A N 1
ATOM 5440 C CA . ALA A 1 690 ? -2.531 59.562 24.672 1 74.75 690 ALA A CA 1
ATOM 5441 C C . ALA A 1 690 ? -1.195 58.906 24.359 1 74.75 690 ALA A C 1
ATOM 5443 O O . ALA A 1 690 ? -0.398 58.625 25.266 1 74.75 690 ALA A O 1
ATOM 5444 N N . ILE A 1 691 ? -1.004 58.594 23.141 1 79.69 691 ILE A N 1
ATOM 5445 C CA . ILE A 1 691 ? 0.233 57.969 22.719 1 79.69 691 ILE A CA 1
ATOM 5446 C C . ILE A 1 691 ? 1.424 58.875 23.031 1 79.69 691 ILE A C 1
ATOM 5448 O O . ILE A 1 691 ? 2.443 58.406 23.547 1 79.69 691 ILE A O 1
ATOM 5452 N N . VAL A 1 692 ? 1.269 60.062 22.734 1 82.88 692 VAL A N 1
ATOM 5453 C CA . VAL A 1 692 ? 2.338 61.031 22.969 1 82.88 692 VAL A CA 1
ATOM 5454 C C . VAL A 1 692 ? 2.623 61.125 24.469 1 82.88 692 VAL A C 1
ATOM 5456 O O . VAL A 1 692 ? 3.781 61.125 24.891 1 82.88 692 VAL A O 1
ATOM 5459 N N . ARG A 1 693 ? 1.666 61.219 25.188 1 75.88 693 ARG A N 1
ATOM 5460 C CA . ARG A 1 693 ? 1.824 61.312 26.625 1 75.88 693 ARG A CA 1
ATOM 5461 C C . ARG A 1 693 ? 2.504 60.062 27.188 1 75.88 693 ARG A C 1
ATOM 5463 O O . ARG A 1 693 ? 3.377 60.188 28.062 1 75.88 693 ARG A O 1
ATOM 5470 N N . LEU A 1 694 ? 2.01 59.031 26.719 1 75.44 694 LEU A N 1
ATOM 5471 C CA . LEU A 1 694 ? 2.617 57.75 27.141 1 75.44 694 LEU A CA 1
ATOM 5472 C C . LEU A 1 694 ? 4.098 57.719 26.766 1 75.44 694 LEU A C 1
ATOM 5474 O O . LEU A 1 694 ? 4.93 57.312 27.578 1 75.44 694 LEU A O 1
ATOM 5478 N N . SER A 1 695 ? 4.309 58.062 25.641 1 82.25 695 SER A N 1
ATOM 5479 C CA . SER A 1 695 ? 5.684 58.062 25.141 1 82.25 695 SER A CA 1
ATOM 5480 C C . SER A 1 695 ? 6.57 58.969 25.984 1 82.25 695 SER A C 1
ATOM 5482 O O . SER A 1 695 ? 7.672 58.594 26.375 1 82.25 695 SER A O 1
ATOM 5484 N N . HIS A 1 696 ? 6.074 60.094 26.281 1 80.94 696 HIS A N 1
ATOM 5485 C CA . HIS A 1 696 ? 6.84 61.062 27.078 1 80.94 696 HIS A CA 1
ATOM 5486 C C . HIS A 1 696 ? 7.055 60.531 28.5 1 80.94 696 HIS A C 1
ATOM 5488 O O . HIS A 1 696 ? 8.133 60.719 29.062 1 80.94 696 HIS A O 1
ATOM 5494 N N . ALA A 1 697 ? 6.074 59.969 28.906 1 74 697 ALA A N 1
ATOM 5495 C CA . ALA A 1 697 ? 6.172 59.438 30.266 1 74 697 ALA A CA 1
ATOM 5496 C C . ALA A 1 697 ? 7.262 58.344 30.328 1 74 697 ALA A C 1
ATOM 5498 O O . ALA A 1 697 ? 7.898 58.188 31.375 1 74 697 ALA A O 1
ATOM 5499 N N . LEU A 1 698 ? 7.461 57.781 29.281 1 78 698 LEU A N 1
ATOM 5500 C CA . LEU A 1 698 ? 8.469 56.719 29.219 1 78 698 LEU A CA 1
ATOM 5501 C C . LEU A 1 698 ? 9.781 57.25 28.656 1 78 698 LEU A C 1
ATOM 5503 O O . LEU A 1 698 ? 10.688 56.469 28.359 1 78 698 LEU A O 1
ATOM 5507 N N . ASN A 1 699 ? 9.789 58.469 28.5 1 83.06 699 ASN A N 1
ATOM 5508 C CA . ASN A 1 699 ? 10.969 59.156 27.984 1 83.06 699 ASN A CA 1
ATOM 5509 C C . ASN A 1 699 ? 11.336 58.625 26.578 1 83.06 699 ASN A C 1
ATOM 5511 O O . ASN A 1 699 ? 12.508 58.375 26.312 1 83.06 699 ASN A O 1
ATOM 5515 N N . LEU A 1 700 ? 10.367 58.469 25.859 1 88.56 700 LEU A N 1
ATOM 5516 C CA . LEU A 1 700 ? 10.562 58.031 24.469 1 88.56 700 LEU A CA 1
ATOM 5517 C C . LEU A 1 700 ? 10.328 59.188 23.516 1 88.56 700 LEU A C 1
ATOM 5519 O O . LEU A 1 700 ? 9.445 60 23.734 1 88.56 700 LEU A O 1
ATOM 5523 N N . ARG A 1 701 ? 11.117 59.219 22.438 1 91.56 701 ARG A N 1
ATOM 5524 C CA . ARG A 1 701 ? 10.867 60.188 21.375 1 91.56 701 ARG A CA 1
ATOM 5525 C C . ARG A 1 701 ? 9.727 59.719 20.484 1 91.56 701 ARG A C 1
ATOM 5527 O O . ARG A 1 701 ? 9.5 58.531 20.312 1 91.56 701 ARG A O 1
ATOM 5534 N N . VAL A 1 702 ? 8.977 60.719 19.984 1 92.94 702 VAL A N 1
ATOM 5535 C CA . VAL A 1 702 ? 7.805 60.344 19.188 1 92.94 702 VAL A CA 1
ATOM 5536 C C . VAL A 1 702 ? 7.945 60.938 17.781 1 92.94 702 VAL A C 1
ATOM 5538 O O . VAL A 1 702 ? 8.32 62.094 17.609 1 92.94 702 VAL A O 1
ATOM 5541 N N . THR A 1 703 ? 7.785 60.156 16.812 1 94.56 703 THR A N 1
ATOM 5542 C CA . THR A 1 703 ? 7.73 60.531 15.406 1 94.56 703 THR A CA 1
ATOM 5543 C C . THR A 1 703 ? 6.352 60.281 14.812 1 94.56 703 THR A C 1
ATOM 5545 O O . THR A 1 703 ? 5.766 59.219 15.055 1 94.56 703 THR A O 1
ATOM 5548 N N . ALA A 1 704 ? 5.734 61.219 14.172 1 94.12 704 ALA A N 1
ATOM 5549 C CA . ALA A 1 704 ? 4.461 61.031 13.484 1 94.12 704 ALA A CA 1
ATOM 5550 C C . ALA A 1 704 ? 4.672 60.719 12.008 1 94.12 704 ALA A C 1
ATOM 5552 O O . ALA A 1 704 ? 5.34 61.469 11.297 1 94.12 704 ALA A O 1
ATOM 5553 N N . GLU A 1 705 ? 4.141 59.656 11.609 1 93.56 705 GLU A N 1
ATOM 5554 C CA . GLU A 1 705 ? 4.281 59.25 10.219 1 93.56 705 GLU A CA 1
ATOM 5555 C C . GLU A 1 705 ? 3.043 59.625 9.406 1 93.56 705 GLU A C 1
ATOM 5557 O O . GLU A 1 705 ? 1.927 59.625 9.93 1 93.56 705 GLU A O 1
ATOM 5562 N N . GLY A 1 706 ? 3.242 60 8.125 1 92.19 706 GLY A N 1
ATOM 5563 C CA . GLY A 1 706 ? 2.143 60.188 7.191 1 92.19 706 GLY A CA 1
ATOM 5564 C C . GLY A 1 706 ? 1.535 61.594 7.266 1 92.19 706 GLY A C 1
ATOM 5565 O O . GLY A 1 706 ? 0.343 61.781 7.008 1 92.19 706 GLY A O 1
ATOM 5566 N N . VAL A 1 707 ? 2.283 62.469 7.672 1 94 707 VAL A N 1
ATOM 5567 C CA . VAL A 1 707 ? 1.783 63.844 7.707 1 94 707 VAL A CA 1
ATOM 5568 C C . VAL A 1 707 ? 1.79 64.438 6.297 1 94 707 VAL A C 1
ATOM 5570 O O . VAL A 1 707 ? 2.852 64.625 5.691 1 94 707 VAL A O 1
ATOM 5573 N N . GLU A 1 708 ? 0.639 64.75 5.773 1 93.31 708 GLU A N 1
ATOM 5574 C CA . GLU A 1 708 ? 0.551 65.188 4.371 1 93.31 708 GLU A CA 1
ATOM 5575 C C . GLU A 1 708 ? -0.072 66.562 4.219 1 93.31 708 GLU A C 1
ATOM 5577 O O . GLU A 1 708 ? 0.009 67.125 3.152 1 93.31 708 GLU A O 1
ATOM 5582 N N . THR A 1 709 ? -0.634 67.062 5.289 1 93.06 709 THR A N 1
ATOM 5583 C CA . THR A 1 709 ? -1.302 68.375 5.191 1 93.06 709 THR A CA 1
ATOM 5584 C C . THR A 1 709 ? -0.813 69.312 6.289 1 93.06 709 THR A C 1
ATOM 5586 O O . THR A 1 709 ? -0.275 68.875 7.305 1 93.06 709 THR A O 1
ATOM 5589 N N . GLN A 1 710 ? -1.008 70.625 6.09 1 92.56 710 GLN A N 1
ATOM 5590 C CA . GLN A 1 710 ? -0.608 71.625 7.066 1 92.56 710 GLN A CA 1
ATOM 5591 C C . GLN A 1 710 ? -1.451 71.5 8.336 1 92.56 710 GLN A C 1
ATOM 5593 O O . GLN A 1 710 ? -0.958 71.75 9.43 1 92.56 710 GLN A O 1
ATOM 5598 N N . GLU A 1 711 ? -2.631 71.125 8.094 1 91.75 711 GLU A N 1
ATOM 5599 C CA . GLU A 1 711 ? -3.52 71 9.242 1 91.75 711 GLU A CA 1
ATOM 5600 C C . GLU A 1 711 ? -3.027 69.875 10.172 1 91.75 711 GLU A C 1
ATOM 5602 O O . GLU A 1 711 ? -3.029 70 11.391 1 91.75 711 GLU A O 1
ATOM 5607 N N . GLN A 1 712 ? -2.613 68.812 9.602 1 93.12 712 GLN A N 1
ATOM 5608 C CA . GLN A 1 712 ? -2.068 67.75 10.375 1 93.12 712 GLN A CA 1
ATOM 5609 C C . GLN A 1 712 ? -0.797 68.125 11.109 1 93.12 712 GLN A C 1
ATOM 5611 O O . GLN A 1 712 ? -0.607 67.812 12.281 1 93.12 712 GLN A O 1
ATOM 5616 N N . LEU A 1 713 ? 0.01 68.875 10.422 1 93.5 713 LEU A N 1
ATOM 5617 C CA . LEU A 1 713 ? 1.257 69.312 11.008 1 93.5 713 LEU A CA 1
ATOM 5618 C C . LEU A 1 713 ? 0.983 70.188 12.242 1 93.5 713 LEU A C 1
ATOM 5620 O O . LEU A 1 713 ? 1.666 70.062 13.266 1 93.5 713 LEU A O 1
ATOM 5624 N N . GLN A 1 714 ? 0.064 71 12.141 1 92.19 714 GLN A N 1
ATOM 5625 C CA . GLN A 1 714 ? -0.287 71.875 13.258 1 92.19 714 GLN A CA 1
ATOM 5626 C C . GLN A 1 714 ? -0.74 71.062 14.461 1 92.19 714 GLN A C 1
ATOM 5628 O O . GLN A 1 714 ? -0.367 71.375 15.602 1 92.19 714 GLN A O 1
ATOM 5633 N N . VAL A 1 715 ? -1.528 70.062 14.164 1 90.69 715 VAL A N 1
ATOM 5634 C CA . VAL A 1 715 ? -2.01 69.25 15.234 1 90.69 715 VAL A CA 1
ATOM 5635 C C . VAL A 1 715 ? -0.828 68.5 15.906 1 90.69 715 VAL A C 1
ATOM 5637 O O . VAL A 1 715 ? -0.797 68.375 17.141 1 90.69 715 VAL A O 1
ATOM 5640 N N . MET A 1 716 ? 0.093 68.062 15.133 1 92.81 716 MET A N 1
ATOM 5641 C CA . MET A 1 716 ? 1.276 67.438 15.672 1 92.81 716 MET A CA 1
ATOM 5642 C C . MET A 1 716 ? 2.09 68.375 16.531 1 92.81 716 MET A C 1
ATOM 5644 O O . MET A 1 716 ? 2.529 68 17.625 1 92.81 716 MET A O 1
ATOM 5648 N N . MET A 1 717 ? 2.24 69.5 16.062 1 92.12 717 MET A N 1
ATOM 5649 C CA . MET A 1 717 ? 3.006 70.562 16.797 1 92.12 717 MET A CA 1
ATOM 5650 C C . MET A 1 717 ? 2.318 70.875 18.109 1 92.12 717 MET A C 1
ATOM 5652 O O . MET A 1 717 ? 2.979 71.062 19.141 1 92.12 717 MET A O 1
ATOM 5656 N N . ASP A 1 718 ? 1.076 70.938 18 1 90.38 718 ASP A N 1
ATOM 5657 C CA . ASP A 1 718 ? 0.287 71.25 19.188 1 90.38 718 ASP A CA 1
ATOM 5658 C C . ASP A 1 718 ? 0.407 70.188 20.234 1 90.38 718 ASP A C 1
ATOM 5660 O O . ASP A 1 718 ? 0.268 70.438 21.438 1 90.38 718 ASP A O 1
ATOM 5664 N N . ASN A 1 719 ? 0.669 69.062 19.766 1 88.75 719 ASN A N 1
ATOM 5665 C CA . ASN A 1 719 ? 0.781 67.938 20.688 1 88.75 719 ASN A CA 1
ATOM 5666 C C . ASN A 1 719 ? 2.238 67.562 21 1 88.75 719 ASN A C 1
ATOM 5668 O O . ASN A 1 719 ? 2.549 66.5 21.453 1 88.75 719 ASN A O 1
ATOM 5672 N N . HIS A 1 720 ? 3.117 68.375 20.672 1 89.06 720 HIS A N 1
ATOM 5673 C CA . HIS A 1 720 ? 4.531 68.375 21.047 1 89.06 720 HIS A CA 1
ATOM 5674 C C . HIS A 1 720 ? 5.227 67.125 20.406 1 89.06 720 HIS A C 1
ATOM 5676 O O . HIS A 1 720 ? 6.008 66.438 21.062 1 89.06 720 HIS A O 1
ATOM 5682 N N . ILE A 1 721 ? 4.824 66.875 19.219 1 92.38 721 ILE A N 1
ATOM 5683 C CA . ILE A 1 721 ? 5.562 65.875 18.422 1 92.38 721 ILE A CA 1
ATOM 5684 C C . ILE A 1 721 ? 6.652 66.625 17.609 1 92.38 721 ILE A C 1
ATOM 5686 O O . ILE A 1 721 ? 6.359 67.438 16.75 1 92.38 721 ILE A O 1
ATOM 5690 N N . GLN A 1 722 ? 7.844 66.25 17.953 1 87.06 722 GLN A N 1
ATOM 5691 C CA . GLN A 1 722 ? 8.969 67 17.438 1 87.06 722 GLN A CA 1
ATOM 5692 C C . GLN A 1 722 ? 9.43 66.5 16.078 1 87.06 722 GLN A C 1
ATOM 5694 O O . GLN A 1 722 ? 9.945 67.25 15.258 1 87.06 722 GLN A O 1
ATOM 5699 N N . GLU A 1 723 ? 9.242 65.25 15.766 1 94.69 723 GLU A N 1
ATOM 5700 C CA . GLU A 1 723 ? 9.734 64.688 14.531 1 94.69 723 GLU A CA 1
ATOM 5701 C C . GLU A 1 723 ? 8.586 64.25 13.609 1 94.69 723 GLU A C 1
ATOM 5703 O O . GLU A 1 723 ? 7.645 63.594 14.039 1 94.69 723 GLU A O 1
ATOM 5708 N N . ILE A 1 724 ? 8.68 64.688 12.414 1 96 724 ILE A N 1
ATOM 5709 C CA . ILE A 1 724 ? 7.582 64.5 11.469 1 96 724 ILE A CA 1
ATOM 5710 C C . ILE A 1 724 ? 8.102 63.812 10.211 1 96 724 ILE A C 1
ATOM 5712 O O . ILE A 1 724 ? 9.156 64.188 9.68 1 96 724 ILE A O 1
ATOM 5716 N N . GLN A 1 725 ? 7.422 62.812 9.883 1 95.44 725 GLN A N 1
ATOM 5717 C CA . GLN A 1 725 ? 7.688 62.094 8.633 1 95.44 725 GLN A CA 1
ATOM 5718 C C . GLN A 1 725 ? 6.449 62.062 7.746 1 95.44 725 GLN A C 1
ATOM 5720 O O . GLN A 1 725 ? 5.371 61.656 8.188 1 95.44 725 GLN A O 1
ATOM 5725 N N . GLY A 1 726 ? 6.535 62.562 6.492 1 93.62 726 GLY A N 1
ATOM 5726 C CA . GLY A 1 726 ? 5.387 62.562 5.602 1 93.62 726 GLY A CA 1
ATOM 5727 C C . GLY A 1 726 ? 5.641 63.281 4.297 1 93.62 726 GLY A C 1
ATOM 5728 O O . GLY A 1 726 ? 6.672 63.938 4.141 1 93.62 726 GLY A O 1
ATOM 5729 N N . TYR A 1 727 ? 4.672 63.25 3.432 1 92.69 727 TYR A N 1
ATOM 5730 C CA . TYR A 1 727 ? 4.812 63.75 2.076 1 92.69 727 TYR A CA 1
ATOM 5731 C C . TYR A 1 727 ? 4.715 65.312 2.062 1 92.69 727 TYR A C 1
ATOM 5733 O O . TYR A 1 727 ? 5.047 65.938 1.063 1 92.69 727 TYR A O 1
ATOM 5741 N N . LEU A 1 728 ? 4.289 65.812 3.164 1 93.19 728 LEU A N 1
ATOM 5742 C CA . LEU A 1 728 ? 4.273 67.312 3.26 1 93.19 728 LEU A CA 1
ATOM 5743 C C . LEU A 1 728 ? 5.676 67.875 3.104 1 93.19 728 LEU A C 1
ATOM 5745 O O . LEU A 1 728 ? 5.852 68.938 2.516 1 93.19 728 LEU A O 1
ATOM 5749 N N . PHE A 1 729 ? 6.66 67.188 3.586 1 93.44 729 PHE A N 1
ATOM 5750 C CA . PHE A 1 729 ? 8.039 67.625 3.514 1 93.44 729 PHE A CA 1
ATOM 5751 C C . PHE A 1 729 ? 8.805 66.875 2.416 1 93.44 729 PHE A C 1
ATOM 5753 O O . PHE A 1 729 ? 9.266 67.5 1.455 1 93.44 729 PHE A O 1
ATOM 5760 N N . TYR A 1 730 ? 8.891 65.5 2.639 1 95.25 730 TYR A N 1
ATOM 5761 C CA . TYR A 1 730 ? 9.672 64.75 1.653 1 95.25 730 TYR A CA 1
ATOM 5762 C C . TYR A 1 730 ? 9.039 63.406 1.345 1 95.25 730 TYR A C 1
ATOM 5764 O O . TYR A 1 730 ? 8.531 62.719 2.244 1 95.25 730 TYR A O 1
ATOM 5772 N N . LYS A 1 731 ? 9.023 62.969 0.146 1 95 731 LYS A N 1
ATOM 5773 C CA . LYS A 1 731 ? 8.789 61.594 -0.29 1 95 731 LYS A CA 1
ATOM 5774 C C . LYS A 1 731 ? 10.086 60.781 -0.291 1 95 731 LYS A C 1
ATOM 5776 O O . LYS A 1 731 ? 11.172 61.375 -0.177 1 95 731 LYS A O 1
ATOM 5781 N N . PRO A 1 732 ? 9.914 59.469 -0.273 1 94.94 732 PRO A N 1
ATOM 5782 C CA . PRO A 1 732 ? 11.156 58.688 -0.405 1 94.94 732 PRO A CA 1
ATOM 5783 C C . PRO A 1 732 ? 11.969 59.094 -1.63 1 94.94 732 PRO A C 1
ATOM 5785 O O . PRO A 1 732 ? 11.422 59.219 -2.73 1 94.94 732 PRO A O 1
ATOM 5788 N N . ILE A 1 733 ? 13.281 59.312 -1.361 1 96.19 733 ILE A N 1
ATOM 5789 C CA . ILE A 1 733 ? 14.133 59.844 -2.428 1 96.19 733 ILE A CA 1
ATOM 5790 C C . ILE A 1 733 ? 15.383 58.969 -2.559 1 96.19 733 ILE A C 1
ATOM 5792 O O . ILE A 1 733 ? 15.797 58.344 -1.594 1 96.19 733 ILE A O 1
ATOM 5796 N N . PRO A 1 734 ? 16.016 59 -3.762 1 95.06 734 PRO A N 1
ATOM 5797 C CA . PRO A 1 734 ? 17.25 58.25 -3.955 1 95.06 734 PRO A CA 1
ATOM 5798 C C . PRO A 1 734 ? 18.438 58.844 -3.197 1 95.06 734 PRO A C 1
ATOM 5800 O O . PRO A 1 734 ? 18.375 60 -2.764 1 95.06 734 PRO A O 1
ATOM 5803 N N . LYS A 1 735 ? 19.391 58.031 -3.059 1 95.62 735 LYS A N 1
ATOM 5804 C CA . LYS A 1 735 ? 20.578 58.406 -2.275 1 95.62 735 LYS A CA 1
ATOM 5805 C C . LYS A 1 735 ? 21.188 59.688 -2.781 1 95.62 735 LYS A C 1
ATOM 5807 O O . LYS A 1 735 ? 21.531 60.562 -1.987 1 95.62 735 LYS A O 1
ATOM 5812 N N . ALA A 1 736 ? 21.297 59.875 -4.062 1 94.94 736 ALA A N 1
ATOM 5813 C CA . ALA A 1 736 ? 21.922 61.031 -4.652 1 94.94 736 ALA A CA 1
ATOM 5814 C C . ALA A 1 736 ? 21.172 62.312 -4.262 1 94.94 736 ALA A C 1
ATOM 5816 O O . ALA A 1 736 ? 21.781 63.312 -3.889 1 94.94 736 ALA A O 1
ATOM 5817 N N . VAL A 1 737 ? 19.906 62.219 -4.387 1 95.75 737 VAL A N 1
ATOM 5818 C CA . VAL A 1 737 ? 19.078 63.375 -4.051 1 95.75 737 VAL A CA 1
ATOM 5819 C C . VAL A 1 737 ? 19.141 63.656 -2.551 1 95.75 737 VAL A C 1
ATOM 5821 O O . VAL A 1 737 ? 19.141 64.812 -2.121 1 95.75 737 VAL A O 1
ATOM 5824 N N . PHE A 1 738 ? 19.25 62.656 -1.839 1 95.62 738 PHE A N 1
ATOM 5825 C CA . PHE A 1 738 ? 19.344 62.781 -0.389 1 95.62 738 PHE A CA 1
ATOM 5826 C C . PHE A 1 738 ? 20.641 63.5 0.01 1 95.62 738 PHE A C 1
ATOM 5828 O O . PHE A 1 738 ? 20.625 64.375 0.858 1 95.62 738 PHE A O 1
ATOM 5835 N N . PHE A 1 739 ? 21.656 63.125 -0.617 1 95.62 739 PHE A N 1
ATOM 5836 C CA . PHE A 1 739 ? 22.953 63.719 -0.346 1 95.62 739 PHE A CA 1
ATOM 5837 C C . PHE A 1 739 ? 22.938 65.188 -0.719 1 95.62 739 PHE A C 1
ATOM 5839 O O . PHE A 1 739 ? 23.531 66.062 -0.017 1 95.62 739 PHE A O 1
ATOM 5846 N N . GLU A 1 740 ? 22.281 65.5 -1.764 1 94.75 740 GLU A N 1
ATOM 5847 C CA . GLU A 1 740 ? 22.172 66.875 -2.174 1 94.75 740 GLU A CA 1
ATOM 5848 C C . GLU A 1 740 ? 21.422 67.688 -1.127 1 94.75 740 GLU A C 1
ATOM 5850 O O . GLU A 1 740 ? 21.797 68.875 -0.843 1 94.75 740 GLU A O 1
ATOM 5855 N N . LEU A 1 741 ? 20.438 67.125 -0.678 1 94.62 741 LEU A N 1
ATOM 5856 C CA . LEU A 1 741 ? 19.641 67.812 0.345 1 94.62 741 LEU A CA 1
ATOM 5857 C C . LEU A 1 741 ? 20.469 68.062 1.601 1 94.62 741 LEU A C 1
ATOM 5859 O O . LEU A 1 741 ? 20.359 69.125 2.215 1 94.62 741 LEU A O 1
ATOM 5863 N N . LEU A 1 742 ? 21.25 67.125 1.97 1 94.69 742 LEU A N 1
ATOM 5864 C CA . LEU A 1 742 ? 22.078 67.25 3.162 1 94.69 742 LEU A CA 1
ATOM 5865 C C . LEU A 1 742 ? 23.172 68.312 2.957 1 94.69 742 LEU A C 1
ATOM 5867 O O . LEU A 1 742 ? 23.5 69.062 3.881 1 94.69 742 LEU A O 1
ATOM 5871 N N . ALA A 1 743 ? 23.656 68.375 1.809 1 92.75 743 ALA A N 1
ATOM 5872 C CA . ALA A 1 743 ? 24.672 69.375 1.485 1 92.75 743 ALA A CA 1
ATOM 5873 C C . ALA A 1 743 ? 24.109 70.812 1.595 1 92.75 743 ALA A C 1
ATOM 5875 O O . ALA A 1 743 ? 24.781 71.688 2.107 1 92.75 743 ALA A O 1
ATOM 5876 N N . LYS A 1 744 ? 22.969 70.938 1.106 1 91.88 744 LYS A N 1
ATOM 5877 C CA . LYS A 1 744 ? 22.312 72.25 1.165 1 91.88 744 LYS A CA 1
ATOM 5878 C C . LYS A 1 744 ? 22.047 72.625 2.607 1 91.88 744 LYS A C 1
ATOM 5880 O O . LYS A 1 744 ? 22.203 73.812 2.965 1 91.88 744 LYS A O 1
ATOM 5885 N N . GLN A 1 745 ? 21.594 71.688 3.402 1 91.69 745 GLN A N 1
ATOM 5886 C CA . GLN A 1 745 ? 21.312 72 4.805 1 91.69 745 GLN A CA 1
ATOM 5887 C C . GLN A 1 745 ? 22.578 72.312 5.578 1 91.69 745 GLN A C 1
ATOM 5889 O O . GLN A 1 745 ? 22.562 73.125 6.492 1 91.69 745 GLN A O 1
ATOM 5894 N N . ALA A 1 746 ? 23.641 71.688 5.27 1 86.62 746 ALA A N 1
ATOM 5895 C CA . ALA A 1 746 ? 24.922 71.875 5.934 1 86.62 746 ALA A CA 1
ATOM 5896 C C . ALA A 1 746 ? 25.438 73.312 5.668 1 86.62 746 ALA A C 1
ATOM 5898 O O . ALA A 1 746 ? 26.125 73.875 6.508 1 86.62 746 ALA A O 1
ATOM 5899 N N . VAL A 1 747 ? 25.062 73.812 4.617 1 81 747 VAL A N 1
ATOM 5900 C CA . VAL A 1 747 ? 25.5 75.188 4.262 1 81 747 VAL A CA 1
ATOM 5901 C C . VAL A 1 747 ? 24.688 76.188 5.043 1 81 747 VAL A C 1
ATOM 5903 O O . VAL A 1 747 ? 25.234 77.25 5.465 1 81 747 VAL A O 1
ATOM 5906 N N . ILE A 1 748 ? 23.5 75.938 5.238 1 73.25 748 ILE A N 1
ATOM 5907 C CA . ILE A 1 748 ? 22.625 76.875 5.891 1 73.25 748 ILE A CA 1
ATOM 5908 C C . ILE A 1 748 ? 22.875 76.875 7.398 1 73.25 748 ILE A C 1
ATOM 5910 O O . ILE A 1 748 ? 22.844 77.938 8.047 1 73.25 748 ILE A O 1
ATOM 5914 N N . SER A 1 749 ? 22.922 75.812 8.148 1 62.47 749 SER A N 1
ATOM 5915 C CA . SER A 1 749 ? 23.062 75.75 9.602 1 62.47 749 SER A CA 1
ATOM 5916 C C . SER A 1 749 ? 24.516 75.562 10.016 1 62.47 749 SER A C 1
ATOM 5918 O O . SER A 1 749 ? 24.984 74.438 10.156 1 62.47 749 SER A O 1
ATOM 5920 N N . PRO A 1 750 ? 25.391 76.438 9.781 1 48.59 750 PRO A N 1
ATOM 5921 C CA . PRO A 1 750 ? 26.781 76.25 10.18 1 48.59 750 PRO A CA 1
ATOM 5922 C C . PRO A 1 750 ? 26.906 75.688 11.609 1 48.59 750 PRO A C 1
ATOM 5924 O O . PRO A 1 750 ? 27.547 74.688 11.844 1 48.59 750 PRO A O 1
ATOM 5927 N N . HIS A 1 751 ? 27.344 76.75 12.711 1 40.81 751 HIS A N 1
ATOM 5928 C CA . HIS A 1 751 ? 27.891 76.688 14.055 1 40.81 751 HIS A CA 1
ATOM 5929 C C . HIS A 1 751 ? 26.844 76.25 15.07 1 40.81 751 HIS A C 1
ATOM 5931 O O . HIS A 1 751 ? 27.062 76.312 16.281 1 40.81 751 HIS A O 1
ATOM 5937 N N . SER A 1 752 ? 25.672 75.625 14.922 1 33.06 752 SER A N 1
ATOM 5938 C CA . SER A 1 752 ? 25.312 75.312 16.297 1 33.06 752 SER A CA 1
ATOM 5939 C C . SER A 1 752 ? 26.109 74.125 16.812 1 33.06 752 SER A C 1
ATOM 5941 O O . SER A 1 752 ? 26.344 73.188 16.078 1 33.06 752 SER A O 1
ATOM 5943 N N . MET B 1 1 ? -20.422 -103.062 6.695 1 18.55 1 MET B N 1
ATOM 5944 C CA . MET B 1 1 ? -19.797 -104 5.824 1 18.55 1 MET B CA 1
ATOM 5945 C C . MET B 1 1 ? -19.062 -103.375 4.676 1 18.55 1 MET B C 1
ATOM 5947 O O . MET B 1 1 ? -17.891 -103.625 4.434 1 18.55 1 MET B O 1
ATOM 5951 N N . ASP B 1 2 ? -19.781 -103.188 3.539 1 20.92 2 ASP B N 1
ATOM 5952 C CA . ASP B 1 2 ? -19.5 -103.5 2.143 1 20.92 2 ASP B CA 1
ATOM 5953 C C . ASP B 1 2 ? -18.562 -102.438 1.526 1 20.92 2 ASP B C 1
ATOM 5955 O O . ASP B 1 2 ? -18.859 -101.25 1.516 1 20.92 2 ASP B O 1
ATOM 5959 N N . GLU B 1 3 ? -17.281 -102.812 1.497 1 24.08 3 GLU B N 1
ATOM 5960 C CA . GLU B 1 3 ? -15.977 -102.25 1.175 1 24.08 3 GLU B CA 1
ATOM 5961 C C . GLU B 1 3 ? -15.859 -101.938 -0.314 1 24.08 3 GLU B C 1
ATOM 5963 O O . GLU B 1 3 ? -15.664 -102.875 -1.13 1 24.08 3 GLU B O 1
ATOM 5968 N N . GLY B 1 4 ? -16.922 -101.25 -0.819 1 23.48 4 GLY B N 1
ATOM 5969 C CA . GLY B 1 4 ? -17.094 -101.125 -2.254 1 23.48 4 GLY B CA 1
ATOM 5970 C C . GLY B 1 4 ? -15.844 -100.625 -2.959 1 23.48 4 GLY B C 1
ATOM 5971 O O . GLY B 1 4 ? -15.172 -99.688 -2.494 1 23.48 4 GLY B O 1
ATOM 5972 N N . MET B 1 5 ? -15.125 -101.625 -3.613 1 23.86 5 MET B N 1
ATOM 5973 C CA . MET B 1 5 ? -13.867 -101.688 -4.352 1 23.86 5 MET B CA 1
ATOM 5974 C C . MET B 1 5 ? -13.836 -100.688 -5.488 1 23.86 5 MET B C 1
ATOM 5976 O O . MET B 1 5 ? -14.578 -100.812 -6.465 1 23.86 5 MET B O 1
ATOM 5980 N N . GLN B 1 6 ? -13.844 -99.375 -5.191 1 23.98 6 GLN B N 1
ATOM 5981 C CA . GLN B 1 6 ? -13.938 -98.312 -6.215 1 23.98 6 GLN B CA 1
ATOM 5982 C C . GLN B 1 6 ? -12.781 -98.438 -7.207 1 23.98 6 GLN B C 1
ATOM 5984 O O . GLN B 1 6 ? -11.625 -98.25 -6.828 1 23.98 6 GLN B O 1
ATOM 5989 N N . ILE B 1 7 ? -12.891 -99.438 -8.188 1 23.25 7 ILE B N 1
ATOM 5990 C CA . ILE B 1 7 ? -11.906 -99.75 -9.211 1 23.25 7 ILE B CA 1
ATOM 5991 C C . ILE B 1 7 ? -11.539 -98.5 -10.016 1 23.25 7 ILE B C 1
ATOM 5993 O O . ILE B 1 7 ? -12.398 -97.875 -10.633 1 23.25 7 ILE B O 1
ATOM 5997 N N . VAL B 1 8 ? -10.523 -97.75 -9.672 1 25 8 VAL B N 1
ATOM 5998 C CA . VAL B 1 8 ? -9.969 -96.562 -10.312 1 25 8 VAL B CA 1
ATOM 5999 C C . VAL B 1 8 ? -9.242 -97 -11.594 1 25 8 VAL B C 1
ATOM 6001 O O . VAL B 1 8 ? -8.219 -97.688 -11.547 1 25 8 VAL B O 1
ATOM 6004 N N . GLY B 1 9 ? -9.977 -97.688 -12.578 1 24.47 9 GLY B N 1
ATOM 6005 C CA . GLY B 1 9 ? -9.344 -98.125 -13.797 1 24.47 9 GLY B CA 1
ATOM 6006 C C . GLY B 1 9 ? -8.508 -97.062 -14.492 1 24.47 9 GLY B C 1
ATOM 6007 O O . GLY B 1 9 ? -8.875 -95.875 -14.492 1 24.47 9 GLY B O 1
ATOM 6008 N N . ALA B 1 10 ? -7.191 -97.375 -14.547 1 29.91 10 ALA B N 1
ATOM 6009 C CA . ALA B 1 10 ? -6.09 -96.625 -15.148 1 29.91 10 ALA B CA 1
ATOM 6010 C C . ALA B 1 10 ? -6.176 -96.625 -16.672 1 29.91 10 ALA B C 1
ATOM 6012 O O . ALA B 1 10 ? -5.965 -97.688 -17.297 1 29.91 10 ALA B O 1
ATOM 6013 N N . VAL B 1 11 ? -7.227 -96.125 -17.297 1 26.69 11 VAL B N 1
ATOM 6014 C CA . VAL B 1 11 ? -7.285 -96.188 -18.75 1 26.69 11 VAL B CA 1
ATOM 6015 C C . VAL B 1 11 ? -5.973 -95.625 -19.328 1 26.69 11 VAL B C 1
ATOM 6017 O O . VAL B 1 11 ? -5.512 -94.562 -18.984 1 26.69 11 VAL B O 1
ATOM 6020 N N . SER B 1 12 ? -5.098 -96.5 -19.703 1 26.95 12 SER B N 1
ATOM 6021 C CA . SER B 1 12 ? -3.867 -96.312 -20.438 1 26.95 12 SER B CA 1
ATOM 6022 C C . SER B 1 12 ? -4.141 -95.5 -21.734 1 26.95 12 SER B C 1
ATOM 6024 O O . SER B 1 12 ? -4.688 -96.062 -22.688 1 26.95 12 SER B O 1
ATOM 6026 N N . GLY B 1 13 ? -4.91 -94.438 -21.672 1 25.84 13 GLY B N 1
ATOM 6027 C CA . GLY B 1 13 ? -5.406 -93.75 -22.828 1 25.84 13 GLY B CA 1
ATOM 6028 C C . GLY B 1 13 ? -4.332 -93.438 -23.859 1 25.84 13 GLY B C 1
ATOM 6029 O O . GLY B 1 13 ? -3.248 -93 -23.516 1 25.84 13 GLY B O 1
ATOM 6030 N N . LEU B 1 14 ? -4.211 -94.375 -24.938 1 29.95 14 LEU B N 1
ATOM 6031 C CA . LEU B 1 14 ? -3.482 -94.188 -26.203 1 29.95 14 LEU B CA 1
ATOM 6032 C C . LEU B 1 14 ? -3.537 -92.75 -26.672 1 29.95 14 LEU B C 1
ATOM 6034 O O . LEU B 1 14 ? -4.621 -92.25 -26.891 1 29.95 14 LEU B O 1
ATOM 6038 N N . SER B 1 15 ? -2.625 -92 -26.172 1 28.56 15 SER B N 1
ATOM 6039 C CA . SER B 1 15 ? -2.469 -90.688 -26.672 1 28.56 15 SER B CA 1
ATOM 6040 C C . SER B 1 15 ? -2.363 -90.625 -28.203 1 28.56 15 SER B C 1
ATOM 6042 O O . SER B 1 15 ? -1.369 -91.125 -28.766 1 28.56 15 SER B O 1
ATOM 6044 N N . THR B 1 16 ? -3.422 -91.125 -28.984 1 30.23 16 THR B N 1
ATOM 6045 C CA . THR B 1 16 ? -3.438 -90.812 -30.422 1 30.23 16 THR B CA 1
ATOM 6046 C C . THR B 1 16 ? -2.734 -89.5 -30.703 1 30.23 16 THR B C 1
ATOM 6048 O O . THR B 1 16 ? -2.877 -88.562 -29.938 1 30.23 16 THR B O 1
ATOM 6051 N N . PRO B 1 17 ? -1.678 -89.625 -31.5 1 33.94 17 PRO B N 1
ATOM 6052 C CA . PRO B 1 17 ? -0.963 -88.375 -31.891 1 33.94 17 PRO B CA 1
ATOM 6053 C C . PRO B 1 17 ? -1.903 -87.25 -32.219 1 33.94 17 PRO B C 1
ATOM 6055 O O . PRO B 1 17 ? -2.729 -87.312 -33.125 1 33.94 17 PRO B O 1
ATOM 6058 N N . PHE B 1 18 ? -2.572 -86.625 -31.312 1 34.34 18 PHE B N 1
ATOM 6059 C CA . PHE B 1 18 ? -3.385 -85.438 -31.312 1 34.34 18 PHE B CA 1
ATOM 6060 C C . PHE B 1 18 ? -2.922 -84.5 -32.406 1 34.34 18 PHE B C 1
ATOM 6062 O O . PHE B 1 18 ? -1.72 -84.312 -32.625 1 34.34 18 PHE B O 1
ATOM 6069 N N . ASN B 1 19 ? -3.723 -84.312 -33.5 1 37.78 19 ASN B N 1
ATOM 6070 C CA . ASN B 1 19 ? -3.643 -83.375 -34.594 1 37.78 19 ASN B CA 1
ATOM 6071 C C . ASN B 1 19 ? -2.996 -82.062 -34.188 1 37.78 19 ASN B C 1
ATOM 6073 O O . ASN B 1 19 ? -3.688 -81.125 -33.812 1 37.78 19 ASN B O 1
ATOM 6077 N N . GLN B 1 20 ? -1.971 -82 -33.562 1 41.09 20 GLN B N 1
ATOM 6078 C CA . GLN B 1 20 ? -1.011 -81 -33.188 1 41.09 20 GLN B CA 1
ATOM 6079 C C . GLN B 1 20 ? -0.824 -80 -34.312 1 41.09 20 GLN B C 1
ATOM 6081 O O . GLN B 1 20 ? -0.426 -78.812 -34.062 1 41.09 20 GLN B O 1
ATOM 6086 N N . ASN B 1 21 ? -1.139 -80.375 -35.594 1 42.28 21 ASN B N 1
ATOM 6087 C CA . ASN B 1 21 ? -0.899 -79.562 -36.781 1 42.28 21 ASN B CA 1
ATOM 6088 C C . ASN B 1 21 ? -1.881 -78.375 -36.875 1 42.28 21 ASN B C 1
ATOM 6090 O O . ASN B 1 21 ? -1.528 -77.312 -37.375 1 42.28 21 ASN B O 1
ATOM 6094 N N . VAL B 1 22 ? -3.164 -78.688 -36.688 1 45.5 22 VAL B N 1
ATOM 6095 C CA . VAL B 1 22 ? -4.238 -77.688 -36.875 1 45.5 22 VAL B CA 1
ATOM 6096 C C . VAL B 1 22 ? -4.035 -76.5 -35.969 1 45.5 22 VAL B C 1
ATOM 6098 O O . VAL B 1 22 ? -4.227 -75.375 -36.375 1 45.5 22 VAL B O 1
ATOM 6101 N N . SER B 1 23 ? -3.469 -76.812 -34.812 1 56.12 23 SER B N 1
ATOM 6102 C CA . SER B 1 23 ? -3.246 -75.75 -33.781 1 56.12 23 SER B CA 1
ATOM 6103 C C . SER B 1 23 ? -2.143 -74.812 -34.188 1 56.12 23 SER B C 1
ATOM 6105 O O . SER B 1 23 ? -2.258 -73.625 -33.969 1 56.12 23 SER B O 1
ATOM 6107 N N . LEU B 1 24 ? -1.406 -75.312 -35.156 1 54.22 24 LEU B N 1
ATOM 6108 C CA . LEU B 1 24 ? -0.237 -74.5 -35.531 1 54.22 24 LEU B CA 1
ATOM 6109 C C . LEU B 1 24 ? -0.594 -73.438 -36.562 1 54.22 24 LEU B C 1
ATOM 6111 O O . LEU B 1 24 ? -0.123 -72.312 -36.469 1 54.22 24 LEU B O 1
ATOM 6115 N N . GLU B 1 25 ? -1.422 -73.875 -37.594 1 60.28 25 GLU B N 1
ATOM 6116 C CA . GLU B 1 25 ? -1.814 -72.938 -38.594 1 60.28 25 GLU B CA 1
ATOM 6117 C C . GLU B 1 25 ? -2.633 -71.812 -38 1 60.28 25 GLU B C 1
ATOM 6119 O O . GLU B 1 25 ? -2.469 -70.625 -38.406 1 60.28 25 GLU B O 1
ATOM 6124 N N . CYS B 1 26 ? -3.42 -72.188 -37.062 1 65.12 26 CYS B N 1
ATOM 6125 C CA . CYS B 1 26 ? -4.227 -71.188 -36.406 1 65.12 26 CYS B CA 1
ATOM 6126 C C . CYS B 1 26 ? -3.346 -70.188 -35.656 1 65.12 26 CYS B C 1
ATOM 6128 O O . CYS B 1 26 ? -3.535 -69 -35.781 1 65.12 26 CYS B O 1
ATOM 6130 N N . TYR B 1 27 ? -2.42 -70.75 -35.125 1 66.88 27 TYR B N 1
ATOM 6131 C CA . TYR B 1 27 ? -1.523 -69.938 -34.312 1 66.88 27 TYR B CA 1
ATOM 6132 C C . TYR B 1 27 ? -0.724 -69 -35.219 1 66.88 27 TYR B C 1
ATOM 6134 O O . TYR B 1 27 ? -0.604 -67.812 -34.906 1 66.88 27 TYR B O 1
ATOM 6142 N N . ASN B 1 28 ? -0.305 -69.5 -36.312 1 67.06 28 ASN B N 1
ATOM 6143 C CA . ASN B 1 28 ? 0.511 -68.688 -37.219 1 67.06 28 ASN B CA 1
ATOM 6144 C C . ASN B 1 28 ? -0.287 -67.562 -37.812 1 67.06 28 ASN B C 1
ATOM 6146 O O . ASN B 1 28 ? 0.232 -66.438 -37.969 1 67.06 28 ASN B O 1
ATOM 6150 N N . GLY B 1 29 ? -1.487 -67.875 -38.156 1 72.31 29 GLY B N 1
ATOM 6151 C CA . GLY B 1 29 ? -2.32 -66.875 -38.75 1 72.31 29 GLY B CA 1
ATOM 6152 C C . GLY B 1 29 ? -2.598 -65.75 -37.781 1 72.31 29 GLY B C 1
ATOM 6153 O O . GLY B 1 29 ? -2.477 -64.562 -38.125 1 72.31 29 GLY B O 1
ATOM 6154 N N . ILE B 1 30 ? -2.855 -66.062 -36.562 1 78.75 30 ILE B N 1
ATOM 6155 C CA . ILE B 1 30 ? -3.197 -65.062 -35.562 1 78.75 30 ILE B CA 1
ATOM 6156 C C . ILE B 1 30 ? -1.95 -64.312 -35.188 1 78.75 30 ILE B C 1
ATOM 6158 O O . ILE B 1 30 ? -2.002 -63.062 -35.031 1 78.75 30 ILE B O 1
ATOM 6162 N N . LEU B 1 31 ? -0.911 -64.938 -35.031 1 70.5 31 LEU B N 1
ATOM 6163 C CA . LEU B 1 31 ? 0.344 -64.25 -34.719 1 70.5 31 LEU B CA 1
ATOM 6164 C C . LEU B 1 31 ? 0.757 -63.281 -35.812 1 70.5 31 LEU B C 1
ATOM 6166 O O . LEU B 1 31 ? 1.242 -62.188 -35.531 1 70.5 31 LEU B O 1
ATOM 6170 N N . SER B 1 32 ? 0.567 -63.781 -37.062 1 72.38 32 SER B N 1
ATOM 6171 C CA . SER B 1 32 ? 0.871 -62.875 -38.156 1 72.38 32 SER B CA 1
ATOM 6172 C C . SER B 1 32 ? 0.034 -61.594 -38.094 1 72.38 32 SER B C 1
ATOM 6174 O O . SER B 1 32 ? 0.542 -60.5 -38.344 1 72.38 32 SER B O 1
ATOM 6176 N N . MET B 1 33 ? -1.148 -61.812 -37.719 1 81.38 33 MET B N 1
ATOM 6177 C CA . MET B 1 33 ? -2.031 -60.656 -37.594 1 81.38 33 MET B CA 1
ATOM 6178 C C . MET B 1 33 ? -1.575 -59.719 -36.469 1 81.38 33 MET B C 1
ATOM 6180 O O . MET B 1 33 ? -1.607 -58.5 -36.625 1 81.38 33 MET B O 1
ATOM 6184 N N . LEU B 1 34 ? -1.163 -60.312 -35.438 1 75.69 34 LEU B N 1
ATOM 6185 C CA . LEU B 1 34 ? -0.659 -59.531 -34.312 1 75.69 34 LEU B CA 1
ATOM 6186 C C . LEU B 1 34 ? 0.59 -58.75 -34.719 1 75.69 34 LEU B C 1
ATOM 6188 O O . LEU B 1 34 ? 0.705 -57.562 -34.406 1 75.69 34 LEU B O 1
ATOM 6192 N N . LEU B 1 35 ? 1.423 -59.344 -35.438 1 67.31 35 LEU B N 1
ATOM 6193 C CA . LEU B 1 35 ? 2.707 -58.781 -35.812 1 67.31 35 LEU B CA 1
ATOM 6194 C C . LEU B 1 35 ? 2.52 -57.656 -36.844 1 67.31 35 LEU B C 1
ATOM 6196 O O . LEU B 1 35 ? 3.301 -56.719 -36.906 1 67.31 35 LEU B O 1
ATOM 6200 N N . ASN B 1 36 ? 1.45 -57.812 -37.594 1 73 36 ASN B N 1
ATOM 6201 C CA . ASN B 1 36 ? 1.202 -56.812 -38.656 1 73 36 ASN B CA 1
ATOM 6202 C C . ASN B 1 36 ? 0.384 -55.656 -38.125 1 73 36 ASN B C 1
ATOM 6204 O O . ASN B 1 36 ? 0.032 -54.75 -38.875 1 73 36 ASN B O 1
ATOM 6208 N N . GLY B 1 37 ? 0.025 -55.75 -36.875 1 73.25 37 GLY B N 1
ATOM 6209 C CA . GLY B 1 37 ? -0.686 -54.625 -36.281 1 73.25 37 GLY B CA 1
ATOM 6210 C C . GLY B 1 37 ? -2.156 -54.594 -36.656 1 73.25 37 GLY B C 1
ATOM 6211 O O . GLY B 1 37 ? -2.738 -53.531 -36.781 1 73.25 37 GLY B O 1
ATOM 6212 N N . ALA B 1 38 ? -2.691 -55.719 -36.906 1 81.62 38 ALA B N 1
ATOM 6213 C CA . ALA B 1 38 ? -4.113 -55.75 -37.25 1 81.62 38 ALA B CA 1
ATOM 6214 C C . ALA B 1 38 ? -4.965 -55.281 -36.062 1 81.62 38 ALA B C 1
ATOM 6216 O O . ALA B 1 38 ? -4.59 -55.469 -34.906 1 81.62 38 ALA B O 1
ATOM 6217 N N . PRO B 1 39 ? -6.113 -54.656 -36.406 1 84.5 39 PRO B N 1
ATOM 6218 C CA . PRO B 1 39 ? -7.02 -54.25 -35.312 1 84.5 39 PRO B CA 1
ATOM 6219 C C . PRO B 1 39 ? -7.492 -55.438 -34.469 1 84.5 39 PRO B C 1
ATOM 6221 O O . PRO B 1 39 ? -7.66 -56.531 -35 1 84.5 39 PRO B O 1
ATOM 6224 N N . LEU B 1 40 ? -7.637 -55.188 -33.25 1 87.75 40 LEU B N 1
ATOM 6225 C CA . LEU B 1 40 ? -8.031 -56.219 -32.312 1 87.75 40 LEU B CA 1
ATOM 6226 C C . LEU B 1 40 ? -9.273 -56.938 -32.781 1 87.75 40 LEU B C 1
ATOM 6228 O O . LEU B 1 40 ? -9.328 -58.188 -32.75 1 87.75 40 LEU B O 1
ATOM 6232 N N . ALA B 1 41 ? -10.266 -56.188 -33.281 1 88 41 ALA B N 1
ATOM 6233 C CA . ALA B 1 41 ? -11.523 -56.781 -33.75 1 88 41 ALA B CA 1
ATOM 6234 C C . ALA B 1 41 ? -11.266 -57.812 -34.844 1 88 41 ALA B C 1
ATOM 6236 O O . ALA B 1 41 ? -11.852 -58.906 -34.812 1 88 41 ALA B O 1
ATOM 6237 N N . ASP B 1 42 ? -10.344 -57.531 -35.688 1 89.5 42 ASP B N 1
ATOM 6238 C CA . ASP B 1 42 ? -10.016 -58.406 -36.812 1 89.5 42 ASP B CA 1
ATOM 6239 C C . ASP B 1 42 ? -9.297 -59.656 -36.312 1 89.5 42 ASP B C 1
ATOM 6241 O O . ASP B 1 42 ? -9.539 -60.781 -36.781 1 89.5 42 ASP B O 1
ATOM 6245 N N . ILE B 1 43 ? -8.453 -59.469 -35.344 1 89.88 43 ILE B N 1
ATOM 6246 C CA . ILE B 1 43 ? -7.691 -60.562 -34.781 1 89.88 43 ILE B CA 1
ATOM 6247 C C . ILE B 1 43 ? -8.633 -61.531 -34.062 1 89.88 43 ILE B C 1
ATOM 6249 O O . ILE B 1 43 ? -8.562 -62.75 -34.281 1 89.88 43 ILE B O 1
ATOM 6253 N N . LEU B 1 44 ? -9.5 -61 -33.281 1 93.06 44 LEU B N 1
ATOM 6254 C CA . LEU B 1 44 ? -10.43 -61.844 -32.562 1 93.06 44 LEU B CA 1
ATOM 6255 C C . LEU B 1 44 ? -11.383 -62.562 -33.5 1 93.06 44 LEU B C 1
ATOM 6257 O O . LEU B 1 44 ? -11.695 -63.719 -33.281 1 93.06 44 LEU B O 1
ATOM 6261 N N . HIS B 1 45 ? -11.836 -61.875 -34.469 1 93.62 45 HIS B N 1
ATOM 6262 C CA . HIS B 1 45 ? -12.688 -62.469 -35.5 1 93.62 45 HIS B CA 1
ATOM 6263 C C . HIS B 1 45 ? -12 -63.656 -36.156 1 93.62 45 HIS B C 1
ATOM 6265 O O . HIS B 1 45 ? -12.586 -64.75 -36.281 1 93.62 45 HIS B O 1
ATOM 6271 N N . ALA B 1 46 ? -10.805 -63.469 -36.531 1 92.12 46 ALA B N 1
ATOM 6272 C CA . ALA B 1 46 ? -10.023 -64.5 -37.188 1 92.12 46 ALA B CA 1
ATOM 6273 C C . ALA B 1 46 ? -9.805 -65.688 -36.25 1 92.12 46 ALA B C 1
ATOM 62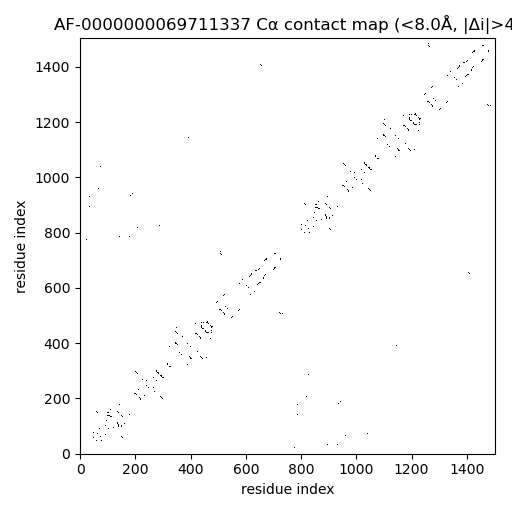75 O O . ALA B 1 46 ? -9.875 -66.875 -36.656 1 92.12 46 ALA B O 1
ATOM 6276 N N . LEU B 1 47 ? -9.562 -65.375 -35.031 1 92 47 LEU B N 1
ATOM 6277 C CA . LEU B 1 47 ? -9.352 -66.438 -34.031 1 92 47 LEU B CA 1
ATOM 6278 C C . LEU B 1 47 ? -10.586 -67.312 -33.875 1 92 47 LEU B C 1
ATOM 6280 O O . LEU B 1 47 ? -10.484 -68.562 -33.906 1 92 47 LEU B O 1
ATOM 6284 N N . VAL B 1 48 ? -11.703 -66.688 -33.75 1 94.56 48 VAL B N 1
ATOM 6285 C CA . VAL B 1 48 ? -12.961 -67.438 -33.562 1 94.56 48 VAL B CA 1
ATOM 6286 C C . VAL B 1 48 ? -13.219 -68.312 -34.781 1 94.56 48 VAL B C 1
ATOM 6288 O O . VAL B 1 48 ? -13.555 -69.5 -34.656 1 94.56 48 VAL B O 1
ATOM 6291 N N . LEU B 1 49 ? -13.031 -67.75 -35.938 1 93.56 49 LEU B N 1
ATOM 6292 C CA . LEU B 1 49 ? -13.266 -68.5 -37.188 1 93.56 49 LEU B CA 1
ATOM 6293 C C . LEU B 1 49 ? -12.344 -69.75 -37.25 1 93.56 49 LEU B C 1
ATOM 6295 O O . LEU B 1 49 ? -12.758 -70.812 -37.688 1 93.56 49 LEU B O 1
ATOM 6299 N N . LYS B 1 50 ? -11.18 -69.562 -36.875 1 89.75 50 LYS B N 1
ATOM 6300 C CA . LYS B 1 50 ? -10.203 -70.625 -36.906 1 89.75 50 LYS B CA 1
ATOM 6301 C C . LYS B 1 50 ? -10.586 -71.75 -35.938 1 89.75 50 LYS B C 1
ATOM 6303 O O . LYS B 1 50 ? -10.461 -72.938 -36.281 1 89.75 50 LYS B O 1
ATOM 6308 N N . ILE B 1 51 ? -11.055 -71.438 -34.844 1 91.12 51 ILE B N 1
ATOM 6309 C CA . ILE B 1 51 ? -11.477 -72.375 -33.844 1 91.12 51 ILE B CA 1
ATOM 6310 C C . ILE B 1 51 ? -12.711 -73.125 -34.344 1 91.12 51 ILE B C 1
ATOM 6312 O O . ILE B 1 51 ? -12.797 -74.375 -34.219 1 91.12 51 ILE B O 1
ATOM 6316 N N . GLU B 1 52 ? -13.609 -72.438 -34.906 1 92.69 52 GLU B N 1
ATOM 6317 C CA . GLU B 1 52 ? -14.812 -73.062 -35.469 1 92.69 52 GLU B CA 1
ATOM 6318 C C . GLU B 1 52 ? -14.477 -74 -36.594 1 92.69 52 GLU B C 1
ATOM 6320 O O . GLU B 1 52 ? -15.156 -75 -36.781 1 92.69 52 GLU B O 1
ATOM 6325 N N . ASP B 1 53 ? -13.5 -73.688 -37.344 1 88.44 53 ASP B N 1
ATOM 6326 C CA . ASP B 1 53 ? -13.055 -74.5 -38.438 1 88.44 53 ASP B CA 1
ATOM 6327 C C . ASP B 1 53 ? -12.406 -75.812 -37.906 1 88.44 53 ASP B C 1
ATOM 6329 O O . ASP B 1 53 ? -12.523 -76.875 -38.531 1 88.44 53 ASP B O 1
ATOM 6333 N N . GLN B 1 54 ? -11.805 -75.75 -36.812 1 84.38 54 GLN B N 1
ATOM 6334 C CA . GLN B 1 54 ? -11.102 -76.875 -36.25 1 84.38 54 GLN B CA 1
ATOM 6335 C C . GLN B 1 54 ? -12.078 -77.812 -35.562 1 84.38 54 GLN B C 1
ATOM 6337 O O . GLN B 1 54 ? -11.852 -79.062 -35.531 1 84.38 54 GLN B O 1
ATOM 6342 N N . ARG B 1 55 ? -12.992 -77.188 -34.938 1 85.19 55 ARG B N 1
ATOM 6343 C CA . ARG B 1 55 ? -14 -78 -34.281 1 85.19 55 ARG B CA 1
ATOM 6344 C C . ARG B 1 55 ? -15.375 -77.812 -34.906 1 85.19 55 ARG B C 1
ATOM 6346 O O . ARG B 1 55 ? -16.109 -76.938 -34.5 1 85.19 55 ARG B O 1
ATOM 6353 N N . LEU B 1 56 ? -15.656 -78.75 -35.75 1 80.06 56 LEU B N 1
ATOM 6354 C CA . LEU B 1 56 ? -16.922 -78.688 -36.469 1 80.06 56 LEU B CA 1
ATOM 6355 C C . LEU B 1 56 ? -18.109 -78.75 -35.531 1 80.06 56 LEU B C 1
ATOM 6357 O O . LEU B 1 56 ? -18.109 -79.562 -34.625 1 80.06 56 LEU B O 1
ATOM 6361 N N . GLY B 1 57 ? -19.062 -77.938 -35.688 1 87.06 57 GLY B N 1
ATOM 6362 C CA . GLY B 1 57 ? -20.297 -77.938 -34.906 1 87.06 57 GLY B CA 1
ATOM 6363 C C . GLY B 1 57 ? -20.312 -76.875 -33.812 1 87.06 57 GLY B C 1
ATOM 6364 O O . GLY B 1 57 ? -21.359 -76.625 -33.219 1 87.06 57 GLY B O 1
ATOM 6365 N N . THR B 1 58 ? -19.172 -76.312 -33.562 1 92.12 58 THR B N 1
ATOM 6366 C CA . THR B 1 58 ? -19.109 -75.312 -32.5 1 92.12 58 THR B CA 1
ATOM 6367 C C . THR B 1 58 ? -19.328 -73.938 -33.031 1 92.12 58 THR B C 1
ATOM 6369 O O . THR B 1 58 ? -18.969 -73.625 -34.188 1 92.12 58 THR B O 1
ATOM 6372 N N . HIS B 1 59 ? -20.047 -73.062 -32.344 1 95.5 59 HIS B N 1
ATOM 6373 C CA . HIS B 1 59 ? -20.094 -71.625 -32.531 1 95.5 59 HIS B CA 1
ATOM 6374 C C . HIS B 1 59 ? -19.375 -70.938 -31.375 1 95.5 59 HIS B C 1
ATOM 6376 O O . HIS B 1 59 ? -19.797 -71 -30.219 1 95.5 59 HIS B O 1
ATOM 6382 N N . ALA B 1 60 ? -18.328 -70.25 -31.656 1 96.12 60 ALA B N 1
ATOM 6383 C CA . ALA B 1 60 ? -17.516 -69.688 -30.594 1 96.12 60 ALA B CA 1
ATOM 6384 C C . ALA B 1 60 ? -17.719 -68.188 -30.516 1 96.12 60 ALA B C 1
ATOM 6386 O O . ALA B 1 60 ? -18.312 -67.562 -31.406 1 96.12 60 ALA B O 1
ATOM 6387 N N . SER B 1 61 ? -17.281 -67.625 -29.406 1 96.19 61 SER B N 1
ATOM 6388 C CA . SER B 1 61 ? -17.359 -66.188 -29.203 1 96.19 61 SER B CA 1
ATOM 6389 C C . SER B 1 61 ? -16.281 -65.688 -28.234 1 96.19 61 SER B C 1
ATOM 6391 O O . SER B 1 61 ? -15.773 -66.438 -27.422 1 96.19 61 SER B O 1
ATOM 6393 N N . VAL B 1 62 ? -15.852 -64.438 -28.422 1 96.25 62 VAL B N 1
ATOM 6394 C CA . VAL B 1 62 ? -14.992 -63.719 -27.469 1 96.25 62 VAL B CA 1
ATOM 6395 C C . VAL B 1 62 ? -15.734 -62.531 -26.922 1 96.25 62 VAL B C 1
ATOM 6397 O O . VAL B 1 62 ? -16.203 -61.656 -27.672 1 96.25 62 VAL B O 1
ATOM 6400 N N . LEU B 1 63 ? -15.891 -62.469 -25.672 1 94.88 63 LEU B N 1
ATOM 6401 C CA . LEU B 1 63 ? -16.406 -61.312 -24.984 1 94.88 63 LEU B CA 1
ATOM 6402 C C . LEU B 1 63 ? -15.305 -60.562 -24.219 1 94.88 63 LEU B C 1
ATOM 6404 O O . LEU B 1 63 ? -14.438 -61.219 -23.609 1 94.88 63 LEU B O 1
ATOM 6408 N N . LEU B 1 64 ? -15.344 -59.25 -24.328 1 92.88 64 LEU B N 1
ATOM 6409 C CA . LEU B 1 64 ? -14.352 -58.406 -23.656 1 92.88 64 LEU B CA 1
ATOM 6410 C C . LEU B 1 64 ? -14.93 -57.812 -22.391 1 92.88 64 LEU B C 1
ATOM 6412 O O . LEU B 1 64 ? -16.094 -57.406 -22.375 1 92.88 64 LEU B O 1
ATOM 6416 N N . LEU B 1 65 ? -14.133 -57.812 -21.391 1 90.75 65 LEU B N 1
ATOM 6417 C CA . LEU B 1 65 ? -14.539 -57.094 -20.172 1 90.75 65 LEU B CA 1
ATOM 6418 C C . LEU B 1 65 ? -14.328 -55.594 -20.312 1 90.75 65 LEU B C 1
ATOM 6420 O O . LEU B 1 65 ? -13.289 -55.156 -20.828 1 90.75 65 LEU B O 1
ATOM 6424 N N . SER B 1 66 ? -15.305 -54.844 -19.875 1 84.25 66 SER B N 1
ATOM 6425 C CA . SER B 1 66 ? -15.203 -53.375 -19.875 1 84.25 66 SER B CA 1
ATOM 6426 C C . SER B 1 66 ? -14.023 -52.906 -19.031 1 84.25 66 SER B C 1
ATOM 6428 O O . SER B 1 66 ? -13.555 -53.625 -18.156 1 84.25 66 SER B O 1
ATOM 6430 N N . GLU B 1 67 ? -13.578 -51.688 -19.266 1 78 67 GLU B N 1
ATOM 6431 C CA . GLU B 1 67 ? -12.391 -51.156 -18.609 1 78 67 GLU B CA 1
ATOM 6432 C C . GLU B 1 67 ? -12.609 -51.031 -17.094 1 78 67 GLU B C 1
ATOM 6434 O O . GLU B 1 67 ? -11.656 -51.125 -16.312 1 78 67 GLU B O 1
ATOM 6439 N N . ASP B 1 68 ? -13.844 -50.844 -16.734 1 77.5 68 ASP B N 1
ATOM 6440 C CA . ASP B 1 68 ? -14.125 -50.719 -15.312 1 77.5 68 ASP B CA 1
ATOM 6441 C C . ASP B 1 68 ? -14.312 -52.094 -14.688 1 77.5 68 ASP B C 1
ATOM 6443 O O . ASP B 1 68 ? -14.531 -52.219 -13.477 1 77.5 68 ASP B O 1
ATOM 6447 N N . GLY B 1 69 ? -14.266 -53.125 -15.492 1 82 69 GLY B N 1
ATOM 6448 C CA . GLY B 1 69 ? -14.297 -54.5 -15.008 1 82 69 GLY B CA 1
ATOM 6449 C C . GLY B 1 69 ? -15.688 -54.969 -14.594 1 82 69 GLY B C 1
ATOM 6450 O O . GLY B 1 69 ? -15.836 -55.938 -13.859 1 82 69 GLY B O 1
ATOM 6451 N N . LYS B 1 70 ? -16.703 -54.312 -15.164 1 85.31 70 LYS B N 1
ATOM 6452 C CA . LYS B 1 70 ? -18.031 -54.594 -14.633 1 85.31 70 LYS B CA 1
ATOM 6453 C C . LYS B 1 70 ? -18.922 -55.25 -15.68 1 85.31 70 LYS B C 1
ATOM 6455 O O . LYS B 1 70 ? -19.859 -55.969 -15.336 1 85.31 70 LYS B O 1
ATOM 6460 N N . ARG B 1 71 ? -18.672 -55.062 -17 1 91.25 71 ARG B N 1
ATOM 6461 C CA . ARG B 1 71 ? -19.562 -55.531 -18.047 1 91.25 71 ARG B CA 1
ATOM 6462 C C . ARG B 1 71 ? -18.797 -56.281 -19.125 1 91.25 71 ARG B C 1
ATOM 6464 O O . ARG B 1 71 ? -17.594 -56.062 -19.328 1 91.25 71 ARG B O 1
ATOM 6471 N N . VAL B 1 72 ? -19.562 -57.219 -19.781 1 91.62 72 VAL B N 1
ATOM 6472 C CA . VAL B 1 72 ? -18.969 -57.938 -20.922 1 91.62 72 VAL B CA 1
ATOM 6473 C C . VAL B 1 72 ? -19.453 -57.281 -22.219 1 91.62 72 VAL B C 1
ATOM 6475 O O . VAL B 1 72 ? -20.625 -56.938 -22.344 1 91.62 72 VAL B O 1
ATOM 6478 N N . LEU B 1 73 ? -18.547 -57.062 -23.078 1 90.06 73 LEU B N 1
ATOM 6479 C CA . LEU B 1 73 ? -18.812 -56.469 -24.375 1 90.06 73 LEU B CA 1
ATOM 6480 C C . LEU B 1 73 ? -18.484 -57.469 -25.5 1 90.06 73 LEU B C 1
ATOM 6482 O O . LEU B 1 73 ? -17.547 -58.25 -25.375 1 90.06 73 LEU B O 1
ATOM 6486 N N . THR B 1 74 ? -19.219 -57.375 -26.516 1 90.38 74 THR B N 1
ATOM 6487 C CA . THR B 1 74 ? -19 -58.312 -27.625 1 90.38 74 THR B CA 1
ATOM 6488 C C . THR B 1 74 ? -17.688 -58 -28.328 1 90.38 74 THR B C 1
ATOM 6490 O O . THR B 1 74 ? -17.453 -56.875 -28.781 1 90.38 74 THR B O 1
ATOM 6493 N N . GLY B 1 75 ? -16.828 -58.938 -28.391 1 91.25 75 GLY B N 1
ATOM 6494 C CA . GLY B 1 75 ? -15.594 -58.844 -29.156 1 91.25 75 GLY B CA 1
ATOM 6495 C C . GLY B 1 75 ? -15.727 -59.406 -30.562 1 91.25 75 GLY B C 1
ATOM 6496 O O . GLY B 1 75 ? -15.648 -58.656 -31.547 1 91.25 75 GLY B O 1
ATOM 6497 N N . ALA B 1 76 ? -15.961 -60.688 -30.625 1 93.94 76 ALA B N 1
ATOM 6498 C CA . ALA B 1 76 ? -16.172 -61.375 -31.906 1 93.94 76 ALA B CA 1
ATOM 6499 C C . ALA B 1 76 ? -17.078 -62.594 -31.734 1 93.94 76 ALA B C 1
ATOM 6501 O O . ALA B 1 76 ? -16.875 -63.406 -30.828 1 93.94 76 ALA B O 1
ATOM 6502 N N . ALA B 1 77 ? -18.109 -62.688 -32.469 1 95 77 ALA B N 1
ATOM 6503 C CA . ALA B 1 77 ? -19.031 -63.812 -32.531 1 95 77 ALA B CA 1
ATOM 6504 C C . ALA B 1 77 ? -19.672 -63.938 -33.906 1 95 77 ALA B C 1
ATOM 6506 O O . ALA B 1 77 ? -20.875 -63.781 -34.062 1 95 77 ALA B O 1
ATOM 6507 N N . PRO B 1 78 ? -18.859 -64.312 -34.844 1 93.06 78 PRO B N 1
ATOM 6508 C CA . PRO B 1 78 ? -19.281 -64.25 -36.219 1 93.06 78 PRO B CA 1
ATOM 6509 C C . PRO B 1 78 ? -20.484 -65.125 -36.562 1 93.06 78 PRO B C 1
ATOM 6511 O O . PRO B 1 78 ? -21.312 -64.75 -37.375 1 93.06 78 PRO B O 1
ATOM 6514 N N . HIS B 1 79 ? -20.562 -66.312 -35.938 1 94.38 79 HIS B N 1
ATOM 6515 C CA . HIS B 1 79 ? -21.594 -67.25 -36.375 1 94.38 79 HIS B CA 1
ATOM 6516 C C . HIS B 1 79 ? -22.703 -67.375 -35.312 1 94.38 79 HIS B C 1
ATOM 6518 O O . HIS B 1 79 ? -23.609 -68.188 -35.469 1 94.38 79 HIS B O 1
ATOM 6524 N N . LEU B 1 80 ? -22.641 -66.688 -34.281 1 94.69 80 LEU B N 1
ATOM 6525 C CA . LEU B 1 80 ? -23.766 -66.562 -33.375 1 94.69 80 LEU B CA 1
ATOM 6526 C C . LEU B 1 80 ? -24.781 -65.5 -33.906 1 94.69 80 LEU B C 1
ATOM 6528 O O . LEU B 1 80 ? -24.406 -64.562 -34.562 1 94.69 80 LEU B O 1
ATOM 6532 N N . PRO B 1 81 ? -26.031 -65.75 -33.625 1 93.88 81 PRO B N 1
ATOM 6533 C CA . PRO B 1 81 ? -27.047 -64.75 -34.125 1 93.88 81 PRO B CA 1
ATOM 6534 C C . PRO B 1 81 ? -26.844 -63.375 -33.562 1 93.88 81 PRO B C 1
ATOM 6536 O O . PRO B 1 81 ? -26.531 -63.219 -32.375 1 93.88 81 PRO B O 1
ATOM 6539 N N . ASP B 1 82 ? -27.109 -62.375 -34.406 1 92.81 82 ASP B N 1
ATOM 6540 C CA . ASP B 1 82 ? -26.938 -60.969 -34.031 1 92.81 82 ASP B CA 1
ATOM 6541 C C . ASP B 1 82 ? -27.859 -60.594 -32.875 1 92.81 82 ASP B C 1
ATOM 6543 O O . ASP B 1 82 ? -27.484 -59.812 -32 1 92.81 82 ASP B O 1
ATOM 6547 N N . SER B 1 83 ? -29.016 -61.156 -32.938 1 92.5 83 SER B N 1
ATOM 6548 C CA . SER B 1 83 ? -29.969 -60.875 -31.875 1 92.5 83 SER B CA 1
ATOM 6549 C C . SER B 1 83 ? -29.469 -61.344 -30.516 1 92.5 83 SER B C 1
ATOM 6551 O O . SER B 1 83 ? -29.656 -60.656 -29.516 1 92.5 83 SER B O 1
ATOM 6553 N N . TYR B 1 84 ? -28.812 -62.469 -30.531 1 93.38 84 TYR B N 1
ATOM 6554 C CA . TYR B 1 84 ? -28.219 -63 -29.297 1 93.38 84 TYR B CA 1
ATOM 6555 C C . TYR B 1 84 ? -27.062 -62.125 -28.844 1 93.38 84 TYR B C 1
ATOM 6557 O O . TYR B 1 84 ? -26.969 -61.781 -27.656 1 93.38 84 TYR B O 1
ATOM 6565 N N . ASN B 1 85 ? -26.234 -61.719 -29.781 1 93 85 ASN B N 1
ATOM 6566 C CA . ASN B 1 85 ? -25.078 -60.875 -29.469 1 93 85 ASN B CA 1
ATOM 6567 C C . ASN B 1 85 ? -25.516 -59.562 -28.859 1 93 85 ASN B C 1
ATOM 6569 O O . ASN B 1 85 ? -24.859 -59.031 -27.953 1 93 85 ASN B O 1
ATOM 6573 N N . GLN B 1 86 ? -26.5 -59.031 -29.344 1 91.31 86 GLN B N 1
ATOM 6574 C CA . GLN B 1 86 ? -26.984 -57.719 -28.875 1 91.31 86 GLN B CA 1
ATOM 6575 C C . GLN B 1 86 ? -27.469 -57.812 -27.438 1 91.31 86 GLN B C 1
ATOM 6577 O O . GLN B 1 86 ? -27.25 -56.875 -26.656 1 91.31 86 GLN B O 1
ATOM 6582 N N . VAL B 1 87 ? -28.062 -58.906 -27.094 1 90 87 VAL B N 1
ATOM 6583 C CA . VAL B 1 87 ? -28.609 -59.094 -25.766 1 90 87 VAL B CA 1
ATOM 6584 C C . VAL B 1 87 ? -27.469 -59.25 -24.75 1 90 87 VAL B C 1
ATOM 6586 O O . VAL B 1 87 ? -27.562 -58.75 -23.625 1 90 87 VAL B O 1
ATOM 6589 N N . ILE B 1 88 ? -26.469 -59.875 -25.156 1 90.06 88 ILE B N 1
ATOM 6590 C CA . ILE B 1 88 ? -25.391 -60.188 -24.25 1 90.06 88 ILE B CA 1
ATOM 6591 C C . ILE B 1 88 ? -24.453 -58.969 -24.109 1 90.06 88 ILE B C 1
ATOM 6593 O O . ILE B 1 88 ? -23.797 -58.812 -23.078 1 90.06 88 ILE B O 1
ATOM 6597 N N . HIS B 1 89 ? -24.438 -58.125 -25.125 1 90.94 89 HIS B N 1
ATOM 6598 C CA . HIS B 1 89 ? -23.562 -56.969 -25.109 1 90.94 89 HIS B CA 1
ATOM 6599 C C . HIS B 1 89 ? -23.922 -56.031 -23.953 1 90.94 89 HIS B C 1
ATOM 6601 O O . HIS B 1 89 ? -25.031 -55.5 -23.906 1 90.94 89 HIS B O 1
ATOM 6607 N N . GLY B 1 90 ? -22.984 -55.875 -23.047 1 88.31 90 GLY B N 1
ATOM 6608 C CA . GLY B 1 90 ? -23.172 -54.906 -21.984 1 88.31 90 GLY B CA 1
ATOM 6609 C C . GLY B 1 90 ? -23.75 -55.5 -20.719 1 88.31 90 GLY B C 1
ATOM 6610 O O . GLY B 1 90 ? -24.031 -54.781 -19.75 1 88.31 90 GLY B O 1
ATOM 6611 N N . VAL B 1 91 ? -23.859 -56.781 -20.656 1 91.88 91 VAL B N 1
ATOM 6612 C CA . VAL B 1 91 ? -24.406 -57.438 -19.484 1 91.88 91 VAL B CA 1
ATOM 6613 C C . VAL B 1 91 ? -23.391 -57.406 -18.344 1 91.88 91 VAL B C 1
ATOM 6615 O O . VAL B 1 91 ? -22.203 -57.594 -18.562 1 91.88 91 VAL B O 1
ATOM 6618 N N . GLU B 1 92 ? -23.859 -57.156 -17.156 1 92.81 92 GLU B N 1
ATOM 6619 C CA . GLU B 1 92 ? -22.984 -57.125 -15.984 1 92.81 92 GLU B CA 1
ATOM 6620 C C . GLU B 1 92 ? -22.594 -58.531 -15.562 1 92.81 92 GLU B C 1
ATOM 6622 O O . GLU B 1 92 ? -23.422 -59.469 -15.594 1 92.81 92 GLU B O 1
ATOM 6627 N N . ILE B 1 93 ? -21.391 -58.625 -15.234 1 94 93 ILE B N 1
ATOM 6628 C CA . ILE B 1 93 ? -20.922 -59.938 -14.836 1 94 93 ILE B CA 1
ATOM 6629 C C . ILE B 1 93 ? -21.438 -60.281 -13.43 1 94 93 ILE B C 1
ATOM 6631 O O . ILE B 1 93 ? -21.797 -59.375 -12.672 1 94 93 ILE B O 1
ATOM 6635 N N . GLY B 1 94 ? -21.5 -61.625 -13.141 1 93.19 94 GLY B N 1
ATOM 6636 C CA . GLY B 1 94 ? -21.984 -62.094 -11.852 1 93.19 94 GLY B CA 1
ATOM 6637 C C . GLY B 1 94 ? -21.984 -63.594 -11.719 1 93.19 94 GLY B C 1
ATOM 6638 O O . GLY B 1 94 ? -21.625 -64.312 -12.656 1 93.19 94 GLY B O 1
ATOM 6639 N N . PRO B 1 95 ? -22.234 -64.188 -10.555 1 91.31 95 PRO B N 1
ATOM 6640 C CA . PRO B 1 95 ? -22.172 -65.625 -10.297 1 91.31 95 PRO B CA 1
ATOM 6641 C C . PRO B 1 95 ? -23.172 -66.438 -11.125 1 91.31 95 PRO B C 1
ATOM 6643 O O . PRO B 1 95 ? -22.938 -67.625 -11.445 1 91.31 95 PRO B O 1
ATOM 6646 N N . GLU B 1 96 ? -24.281 -65.875 -11.562 1 91.5 96 GLU B N 1
ATOM 6647 C CA . GLU B 1 96 ? -25.328 -66.562 -12.305 1 91.5 96 GLU B CA 1
ATOM 6648 C C . GLU B 1 96 ? -25.75 -65.75 -13.539 1 91.5 96 GLU B C 1
ATOM 6650 O O . GLU B 1 96 ? -26.938 -65.562 -13.766 1 91.5 96 GLU B O 1
ATOM 6655 N N . VAL B 1 97 ? -24.781 -65.625 -14.289 1 94.94 97 VAL B N 1
ATOM 6656 C CA . VAL B 1 97 ? -25.031 -64.812 -15.5 1 94.94 97 VAL B CA 1
ATOM 6657 C C . VAL B 1 97 ? -24.531 -65.562 -16.719 1 94.94 97 VAL B C 1
ATOM 6659 O O . VAL B 1 97 ? -23.609 -65.125 -17.406 1 94.94 97 VAL B O 1
ATOM 6662 N N . GLY B 1 98 ? -25.141 -66.812 -16.953 1 94.38 98 GLY B N 1
ATOM 6663 C CA . GLY B 1 98 ? -24.688 -67.625 -18.062 1 94.38 98 GLY B CA 1
ATOM 6664 C C . GLY B 1 98 ? -23.312 -68.25 -17.844 1 94.38 98 GLY B C 1
ATOM 6665 O O . GLY B 1 98 ? -22.781 -68.188 -16.734 1 94.38 98 GLY B O 1
ATOM 6666 N N . SER B 1 99 ? -22.734 -68.812 -18.875 1 96.19 99 SER B N 1
ATOM 6667 C CA . SER B 1 99 ? -21.391 -69.375 -18.781 1 96.19 99 SER B CA 1
ATOM 6668 C C . SER B 1 99 ? -20.328 -68.25 -18.812 1 96.19 99 SER B C 1
ATOM 6670 O O . SER B 1 99 ? -19.406 -68.312 -18 1 96.19 99 SER B O 1
ATOM 6672 N N . CYS B 1 100 ? -20.516 -67.312 -19.703 1 95.44 100 CYS B N 1
ATOM 6673 C CA . CYS B 1 100 ? -19.516 -66.25 -19.922 1 95.44 100 CYS B CA 1
ATOM 6674 C C . CYS B 1 100 ? -19.484 -65.25 -18.766 1 95.44 100 CYS B C 1
ATOM 6676 O O . CYS B 1 100 ? -18.406 -64.938 -18.25 1 95.44 100 CYS B O 1
ATOM 6678 N N . GLY B 1 101 ? -20.656 -64.812 -18.344 1 95 101 GLY B N 1
ATOM 6679 C CA . GLY B 1 101 ? -20.688 -63.875 -17.234 1 95 101 GLY B CA 1
ATOM 6680 C C . GLY B 1 101 ? -20.156 -64.5 -15.938 1 95 101 GLY B C 1
ATOM 6681 O O . GLY B 1 101 ? -19.438 -63.781 -15.188 1 95 101 GLY B O 1
ATOM 6682 N N . THR B 1 102 ? -20.453 -65.688 -15.719 1 96.31 102 THR B N 1
ATOM 6683 C CA . THR B 1 102 ? -20 -66.375 -14.516 1 96.31 102 THR B CA 1
ATOM 6684 C C . THR B 1 102 ? -18.5 -66.625 -14.586 1 96.31 102 THR B C 1
ATOM 6686 O O . THR B 1 102 ? -17.781 -66.5 -13.594 1 96.31 102 THR B O 1
ATOM 6689 N N . ALA B 1 103 ? -18.031 -67.062 -15.766 1 96.75 103 ALA B N 1
ATOM 6690 C CA . ALA B 1 103 ? -16.609 -67.25 -15.953 1 96.75 103 ALA B CA 1
ATOM 6691 C C . ALA B 1 103 ? -15.797 -66 -15.727 1 96.75 103 ALA B C 1
ATOM 6693 O O . ALA B 1 103 ? -14.742 -66.062 -15.086 1 96.75 103 ALA B O 1
ATOM 6694 N N . ALA B 1 104 ? -16.281 -64.875 -16.25 1 96 104 ALA B N 1
ATOM 6695 C CA . ALA B 1 104 ? -15.609 -63.594 -16.078 1 96 104 ALA B CA 1
ATOM 6696 C C . ALA B 1 104 ? -15.602 -63.188 -14.609 1 96 104 ALA B C 1
ATOM 6698 O O . ALA B 1 104 ? -14.602 -62.656 -14.117 1 96 104 ALA B O 1
ATOM 6699 N N . TYR B 1 105 ? -16.656 -63.438 -13.914 1 95 105 TYR B N 1
ATOM 6700 C CA . TYR B 1 105 ? -16.797 -63.031 -12.523 1 95 105 TYR B CA 1
ATOM 6701 C C . TYR B 1 105 ? -15.898 -63.875 -11.609 1 95 105 TYR B C 1
ATOM 6703 O O . TYR B 1 105 ? -15.211 -63.312 -10.742 1 95 105 TYR B O 1
ATOM 6711 N N . THR B 1 106 ? -15.852 -65.188 -11.82 1 94.5 106 THR B N 1
ATOM 6712 C CA . THR B 1 106 ? -15.133 -66.062 -10.93 1 94.5 106 THR B CA 1
ATOM 6713 C C . THR B 1 106 ? -13.672 -66.188 -11.359 1 94.5 106 THR B C 1
ATOM 6715 O O . THR B 1 106 ? -12.82 -66.562 -10.57 1 94.5 106 THR B O 1
ATOM 6718 N N . GLY B 1 107 ? -13.422 -65.938 -12.641 1 94.5 107 GLY B N 1
ATOM 6719 C CA . GLY B 1 107 ? -12.086 -66.125 -13.188 1 94.5 107 GLY B CA 1
ATOM 6720 C C . GLY B 1 107 ? -11.75 -67.625 -13.414 1 94.5 107 GLY B C 1
ATOM 6721 O O . GLY B 1 107 ? -10.578 -67.938 -13.492 1 94.5 107 GLY B O 1
ATOM 6722 N N . GLN B 1 108 ? -12.828 -68.375 -13.461 1 95.12 108 GLN B N 1
ATOM 6723 C CA . GLN B 1 108 ? -12.641 -69.812 -13.641 1 95.12 108 GLN B CA 1
ATOM 6724 C C . GLN B 1 108 ? -13.453 -70.312 -14.828 1 95.12 108 GLN B C 1
ATOM 6726 O O . GLN B 1 108 ? -14.477 -69.75 -15.188 1 95.12 108 GLN B O 1
ATOM 6731 N N . ARG B 1 109 ? -12.961 -71.5 -15.406 1 96.56 109 ARG B N 1
ATOM 6732 C CA . ARG B 1 109 ? -13.656 -72.125 -16.516 1 96.56 109 ARG B CA 1
ATOM 6733 C C . ARG B 1 109 ? -15.055 -72.562 -16.109 1 96.56 109 ARG B C 1
ATOM 6735 O O . ARG B 1 109 ? -15.234 -73.125 -15.008 1 96.56 109 ARG B O 1
ATOM 6742 N N . VAL B 1 110 ? -15.977 -72.312 -16.953 1 97.25 110 VAL B N 1
ATOM 6743 C CA . VAL B 1 110 ? -17.344 -72.75 -16.703 1 97.25 110 VAL B CA 1
ATOM 6744 C C . VAL B 1 110 ? -17.812 -73.688 -17.828 1 97.25 110 VAL B C 1
ATOM 6746 O O . VAL B 1 110 ? -17.812 -73.312 -19 1 97.25 110 VAL B O 1
ATOM 6749 N N . ILE B 1 111 ? -18.234 -74.938 -17.469 1 97.38 111 ILE B N 1
ATOM 6750 C CA . ILE B 1 111 ? -18.734 -75.875 -18.438 1 97.38 111 ILE B CA 1
ATOM 6751 C C . ILE B 1 111 ? -20.234 -76.125 -18.203 1 97.38 111 ILE B C 1
ATOM 6753 O O . ILE B 1 111 ? -20.625 -76.625 -17.141 1 97.38 111 ILE B O 1
ATOM 6757 N N . VAL B 1 112 ? -20.984 -75.75 -19.094 1 97.44 112 VAL B N 1
ATOM 6758 C CA . VAL B 1 112 ? -22.406 -76.062 -19.062 1 97.44 112 VAL B CA 1
ATOM 6759 C C . VAL B 1 112 ? -22.781 -77 -20.203 1 97.44 112 VAL B C 1
ATOM 6761 O O . VAL B 1 112 ? -22.766 -76.625 -21.375 1 97.44 112 VAL B O 1
ATOM 6764 N N . GLU B 1 113 ? -23.203 -78.188 -19.922 1 96.69 113 GLU B N 1
ATOM 6765 C CA . GLU B 1 113 ? -23.5 -79.188 -20.906 1 96.69 113 GLU B CA 1
ATOM 6766 C C . GLU B 1 113 ? -24.938 -79.125 -21.406 1 96.69 113 GLU B C 1
ATOM 6768 O O . GLU B 1 113 ? -25.266 -79.562 -22.5 1 96.69 113 GLU B O 1
ATOM 6773 N N . ASP B 1 114 ? -25.719 -78.562 -20.469 1 96.75 114 ASP B N 1
ATOM 6774 C CA . ASP B 1 114 ? -27.125 -78.375 -20.797 1 96.75 114 ASP B CA 1
ATOM 6775 C C . ASP B 1 114 ? -27.656 -77.062 -20.297 1 96.75 114 ASP B C 1
ATOM 6777 O O . ASP B 1 114 ? -28 -76.938 -19.109 1 96.75 114 ASP B O 1
ATOM 6781 N N . ILE B 1 115 ? -27.891 -76.125 -21.25 1 96.25 115 ILE B N 1
ATOM 6782 C CA . ILE B 1 115 ? -28.297 -74.75 -20.953 1 96.25 115 ILE B CA 1
ATOM 6783 C C . ILE B 1 115 ? -29.703 -74.75 -20.359 1 96.25 115 ILE B C 1
ATOM 6785 O O . ILE B 1 115 ? -29.984 -73.938 -19.469 1 96.25 115 ILE B O 1
ATOM 6789 N N . GLU B 1 116 ? -30.531 -75.625 -20.75 1 95.06 116 GLU B N 1
ATOM 6790 C CA . GLU B 1 116 ? -31.938 -75.625 -20.375 1 95.06 116 GLU B CA 1
ATOM 6791 C C . GLU B 1 116 ? -32.094 -75.875 -18.859 1 95.06 116 GLU B C 1
ATOM 6793 O O . GLU B 1 116 ? -32.969 -75.25 -18.234 1 95.06 116 GLU B O 1
ATOM 6798 N N . HIS B 1 117 ? -31.234 -76.625 -18.25 1 94.62 117 HIS B N 1
ATOM 6799 C CA . HIS B 1 117 ? -31.5 -77.062 -16.875 1 94.62 117 HIS B CA 1
ATOM 6800 C C . HIS B 1 117 ? -30.406 -76.562 -15.938 1 94.62 117 HIS B C 1
ATOM 6802 O O . HIS B 1 117 ? -30.516 -76.688 -14.719 1 94.62 117 HIS B O 1
ATOM 6808 N N . HIS B 1 118 ? -29.406 -76 -16.422 1 95.31 118 HIS B N 1
ATOM 6809 C CA . HIS B 1 118 ? -28.312 -75.562 -15.562 1 95.31 118 HIS B CA 1
ATOM 6810 C C . HIS B 1 118 ? -28.688 -74.25 -14.812 1 95.31 118 HIS B C 1
ATOM 6812 O O . HIS B 1 118 ? -29.188 -73.312 -15.414 1 95.31 118 HIS B O 1
ATOM 6818 N N . PRO B 1 119 ? -28.312 -74.062 -13.586 1 94.19 119 PRO B N 1
ATOM 6819 C CA . PRO B 1 119 ? -28.703 -72.938 -12.75 1 94.19 119 PRO B CA 1
ATOM 6820 C C . PRO B 1 119 ? -28.078 -71.625 -13.219 1 94.19 119 PRO B C 1
ATOM 6822 O O . PRO B 1 119 ? -28.688 -70.562 -13.086 1 94.19 119 PRO B O 1
ATOM 6825 N N . TYR B 1 120 ? -26.922 -71.625 -13.781 1 95.44 120 TYR B N 1
ATOM 6826 C CA . TYR B 1 120 ? -26.234 -70.375 -14.211 1 95.44 120 TYR B CA 1
ATOM 6827 C C . TYR B 1 120 ? -27.016 -69.688 -15.32 1 95.44 120 TYR B C 1
ATOM 6829 O O . TYR B 1 120 ? -26.812 -68.5 -15.57 1 95.44 120 TYR B O 1
ATOM 6837 N N . TRP B 1 121 ? -27.922 -70.375 -16.016 1 95.31 121 TRP B N 1
ATOM 6838 C CA . TRP B 1 121 ? -28.609 -69.875 -17.203 1 95.31 121 TRP B CA 1
ATOM 6839 C C . TRP B 1 121 ? -30.078 -69.625 -16.891 1 95.31 121 TRP B C 1
ATOM 6841 O O . TRP B 1 121 ? -30.859 -69.312 -17.797 1 95.31 121 TRP B O 1
ATOM 6851 N N . ALA B 1 122 ? -30.469 -69.688 -15.664 1 92.38 122 ALA B N 1
ATOM 6852 C CA . ALA B 1 122 ? -31.875 -69.562 -15.281 1 92.38 122 ALA B CA 1
ATOM 6853 C C . ALA B 1 122 ? -32.5 -68.312 -15.836 1 92.38 122 ALA B C 1
ATOM 6855 O O . ALA B 1 122 ? -33.594 -68.312 -16.375 1 92.38 122 ALA B O 1
ATOM 6856 N N . LEU B 1 123 ? -31.781 -67.188 -15.812 1 90.31 123 LEU B N 1
ATOM 6857 C CA . LEU B 1 123 ? -32.344 -65.875 -16.219 1 90.31 123 LEU B CA 1
ATOM 6858 C C . LEU B 1 123 ? -32.094 -65.625 -17.703 1 90.31 123 LEU B C 1
ATOM 6860 O O . LEU B 1 123 ? -32.656 -64.75 -18.281 1 90.31 123 LEU B O 1
ATOM 6864 N N . TYR B 1 124 ? -31.266 -66.5 -18.406 1 91.94 124 TYR B N 1
ATOM 6865 C CA . TYR B 1 124 ? -30.812 -66.125 -19.75 1 91.94 124 TYR B CA 1
ATOM 6866 C C . TYR B 1 124 ? -31.109 -67.25 -20.734 1 91.94 124 TYR B C 1
ATOM 6868 O O . TYR B 1 124 ? -30.828 -67.188 -21.922 1 91.94 124 TYR B O 1
ATOM 6876 N N . LYS B 1 125 ? -31.625 -68.438 -20.312 1 92.88 125 LYS B N 1
ATOM 6877 C CA . LYS B 1 125 ? -31.766 -69.625 -21.125 1 92.88 125 LYS B CA 1
ATOM 6878 C C . LYS B 1 125 ? -32.688 -69.375 -22.328 1 92.88 125 LYS B C 1
ATOM 6880 O O . LYS B 1 125 ? -32.469 -69.875 -23.406 1 92.88 125 LYS B O 1
ATOM 6885 N N . SER B 1 126 ? -33.688 -68.5 -22.094 1 93.25 126 SER B N 1
ATOM 6886 C CA . SER B 1 126 ? -34.656 -68.25 -23.172 1 93.25 126 SER B CA 1
ATOM 6887 C C . SER B 1 126 ? -33.969 -67.625 -24.375 1 93.25 126 SER B C 1
ATOM 6889 O O . SER B 1 126 ? -34.281 -67.938 -25.516 1 93.25 126 SER B O 1
ATOM 6891 N N . PHE B 1 127 ? -33 -66.812 -24.156 1 93.56 127 PHE B N 1
ATOM 6892 C CA . PHE B 1 127 ? -32.312 -66.062 -25.219 1 93.56 127 PHE B CA 1
ATOM 6893 C C . PHE B 1 127 ? -31.438 -67.062 -26.031 1 93.56 127 PHE B C 1
ATOM 6895 O O . PHE B 1 127 ? -31.219 -66.812 -27.234 1 93.56 127 PHE B O 1
ATOM 6902 N N . ALA B 1 128 ? -30.922 -68.062 -25.406 1 94.06 128 ALA B N 1
ATOM 6903 C CA . ALA B 1 128 ? -30.031 -69.062 -26.062 1 94.06 128 ALA B CA 1
ATOM 6904 C C . ALA B 1 128 ? -30.844 -70.125 -26.75 1 94.06 128 ALA B C 1
ATOM 6906 O O . ALA B 1 128 ? -30.578 -70.5 -27.906 1 94.06 128 ALA B O 1
ATOM 6907 N N . LEU B 1 129 ? -31.875 -70.625 -26.109 1 95.19 129 LEU B N 1
ATOM 6908 C CA . LEU B 1 129 ? -32.625 -71.812 -26.562 1 95.19 129 LEU B CA 1
ATOM 6909 C C . LEU B 1 129 ? -33.406 -71.438 -27.828 1 95.19 129 LEU B C 1
ATOM 6911 O O . LEU B 1 129 ? -33.625 -72.312 -28.688 1 95.19 129 LEU B O 1
ATOM 6915 N N . VAL B 1 130 ? -33.844 -70.25 -27.906 1 94.38 130 VAL B N 1
ATOM 6916 C CA . VAL B 1 130 ? -34.594 -69.812 -29.078 1 94.38 130 VAL B CA 1
ATOM 6917 C C . VAL B 1 130 ? -33.75 -70 -30.344 1 94.38 130 VAL B C 1
ATOM 6919 O O . VAL B 1 130 ? -34.281 -70.188 -31.422 1 94.38 130 VAL B O 1
ATOM 6922 N N . HIS B 1 131 ? -32.438 -70 -30.203 1 94.38 131 HIS B N 1
ATOM 6923 C CA . HIS B 1 131 ? -31.562 -70.125 -31.359 1 94.38 131 HIS B CA 1
ATOM 6924 C C . HIS B 1 131 ? -30.953 -71.5 -31.453 1 94.38 131 HIS B C 1
ATOM 6926 O O . HIS B 1 131 ? -30.016 -71.75 -32.219 1 94.38 131 HIS B O 1
ATOM 6932 N N . GLY B 1 132 ? -31.422 -72.375 -30.594 1 94 132 GLY B N 1
ATOM 6933 C CA . GLY B 1 132 ? -31 -73.75 -30.656 1 94 132 GLY B CA 1
ATOM 6934 C C . GLY B 1 132 ? -29.703 -74 -29.922 1 94 132 GLY B C 1
ATOM 6935 O O . GLY B 1 132 ? -29.094 -75.062 -30.094 1 94 132 GLY B O 1
ATOM 6936 N N . LEU B 1 133 ? -29.234 -73.125 -29.109 1 95.19 133 LEU B N 1
ATOM 6937 C CA . LEU B 1 133 ? -28.016 -73.312 -28.328 1 95.19 133 LEU B CA 1
ATOM 6938 C C . LEU B 1 133 ? -28.312 -74.125 -27.062 1 95.19 133 LEU B C 1
ATOM 6940 O O . LEU B 1 133 ? -29.109 -73.688 -26.234 1 95.19 133 LEU B O 1
ATOM 6944 N N . ARG B 1 134 ? -27.562 -75.188 -26.875 1 96.25 134 ARG B N 1
ATOM 6945 C CA . ARG B 1 134 ? -27.953 -76.125 -25.812 1 96.25 134 ARG B CA 1
ATOM 6946 C C . ARG B 1 134 ? -26.797 -76.375 -24.844 1 96.25 134 ARG B C 1
ATOM 6948 O O . ARG B 1 134 ? -27 -76.812 -23.719 1 96.25 134 ARG B O 1
ATOM 6955 N N . ALA B 1 135 ? -25.609 -76.125 -25.234 1 97 135 ALA B N 1
ATOM 6956 C CA . ALA B 1 135 ? -24.438 -76.25 -24.375 1 97 135 ALA B CA 1
ATOM 6957 C C . ALA B 1 135 ? -23.5 -75.062 -24.562 1 97 135 ALA B C 1
ATOM 6959 O O . ALA B 1 135 ? -23.453 -74.5 -25.656 1 97 135 ALA B O 1
ATOM 6960 N N . CYS B 1 136 ? -22.812 -74.625 -23.531 1 97.12 136 CYS B N 1
ATOM 6961 C CA . CYS B 1 136 ? -21.875 -73.562 -23.594 1 97.12 136 CYS B CA 1
ATOM 6962 C C . CYS B 1 136 ? -20.719 -73.75 -22.625 1 97.12 136 CYS B C 1
ATOM 6964 O O . CYS B 1 136 ? -20.938 -73.875 -21.406 1 97.12 136 CYS B O 1
ATOM 6966 N N . TRP B 1 137 ? -19.516 -73.812 -23.125 1 97.38 137 TRP B N 1
ATOM 6967 C CA . TRP B 1 137 ? -18.281 -73.812 -22.359 1 97.38 137 TRP B CA 1
ATOM 6968 C C . TRP B 1 137 ? -17.547 -72.5 -22.438 1 97.38 137 TRP B C 1
ATOM 6970 O O . TRP B 1 137 ? -17.344 -72 -23.531 1 97.38 137 TRP B O 1
ATOM 6980 N N . SER B 1 138 ? -17.188 -71.938 -21.328 1 97.44 138 SER B N 1
ATOM 6981 C CA . SER B 1 138 ? -16.547 -70.625 -21.344 1 97.44 138 SER B CA 1
ATOM 6982 C C . SER B 1 138 ? -15.25 -70.688 -20.547 1 97.44 138 SER B C 1
ATOM 6984 O O . SER B 1 138 ? -15.188 -71.25 -19.469 1 97.44 138 SER B O 1
ATOM 6986 N N . GLU B 1 139 ? -14.195 -70.125 -21.125 1 97 139 GLU B N 1
ATOM 6987 C CA . GLU B 1 139 ? -12.875 -69.938 -20.531 1 97 139 GLU B CA 1
ATOM 6988 C C . GLU B 1 139 ? -12.539 -68.5 -20.328 1 97 139 GLU B C 1
ATOM 6990 O O . GLU B 1 139 ? -12.602 -67.688 -21.281 1 97 139 GLU B O 1
ATOM 6995 N N . PRO B 1 140 ? -12.203 -68.125 -19.062 1 96.56 140 PRO B N 1
ATOM 6996 C CA . PRO B 1 140 ? -11.789 -66.75 -18.859 1 96.56 140 PRO B CA 1
ATOM 6997 C C . PRO B 1 140 ? -10.469 -66.375 -19.547 1 96.56 140 PRO B C 1
ATOM 6999 O O . PRO B 1 140 ? -9.562 -67.25 -19.594 1 96.56 140 PRO B O 1
ATOM 7002 N N . ILE B 1 141 ? -10.43 -65.25 -20.219 1 94.62 141 ILE B N 1
ATOM 7003 C CA . ILE B 1 141 ? -9.195 -64.688 -20.781 1 94.62 141 ILE B CA 1
ATOM 7004 C C . ILE B 1 141 ? -8.477 -63.844 -19.734 1 94.62 141 ILE B C 1
ATOM 7006 O O . ILE B 1 141 ? -9.008 -62.844 -19.281 1 94.62 141 ILE B O 1
ATOM 7010 N N . LYS B 1 142 ? -7.309 -64.25 -19.328 1 90.81 142 LYS B N 1
ATOM 7011 C CA . LYS B 1 142 ? -6.602 -63.531 -18.25 1 90.81 142 LYS B CA 1
ATOM 7012 C C . LYS B 1 142 ? -5.293 -62.938 -18.766 1 90.81 142 LYS B C 1
ATOM 7014 O O . LYS B 1 142 ? -4.641 -63.531 -19.641 1 90.81 142 LYS B O 1
ATOM 7019 N N . ASP B 1 143 ? -4.973 -61.812 -18.172 1 84.81 143 ASP B N 1
ATOM 7020 C CA . ASP B 1 143 ? -3.674 -61.219 -18.516 1 84.81 143 ASP B CA 1
ATOM 7021 C C . ASP B 1 143 ? -2.559 -61.875 -17.688 1 84.81 143 ASP B C 1
ATOM 7023 O O . ASP B 1 143 ? -2.787 -62.844 -16.984 1 84.81 143 ASP B O 1
ATOM 7027 N N . THR B 1 144 ? -1.332 -61.344 -17.859 1 73.62 144 THR B N 1
ATOM 7028 C CA . THR B 1 144 ? -0.144 -61.938 -17.25 1 73.62 144 THR B CA 1
ATOM 7029 C C . THR B 1 144 ? -0.21 -61.812 -15.727 1 73.62 144 THR B C 1
ATOM 7031 O O . THR B 1 144 ? 0.451 -62.562 -15.008 1 73.62 144 THR B O 1
ATOM 7034 N N . GLN B 1 145 ? -1.038 -60.969 -15.219 1 76.81 145 GLN B N 1
ATOM 7035 C CA . GLN B 1 145 ? -1.144 -60.781 -13.781 1 76.81 145 GLN B CA 1
ATOM 7036 C C . GLN B 1 145 ? -2.359 -61.5 -13.211 1 76.81 145 GLN B C 1
ATOM 7038 O O . GLN B 1 145 ? -2.625 -61.438 -12.016 1 76.81 145 GLN B O 1
ATOM 7043 N N . GLY B 1 146 ? -3.127 -62.094 -14.047 1 81.88 146 GLY B N 1
ATOM 7044 C CA . GLY B 1 146 ? -4.27 -62.875 -13.609 1 81.88 146 GLY B CA 1
ATOM 7045 C C . GLY B 1 146 ? -5.574 -62.094 -13.656 1 81.88 146 GLY B C 1
ATOM 7046 O O . GLY B 1 146 ? -6.621 -62.625 -13.25 1 81.88 146 GLY B O 1
ATOM 7047 N N . LYS B 1 147 ? -5.477 -60.969 -14.117 1 88.5 147 LYS B N 1
ATOM 7048 C CA . LYS B 1 147 ? -6.699 -60.156 -14.242 1 88.5 147 LYS B CA 1
ATOM 7049 C C . LYS B 1 147 ? -7.523 -60.594 -15.445 1 88.5 147 LYS B C 1
ATOM 7051 O O . LYS B 1 147 ? -6.977 -60.844 -16.516 1 88.5 147 LYS B O 1
ATOM 7056 N N . VAL B 1 148 ? -8.82 -60.656 -15.305 1 93.94 148 VAL B N 1
ATOM 7057 C CA . VAL B 1 148 ? -9.703 -61.125 -16.359 1 93.94 148 VAL B CA 1
ATOM 7058 C C . VAL B 1 148 ? -9.906 -60 -17.391 1 93.94 148 VAL B C 1
ATOM 7060 O O . VAL B 1 148 ? -10.242 -58.875 -17.031 1 93.94 148 VAL B O 1
ATOM 7063 N N . LEU B 1 149 ? -9.688 -60.312 -18.609 1 92.81 149 LEU B N 1
ATOM 7064 C CA . LEU B 1 149 ? -9.828 -59.344 -19.719 1 92.81 149 LEU B CA 1
ATOM 7065 C C . LEU B 1 149 ? -11.117 -59.625 -20.5 1 92.81 149 LEU B C 1
ATOM 7067 O O . LEU B 1 149 ? -11.594 -58.75 -21.234 1 92.81 149 LEU B O 1
ATOM 7071 N N . GLY B 1 150 ? -11.578 -60.812 -20.422 1 94.75 150 GLY B N 1
ATOM 7072 C CA . GLY B 1 150 ? -12.75 -61.281 -21.141 1 94.75 150 GLY B CA 1
ATOM 7073 C C . GLY B 1 150 ? -12.953 -62.781 -21.047 1 94.75 150 GLY B C 1
ATOM 7074 O O . GLY B 1 150 ? -12.484 -63.438 -20.094 1 94.75 150 GLY B O 1
ATOM 7075 N N . THR B 1 151 ? -13.797 -63.344 -22 1 96.88 151 THR B N 1
ATOM 7076 C CA . THR B 1 151 ? -14.055 -64.75 -22.016 1 96.88 151 THR B CA 1
ATOM 7077 C C . THR B 1 151 ? -14.109 -65.312 -23.453 1 96.88 151 THR B C 1
ATOM 7079 O O . THR B 1 151 ? -14.484 -64.562 -24.375 1 96.88 151 THR B O 1
ATOM 7082 N N . PHE B 1 152 ? -13.602 -66.438 -23.625 1 97 152 PHE B N 1
ATOM 7083 C CA . PHE B 1 152 ? -13.781 -67.25 -24.844 1 97 152 PHE B CA 1
ATOM 7084 C C . PHE B 1 152 ? -14.797 -68.375 -24.641 1 97 152 PHE B C 1
ATOM 7086 O O . PHE B 1 152 ? -14.672 -69.125 -23.688 1 97 152 PHE B O 1
ATOM 7093 N N . ALA B 1 153 ? -15.781 -68.438 -25.516 1 97.25 153 ALA B N 1
ATOM 7094 C CA . ALA B 1 153 ? -16.844 -69.438 -25.297 1 97.25 153 ALA B CA 1
ATOM 7095 C C . ALA B 1 153 ? -17.062 -70.25 -26.547 1 97.25 153 ALA B C 1
ATOM 7097 O O . ALA B 1 153 ? -16.875 -69.812 -27.672 1 97.25 153 ALA B O 1
ATOM 7098 N N . MET B 1 154 ? -17.453 -71.5 -26.375 1 96.44 154 MET B N 1
ATOM 7099 C CA . MET B 1 154 ? -17.859 -72.438 -27.406 1 96.44 154 MET B CA 1
ATOM 7100 C C . MET B 1 154 ? -19.281 -72.938 -27.156 1 96.44 154 MET B C 1
ATOM 7102 O O . MET B 1 154 ? -19.594 -73.5 -26.094 1 96.44 154 MET B O 1
ATOM 7106 N N . TYR B 1 155 ? -20.078 -72.688 -28.156 1 96.56 155 TYR B N 1
ATOM 7107 C CA . TYR B 1 155 ? -21.484 -73.062 -28.094 1 96.56 155 TYR B CA 1
ATOM 7108 C C . TYR B 1 155 ? -21.75 -74.25 -28.984 1 96.56 155 TYR B C 1
ATOM 7110 O O . TYR B 1 155 ? -21.125 -74.438 -30.031 1 96.56 155 TYR B O 1
ATOM 7118 N N . TYR B 1 156 ? -22.75 -75.062 -28.562 1 96.25 156 TYR B N 1
ATOM 7119 C CA . TYR B 1 156 ? -23.172 -76.25 -29.359 1 96.25 156 TYR B CA 1
ATOM 7120 C C . TYR B 1 156 ? -24.703 -76.312 -29.422 1 96.25 156 TYR B C 1
ATOM 7122 O O . TYR B 1 156 ? -25.391 -75.875 -28.5 1 96.25 156 TYR B O 1
ATOM 7130 N N . LYS B 1 157 ? -25.219 -76.938 -30.422 1 94.81 157 LYS B N 1
ATOM 7131 C CA . LYS B 1 157 ? -26.656 -77.062 -30.625 1 94.81 157 LYS B CA 1
ATOM 7132 C C . LYS B 1 157 ? -27.188 -78.312 -29.984 1 94.81 157 LYS B C 1
ATOM 7134 O O . LYS B 1 157 ? -28.391 -78.625 -30.078 1 94.81 157 LYS B O 1
ATOM 7139 N N . GLU B 1 158 ? -26.391 -79.125 -29.406 1 94.94 158 GLU B N 1
ATOM 7140 C CA . GLU B 1 158 ? -26.766 -80.312 -28.688 1 94.94 158 GLU B CA 1
ATOM 7141 C C . GLU B 1 158 ? -26.141 -80.375 -27.297 1 94.94 158 GLU B C 1
ATOM 7143 O O . GLU B 1 158 ? -25.156 -79.688 -27.031 1 94.94 158 GLU B O 1
ATOM 7148 N N . ILE B 1 159 ? -26.781 -81.188 -26.422 1 95.75 159 ILE B N 1
ATOM 7149 C CA . ILE B 1 159 ? -26.172 -81.438 -25.125 1 95.75 159 ILE B CA 1
ATOM 7150 C C . ILE B 1 159 ? -24.828 -82.125 -25.297 1 95.75 159 ILE B C 1
ATOM 7152 O O . ILE B 1 159 ? -24.75 -83.125 -25.969 1 95.75 159 ILE B O 1
ATOM 7156 N N . LYS B 1 160 ? -23.859 -81.438 -24.812 1 94.5 160 LYS B N 1
ATOM 7157 C CA . LYS B 1 160 ? -22.531 -81.938 -25.109 1 94.5 160 LYS B CA 1
ATOM 7158 C C . LYS B 1 160 ? -21.562 -81.688 -23.953 1 94.5 160 LYS B C 1
ATOM 7160 O O . LYS B 1 160 ? -21.578 -80.562 -23.375 1 94.5 160 LYS B O 1
ATOM 7165 N N . SER B 1 161 ? -20.766 -82.688 -23.672 1 94.94 161 SER B N 1
ATOM 7166 C CA . SER B 1 161 ? -19.656 -82.5 -22.719 1 94.94 161 SER B CA 1
ATOM 7167 C C . SER B 1 161 ? -18.328 -82.438 -23.453 1 94.94 161 SER B C 1
ATOM 7169 O O . SER B 1 161 ? -18.109 -83.062 -24.469 1 94.94 161 SER B O 1
ATOM 7171 N N . PRO B 1 162 ? -17.453 -81.5 -22.953 1 94.38 162 PRO B N 1
ATOM 7172 C CA . PRO B 1 162 ? -16.188 -81.375 -23.656 1 94.38 162 PRO B CA 1
ATOM 7173 C C . PRO B 1 162 ? -15.258 -82.562 -23.516 1 94.38 162 PRO B C 1
ATOM 7175 O O . PRO B 1 162 ? -15.242 -83.188 -22.484 1 94.38 162 PRO B O 1
ATOM 7178 N N . THR B 1 163 ? -14.5 -82.812 -24.547 1 92.81 163 THR B N 1
ATOM 7179 C CA . THR B 1 163 ? -13.391 -83.75 -24.5 1 92.81 163 THR B CA 1
ATOM 7180 C C . THR B 1 163 ? -12.117 -83.062 -24.016 1 92.81 163 THR B C 1
ATOM 7182 O O . THR B 1 163 ? -12.094 -81.875 -23.828 1 92.81 163 THR B O 1
ATOM 7185 N N . VAL B 1 164 ? -11.148 -83.812 -23.75 1 89.81 164 VAL B N 1
ATOM 7186 C CA . VAL B 1 164 ? -9.859 -83.312 -23.344 1 89.81 164 VAL B CA 1
ATOM 7187 C C . VAL B 1 164 ? -9.305 -82.375 -24.453 1 89.81 164 VAL B C 1
ATOM 7189 O O . VAL B 1 164 ? -8.734 -81.312 -24.172 1 89.81 164 VAL B O 1
ATOM 7192 N N . ALA B 1 165 ? -9.516 -82.812 -25.656 1 85.19 165 ALA B N 1
ATOM 7193 C CA . ALA B 1 165 ? -9.07 -82 -26.812 1 85.19 165 ALA B CA 1
ATOM 7194 C C . ALA B 1 165 ? -9.812 -80.688 -26.875 1 85.19 165 ALA B C 1
ATOM 7196 O O . ALA B 1 165 ? -9.219 -79.625 -27.219 1 85.19 165 ALA B O 1
ATOM 7197 N N . ASP B 1 166 ? -11.078 -80.75 -26.531 1 89.69 166 ASP B N 1
ATOM 7198 C CA . ASP B 1 166 ? -11.875 -79.5 -26.516 1 89.69 166 ASP B CA 1
ATOM 7199 C C . ASP B 1 166 ? -11.359 -78.562 -25.453 1 89.69 166 ASP B C 1
ATOM 7201 O O . ASP B 1 166 ? -11.25 -77.375 -25.703 1 89.69 166 ASP B O 1
ATOM 7205 N N . LEU B 1 167 ? -11.039 -79.125 -24.359 1 91.31 167 LEU B N 1
ATOM 7206 C CA . LEU B 1 167 ? -10.562 -78.312 -23.234 1 91.31 167 LEU B CA 1
ATOM 7207 C C . LEU B 1 167 ? -9.219 -77.688 -23.562 1 91.31 167 LEU B C 1
ATOM 7209 O O . LEU B 1 167 ? -8.961 -76.5 -23.188 1 91.31 167 LEU B O 1
ATOM 7213 N N . THR B 1 168 ? -8.398 -78.375 -24.188 1 85.62 168 THR B N 1
ATOM 7214 C CA . THR B 1 168 ? -7.109 -77.812 -24.609 1 85.62 168 THR B CA 1
ATOM 7215 C C . THR B 1 168 ? -7.293 -76.688 -25.641 1 85.62 168 THR B C 1
ATOM 7217 O O . THR B 1 168 ? -6.633 -75.688 -25.562 1 85.62 168 THR B O 1
ATOM 7220 N N . LEU B 1 169 ? -8.195 -76.938 -26.547 1 85.62 169 LEU B N 1
ATOM 7221 C CA . LEU B 1 169 ? -8.453 -75.938 -27.625 1 85.62 169 LEU B CA 1
ATOM 7222 C C . LEU B 1 169 ? -8.984 -74.625 -27.047 1 85.62 169 LEU B C 1
ATOM 7224 O O . LEU B 1 169 ? -8.523 -73.562 -27.438 1 85.62 169 LEU B O 1
ATOM 7228 N N . ILE B 1 170 ? -9.93 -74.75 -26.172 1 90.88 170 ILE B N 1
ATOM 7229 C CA . ILE B 1 170 ? -10.547 -73.562 -25.625 1 90.88 170 ILE B CA 1
ATOM 7230 C C . ILE B 1 170 ? -9.523 -72.75 -24.781 1 90.88 170 ILE B C 1
ATOM 7232 O O . ILE B 1 170 ? -9.516 -71.562 -24.781 1 90.88 170 ILE B O 1
ATOM 7236 N N . ALA B 1 171 ? -8.719 -73.438 -24.047 1 88.62 171 ALA B N 1
ATOM 7237 C CA . ALA B 1 171 ? -7.672 -72.812 -23.25 1 88.62 171 ALA B CA 1
ATOM 7238 C C . ALA B 1 171 ? -6.664 -72.125 -24.125 1 88.62 171 ALA B C 1
ATOM 7240 O O . ALA B 1 171 ? -6.242 -71 -23.812 1 88.62 171 ALA B O 1
ATOM 7241 N N . GLU B 1 172 ? -6.348 -72.688 -25.188 1 81.19 172 GLU B N 1
ATOM 7242 C CA . GLU B 1 172 ? -5.406 -72.125 -26.125 1 81.19 172 GLU B CA 1
ATOM 7243 C C . GLU B 1 172 ? -6 -70.875 -26.797 1 81.19 172 GLU B C 1
ATOM 7245 O O . GLU B 1 172 ? -5.312 -69.875 -26.969 1 81.19 172 GLU B O 1
ATOM 7250 N N . ALA B 1 173 ? -7.195 -71 -27.172 1 87.31 173 ALA B N 1
ATOM 7251 C CA . ALA B 1 173 ? -7.883 -69.875 -27.766 1 87.31 173 ALA B CA 1
ATOM 7252 C C . ALA B 1 173 ? -7.914 -68.688 -26.812 1 87.31 173 ALA B C 1
ATOM 7254 O O . ALA B 1 173 ? -7.66 -67.5 -27.219 1 87.31 173 ALA B O 1
ATOM 7255 N N . ALA B 1 174 ? -8.172 -68.938 -25.578 1 91.12 174 ALA B N 1
ATOM 7256 C CA . ALA B 1 174 ? -8.203 -67.938 -24.547 1 91.12 174 ALA B CA 1
ATOM 7257 C C . ALA B 1 174 ? -6.836 -67.25 -24.391 1 91.12 174 ALA B C 1
ATOM 7259 O O . ALA B 1 174 ? -6.734 -66.062 -24.219 1 91.12 174 ALA B O 1
ATOM 7260 N N . ARG B 1 175 ? -5.871 -68 -24.453 1 83.31 175 ARG B N 1
ATOM 7261 C CA . ARG B 1 175 ? -4.512 -67.5 -24.312 1 83.31 175 ARG B CA 1
ATOM 7262 C C . ARG B 1 175 ? -4.145 -66.562 -25.469 1 83.31 175 ARG B C 1
ATOM 7264 O O . ARG B 1 175 ? -3.531 -65.5 -25.281 1 83.31 175 ARG B O 1
ATOM 7271 N N . LEU B 1 176 ? -4.453 -67 -26.688 1 81.94 176 LEU B N 1
ATOM 7272 C CA . LEU B 1 176 ? -4.176 -66.188 -27.859 1 81.94 176 LEU B CA 1
ATOM 7273 C C . LEU B 1 176 ? -4.957 -64.875 -27.812 1 81.94 176 LEU B C 1
ATOM 7275 O O . LEU B 1 176 ? -4.426 -63.812 -28.156 1 81.94 176 LEU B O 1
ATOM 7279 N N . ALA B 1 177 ? -6.184 -65 -27.391 1 89.5 177 ALA B N 1
ATOM 7280 C CA . ALA B 1 177 ? -7 -63.812 -27.234 1 89.5 177 ALA B CA 1
ATOM 7281 C C . ALA B 1 177 ? -6.387 -62.875 -26.203 1 89.5 177 ALA B C 1
ATOM 7283 O O . ALA B 1 177 ? -6.41 -61.656 -26.375 1 89.5 177 ALA B O 1
ATOM 7284 N N . SER B 1 178 ? -5.918 -63.406 -25.141 1 88.25 178 SER B N 1
ATOM 7285 C CA . SER B 1 178 ? -5.273 -62.625 -24.094 1 88.25 178 SER B CA 1
ATOM 7286 C C . SER B 1 178 ? -4.129 -61.781 -24.656 1 88.25 178 SER B C 1
ATOM 7288 O O . SER B 1 178 ? -4.031 -60.594 -24.375 1 88.25 178 SER B O 1
ATOM 7290 N N . LEU B 1 179 ? -3.305 -62.375 -25.438 1 79.81 179 LEU B N 1
ATOM 7291 C CA . LEU B 1 179 ? -2.172 -61.656 -26.047 1 79.81 179 LEU B CA 1
ATOM 7292 C C . LEU B 1 179 ? -2.643 -60.531 -26.938 1 79.81 179 LEU B C 1
ATOM 7294 O O . LEU B 1 179 ? -2.08 -59.438 -26.891 1 79.81 179 LEU B O 1
ATOM 7298 N N . ALA B 1 180 ? -3.598 -60.844 -27.75 1 83.38 180 ALA B N 1
ATOM 7299 C CA . ALA B 1 180 ? -4.129 -59.812 -28.656 1 83.38 180 ALA B CA 1
ATOM 7300 C C . ALA B 1 180 ? -4.727 -58.656 -27.875 1 83.38 180 ALA B C 1
ATOM 7302 O O . ALA B 1 180 ? -4.48 -57.469 -28.203 1 83.38 180 ALA B O 1
ATOM 7303 N N . ILE B 1 181 ? -5.5 -58.938 -26.828 1 86.88 181 ILE B N 1
ATOM 7304 C CA . ILE B 1 181 ? -6.172 -57.938 -26.031 1 86.88 181 ILE B CA 1
ATOM 7305 C C . ILE B 1 181 ? -5.137 -57.094 -25.281 1 86.88 181 ILE B C 1
ATOM 7307 O O . ILE B 1 181 ? -5.203 -55.875 -25.266 1 86.88 181 ILE B O 1
ATOM 7311 N N . GLU B 1 182 ? -4.23 -57.688 -24.641 1 81.5 182 GLU B N 1
ATOM 7312 C CA . GLU B 1 182 ? -3.195 -56.969 -23.875 1 81.5 182 GLU B CA 1
ATOM 7313 C C . GLU B 1 182 ? -2.395 -56.031 -24.766 1 81.5 182 GLU B C 1
ATOM 7315 O O . GLU B 1 182 ? -2.086 -54.906 -24.375 1 81.5 182 GLU B O 1
ATOM 7320 N N . ARG B 1 183 ? -2.002 -56.531 -25.891 1 76.88 183 ARG B N 1
ATOM 7321 C CA . ARG B 1 183 ? -1.25 -55.719 -26.828 1 76.88 183 ARG B CA 1
ATOM 7322 C C . ARG B 1 183 ? -2.055 -54.469 -27.234 1 76.88 183 ARG B C 1
ATOM 7324 O O . ARG B 1 183 ? -1.531 -53.375 -27.234 1 76.88 183 ARG B O 1
ATOM 7331 N N . SER B 1 184 ? -3.262 -54.75 -27.641 1 80.56 184 SER B N 1
ATOM 7332 C CA . SER B 1 184 ? -4.121 -53.625 -28.047 1 80.56 184 SER B CA 1
ATOM 7333 C C . SER B 1 184 ? -4.297 -52.625 -26.922 1 80.56 184 SER B C 1
ATOM 7335 O O . SER B 1 184 ? -4.184 -51.406 -27.156 1 80.56 184 SER B O 1
ATOM 7337 N N . ARG B 1 185 ? -4.551 -53.125 -25.734 1 80.94 185 ARG B N 1
ATOM 7338 C CA . ARG B 1 185 ? -4.742 -52.25 -24.594 1 80.94 185 ARG B CA 1
ATOM 7339 C C . ARG B 1 185 ? -3.475 -51.438 -24.281 1 80.94 185 ARG B C 1
ATOM 7341 O O . ARG B 1 185 ? -3.539 -50.281 -23.906 1 80.94 185 ARG B O 1
ATOM 7348 N N . SER B 1 186 ? -2.389 -52.062 -24.344 1 79.5 186 SER B N 1
ATOM 7349 C CA . SER B 1 186 ? -1.11 -51.406 -24.094 1 79.5 186 SER B CA 1
ATOM 7350 C C . SER B 1 186 ? -0.843 -50.281 -25.109 1 79.5 186 SER B C 1
ATOM 7352 O O . SER B 1 186 ? -0.357 -49.219 -24.734 1 79.5 186 SER B O 1
ATOM 7354 N N . LEU B 1 187 ? -1.081 -50.531 -26.391 1 77.62 187 LEU B N 1
ATOM 7355 C CA . LEU B 1 187 ? -0.889 -49.531 -27.422 1 77.62 187 LEU B CA 1
ATOM 7356 C C . LEU B 1 187 ? -1.824 -48.344 -27.203 1 77.62 187 LEU B C 1
ATOM 7358 O O . LEU B 1 187 ? -1.424 -47.188 -27.375 1 77.62 187 LEU B O 1
ATOM 7362 N N . GLU B 1 188 ? -3.014 -48.688 -26.844 1 80.62 188 GLU B N 1
ATOM 7363 C CA . GLU B 1 188 ? -3.98 -47.625 -26.578 1 80.62 188 GLU B CA 1
ATOM 7364 C C . GLU B 1 188 ? -3.549 -46.75 -25.406 1 80.62 188 GLU B C 1
ATOM 7366 O O . GLU B 1 188 ? -3.678 -45.531 -25.438 1 80.62 188 GLU B O 1
ATOM 7371 N N . PHE B 1 189 ? -3.129 -47.406 -24.391 1 83.75 189 PHE B N 1
ATOM 7372 C CA . PHE B 1 189 ? -2.648 -46.656 -23.219 1 83.75 189 PHE B CA 1
ATOM 7373 C C . PHE B 1 189 ? -1.475 -45.75 -23.594 1 83.75 189 PHE B C 1
ATOM 7375 O O . PHE B 1 189 ? -1.375 -44.625 -23.125 1 83.75 189 PHE B O 1
ATOM 7382 N N . GLN B 1 190 ? -0.574 -46.281 -24.344 1 83.75 190 GLN B N 1
ATOM 7383 C CA . GLN B 1 190 ? 0.573 -45.469 -24.781 1 83.75 190 GLN B CA 1
ATOM 7384 C C . GLN B 1 190 ? 0.126 -44.219 -25.516 1 83.75 190 GLN B C 1
ATOM 7386 O O . GLN B 1 190 ? 0.636 -43.125 -25.266 1 83.75 190 GLN B O 1
ATOM 7391 N N . ARG B 1 191 ? -0.802 -44.406 -26.406 1 83.75 191 ARG B N 1
ATOM 7392 C CA . ARG B 1 191 ? -1.317 -43.25 -27.156 1 83.75 191 ARG B CA 1
ATOM 7393 C C . ARG B 1 191 ? -1.97 -42.25 -26.219 1 83.75 191 ARG B C 1
ATOM 7395 O O . ARG B 1 191 ? -1.763 -41.031 -26.375 1 83.75 191 ARG B O 1
ATOM 7402 N N . LEU B 1 192 ? -2.732 -42.781 -25.312 1 86.38 192 LEU B N 1
ATOM 7403 C CA . LEU B 1 192 ? -3.383 -41.906 -24.344 1 86.38 192 LEU B CA 1
ATOM 7404 C C . LEU B 1 192 ? -2.35 -41.156 -23.516 1 86.38 192 LEU B C 1
ATOM 7406 O O . LEU B 1 192 ? -2.465 -39.938 -23.312 1 86.38 192 LEU B O 1
ATOM 7410 N N . ALA B 1 193 ? -1.385 -41.844 -22.984 1 90.75 193 ALA B N 1
ATOM 7411 C CA . ALA B 1 193 ? -0.346 -41.219 -22.141 1 90.75 193 ALA B CA 1
ATOM 7412 C C . ALA B 1 193 ? 0.368 -40.094 -22.891 1 90.75 193 ALA B C 1
ATOM 7414 O O . ALA B 1 193 ? 0.573 -39.031 -22.328 1 90.75 193 ALA B O 1
ATOM 7415 N N . VAL B 1 194 ? 0.72 -40.344 -24.141 1 88.69 194 VAL B N 1
ATOM 7416 C CA . VAL B 1 194 ? 1.413 -39.344 -24.938 1 88.69 194 VAL B CA 1
ATOM 7417 C C . VAL B 1 194 ? 0.514 -38.125 -25.125 1 88.69 194 VAL B C 1
ATOM 7419 O O . VAL B 1 194 ? 0.975 -37 -25.047 1 88.69 194 VAL B O 1
ATOM 7422 N N . LYS B 1 195 ? -0.767 -38.375 -25.359 1 88.44 195 LYS B N 1
ATOM 7423 C CA . LYS B 1 195 ? -1.714 -37.25 -25.516 1 88.44 195 LYS B CA 1
ATOM 7424 C C . LYS B 1 195 ? -1.793 -36.438 -24.234 1 88.44 195 LYS B C 1
ATOM 7426 O O . LYS B 1 195 ? -1.845 -35.188 -24.297 1 88.44 195 LYS B O 1
ATOM 7431 N N . ILE B 1 196 ? -1.823 -37.094 -23.156 1 91.19 196 ILE B N 1
ATOM 7432 C CA . ILE B 1 196 ? -1.859 -36.406 -21.875 1 91.19 196 ILE B CA 1
ATOM 7433 C C . ILE B 1 196 ? -0.57 -35.625 -21.672 1 91.19 196 ILE B C 1
ATOM 7435 O O . ILE B 1 196 ? -0.607 -34.438 -21.297 1 91.19 196 ILE B O 1
ATOM 7439 N N . PHE B 1 197 ? 0.561 -36.25 -21.922 1 92.75 197 PHE B N 1
ATOM 7440 C CA . PHE B 1 197 ? 1.858 -35.594 -21.781 1 92.75 197 PHE B CA 1
ATOM 7441 C C . PHE B 1 197 ? 1.928 -34.344 -22.641 1 92.75 197 PHE B C 1
ATOM 7443 O O . PHE B 1 197 ? 2.414 -33.312 -22.188 1 92.75 197 PHE B O 1
ATOM 7450 N N . ASP B 1 198 ? 1.416 -34.375 -23.781 1 91.12 198 ASP B N 1
ATOM 7451 C CA . ASP B 1 198 ? 1.479 -33.281 -24.734 1 91.12 198 ASP B CA 1
ATOM 7452 C C . ASP B 1 198 ? 0.626 -32.094 -24.25 1 91.12 198 ASP B C 1
ATOM 7454 O O . ASP B 1 198 ? 0.876 -30.953 -24.625 1 91.12 198 ASP B O 1
ATOM 7458 N N . ARG B 1 199 ? -0.303 -32.406 -23.391 1 88.06 199 ARG B N 1
ATOM 7459 C CA . ARG B 1 199 ? -1.245 -31.359 -23.016 1 88.06 199 ARG B CA 1
ATOM 7460 C C . ARG B 1 199 ? -0.98 -30.875 -21.594 1 88.06 199 ARG B C 1
ATOM 7462 O O . ARG B 1 199 ? -1.749 -30.094 -21.047 1 88.06 199 ARG B O 1
ATOM 7469 N N . LEU B 1 200 ? 0.053 -31.391 -21.047 1 90.06 200 LEU B N 1
ATOM 7470 C CA . LEU B 1 200 ? 0.44 -30.922 -19.719 1 90.06 200 LEU B CA 1
ATOM 7471 C C . LEU B 1 200 ? 0.865 -29.453 -19.766 1 90.06 200 LEU B C 1
ATOM 7473 O O . LEU B 1 200 ? 1.554 -29.031 -20.703 1 90.06 200 LEU B O 1
ATOM 7477 N N . PRO B 1 201 ? 0.375 -28.688 -18.797 1 86.75 201 PRO B N 1
ATOM 7478 C CA . PRO B 1 201 ? 0.841 -27.297 -18.719 1 86.75 201 PRO B CA 1
ATOM 7479 C C . PRO B 1 201 ? 2.25 -27.188 -18.141 1 86.75 201 PRO B C 1
ATOM 7481 O O . PRO B 1 201 ? 2.748 -26.078 -17.938 1 86.75 201 PRO B O 1
ATOM 7484 N N . LEU B 1 202 ? 2.896 -28.25 -17.859 1 91.81 202 LEU B N 1
ATOM 7485 C CA . LEU B 1 202 ? 4.266 -28.297 -17.359 1 91.81 202 LEU B CA 1
ATOM 7486 C C . LEU B 1 202 ? 5.195 -28.938 -18.391 1 91.81 202 LEU B C 1
ATOM 7488 O O . LEU B 1 202 ? 4.758 -29.75 -19.203 1 91.81 202 LEU B O 1
ATOM 7492 N N . ALA B 1 203 ? 6.422 -28.562 -18.312 1 93.88 203 ALA B N 1
ATOM 7493 C CA . ALA B 1 203 ? 7.414 -29.141 -19.219 1 93.88 203 ALA B CA 1
ATOM 7494 C C . ALA B 1 203 ? 7.789 -30.547 -18.797 1 93.88 203 ALA B C 1
ATOM 7496 O O . ALA B 1 203 ? 7.988 -30.828 -17.609 1 93.88 203 ALA B O 1
ATOM 7497 N N . LEU B 1 204 ? 7.758 -31.438 -19.766 1 94.69 204 LEU B N 1
ATOM 7498 C CA . LEU B 1 204 ? 8.195 -32.812 -19.562 1 94.69 204 LEU B CA 1
ATOM 7499 C C . LEU B 1 204 ? 9.266 -33.188 -20.578 1 94.69 204 LEU B C 1
ATOM 7501 O O . LEU B 1 204 ? 9.055 -33.062 -21.797 1 94.69 204 LEU B O 1
ATOM 7505 N N . VAL B 1 205 ? 10.414 -33.656 -20.125 1 94.25 205 VAL B N 1
ATOM 7506 C CA . VAL B 1 205 ? 11.453 -34.219 -21 1 94.25 205 VAL B CA 1
ATOM 7507 C C . VAL B 1 205 ? 11.992 -35.531 -20.391 1 94.25 205 VAL B C 1
ATOM 7509 O O . VAL B 1 205 ? 12.289 -35.594 -19.203 1 94.25 205 VAL B O 1
ATOM 7512 N N . ILE B 1 206 ? 11.898 -36.531 -21.203 1 91.69 206 ILE B N 1
ATOM 7513 C CA . ILE B 1 206 ? 12.398 -37.844 -20.797 1 91.69 206 ILE B CA 1
ATOM 7514 C C . ILE B 1 206 ? 13.758 -38.094 -21.438 1 91.69 206 ILE B C 1
ATOM 7516 O O . ILE B 1 206 ? 13.914 -37.938 -22.656 1 91.69 206 ILE B O 1
ATOM 7520 N N . THR B 1 207 ? 14.75 -38.438 -20.625 1 90.75 207 THR B N 1
ATOM 7521 C CA . THR B 1 207 ? 16.109 -38.688 -21.125 1 90.75 207 THR B CA 1
ATOM 7522 C C . THR B 1 207 ? 16.625 -40.031 -20.641 1 90.75 207 THR B C 1
ATOM 7524 O O . THR B 1 207 ? 16.109 -40.594 -19.672 1 90.75 207 THR B O 1
ATOM 7527 N N . ASN B 1 208 ? 17.578 -40.531 -21.422 1 85.94 208 ASN B N 1
ATOM 7528 C CA . ASN B 1 208 ? 18.281 -41.75 -20.969 1 85.94 208 ASN B CA 1
ATOM 7529 C C . ASN B 1 208 ? 19.469 -41.375 -20.094 1 85.94 208 ASN B C 1
ATOM 7531 O O . ASN B 1 208 ? 19.609 -40.25 -19.656 1 85.94 208 ASN B O 1
ATOM 7535 N N . ALA B 1 209 ? 20.281 -42.344 -19.719 1 82.06 209 ALA B N 1
ATOM 7536 C CA . ALA B 1 209 ? 21.422 -42.156 -18.828 1 82.06 209 ALA B CA 1
ATOM 7537 C C . ALA B 1 209 ? 22.453 -41.219 -19.438 1 82.06 209 ALA B C 1
ATOM 7539 O O . ALA B 1 209 ? 23.172 -40.5 -18.719 1 82.06 209 ALA B O 1
ATOM 7540 N N . SER B 1 210 ? 22.562 -41.188 -20.797 1 79.38 210 SER B N 1
ATOM 7541 C CA . SER B 1 210 ? 23.5 -40.344 -21.484 1 79.38 210 SER B CA 1
ATOM 7542 C C . SER B 1 210 ? 22.875 -38.969 -21.797 1 79.38 210 SER B C 1
ATOM 7544 O O . SER B 1 210 ? 23.453 -38.188 -22.547 1 79.38 210 SER B O 1
ATOM 7546 N N . HIS B 1 211 ? 21.625 -38.688 -21.375 1 82.19 211 HIS B N 1
ATOM 7547 C CA . HIS B 1 211 ? 20.891 -37.438 -21.469 1 82.19 211 HIS B CA 1
ATOM 7548 C C . HIS B 1 211 ? 20.438 -37.156 -22.906 1 82.19 211 HIS B C 1
ATOM 7550 O O . HIS B 1 211 ? 20.266 -36 -23.312 1 82.19 211 HIS B O 1
ATOM 7556 N N . SER B 1 212 ? 20.391 -38.219 -23.609 1 84.69 212 SER B N 1
ATOM 7557 C CA . SER B 1 212 ? 19.719 -38.094 -24.906 1 84.69 212 SER B CA 1
ATOM 7558 C C . SER B 1 212 ? 18.203 -38 -24.734 1 84.69 212 SER B C 1
ATOM 7560 O O . SER B 1 212 ? 17.609 -38.75 -23.969 1 84.69 212 SER B O 1
ATOM 7562 N N . VAL B 1 213 ? 17.609 -37.094 -25.438 1 89 213 VAL B N 1
ATOM 7563 C CA . VAL B 1 213 ? 16.188 -36.844 -25.281 1 89 213 VAL B CA 1
ATOM 7564 C C . VAL B 1 213 ? 15.391 -37.938 -25.984 1 89 213 VAL B C 1
ATOM 7566 O O . VAL B 1 213 ? 15.57 -38.188 -27.188 1 89 213 VAL B O 1
ATOM 7569 N N . LEU B 1 214 ? 14.617 -38.625 -25.234 1 84.44 214 LEU B N 1
ATOM 7570 C CA . LEU B 1 214 ? 13.742 -39.656 -25.781 1 84.44 214 LEU B CA 1
ATOM 7571 C C . LEU B 1 214 ? 12.367 -39.062 -26.125 1 84.44 214 LEU B C 1
ATOM 7573 O O . LEU B 1 214 ? 11.734 -39.531 -27.078 1 84.44 214 LEU B O 1
ATOM 7577 N N . TYR B 1 215 ? 11.969 -38.125 -25.297 1 88.06 215 TYR B N 1
ATOM 7578 C CA . TYR B 1 215 ? 10.672 -37.5 -25.469 1 88.06 215 TYR B CA 1
ATOM 7579 C C . TYR B 1 215 ? 10.672 -36.094 -24.859 1 88.06 215 TYR B C 1
ATOM 7581 O O . TYR B 1 215 ? 11.305 -35.844 -23.828 1 88.06 215 TYR B O 1
ATOM 7589 N N . ALA B 1 216 ? 10.031 -35.188 -25.531 1 92.19 216 ALA B N 1
ATOM 7590 C CA . ALA B 1 216 ? 9.805 -33.844 -25.016 1 92.19 216 ALA B CA 1
ATOM 7591 C C . ALA B 1 216 ? 8.445 -33.312 -25.453 1 92.19 216 ALA B C 1
ATOM 7593 O O . ALA B 1 216 ? 8.07 -33.406 -26.625 1 92.19 216 ALA B O 1
ATOM 7594 N N . ASN B 1 217 ? 7.738 -32.844 -24.531 1 91.81 217 ASN B N 1
ATOM 7595 C CA . ASN B 1 217 ? 6.426 -32.312 -24.906 1 91.81 217 ASN B CA 1
ATOM 7596 C C . ASN B 1 217 ? 6.508 -30.875 -25.391 1 91.81 217 ASN B C 1
ATOM 7598 O O . ASN B 1 217 ? 7.59 -30.297 -25.422 1 91.81 217 ASN B O 1
ATOM 7602 N N . ASP B 1 218 ? 5.387 -30.297 -25.797 1 88.94 218 ASP B N 1
ATOM 7603 C CA . ASP B 1 218 ? 5.34 -28.953 -26.375 1 88.94 218 ASP B CA 1
ATOM 7604 C C . ASP B 1 218 ? 5.684 -27.906 -25.328 1 88.94 218 ASP B C 1
ATOM 7606 O O . ASP B 1 218 ? 6.363 -26.922 -25.641 1 88.94 218 ASP B O 1
ATOM 7610 N N . ALA B 1 219 ? 5.227 -28.125 -24.141 1 90.88 219 ALA B N 1
ATOM 7611 C CA . ALA B 1 219 ? 5.512 -27.172 -23.062 1 90.88 219 ALA B CA 1
ATOM 7612 C C . ALA B 1 219 ? 7.012 -27 -22.859 1 90.88 219 ALA B C 1
ATOM 7614 O O . ALA B 1 219 ? 7.492 -25.891 -22.625 1 90.88 219 ALA B O 1
ATOM 7615 N N . PHE B 1 220 ? 7.758 -28.078 -22.938 1 92.5 220 PHE B N 1
ATOM 7616 C CA . PHE B 1 220 ? 9.211 -28.016 -22.828 1 92.5 220 PHE B CA 1
ATOM 7617 C C . PHE B 1 220 ? 9.812 -27.203 -23.953 1 92.5 220 PHE B C 1
ATOM 7619 O O . PHE B 1 220 ? 10.664 -26.344 -23.719 1 92.5 220 PHE B O 1
ATOM 7626 N N . LYS B 1 221 ? 9.352 -27.469 -25.125 1 89.44 221 LYS B N 1
ATOM 7627 C CA . LYS B 1 221 ? 9.867 -26.766 -26.281 1 89.44 221 LYS B CA 1
ATOM 7628 C C . LYS B 1 221 ? 9.617 -25.266 -26.172 1 89.44 221 LYS B C 1
ATOM 7630 O O . LYS B 1 221 ? 10.492 -24.453 -26.469 1 89.44 221 LYS B O 1
ATOM 7635 N N . LEU B 1 222 ? 8.484 -24.922 -25.703 1 87.12 222 LEU B N 1
ATOM 7636 C CA . LEU B 1 222 ? 8.102 -23.516 -25.578 1 87.12 222 LEU B CA 1
ATOM 7637 C C . LEU B 1 222 ? 8.891 -22.844 -24.469 1 87.12 222 LEU B C 1
ATOM 7639 O O . LEU B 1 222 ? 9.266 -21.672 -24.578 1 87.12 222 LEU B O 1
ATOM 7643 N N . MET B 1 223 ? 9.133 -23.516 -23.438 1 88.81 223 MET B N 1
ATOM 7644 C CA . MET B 1 223 ? 9.773 -22.953 -22.25 1 88.81 223 MET B CA 1
ATOM 7645 C C . MET B 1 223 ? 11.281 -22.844 -22.453 1 88.81 223 MET B C 1
ATOM 7647 O O . MET B 1 223 ? 11.898 -21.875 -22 1 88.81 223 MET B O 1
ATOM 7651 N N . VAL B 1 224 ? 11.789 -23.875 -23.125 1 86.25 224 VAL B N 1
ATOM 7652 C CA . VAL B 1 224 ? 13.25 -23.953 -23.172 1 86.25 224 VAL B CA 1
ATOM 7653 C C . VAL B 1 224 ? 13.734 -23.547 -24.562 1 86.25 224 VAL B C 1
ATOM 7655 O O . VAL B 1 224 ? 14.711 -22.812 -24.688 1 86.25 224 VAL B O 1
ATOM 7658 N N . CYS B 1 225 ? 12.945 -24.219 -25.656 1 77.81 225 CYS B N 1
ATOM 7659 C CA . CYS B 1 225 ? 13.422 -24.047 -27.016 1 77.81 225 CYS B CA 1
ATOM 7660 C C . CYS B 1 225 ? 12.75 -22.859 -27.688 1 77.81 225 CYS B C 1
ATOM 7662 O O . CYS B 1 225 ? 11.531 -22.734 -27.656 1 77.81 225 CYS B O 1
ATOM 7664 N N . LEU B 1 226 ? 13.062 -21.688 -27.75 1 63 226 LEU B N 1
ATOM 7665 C CA . LEU B 1 226 ? 12.406 -20.516 -28.297 1 63 226 LEU B CA 1
ATOM 7666 C C . LEU B 1 226 ? 12.188 -20.688 -29.812 1 63 226 LEU B C 1
ATOM 7668 O O . LEU B 1 226 ? 11.281 -20.078 -30.375 1 63 226 LEU B O 1
ATOM 7672 N N . GLN B 1 227 ? 13.031 -21.672 -30.484 1 62.81 227 GLN B N 1
ATOM 7673 C CA . GLN B 1 227 ? 12.859 -21.812 -31.938 1 62.81 227 GLN B CA 1
ATOM 7674 C C . GLN B 1 227 ? 12.508 -23.25 -32.312 1 62.81 227 GLN B C 1
ATOM 7676 O O . GLN B 1 227 ? 13.031 -24.203 -31.703 1 62.81 227 GLN B O 1
ATOM 7681 N N . PRO B 1 228 ? 11.469 -23.547 -33.156 1 58.34 228 PRO B N 1
ATOM 7682 C CA . PRO B 1 228 ? 10.969 -24.859 -33.562 1 58.34 228 PRO B CA 1
ATOM 7683 C C . PRO B 1 228 ? 12.07 -25.797 -34.031 1 58.34 228 PRO B C 1
ATOM 7685 O O . PRO B 1 228 ? 11.984 -27.016 -33.844 1 58.34 228 PRO B O 1
ATOM 7688 N N . ASP B 1 229 ? 13.094 -25.234 -34.75 1 57.41 229 ASP B N 1
ATOM 7689 C CA . ASP B 1 229 ? 14.102 -26.047 -35.438 1 57.41 229 ASP B CA 1
ATOM 7690 C C . ASP B 1 229 ? 15.219 -26.438 -34.469 1 57.41 229 ASP B C 1
ATOM 7692 O O . ASP B 1 229 ? 16.188 -27.094 -34.844 1 57.41 229 ASP B O 1
ATOM 7696 N N . ASP B 1 230 ? 15.125 -26.125 -33.312 1 58.53 230 ASP B N 1
ATOM 7697 C CA . ASP B 1 230 ? 16.234 -26.359 -32.406 1 58.53 230 ASP B CA 1
ATOM 7698 C C . ASP B 1 230 ? 16.359 -27.844 -32.062 1 58.53 230 ASP B C 1
ATOM 7700 O O . ASP B 1 230 ? 15.359 -28.547 -31.953 1 58.53 230 ASP B O 1
ATOM 7704 N N . ILE B 1 231 ? 17.578 -28.328 -32.281 1 56.91 231 ILE B N 1
ATOM 7705 C CA . ILE B 1 231 ? 17.922 -29.688 -31.859 1 56.91 231 ILE B CA 1
ATOM 7706 C C . ILE B 1 231 ? 17.484 -29.906 -30.406 1 56.91 231 ILE B C 1
ATOM 7708 O O . ILE B 1 231 ? 17.844 -29.125 -29.516 1 56.91 231 ILE B O 1
ATOM 7712 N N . LEU B 1 232 ? 16.516 -30.719 -30.25 1 72.56 232 LEU B N 1
ATOM 7713 C CA . LEU B 1 232 ? 16.016 -31.047 -28.938 1 72.56 232 LEU B CA 1
ATOM 7714 C C . LEU B 1 232 ? 17.109 -31.641 -28.062 1 72.56 232 LEU B C 1
ATOM 7716 O O . LEU B 1 232 ? 17.453 -32.812 -28.172 1 72.56 232 LEU B O 1
ATOM 7720 N N . ALA B 1 233 ? 18.047 -30.75 -27.453 1 78.62 233 ALA B N 1
ATOM 7721 C CA . ALA B 1 233 ? 19.078 -31.188 -26.516 1 78.62 233 ALA B CA 1
ATOM 7722 C C . ALA B 1 233 ? 18.766 -30.703 -25.094 1 78.62 233 ALA B C 1
ATOM 7724 O O . ALA B 1 233 ? 18.25 -29.609 -24.922 1 78.62 233 ALA B O 1
ATOM 7725 N N . PHE B 1 234 ? 18.906 -31.578 -24.234 1 89.06 234 PHE B N 1
ATOM 7726 C CA . PHE B 1 234 ? 18.703 -31.266 -22.828 1 89.06 234 PHE B CA 1
ATOM 7727 C C . PHE B 1 234 ? 19.844 -31.797 -21.984 1 89.06 234 PHE B C 1
ATOM 7729 O O . PHE B 1 234 ? 20.016 -33 -21.859 1 89.06 234 PHE B O 1
ATOM 7736 N N . ASN B 1 235 ? 20.703 -30.891 -21.594 1 90.25 235 ASN B N 1
ATOM 7737 C CA . ASN B 1 235 ? 21.766 -31.219 -20.656 1 90.25 235 ASN B CA 1
ATOM 7738 C C . ASN B 1 235 ? 21.469 -30.672 -19.266 1 90.25 235 ASN B C 1
ATOM 7740 O O . ASN B 1 235 ? 21.609 -29.469 -19.016 1 90.25 235 ASN B O 1
ATOM 7744 N N . PRO B 1 236 ? 21.125 -31.562 -18.344 1 93.44 236 PRO B N 1
ATOM 7745 C CA . PRO B 1 236 ? 20.703 -31.094 -17.016 1 93.44 236 PRO B CA 1
ATOM 7746 C C . PRO B 1 236 ? 21.766 -30.297 -16.297 1 93.44 236 PRO B C 1
ATOM 7748 O O . PRO B 1 236 ? 21.453 -29.312 -15.609 1 93.44 236 PRO B O 1
ATOM 7751 N N . GLU B 1 237 ? 23.031 -30.641 -16.438 1 91.62 237 GLU B N 1
ATOM 7752 C CA . GLU B 1 237 ? 24.094 -29.922 -15.742 1 91.62 237 GLU B CA 1
ATOM 7753 C C . GLU B 1 237 ? 24.188 -28.469 -16.234 1 91.62 237 GLU B C 1
ATOM 7755 O O . GLU B 1 237 ? 24.375 -27.562 -15.43 1 91.62 237 GLU B O 1
ATOM 7760 N N . GLN B 1 238 ? 24.078 -28.328 -17.484 1 91.31 238 GLN B N 1
ATOM 7761 C CA . GLN B 1 238 ? 24.125 -26.984 -18.062 1 91.31 238 GLN B CA 1
ATOM 7762 C C . GLN B 1 238 ? 22.844 -26.219 -17.781 1 91.31 238 GLN B C 1
ATOM 7764 O O . GLN B 1 238 ? 22.875 -25.031 -17.438 1 91.31 238 GLN B O 1
ATOM 7769 N N . PHE B 1 239 ? 21.766 -26.875 -17.891 1 93.88 239 PHE B N 1
ATOM 7770 C CA . PHE B 1 239 ? 20.453 -26.25 -17.766 1 93.88 239 PHE B CA 1
ATOM 7771 C C . PHE B 1 239 ? 20.266 -25.719 -16.344 1 93.88 239 PHE B C 1
ATOM 7773 O O . PHE B 1 239 ? 19.672 -24.656 -16.156 1 93.88 239 PHE B O 1
ATOM 7780 N N . PHE B 1 240 ? 20.797 -26.406 -15.352 1 95.19 240 PHE B N 1
ATOM 7781 C CA . PHE B 1 240 ? 20.562 -26 -13.969 1 95.19 240 PHE B CA 1
ATOM 7782 C C . PHE B 1 240 ? 21.797 -25.297 -13.406 1 95.19 240 PHE B C 1
ATOM 7784 O O . PHE B 1 240 ? 21.906 -25.094 -12.195 1 95.19 240 PHE B O 1
ATOM 7791 N N . SER B 1 241 ? 22.688 -24.859 -14.211 1 93.44 241 SER B N 1
ATOM 7792 C CA . SER B 1 241 ? 23.969 -24.281 -13.789 1 93.44 241 SER B CA 1
ATOM 7793 C C . SER B 1 241 ? 23.766 -23.016 -12.977 1 93.44 241 SER B C 1
ATOM 7795 O O . SER B 1 241 ? 24.594 -22.672 -12.117 1 93.44 241 SER B O 1
ATOM 7797 N N . PRO B 1 242 ? 22.688 -22.25 -13.219 1 94.56 242 PRO B N 1
ATOM 7798 C CA . PRO B 1 242 ? 22.484 -21.016 -12.453 1 94.56 242 PRO B CA 1
ATOM 7799 C C . PRO B 1 242 ? 22.031 -21.266 -11.023 1 94.56 242 PRO B C 1
ATOM 7801 O O . PRO B 1 242 ? 22.047 -20.359 -10.188 1 94.56 242 PRO B O 1
ATOM 7804 N N . SER B 1 243 ? 21.609 -22.438 -10.68 1 95 243 SER B N 1
ATOM 7805 C CA . SER B 1 243 ? 21.125 -22.781 -9.344 1 95 243 SER B CA 1
ATOM 7806 C C . SER B 1 243 ? 22.281 -22.875 -8.352 1 95 243 SER B C 1
ATOM 7808 O O . SER B 1 243 ? 23.453 -22.938 -8.75 1 95 243 SER B O 1
ATOM 7810 N N . GLU B 1 244 ? 21.984 -22.844 -7.082 1 93.19 244 GLU B N 1
ATOM 7811 C CA . GLU B 1 244 ? 23 -22.969 -6.035 1 93.19 244 GLU B CA 1
ATOM 7812 C C . GLU B 1 244 ? 23.672 -24.328 -6.09 1 93.19 244 GLU B C 1
ATOM 7814 O O . GLU B 1 244 ? 23.016 -25.344 -6.293 1 93.19 244 GLU B O 1
ATOM 7819 N N . PRO B 1 245 ? 24.922 -24.391 -5.887 1 92.75 245 PRO B N 1
ATOM 7820 C CA . PRO B 1 245 ? 25.688 -25.641 -6.02 1 92.75 245 PRO B CA 1
ATOM 7821 C C . PRO B 1 245 ? 25.203 -26.734 -5.082 1 92.75 245 PRO B C 1
ATOM 7823 O O . PRO B 1 245 ? 25.172 -27.906 -5.461 1 92.75 245 PRO B O 1
ATOM 7826 N N . HIS B 1 246 ? 24.766 -26.312 -3.977 1 92.88 246 HIS B N 1
ATOM 7827 C CA . HIS B 1 246 ? 24.328 -27.328 -3.031 1 92.88 246 HIS B CA 1
ATOM 7828 C C . HIS B 1 246 ? 23.047 -28 -3.502 1 92.88 246 HIS B C 1
ATOM 7830 O O . HIS B 1 246 ? 22.828 -29.188 -3.268 1 92.88 246 HIS B O 1
ATOM 7836 N N . GLU B 1 247 ? 22.219 -27.25 -4.137 1 93.5 247 GLU B N 1
ATOM 7837 C CA . GLU B 1 247 ? 20.969 -27.797 -4.66 1 93.5 247 GLU B CA 1
ATOM 7838 C C . GLU B 1 247 ? 21.234 -28.734 -5.844 1 93.5 247 GLU B C 1
ATOM 7840 O O . GLU B 1 247 ? 20.578 -29.766 -5.973 1 93.5 247 GLU B O 1
ATOM 7845 N N . ILE B 1 248 ? 22.172 -28.406 -6.668 1 93.56 248 ILE B N 1
ATOM 7846 C CA . ILE B 1 248 ? 22.547 -29.234 -7.82 1 93.56 248 ILE B CA 1
ATOM 7847 C C . ILE B 1 248 ? 23.156 -30.547 -7.348 1 93.56 248 ILE B C 1
ATOM 7849 O O . ILE B 1 248 ? 22.828 -31.609 -7.883 1 93.56 248 ILE B O 1
ATOM 7853 N N . ALA B 1 249 ? 24.016 -30.422 -6.371 1 93.88 249 ALA B N 1
ATOM 7854 C CA . ALA B 1 249 ? 24.641 -31.625 -5.816 1 93.88 249 ALA B CA 1
ATOM 7855 C C . ALA B 1 249 ? 23.578 -32.562 -5.234 1 93.88 249 ALA B C 1
ATOM 7857 O O . ALA B 1 249 ? 23.641 -33.781 -5.43 1 93.88 249 ALA B O 1
ATOM 7858 N N . SER B 1 250 ? 22.672 -31.984 -4.547 1 94.75 250 SER B N 1
ATOM 7859 C CA . SER B 1 250 ? 21.594 -32.781 -3.977 1 94.75 250 SER B CA 1
ATOM 7860 C C . SER B 1 250 ? 20.797 -33.5 -5.066 1 94.75 250 SER B C 1
ATOM 7862 O O . SER B 1 250 ? 20.453 -34.656 -4.926 1 94.75 250 SER B O 1
ATOM 7864 N N . LEU B 1 251 ? 20.5 -32.812 -6.133 1 95.44 251 LEU B N 1
ATOM 7865 C CA . LEU B 1 251 ? 19.75 -33.375 -7.262 1 95.44 251 LEU B CA 1
ATOM 7866 C C . LEU B 1 251 ? 20.469 -34.562 -7.848 1 95.44 251 LEU B C 1
ATOM 7868 O O . LEU B 1 251 ? 19.906 -35.656 -7.898 1 95.44 251 LEU B O 1
ATOM 7872 N N . PHE B 1 252 ? 21.719 -34.5 -8.188 1 94.25 252 PHE B N 1
ATOM 7873 C CA . PHE B 1 252 ? 22.422 -35.562 -8.898 1 94.25 252 PHE B CA 1
ATOM 7874 C C . PHE B 1 252 ? 22.812 -36.688 -7.953 1 94.25 252 PHE B C 1
ATOM 7876 O O . PHE B 1 252 ? 22.875 -37.844 -8.359 1 94.25 252 PHE B O 1
ATOM 7883 N N . ASN B 1 253 ? 23.016 -36.344 -6.695 1 94.31 253 ASN B N 1
ATOM 7884 C CA . ASN B 1 253 ? 23.25 -37.406 -5.719 1 94.31 253 ASN B CA 1
ATOM 7885 C C . ASN B 1 253 ? 22.031 -38.312 -5.574 1 94.31 253 ASN B C 1
ATOM 7887 O O . ASN B 1 253 ? 22.172 -39.531 -5.559 1 94.31 253 ASN B O 1
ATOM 7891 N N . HIS B 1 254 ? 20.875 -37.75 -5.535 1 94.38 254 HIS B N 1
ATOM 7892 C CA . HIS B 1 254 ? 19.656 -38.531 -5.43 1 94.38 254 HIS B CA 1
ATOM 7893 C C . HIS B 1 254 ? 19.422 -39.375 -6.684 1 94.38 254 HIS B C 1
ATOM 7895 O O . HIS B 1 254 ? 19.078 -40.531 -6.594 1 94.38 254 HIS B O 1
ATOM 7901 N N . LEU B 1 255 ? 19.656 -38.812 -7.836 1 92.5 255 LEU B N 1
ATOM 7902 C CA . LEU B 1 255 ? 19.438 -39.5 -9.094 1 92.5 255 LEU B CA 1
ATOM 7903 C C . LEU B 1 255 ? 20.391 -40.688 -9.242 1 92.5 255 LEU B C 1
ATOM 7905 O O . LEU B 1 255 ? 20 -41.719 -9.75 1 92.5 255 LEU B O 1
ATOM 7909 N N . SER B 1 256 ? 21.578 -40.5 -8.812 1 89.88 256 SER B N 1
ATOM 7910 C CA . SER B 1 256 ? 22.562 -41.562 -8.898 1 89.88 256 SER B CA 1
ATOM 7911 C C . SER B 1 256 ? 22.172 -42.75 -8.031 1 89.88 256 SER B C 1
ATOM 7913 O O . SER B 1 256 ? 22.516 -43.906 -8.336 1 89.88 256 SER B O 1
ATOM 7915 N N . GLU B 1 257 ? 21.406 -42.469 -7.008 1 91.25 257 GLU B N 1
ATOM 7916 C CA . GLU B 1 257 ? 20.953 -43.531 -6.109 1 91.25 257 GLU B CA 1
ATOM 7917 C C . GLU B 1 257 ? 19.625 -44.125 -6.594 1 91.25 257 GLU B C 1
ATOM 7919 O O . GLU B 1 257 ? 19.078 -45.031 -5.953 1 91.25 257 GLU B O 1
ATOM 7924 N N . GLY B 1 258 ? 19.125 -43.625 -7.711 1 88.69 258 GLY B N 1
ATOM 7925 C CA . GLY B 1 258 ? 17.875 -44.156 -8.273 1 88.69 258 GLY B CA 1
ATOM 7926 C C . GLY B 1 258 ? 16.656 -43.594 -7.57 1 88.69 258 GLY B C 1
ATOM 7927 O O . GLY B 1 258 ? 15.57 -44.219 -7.648 1 88.69 258 GLY B O 1
ATOM 7928 N N . LYS B 1 259 ? 16.891 -42.5 -6.871 1 91.5 259 LYS B N 1
ATOM 7929 C CA . LYS B 1 259 ? 15.797 -41.906 -6.117 1 91.5 259 LYS B CA 1
ATOM 7930 C C . LYS B 1 259 ? 15.227 -40.688 -6.84 1 91.5 259 LYS B C 1
ATOM 7932 O O . LYS B 1 259 ? 15.922 -40.062 -7.617 1 91.5 259 LYS B O 1
ATOM 7937 N N . MET B 1 260 ? 14.023 -40.469 -6.516 1 91.31 260 MET B N 1
ATOM 7938 C CA . MET B 1 260 ? 13.375 -39.281 -7.074 1 91.31 260 MET B CA 1
ATOM 7939 C C . MET B 1 260 ? 13.828 -38 -6.355 1 91.31 260 MET B C 1
ATOM 7941 O O . MET B 1 260 ? 14.328 -38.094 -5.23 1 91.31 260 MET B O 1
ATOM 7945 N N . TRP B 1 261 ? 13.688 -36.844 -7.023 1 94.81 261 TRP B N 1
ATOM 7946 C CA . TRP B 1 261 ? 14.062 -35.531 -6.449 1 94.81 261 TRP B CA 1
ATOM 7947 C C . TRP B 1 261 ? 12.992 -34.5 -6.734 1 94.81 261 TRP B C 1
ATOM 7949 O O . TRP B 1 261 ? 12.406 -34.469 -7.816 1 94.81 261 TRP B O 1
ATOM 7959 N N . GLN B 1 262 ? 12.703 -33.719 -5.719 1 94.25 262 GLN B N 1
ATOM 7960 C CA . GLN B 1 262 ? 11.766 -32.625 -5.871 1 94.25 262 GLN B CA 1
ATOM 7961 C C . GLN B 1 262 ? 12.297 -31.359 -5.211 1 94.25 262 GLN B C 1
ATOM 7963 O O . GLN B 1 262 ? 12.883 -31.406 -4.125 1 94.25 262 GLN B O 1
ATOM 7968 N N . GLY B 1 263 ? 12.188 -30.172 -5.938 1 93.31 263 GLY B N 1
ATOM 7969 C CA . GLY B 1 263 ? 12.641 -28.891 -5.391 1 93.31 263 GLY B CA 1
ATOM 7970 C C . GLY B 1 263 ? 12.586 -27.766 -6.395 1 93.31 263 GLY B C 1
ATOM 7971 O O . GLY B 1 263 ? 12.195 -27.953 -7.543 1 93.31 263 GLY B O 1
ATOM 7972 N N . GLU B 1 264 ? 12.867 -26.625 -5.91 1 94.25 264 GLU B N 1
ATOM 7973 C CA . GLU B 1 264 ? 12.922 -25.438 -6.77 1 94.25 264 GLU B CA 1
ATOM 7974 C C . GLU B 1 264 ? 14.352 -25.125 -7.191 1 94.25 264 GLU B C 1
ATOM 7976 O O . GLU B 1 264 ? 15.281 -25.234 -6.387 1 94.25 264 GLU B O 1
ATOM 7981 N N . LEU B 1 265 ? 14.547 -24.812 -8.453 1 96.19 265 LEU B N 1
ATOM 7982 C CA . LEU B 1 265 ? 15.852 -24.469 -9.008 1 96.19 265 LEU B CA 1
ATOM 7983 C C . LEU B 1 265 ? 15.734 -23.297 -9.977 1 96.19 265 LEU B C 1
ATOM 7985 O O . LEU B 1 265 ? 14.656 -22.719 -10.133 1 96.19 265 LEU B O 1
ATOM 7989 N N . VAL B 1 266 ? 16.922 -22.906 -10.531 1 96.19 266 VAL B N 1
ATOM 7990 C CA . VAL B 1 266 ? 16.969 -21.891 -11.57 1 96.19 266 VAL B CA 1
ATOM 7991 C C . VAL B 1 266 ? 17.422 -22.531 -12.891 1 96.19 266 VAL B C 1
ATOM 7993 O O . VAL B 1 266 ? 18.438 -23.219 -12.938 1 96.19 266 VAL B O 1
ATOM 7996 N N . GLY B 1 267 ? 16.609 -22.391 -13.906 1 94.62 267 GLY B N 1
ATOM 7997 C CA . GLY B 1 267 ? 16.938 -22.938 -15.219 1 94.62 267 GLY B CA 1
ATOM 7998 C C . GLY B 1 267 ? 17.438 -21.906 -16.203 1 94.62 267 GLY B C 1
ATOM 7999 O O . GLY B 1 267 ? 17.203 -20.703 -16.016 1 94.62 267 GLY B O 1
ATOM 8000 N N . LEU B 1 268 ? 18.141 -22.422 -17.188 1 93.25 268 LEU B N 1
ATOM 8001 C CA . LEU B 1 268 ? 18.672 -21.578 -18.25 1 93.25 268 LEU B CA 1
ATOM 8002 C C . LEU B 1 268 ? 17.969 -21.859 -19.578 1 93.25 268 LEU B C 1
ATOM 8004 O O . LEU B 1 268 ? 17.984 -23 -20.062 1 93.25 268 LEU B O 1
ATOM 8008 N N . ARG B 1 269 ? 17.359 -20.828 -20.172 1 88.81 269 ARG B N 1
ATOM 8009 C CA . ARG B 1 269 ? 16.766 -20.969 -21.5 1 88.81 269 ARG B CA 1
ATOM 8010 C C . ARG B 1 269 ? 17.844 -20.938 -22.578 1 88.81 269 ARG B C 1
ATOM 8012 O O . ARG B 1 269 ? 18.969 -20.516 -22.328 1 88.81 269 ARG B O 1
ATOM 8019 N N . ASN B 1 270 ? 17.5 -21.5 -23.703 1 86.06 270 ASN B N 1
ATOM 8020 C CA . ASN B 1 270 ? 18.469 -21.516 -24.797 1 86.06 270 ASN B CA 1
ATOM 8021 C C . ASN B 1 270 ? 18.906 -20.109 -25.188 1 86.06 270 ASN B C 1
ATOM 8023 O O . ASN B 1 270 ? 20 -19.922 -25.703 1 86.06 270 ASN B O 1
ATOM 8027 N N . ASN B 1 271 ? 18.078 -19.078 -24.844 1 83.44 271 ASN B N 1
ATOM 8028 C CA . ASN B 1 271 ? 18.406 -17.688 -25.188 1 83.44 271 ASN B CA 1
ATOM 8029 C C . ASN B 1 271 ? 19.25 -17.031 -24.094 1 83.44 271 ASN B C 1
ATOM 8031 O O . ASN B 1 271 ? 19.609 -15.859 -24.203 1 83.44 271 ASN B O 1
ATOM 8035 N N . GLY B 1 272 ? 19.516 -17.688 -23.016 1 87.31 272 GLY B N 1
ATOM 8036 C CA . GLY B 1 272 ? 20.375 -17.172 -21.969 1 87.31 272 GLY B CA 1
ATOM 8037 C C . GLY B 1 272 ? 19.594 -16.609 -20.797 1 87.31 272 GLY B C 1
ATOM 8038 O O . GLY B 1 272 ? 20.172 -16.25 -19.766 1 87.31 272 GLY B O 1
ATOM 8039 N N . GLU B 1 273 ? 18.344 -16.516 -20.875 1 90.25 273 GLU B N 1
ATOM 8040 C CA . GLU B 1 273 ? 17.516 -16 -19.797 1 90.25 273 GLU B CA 1
ATOM 8041 C C . GLU B 1 273 ? 17.328 -17.047 -18.703 1 90.25 273 GLU B C 1
ATOM 8043 O O . GLU B 1 273 ? 17.188 -18.234 -18.984 1 90.25 273 GLU B O 1
ATOM 8048 N N . THR B 1 274 ? 17.359 -16.562 -17.438 1 93.56 274 THR B N 1
ATOM 8049 C CA . THR B 1 274 ? 17.125 -17.469 -16.328 1 93.56 274 THR B CA 1
ATOM 8050 C C . THR B 1 274 ? 15.695 -17.359 -15.812 1 93.56 274 THR B C 1
ATOM 8052 O O . THR B 1 274 ? 15.031 -16.344 -16.031 1 93.56 274 THR B O 1
ATOM 8055 N N . PHE B 1 275 ? 15.203 -18.406 -15.281 1 93.5 275 PHE B N 1
ATOM 8056 C CA . PHE B 1 275 ? 13.875 -18.391 -14.68 1 93.5 275 PHE B CA 1
ATOM 8057 C C . PHE B 1 275 ? 13.805 -19.391 -13.523 1 93.5 275 PHE B C 1
ATOM 8059 O O . PHE B 1 275 ? 14.547 -20.359 -13.484 1 93.5 275 PHE B O 1
ATOM 8066 N N . TYR B 1 276 ? 12.969 -19.141 -12.57 1 93.75 276 TYR B N 1
ATOM 8067 C CA . TYR B 1 276 ? 12.758 -20.047 -11.445 1 93.75 276 TYR B CA 1
ATOM 8068 C C . TYR B 1 276 ? 11.812 -21.188 -11.836 1 93.75 276 TYR B C 1
ATOM 8070 O O . TYR B 1 276 ? 10.828 -20.969 -12.531 1 93.75 276 TYR B O 1
ATOM 8078 N N . LEU B 1 277 ? 12.156 -22.359 -11.414 1 95 277 LEU B N 1
ATOM 8079 C CA . LEU B 1 277 ? 11.289 -23.484 -11.766 1 95 277 LEU B CA 1
ATOM 8080 C C . LEU B 1 277 ? 11.086 -24.422 -10.57 1 95 277 LEU B C 1
ATOM 8082 O O . LEU B 1 277 ? 11.938 -24.469 -9.68 1 95 277 LEU B O 1
ATOM 8086 N N . ASP B 1 278 ? 9.938 -25.031 -10.508 1 94.31 278 ASP B N 1
ATOM 8087 C CA . ASP B 1 278 ? 9.625 -26.156 -9.625 1 94.31 278 ASP B CA 1
ATOM 8088 C C . ASP B 1 278 ? 9.828 -27.5 -10.336 1 94.31 278 ASP B C 1
ATOM 8090 O O . ASP B 1 278 ? 9.133 -27.797 -11.312 1 94.31 278 ASP B O 1
ATOM 8094 N N . LEU B 1 279 ? 10.82 -28.312 -9.867 1 95.44 279 LEU B N 1
ATOM 8095 C CA . LEU B 1 279 ? 11.297 -29.469 -10.594 1 95.44 279 LEU B CA 1
ATOM 8096 C C . LEU B 1 279 ? 10.984 -30.75 -9.836 1 95.44 279 LEU B C 1
ATOM 8098 O O . LEU B 1 279 ? 11.148 -30.812 -8.617 1 95.44 279 LEU B O 1
ATOM 8102 N N . THR B 1 280 ? 10.422 -31.719 -10.531 1 94.31 280 THR B N 1
ATOM 8103 C CA . THR B 1 280 ? 10.305 -33.094 -10.078 1 94.31 280 THR B CA 1
ATOM 8104 C C . THR B 1 280 ? 10.977 -34.062 -11.062 1 94.31 280 THR B C 1
ATOM 8106 O O . THR B 1 280 ? 10.68 -34.031 -12.258 1 94.31 280 THR B O 1
ATOM 8109 N N . VAL B 1 281 ? 11.875 -34.875 -10.602 1 95.38 281 VAL B N 1
ATOM 8110 C CA . VAL B 1 281 ? 12.555 -35.844 -11.453 1 95.38 281 VAL B CA 1
ATOM 8111 C C . VAL B 1 281 ? 12.258 -37.25 -10.977 1 95.38 281 VAL B C 1
ATOM 8113 O O . VAL B 1 281 ? 12.453 -37.562 -9.805 1 95.38 281 VAL B O 1
ATOM 8116 N N . THR B 1 282 ? 11.742 -38.031 -11.883 1 91.44 282 THR B N 1
ATOM 8117 C CA . THR B 1 282 ? 11.492 -39.438 -11.617 1 91.44 282 THR B CA 1
ATOM 8118 C C . THR B 1 282 ? 12.516 -40.312 -12.352 1 91.44 282 THR B C 1
ATOM 8120 O O . THR B 1 282 ? 12.875 -40.031 -13.492 1 91.44 282 THR B O 1
ATOM 8123 N N . VAL B 1 283 ? 12.984 -41.344 -11.656 1 90.38 283 VAL B N 1
ATOM 8124 C CA . VAL B 1 283 ? 13.977 -42.25 -12.219 1 90.38 283 VAL B CA 1
ATOM 8125 C C . VAL B 1 283 ? 13.312 -43.594 -12.594 1 90.38 283 VAL B C 1
ATOM 8127 O O . VAL B 1 283 ? 12.414 -44.062 -11.891 1 90.38 283 VAL B O 1
ATOM 8130 N N . PHE B 1 284 ? 13.688 -44.062 -13.797 1 83.38 284 PHE B N 1
ATOM 8131 C CA . PHE B 1 284 ? 13.18 -45.375 -14.219 1 83.38 284 PHE B CA 1
ATOM 8132 C C . PHE B 1 284 ? 14.289 -46.188 -14.867 1 83.38 284 PHE B C 1
ATOM 8134 O O . PHE B 1 284 ? 15.336 -45.656 -15.227 1 83.38 284 PHE B O 1
ATOM 8141 N N . ARG B 1 285 ? 14.102 -47.5 -14.93 1 77.12 285 ARG B N 1
ATOM 8142 C CA . ARG B 1 285 ? 15.094 -48.406 -15.508 1 77.12 285 ARG B CA 1
ATOM 8143 C C . ARG B 1 285 ? 14.688 -48.844 -16.906 1 77.12 285 ARG B C 1
ATOM 8145 O O . ARG B 1 285 ? 13.508 -49.125 -17.156 1 77.12 285 ARG B O 1
ATOM 8152 N N . GLU B 1 286 ? 15.719 -48.656 -17.719 1 64.62 286 GLU B N 1
ATOM 8153 C CA . GLU B 1 286 ? 15.484 -49.156 -19.078 1 64.62 286 GLU B CA 1
ATOM 8154 C C . GLU B 1 286 ? 15.531 -50.688 -19.125 1 64.62 286 GLU B C 1
ATOM 8156 O O . GLU B 1 286 ? 16.266 -51.312 -18.344 1 64.62 286 GLU B O 1
ATOM 8161 N N . SER B 1 287 ? 14.555 -51.344 -19.734 1 57.06 287 SER B N 1
ATOM 8162 C CA . SER B 1 287 ? 14.383 -52.781 -19.781 1 57.06 287 SER B CA 1
ATOM 8163 C C . SER B 1 287 ? 15.711 -53.5 -20 1 57.06 287 SER B C 1
ATOM 8165 O O . SER B 1 287 ? 15.969 -54.562 -19.406 1 57.06 287 SER B O 1
ATOM 8167 N N . HIS B 1 288 ? 16.484 -53.125 -21.078 1 56.09 288 HIS B N 1
ATOM 8168 C CA . HIS B 1 288 ? 17.578 -53.969 -21.5 1 56.09 288 HIS B CA 1
ATOM 8169 C C . HIS B 1 288 ? 18.922 -53.406 -21.062 1 56.09 288 HIS B C 1
ATOM 8171 O O . HIS B 1 288 ? 19.969 -53.844 -21.562 1 56.09 288 HIS B O 1
ATOM 8177 N N . SER B 1 289 ? 18.75 -52.406 -20.266 1 59.41 289 SER B N 1
ATOM 8178 C CA . SER B 1 289 ? 20.016 -51.875 -19.797 1 59.41 289 SER B CA 1
ATOM 8179 C C . SER B 1 289 ? 19.953 -51.5 -18.312 1 59.41 289 SER B C 1
ATOM 8181 O O . SER B 1 289 ? 18.859 -51.375 -17.75 1 59.41 289 SER B O 1
ATOM 8183 N N . ALA B 1 290 ? 20.953 -51.812 -17.594 1 64.31 290 ALA B N 1
ATOM 8184 C CA . ALA B 1 290 ? 21.094 -51.344 -16.219 1 64.31 290 ALA B CA 1
ATOM 8185 C C . ALA B 1 290 ? 21.094 -49.844 -16.141 1 64.31 290 ALA B C 1
ATOM 8187 O O . ALA B 1 290 ? 21.141 -49.25 -15.047 1 64.31 290 ALA B O 1
ATOM 8188 N N . ASP B 1 291 ? 20.781 -49.344 -17.375 1 75.19 291 ASP B N 1
ATOM 8189 C CA . ASP B 1 291 ? 20.922 -47.875 -17.375 1 75.19 291 ASP B CA 1
ATOM 8190 C C . ASP B 1 291 ? 19.641 -47.219 -16.875 1 75.19 291 ASP B C 1
ATOM 8192 O O . ASP B 1 291 ? 18.547 -47.719 -17.078 1 75.19 291 ASP B O 1
ATOM 8196 N N . LEU B 1 292 ? 19.906 -46.125 -16.109 1 83.56 292 LEU B N 1
ATOM 8197 C CA . LEU B 1 292 ? 18.797 -45.344 -15.547 1 83.56 292 LEU B CA 1
ATOM 8198 C C . LEU B 1 292 ? 18.297 -44.312 -16.547 1 83.56 292 LEU B C 1
ATOM 8200 O O . LEU B 1 292 ? 19.078 -43.75 -17.328 1 83.56 292 LEU B O 1
ATOM 8204 N N . GLY B 1 293 ? 16.984 -44.188 -16.734 1 88.38 293 GLY B N 1
ATOM 8205 C CA . GLY B 1 293 ? 16.344 -43.094 -17.438 1 88.38 293 GLY B CA 1
ATOM 8206 C C . GLY B 1 293 ? 15.711 -42.062 -16.516 1 88.38 293 GLY B C 1
ATOM 8207 O O . GLY B 1 293 ? 15.523 -42.344 -15.32 1 88.38 293 GLY B O 1
ATOM 8208 N N . PHE B 1 294 ? 15.523 -40.875 -17.062 1 93.12 294 PHE B N 1
ATOM 8209 C CA . PHE B 1 294 ? 15.031 -39.781 -16.219 1 93.12 294 PHE B CA 1
ATOM 8210 C C . PHE B 1 294 ? 13.859 -39.062 -16.875 1 93.12 294 PHE B C 1
ATOM 8212 O O . PHE B 1 294 ? 13.883 -38.812 -18.078 1 93.12 294 PHE B O 1
ATOM 8219 N N . ALA B 1 295 ? 12.828 -38.844 -16.094 1 94.31 295 ALA B N 1
ATOM 8220 C CA . ALA B 1 295 ? 11.727 -38 -16.5 1 94.31 295 ALA B CA 1
ATOM 8221 C C . ALA B 1 295 ? 11.766 -36.656 -15.734 1 94.31 295 ALA B C 1
ATOM 8223 O O . ALA B 1 295 ? 11.539 -36.625 -14.523 1 94.31 295 ALA B O 1
ATOM 8224 N N . TRP B 1 296 ? 12.047 -35.594 -16.453 1 95.5 296 TRP B N 1
ATOM 8225 C CA . TRP B 1 296 ? 12.156 -34.25 -15.867 1 95.5 296 TRP B CA 1
ATOM 8226 C C . TRP B 1 296 ? 10.852 -33.469 -16.047 1 95.5 296 TRP B C 1
ATOM 8228 O O . TRP B 1 296 ? 10.461 -33.156 -17.156 1 95.5 296 TRP B O 1
ATOM 8238 N N . LEU B 1 297 ? 10.211 -33.219 -14.898 1 95.31 297 LEU B N 1
ATOM 8239 C CA . LEU B 1 297 ? 8.977 -32.438 -14.875 1 95.31 297 LEU B CA 1
ATOM 8240 C C . LEU B 1 297 ? 9.18 -31.109 -14.164 1 95.31 297 LEU B C 1
ATOM 8242 O O . LEU B 1 297 ? 9.594 -31.078 -13 1 95.31 297 LEU B O 1
ATOM 8246 N N . PHE B 1 298 ? 8.906 -29.938 -14.898 1 94.69 2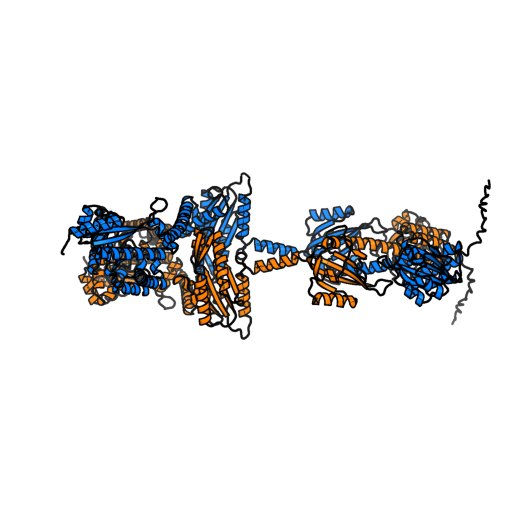98 PHE B N 1
ATOM 8247 C CA . PHE B 1 298 ? 9.078 -28.688 -14.164 1 94.69 298 PHE B CA 1
ATOM 8248 C C . PHE B 1 298 ? 8.133 -27.625 -14.688 1 94.69 298 PHE B C 1
ATOM 8250 O O . PHE B 1 298 ? 7.664 -27.703 -15.828 1 94.69 298 PHE B O 1
ATOM 8257 N N . SER B 1 299 ? 7.781 -26.656 -13.875 1 92.25 299 SER B N 1
ATOM 8258 C CA . SER B 1 299 ? 6.945 -25.5 -14.18 1 92.25 299 SER B CA 1
ATOM 8259 C C . SER B 1 299 ? 7.68 -24.188 -13.898 1 92.25 299 SER B C 1
ATOM 8261 O O . SER B 1 299 ? 8.547 -24.141 -13.023 1 92.25 299 SER B O 1
ATOM 8263 N N . ASP B 1 300 ? 7.328 -23.156 -14.727 1 91.5 300 ASP B N 1
ATOM 8264 C CA . ASP B 1 300 ? 7.863 -21.812 -14.516 1 91.5 300 ASP B CA 1
ATOM 8265 C C . ASP B 1 300 ? 7.141 -21.109 -13.375 1 91.5 300 ASP B C 1
ATOM 8267 O O . ASP B 1 300 ? 5.957 -20.781 -13.492 1 91.5 300 ASP B O 1
ATOM 8271 N N . VAL B 1 301 ? 7.891 -20.859 -12.312 1 89.38 301 VAL B N 1
ATOM 8272 C CA . VAL B 1 301 ? 7.254 -20.25 -11.148 1 89.38 301 VAL B CA 1
ATOM 8273 C C . VAL B 1 301 ? 7.773 -18.828 -10.961 1 89.38 301 VAL B C 1
ATOM 8275 O O . VAL B 1 301 ? 7.688 -18.266 -9.867 1 89.38 301 VAL B O 1
ATOM 8278 N N . SER B 1 302 ? 8.312 -18.25 -11.977 1 88.75 302 SER B N 1
ATOM 8279 C CA . SER B 1 302 ? 8.906 -16.922 -11.898 1 88.75 302 SER B CA 1
ATOM 8280 C C . SER B 1 302 ? 7.852 -15.867 -11.57 1 88.75 302 SER B C 1
ATOM 8282 O O . SER B 1 302 ? 8.062 -15.016 -10.711 1 88.75 302 SER B O 1
ATOM 8284 N N . GLU B 1 303 ? 6.723 -15.875 -12.195 1 82.12 303 GLU B N 1
ATOM 8285 C CA . GLU B 1 303 ? 5.66 -14.891 -11.977 1 82.12 303 GLU B CA 1
ATOM 8286 C C . GLU B 1 303 ? 5.105 -14.977 -10.562 1 82.12 303 GLU B C 1
ATOM 8288 O O . GLU B 1 303 ? 4.801 -13.953 -9.945 1 82.12 303 GLU B O 1
ATOM 8293 N N . ARG B 1 304 ? 4.957 -16.203 -10.188 1 82 304 ARG B N 1
ATOM 8294 C CA . ARG B 1 304 ? 4.477 -16.406 -8.82 1 82 304 ARG B CA 1
ATOM 8295 C C . ARG B 1 304 ? 5.441 -15.82 -7.801 1 82 304 ARG B C 1
ATOM 8297 O O . ARG B 1 304 ? 5.02 -15.195 -6.832 1 82 304 ARG B O 1
ATOM 8304 N N . LYS B 1 305 ? 6.66 -16.016 -7.988 1 85.19 305 LYS B N 1
ATOM 8305 C CA . LYS B 1 305 ? 7.672 -15.508 -7.074 1 85.19 305 LYS B CA 1
ATOM 8306 C C . LYS B 1 305 ? 7.719 -13.977 -7.109 1 85.19 305 LYS B C 1
ATOM 8308 O O . LYS B 1 305 ? 7.84 -13.328 -6.07 1 85.19 305 LYS B O 1
ATOM 8313 N N . LYS B 1 306 ? 7.609 -13.438 -8.242 1 82.81 306 LYS B N 1
ATOM 8314 C CA . LYS B 1 306 ? 7.582 -11.992 -8.398 1 82.81 306 LYS B CA 1
ATOM 8315 C C . LYS B 1 306 ? 6.355 -11.391 -7.715 1 82.81 306 LYS B C 1
ATOM 8317 O O . LYS B 1 306 ? 6.453 -10.352 -7.055 1 82.81 306 LYS B O 1
ATOM 8322 N N . ALA B 1 307 ? 5.27 -11.992 -7.914 1 79.75 307 ALA B N 1
ATOM 8323 C CA . ALA B 1 307 ? 4.031 -11.531 -7.285 1 79.75 307 ALA B CA 1
ATOM 8324 C C . ALA B 1 307 ? 4.145 -11.578 -5.762 1 79.75 307 ALA B C 1
ATOM 8326 O O . ALA B 1 307 ? 3.719 -10.648 -5.074 1 79.75 307 ALA B O 1
ATOM 8327 N N . ALA B 1 308 ? 4.719 -12.656 -5.34 1 80.69 308 ALA B N 1
ATOM 8328 C CA . ALA B 1 308 ? 4.902 -12.797 -3.896 1 80.69 308 ALA B CA 1
ATOM 8329 C C . ALA B 1 308 ? 5.816 -11.703 -3.35 1 80.69 308 ALA B C 1
ATOM 8331 O O . ALA B 1 308 ? 5.547 -11.141 -2.285 1 80.69 308 ALA B O 1
ATOM 8332 N N . GLN B 1 309 ? 6.781 -11.383 -4.078 1 80.5 309 GLN B N 1
ATOM 8333 C CA . GLN B 1 309 ? 7.711 -10.336 -3.678 1 80.5 309 GLN B CA 1
ATOM 8334 C C . GLN B 1 309 ? 7.035 -8.969 -3.699 1 80.5 309 GLN B C 1
ATOM 8336 O O . GLN B 1 309 ? 7.27 -8.141 -2.814 1 80.5 309 GLN B O 1
ATOM 8341 N N . LEU B 1 310 ? 6.262 -8.758 -4.645 1 80 310 LEU B N 1
ATOM 8342 C CA . LEU B 1 310 ? 5.555 -7.492 -4.777 1 80 310 LEU B CA 1
ATOM 8343 C C . LEU B 1 310 ? 4.555 -7.305 -3.639 1 80 310 LEU B C 1
ATOM 8345 O O . LEU B 1 310 ? 4.422 -6.203 -3.102 1 80 310 LEU B O 1
ATOM 8349 N N . ILE B 1 311 ? 3.895 -8.32 -3.316 1 78.06 311 ILE B N 1
ATOM 8350 C CA . ILE B 1 311 ? 2.947 -8.289 -2.207 1 78.06 311 ILE B CA 1
ATOM 8351 C C . ILE B 1 311 ? 3.68 -7.941 -0.912 1 78.06 311 ILE B C 1
ATOM 8353 O O . ILE B 1 311 ? 3.244 -7.066 -0.159 1 78.06 311 ILE B O 1
ATOM 8357 N N . LYS B 1 312 ? 4.738 -8.562 -0.741 1 78.25 312 LYS B N 1
ATOM 8358 C CA . LYS B 1 312 ? 5.535 -8.312 0.458 1 78.25 312 LYS B CA 1
ATOM 8359 C C . LYS B 1 312 ? 6.055 -6.875 0.484 1 78.25 312 LYS B C 1
ATOM 8361 O O . LYS B 1 312 ? 6.008 -6.211 1.521 1 78.25 312 LYS B O 1
ATOM 8366 N N . TYR B 1 313 ? 6.492 -6.426 -0.604 1 77.62 313 TYR B N 1
ATOM 8367 C CA . TYR B 1 313 ? 7.02 -5.07 -0.709 1 77.62 313 TYR B CA 1
ATOM 8368 C C . TYR B 1 313 ? 5.93 -4.039 -0.457 1 77.62 313 TYR B C 1
ATOM 8370 O O . TYR B 1 313 ? 6.129 -3.09 0.308 1 77.62 313 TYR B O 1
ATOM 8378 N N . GLN B 1 314 ? 4.84 -4.246 -1.061 1 76.69 314 GLN B N 1
ATOM 8379 C CA . GLN B 1 314 ? 3.727 -3.311 -0.935 1 76.69 314 GLN B CA 1
ATOM 8380 C C . GLN B 1 314 ? 3.176 -3.301 0.489 1 76.69 314 GLN B C 1
ATOM 8382 O O . GLN B 1 314 ? 2.666 -2.279 0.956 1 76.69 314 GLN B O 1
ATOM 8387 N N . ALA B 1 315 ? 3.404 -4.367 1.14 1 74.69 315 ALA B N 1
ATOM 8388 C CA . ALA B 1 315 ? 2.9 -4.488 2.506 1 74.69 315 ALA B CA 1
ATOM 8389 C C . ALA B 1 315 ? 3.865 -3.854 3.504 1 74.69 315 ALA B C 1
ATOM 8391 O O . ALA B 1 315 ? 3.459 -3.436 4.59 1 74.69 315 ALA B O 1
ATOM 8392 N N . ASN B 1 316 ? 5.16 -3.684 3.051 1 84.69 316 ASN B N 1
ATOM 8393 C CA . ASN B 1 316 ? 6.148 -3.33 4.066 1 84.69 316 ASN B CA 1
ATOM 8394 C C . ASN B 1 316 ? 6.875 -2.037 3.711 1 84.69 316 ASN B C 1
ATOM 8396 O O . ASN B 1 316 ? 7.594 -1.477 4.543 1 84.69 316 ASN B O 1
ATOM 8400 N N . ASN B 1 317 ? 6.656 -1.526 2.518 1 86.75 317 ASN B N 1
ATOM 8401 C CA . ASN B 1 317 ? 7.422 -0.357 2.1 1 86.75 317 ASN B CA 1
ATOM 8402 C C . ASN B 1 317 ? 6.516 0.751 1.575 1 86.75 317 ASN B C 1
ATOM 8404 O O . ASN B 1 317 ? 5.43 0.479 1.06 1 86.75 317 ASN B O 1
ATOM 8408 N N . ASP B 1 318 ? 7.008 1.953 1.787 1 85.88 318 ASP B N 1
ATOM 8409 C CA . ASP B 1 318 ? 6.34 3.123 1.225 1 85.88 318 ASP B CA 1
ATOM 8410 C C . ASP B 1 318 ? 6.66 3.275 -0.261 1 85.88 318 ASP B C 1
ATOM 8412 O O . ASP B 1 318 ? 7.824 3.248 -0.657 1 85.88 318 ASP B O 1
ATOM 8416 N N . SER B 1 319 ? 5.66 3.422 -1.04 1 79.25 319 SER B N 1
ATOM 8417 C CA . SER B 1 319 ? 5.82 3.4 -2.49 1 79.25 319 SER B CA 1
ATOM 8418 C C . SER B 1 319 ? 6.551 4.645 -2.984 1 79.25 319 SER B C 1
ATOM 8420 O O . SER B 1 319 ? 7.207 4.613 -4.027 1 79.25 319 SER B O 1
ATOM 8422 N N . LEU B 1 320 ? 6.488 5.719 -2.24 1 81.62 320 LEU B N 1
ATOM 8423 C CA . LEU B 1 320 ? 7.074 6.973 -2.693 1 81.62 320 LEU B CA 1
ATOM 8424 C C . LEU B 1 320 ? 8.57 7.008 -2.404 1 81.62 320 LEU B C 1
ATOM 8426 O O . LEU B 1 320 ? 9.367 7.352 -3.279 1 81.62 320 LEU B O 1
ATOM 8430 N N . THR B 1 321 ? 8.93 6.613 -1.217 1 91.31 321 THR B N 1
ATOM 8431 C CA . THR B 1 321 ? 10.305 6.812 -0.765 1 91.31 321 THR B CA 1
ATOM 8432 C C . THR B 1 321 ? 11.07 5.492 -0.761 1 91.31 321 THR B C 1
ATOM 8434 O O . THR B 1 321 ? 12.305 5.48 -0.692 1 91.31 321 THR B O 1
ATOM 8437 N N . GLY B 1 322 ? 10.344 4.375 -0.763 1 90.19 322 GLY B N 1
ATOM 8438 C CA . GLY B 1 322 ? 10.984 3.07 -0.69 1 90.19 322 GLY B CA 1
ATOM 8439 C C . GLY B 1 322 ? 11.336 2.658 0.727 1 90.19 322 GLY B C 1
ATOM 8440 O O . GLY B 1 322 ? 11.805 1.538 0.956 1 90.19 322 GLY B O 1
ATOM 8441 N N . LEU B 1 323 ? 11.062 3.533 1.661 1 92.81 323 LEU B N 1
ATOM 8442 C CA . LEU B 1 323 ? 11.352 3.252 3.062 1 92.81 323 LEU B CA 1
ATOM 8443 C C . LEU B 1 323 ? 10.344 2.26 3.635 1 92.81 323 LEU B C 1
ATOM 8445 O O . LEU B 1 323 ? 9.305 1.993 3.021 1 92.81 323 LEU B O 1
ATOM 8449 N N . ALA B 1 324 ? 10.773 1.715 4.805 1 92.81 324 ALA B N 1
ATOM 8450 C CA . ALA B 1 324 ? 9.797 0.914 5.539 1 92.81 324 ALA B CA 1
ATOM 8451 C C . ALA B 1 324 ? 8.539 1.72 5.832 1 92.81 324 ALA B C 1
ATOM 8453 O O . ALA B 1 324 ? 8.609 2.912 6.137 1 92.81 324 ALA B O 1
ATOM 8454 N N . ASN B 1 325 ? 7.395 1.12 5.645 1 87.56 325 ASN B N 1
ATOM 8455 C CA . ASN B 1 325 ? 6.152 1.812 5.969 1 87.56 325 ASN B CA 1
ATOM 8456 C C . ASN B 1 325 ? 5.789 1.652 7.441 1 87.56 325 ASN B C 1
ATOM 8458 O O . ASN B 1 325 ? 6.512 0.999 8.195 1 87.56 325 ASN B O 1
ATOM 8462 N N . ARG B 1 326 ? 4.797 2.289 7.852 1 85.12 326 ARG B N 1
ATOM 8463 C CA . ARG B 1 326 ? 4.359 2.332 9.242 1 85.12 326 ARG B CA 1
ATOM 8464 C C . ARG B 1 326 ? 4.176 0.925 9.805 1 85.12 326 ARG B C 1
ATOM 8466 O O . ARG B 1 326 ? 4.652 0.622 10.898 1 85.12 326 ARG B O 1
ATOM 8473 N N . ASN B 1 327 ? 3.58 0.093 9.047 1 81.31 327 ASN B N 1
ATOM 8474 C CA . ASN B 1 327 ? 3.307 -1.267 9.5 1 81.31 327 ASN B CA 1
ATOM 8475 C C . ASN B 1 327 ? 4.594 -2.051 9.734 1 81.31 327 ASN B C 1
ATOM 8477 O O . ASN B 1 327 ? 4.719 -2.768 10.734 1 81.31 327 ASN B O 1
ATOM 8481 N N . ALA B 1 328 ? 5.457 -1.96 8.758 1 89.44 328 ALA B N 1
ATOM 8482 C CA . ALA B 1 328 ? 6.73 -2.664 8.883 1 89.44 328 ALA B CA 1
ATOM 8483 C C . ALA B 1 328 ? 7.512 -2.174 10.094 1 89.44 328 ALA B C 1
ATOM 8485 O O . ALA B 1 328 ? 8.109 -2.973 10.82 1 89.44 328 ALA B O 1
ATOM 8486 N N . LEU B 1 329 ? 7.477 -0.911 10.289 1 92.31 329 LEU B N 1
ATOM 8487 C CA . LEU B 1 329 ? 8.172 -0.326 11.43 1 92.31 329 LEU B CA 1
ATOM 8488 C C . LEU B 1 329 ? 7.574 -0.819 12.742 1 92.31 329 LEU B C 1
ATOM 8490 O O . LEU B 1 329 ? 8.305 -1.211 13.656 1 92.31 329 LEU B O 1
ATOM 8494 N N . PHE B 1 330 ? 6.301 -0.81 12.859 1 87.5 330 PHE B N 1
ATOM 8495 C CA . PHE B 1 330 ? 5.625 -1.211 14.094 1 87.5 330 PHE B CA 1
ATOM 8496 C C . PHE B 1 330 ? 5.875 -2.686 14.391 1 87.5 330 PHE B C 1
ATOM 8498 O O . PHE B 1 330 ? 6.055 -3.068 15.547 1 87.5 330 PHE B O 1
ATOM 8505 N N . ARG B 1 331 ? 5.891 -3.438 13.375 1 88.19 331 ARG B N 1
ATOM 8506 C CA . ARG B 1 331 ? 6.203 -4.852 13.547 1 88.19 331 ARG B CA 1
ATOM 8507 C C . ARG B 1 331 ? 7.613 -5.039 14.094 1 88.19 331 ARG B C 1
ATOM 8509 O O . ARG B 1 331 ? 7.832 -5.871 14.977 1 88.19 331 ARG B O 1
ATOM 8516 N N . GLN B 1 332 ? 8.5 -4.301 13.562 1 90.88 332 GLN B N 1
ATOM 8517 C CA . GLN B 1 332 ? 9.883 -4.391 14.016 1 90.88 332 GLN B CA 1
ATOM 8518 C C . GLN B 1 332 ? 10.016 -3.947 15.469 1 90.88 332 GLN B C 1
ATOM 8520 O O . GLN B 1 332 ? 10.773 -4.543 16.234 1 90.88 332 GLN B O 1
ATOM 8525 N N . ILE B 1 333 ? 9.344 -2.93 15.812 1 90.44 333 ILE B N 1
ATOM 8526 C CA . ILE B 1 333 ? 9.383 -2.438 17.188 1 90.44 333 ILE B CA 1
ATOM 8527 C C . ILE B 1 333 ? 8.797 -3.488 18.125 1 90.44 333 ILE B C 1
ATOM 8529 O O . ILE B 1 333 ? 9.367 -3.768 19.188 1 90.44 333 ILE B O 1
ATOM 8533 N N . GLN B 1 334 ? 7.699 -4.035 17.719 1 87.38 334 GLN B N 1
ATOM 8534 C CA . GLN B 1 334 ? 7.059 -5.062 18.531 1 87.38 334 GLN B CA 1
ATOM 8535 C C . GLN B 1 334 ? 7.98 -6.266 18.719 1 87.38 334 GLN B C 1
ATOM 8537 O O . GLN B 1 334 ? 8.016 -6.863 19.797 1 87.38 334 GLN B O 1
ATOM 8542 N N . GLU B 1 335 ? 8.656 -6.609 17.719 1 86.88 335 GLU B N 1
ATOM 8543 C CA . GLU B 1 335 ? 9.617 -7.707 17.797 1 86.88 335 GLU B CA 1
ATOM 8544 C C . GLU B 1 335 ? 10.719 -7.402 18.797 1 86.88 335 GLU B C 1
ATOM 8546 O O . GLU B 1 335 ? 11.148 -8.289 19.547 1 86.88 335 GLU B O 1
ATOM 8551 N N . LEU B 1 336 ? 11.133 -6.188 18.828 1 87.06 336 LEU B N 1
ATOM 8552 C CA . LEU B 1 336 ? 12.172 -5.781 19.781 1 87.06 336 LEU B CA 1
ATOM 8553 C C . LEU B 1 336 ? 11.633 -5.797 21.203 1 87.06 336 LEU B C 1
ATOM 8555 O O . LEU B 1 336 ? 12.344 -6.191 22.125 1 87.06 336 LEU B O 1
ATOM 8559 N N . ILE B 1 337 ? 10.438 -5.363 21.344 1 84.62 337 ILE B N 1
ATOM 8560 C CA . ILE B 1 337 ? 9.812 -5.309 22.656 1 84.62 337 ILE B CA 1
ATOM 8561 C C . ILE B 1 337 ? 9.625 -6.727 23.203 1 84.62 337 ILE B C 1
ATOM 8563 O O . ILE B 1 337 ? 9.875 -6.98 24.375 1 84.62 337 ILE B O 1
ATOM 8567 N N . ASN B 1 338 ? 9.164 -7.625 22.344 1 80.25 338 ASN B N 1
ATOM 8568 C CA . ASN B 1 338 ? 8.867 -8.992 22.75 1 80.25 338 ASN B CA 1
ATOM 8569 C C . ASN B 1 338 ? 10.141 -9.812 22.922 1 80.25 338 ASN B C 1
ATOM 8571 O O . ASN B 1 338 ? 10.125 -10.867 23.547 1 80.25 338 ASN B O 1
ATOM 8575 N N . ALA B 1 339 ? 11.023 -9.422 22.141 1 72.75 339 ALA B N 1
ATOM 8576 C CA . ALA B 1 339 ? 12.258 -10.195 22.219 1 72.75 339 ALA B CA 1
ATOM 8577 C C . ALA B 1 339 ? 12.828 -10.188 23.641 1 72.75 339 ALA B C 1
ATOM 8579 O O . ALA B 1 339 ? 12.969 -9.125 24.25 1 72.75 339 ALA B O 1
ATOM 8580 N N . ASP B 1 340 ? 11.961 -10.664 24.641 1 55.12 340 ASP B N 1
ATOM 8581 C CA . ASP B 1 340 ? 12.117 -10.922 26.078 1 55.12 340 ASP B CA 1
ATOM 8582 C C . ASP B 1 340 ? 13.461 -10.422 26.578 1 55.12 340 ASP B C 1
ATOM 8584 O O . ASP B 1 340 ? 13.594 -10.047 27.75 1 55.12 340 ASP B O 1
ATOM 8588 N N . SER B 1 341 ? 14.578 -11.281 26.203 1 51.5 341 SER B N 1
ATOM 8589 C CA . SER B 1 341 ? 15.766 -11.281 27.047 1 51.5 341 SER B CA 1
ATOM 8590 C C . SER B 1 341 ? 16.25 -9.859 27.297 1 51.5 341 SER B C 1
ATOM 8592 O O . SER B 1 341 ? 15.727 -8.898 26.734 1 51.5 341 SER B O 1
ATOM 8594 N N . LEU B 1 342 ? 17.672 -9.859 27.609 1 49.09 342 LEU B N 1
ATOM 8595 C CA . LEU B 1 342 ? 18.562 -8.773 28.016 1 49.09 342 LEU B CA 1
ATOM 8596 C C . LEU B 1 342 ? 18.531 -7.645 26.984 1 49.09 342 LEU B C 1
ATOM 8598 O O . LEU B 1 342 ? 19.438 -7.535 26.156 1 49.09 342 LEU B O 1
ATOM 8602 N N . THR B 1 343 ? 17.531 -7.453 26.281 1 54.75 343 THR B N 1
ATOM 8603 C CA . THR B 1 343 ? 17.578 -6.551 25.141 1 54.75 343 THR B CA 1
ATOM 8604 C C . THR B 1 343 ? 18.078 -5.172 25.547 1 54.75 343 THR B C 1
ATOM 8606 O O . THR B 1 343 ? 17.562 -4.578 26.5 1 54.75 343 THR B O 1
ATOM 8609 N N . PRO B 1 344 ? 19.203 -4.938 25.109 1 62.5 344 PRO B N 1
ATOM 8610 C CA . PRO B 1 344 ? 19.828 -3.633 25.328 1 62.5 344 PRO B CA 1
ATOM 8611 C C . PRO B 1 344 ? 18.969 -2.477 24.812 1 62.5 344 PRO B C 1
ATOM 8613 O O . PRO B 1 344 ? 18.625 -2.445 23.641 1 62.5 344 PRO B O 1
ATOM 8616 N N . GLY B 1 345 ? 17.766 -2.127 25.359 1 82.31 345 GLY B N 1
ATOM 8617 C CA . GLY B 1 345 ? 16.969 -0.937 25.094 1 82.31 345 GLY B CA 1
ATOM 8618 C C . GLY B 1 345 ? 17.156 -0.408 23.688 1 82.31 345 GLY B C 1
ATOM 8619 O O . GLY B 1 345 ? 18.016 -0.892 22.938 1 82.31 345 GLY B O 1
ATOM 8620 N N . PHE B 1 346 ? 16.25 0.299 23.109 1 91.25 346 PHE B N 1
ATOM 8621 C CA . PHE B 1 346 ? 16.375 0.965 21.828 1 91.25 346 PHE B CA 1
ATOM 8622 C C . PHE B 1 346 ? 15.82 2.385 21.891 1 91.25 346 PHE B C 1
ATOM 8624 O O . PHE B 1 346 ? 15.219 2.773 22.891 1 91.25 346 PHE B O 1
ATOM 8631 N N . SER B 1 347 ? 16.172 3.139 20.906 1 93.44 347 SER B N 1
ATOM 8632 C CA . SER B 1 347 ? 15.719 4.523 20.812 1 93.44 347 SER B CA 1
ATOM 8633 C C . SER B 1 347 ? 14.867 4.758 19.578 1 93.44 347 SER B C 1
ATOM 8635 O O . SER B 1 347 ? 15.031 4.07 18.562 1 93.44 347 SER B O 1
ATOM 8637 N N . PHE B 1 348 ? 13.945 5.617 19.75 1 95.06 348 PHE B N 1
ATOM 8638 C CA . PHE B 1 348 ? 12.984 5.945 18.703 1 95.06 348 PHE B CA 1
ATOM 8639 C C . PHE B 1 348 ? 12.945 7.449 18.453 1 95.06 348 PHE B C 1
ATOM 8641 O O . PHE B 1 348 ? 12.734 8.227 19.391 1 95.06 348 PHE B O 1
ATOM 8648 N N . MET B 1 349 ? 13.164 7.863 17.156 1 96 349 MET B N 1
ATOM 8649 C CA . MET B 1 349 ? 13.094 9.273 16.766 1 96 349 MET B CA 1
ATOM 8650 C C . MET B 1 349 ? 11.953 9.508 15.789 1 96 349 MET B C 1
ATOM 8652 O O . MET B 1 349 ? 11.898 8.875 14.734 1 96 349 MET B O 1
ATOM 8656 N N . LEU B 1 350 ? 11.109 10.375 16.203 1 94.56 350 LEU B N 1
ATOM 8657 C CA . LEU B 1 350 ? 10.039 10.812 15.305 1 94.56 350 LEU B CA 1
ATOM 8658 C C . LEU B 1 350 ? 10.367 12.164 14.688 1 94.56 350 LEU B C 1
ATOM 8660 O O . LEU B 1 350 ? 10.812 13.078 15.383 1 94.56 350 LEU B O 1
ATOM 8664 N N . MET B 1 351 ? 10.195 12.25 13.344 1 94.69 351 MET B N 1
ATOM 8665 C CA . MET B 1 351 ? 10.562 13.469 12.625 1 94.69 351 MET B CA 1
ATOM 8666 C C . MET B 1 351 ? 9.398 13.961 11.773 1 94.69 351 MET B C 1
ATOM 8668 O O . MET B 1 351 ? 8.641 13.156 11.227 1 94.69 351 MET B O 1
ATOM 8672 N N . ASP B 1 352 ? 9.344 15.164 11.656 1 90.56 352 ASP B N 1
ATOM 8673 C CA . ASP B 1 352 ? 8.344 15.812 10.805 1 90.56 352 ASP B CA 1
ATOM 8674 C C . ASP B 1 352 ? 8.961 16.953 10.008 1 90.56 352 ASP B C 1
ATOM 8676 O O . ASP B 1 352 ? 9.75 17.734 10.547 1 90.56 352 ASP B O 1
ATOM 8680 N N . LEU B 1 353 ? 8.664 17 8.75 1 89.19 353 LEU B N 1
ATOM 8681 C CA . LEU B 1 353 ? 9.156 18.078 7.902 1 89.19 353 LEU B CA 1
ATOM 8682 C C . LEU B 1 353 ? 8.438 19.391 8.211 1 89.19 353 LEU B C 1
ATOM 8684 O O . LEU B 1 353 ? 7.207 19.438 8.227 1 89.19 353 LEU B O 1
ATOM 8688 N N . ASP B 1 354 ? 9.273 20.391 8.43 1 80.94 354 ASP B N 1
ATOM 8689 C CA . ASP B 1 354 ? 8.719 21.688 8.82 1 80.94 354 ASP B CA 1
ATOM 8690 C C . ASP B 1 354 ? 8.117 22.406 7.617 1 80.94 354 ASP B C 1
ATOM 8692 O O . ASP B 1 354 ? 8.711 22.438 6.539 1 80.94 354 ASP B O 1
ATOM 8696 N N . ASN B 1 355 ? 6.891 22.906 7.75 1 69.12 355 ASN B N 1
ATOM 8697 C CA . ASN B 1 355 ? 6.164 23.719 6.785 1 69.12 355 ASN B CA 1
ATOM 8698 C C . ASN B 1 355 ? 5.891 22.953 5.496 1 69.12 355 ASN B C 1
ATOM 8700 O O . ASN B 1 355 ? 5.941 23.531 4.406 1 69.12 355 ASN B O 1
ATOM 8704 N N . PHE B 1 356 ? 5.781 21.719 5.637 1 79.19 356 PHE B N 1
ATOM 8705 C CA . PHE B 1 356 ? 5.543 20.891 4.461 1 79.19 356 PHE B CA 1
ATOM 8706 C C . PHE B 1 356 ? 4.203 21.234 3.818 1 79.19 356 PHE B C 1
ATOM 8708 O O . PHE B 1 356 ? 4.074 21.203 2.592 1 79.19 356 PHE B O 1
ATOM 8715 N N . LYS B 1 357 ? 3.332 21.422 4.617 1 64.62 357 LYS B N 1
ATOM 8716 C CA . LYS B 1 357 ? 2.016 21.781 4.102 1 64.62 357 LYS B CA 1
ATOM 8717 C C . LYS B 1 357 ? 2.088 23.031 3.238 1 64.62 357 LYS B C 1
ATOM 8719 O O . LYS B 1 357 ? 1.434 23.109 2.195 1 64.62 357 LYS B O 1
ATOM 8724 N N . GLN B 1 358 ? 2.859 23.953 3.701 1 61.28 358 GLN B N 1
ATOM 8725 C CA . GLN B 1 358 ? 3.049 25.172 2.939 1 61.28 358 GLN B CA 1
ATOM 8726 C C . GLN B 1 358 ? 3.682 24.891 1.58 1 61.28 358 GLN B C 1
ATOM 8728 O O . GLN B 1 358 ? 3.334 25.531 0.582 1 61.28 358 GLN B O 1
ATOM 8733 N N . VAL B 1 359 ? 4.598 24.062 1.573 1 72.12 359 VAL B N 1
ATOM 8734 C CA . VAL B 1 359 ? 5.25 23.672 0.329 1 72.12 359 VAL B CA 1
ATOM 8735 C C . VAL B 1 359 ? 4.223 23.062 -0.623 1 72.12 359 VAL B C 1
ATOM 8737 O O . VAL B 1 359 ? 4.18 23.406 -1.806 1 72.12 359 VAL B O 1
ATOM 8740 N N . ASN B 1 360 ? 3.371 22.188 -0.106 1 69.25 360 ASN B N 1
ATOM 8741 C CA . ASN B 1 360 ? 2.334 21.562 -0.914 1 69.25 360 ASN B CA 1
ATOM 8742 C C . ASN B 1 360 ? 1.331 22.578 -1.439 1 69.25 360 ASN B C 1
ATOM 8744 O O . ASN B 1 360 ? 0.922 22.516 -2.6 1 69.25 360 ASN B O 1
ATOM 8748 N N . ASP B 1 361 ? 1.091 23.406 -0.542 1 55.88 361 ASP B N 1
ATOM 8749 C CA . ASP B 1 361 ? 0.094 24.422 -0.882 1 55.88 361 ASP B CA 1
ATOM 8750 C C . ASP B 1 361 ? 0.624 25.375 -1.949 1 55.88 361 ASP B C 1
ATOM 8752 O O . ASP B 1 361 ? -0.139 25.859 -2.785 1 55.88 361 ASP B O 1
ATOM 8756 N N . THR B 1 362 ? 1.923 25.531 -1.851 1 55.72 362 THR B N 1
ATOM 8757 C CA . THR B 1 362 ? 2.545 26.516 -2.719 1 55.72 362 THR B CA 1
ATOM 8758 C C . THR B 1 362 ? 2.949 25.891 -4.051 1 55.72 362 THR B C 1
ATOM 8760 O O . THR B 1 362 ? 2.766 26.5 -5.109 1 55.72 362 THR B O 1
ATOM 8763 N N . TYR B 1 363 ? 3.451 24.734 -4.023 1 63.78 363 TYR B N 1
ATOM 8764 C CA . TYR B 1 363 ? 4.09 24.188 -5.215 1 63.78 363 TYR B CA 1
ATOM 8765 C C . TYR B 1 363 ? 3.35 22.953 -5.711 1 63.78 363 TYR B C 1
ATOM 8767 O O . TYR B 1 363 ? 3.617 22.453 -6.809 1 63.78 363 TYR B O 1
ATOM 8775 N N . GLY B 1 364 ? 2.455 22.562 -4.941 1 66.88 364 GLY B N 1
ATOM 8776 C CA . GLY B 1 364 ? 1.731 21.359 -5.316 1 66.88 364 GLY B CA 1
ATOM 8777 C C . GLY B 1 364 ? 2.285 20.094 -4.668 1 66.88 364 GLY B C 1
ATOM 8778 O O . GLY B 1 364 ? 3.447 20.062 -4.258 1 66.88 364 GLY B O 1
ATOM 8779 N N . HIS B 1 365 ? 1.561 19.031 -4.688 1 69.12 365 HIS B N 1
ATOM 8780 C CA . HIS B 1 365 ? 1.906 17.781 -4.02 1 69.12 365 HIS B CA 1
ATOM 8781 C C . HIS B 1 365 ? 3.033 17.062 -4.75 1 69.12 365 HIS B C 1
ATOM 8783 O O . HIS B 1 365 ? 3.836 16.359 -4.125 1 69.12 365 HIS B O 1
ATOM 8789 N N . ASP B 1 366 ? 3.035 17.25 -6.023 1 77.31 366 ASP B N 1
ATOM 8790 C CA . ASP B 1 366 ? 4.105 16.609 -6.777 1 77.31 366 ASP B CA 1
ATOM 8791 C C . ASP B 1 366 ? 5.473 17.141 -6.352 1 77.31 366 ASP B C 1
ATOM 8793 O O . ASP B 1 366 ? 6.43 16.375 -6.223 1 77.31 366 ASP B O 1
ATOM 8797 N N . LYS B 1 367 ? 5.488 18.344 -6.242 1 79.88 367 LYS B N 1
ATOM 8798 C CA . LYS B 1 367 ? 6.742 18.938 -5.797 1 79.88 367 LYS B CA 1
ATOM 8799 C C . LYS B 1 367 ? 7.027 18.594 -4.34 1 79.88 367 LYS B C 1
ATOM 8801 O O . LYS B 1 367 ? 8.188 18.484 -3.943 1 79.88 367 LYS B O 1
ATOM 8806 N N . GLY B 1 368 ? 5.934 18.484 -3.617 1 83.62 368 GLY B N 1
ATOM 8807 C CA . GLY B 1 368 ? 6.105 18 -2.26 1 83.62 368 GLY B CA 1
ATOM 8808 C C . GLY B 1 368 ? 6.727 16.609 -2.199 1 83.62 368 GLY B C 1
ATOM 8809 O O . GLY B 1 368 ? 7.59 16.344 -1.357 1 83.62 368 GLY B O 1
ATOM 8810 N N . ASP B 1 369 ? 6.34 15.828 -3.119 1 86.94 369 ASP B N 1
ATOM 8811 C CA . ASP B 1 369 ? 6.895 14.477 -3.188 1 86.94 369 ASP B CA 1
ATOM 8812 C C . ASP B 1 369 ? 8.391 14.516 -3.5 1 86.94 369 ASP B C 1
ATOM 8814 O O . ASP B 1 369 ? 9.164 13.719 -2.953 1 86.94 369 ASP B O 1
ATOM 8818 N N . VAL B 1 370 ? 8.719 15.352 -4.375 1 90.31 370 VAL B N 1
ATOM 8819 C CA . VAL B 1 370 ? 10.133 15.492 -4.73 1 90.31 370 VAL B CA 1
ATOM 8820 C C . VAL B 1 370 ? 10.93 15.922 -3.504 1 90.31 370 VAL B C 1
ATOM 8822 O O . VAL B 1 370 ? 12.031 15.406 -3.268 1 90.31 370 VAL B O 1
ATOM 8825 N N . LEU B 1 371 ? 10.398 16.812 -2.799 1 90.75 371 LEU B N 1
ATOM 8826 C CA . LEU B 1 371 ? 11.039 17.281 -1.574 1 90.75 371 LEU B CA 1
ATOM 8827 C C . LEU B 1 371 ? 11.227 16.125 -0.588 1 90.75 371 LEU B C 1
ATOM 8829 O O . LEU B 1 371 ? 12.297 15.969 -0.006 1 90.75 371 LEU B O 1
ATOM 8833 N N . LEU B 1 372 ? 10.172 15.375 -0.401 1 93.19 372 LEU B N 1
ATOM 8834 C CA . LEU B 1 372 ? 10.234 14.25 0.528 1 93.19 372 LEU B CA 1
ATOM 8835 C C . LEU B 1 372 ? 11.359 13.289 0.144 1 93.19 372 LEU B C 1
ATOM 8837 O O . LEU B 1 372 ? 12.125 12.852 1.003 1 93.19 372 LEU B O 1
ATOM 8841 N N . VAL B 1 373 ? 11.461 12.969 -1.129 1 95 373 VAL B N 1
ATOM 8842 C CA . VAL B 1 373 ? 12.445 12.008 -1.614 1 95 373 VAL B CA 1
ATOM 8843 C C . VAL B 1 373 ? 13.852 12.562 -1.401 1 95 373 VAL B C 1
ATOM 8845 O O . VAL B 1 373 ? 14.75 11.844 -0.965 1 95 373 VAL B O 1
ATOM 8848 N N . GLN B 1 374 ? 14.031 13.781 -1.689 1 94.31 374 GLN B N 1
ATOM 8849 C CA . GLN B 1 374 ? 15.336 14.406 -1.517 1 94.31 374 GLN B CA 1
ATOM 8850 C C . GLN B 1 374 ? 15.734 14.461 -0.044 1 94.31 374 GLN B C 1
ATOM 8852 O O . GLN B 1 374 ? 16.891 14.219 0.299 1 94.31 374 GLN B O 1
ATOM 8857 N N . MET B 1 375 ? 14.812 14.797 0.735 1 94.31 375 MET B N 1
ATOM 8858 C CA . MET B 1 375 ? 15.062 14.852 2.172 1 94.31 375 MET B CA 1
ATOM 8859 C C . MET B 1 375 ? 15.469 13.484 2.705 1 94.31 375 MET B C 1
ATOM 8861 O O . MET B 1 375 ? 16.375 13.375 3.529 1 94.31 375 MET B O 1
ATOM 8865 N N . VAL B 1 376 ? 14.797 12.469 2.291 1 96.19 376 VAL B N 1
ATOM 8866 C CA . VAL B 1 376 ? 15.086 11.102 2.705 1 96.19 376 VAL B CA 1
ATOM 8867 C C . VAL B 1 376 ? 16.531 10.75 2.375 1 96.19 376 VAL B C 1
ATOM 8869 O O . VAL B 1 376 ? 17.234 10.133 3.182 1 96.19 376 VAL B O 1
ATOM 8872 N N . GLU B 1 377 ? 17 11.18 1.234 1 95.38 377 GLU B N 1
ATOM 8873 C CA . GLU B 1 377 ? 18.375 10.914 0.826 1 95.38 377 GLU B CA 1
ATOM 8874 C C . GLU B 1 377 ? 19.359 11.594 1.758 1 95.38 377 GLU B C 1
ATOM 8876 O O . GLU B 1 377 ? 20.422 11.039 2.061 1 95.38 377 GLU B O 1
ATOM 8881 N N . GLN B 1 378 ? 19.016 12.727 2.195 1 95.12 378 GLN B N 1
ATOM 8882 C CA . GLN B 1 378 ? 19.875 13.453 3.109 1 95.12 378 GLN B CA 1
ATOM 8883 C C . GLN B 1 378 ? 19.953 12.766 4.469 1 95.12 378 GLN B C 1
ATOM 8885 O O . GLN B 1 378 ? 21.016 12.68 5.078 1 95.12 378 GLN B O 1
ATOM 8890 N N . VAL B 1 379 ? 18.844 12.336 4.941 1 96.31 379 VAL B N 1
ATOM 8891 C CA . VAL B 1 379 ? 18.812 11.68 6.242 1 96.31 379 VAL B CA 1
ATOM 8892 C C . VAL B 1 379 ? 19.578 10.359 6.18 1 96.31 379 VAL B C 1
ATOM 8894 O O . VAL B 1 379 ? 20.281 9.992 7.133 1 96.31 379 VAL B O 1
ATOM 8897 N N . LYS B 1 380 ? 19.516 9.656 5.125 1 95.56 380 LYS B N 1
ATOM 8898 C CA . LYS B 1 380 ? 20.188 8.375 4.949 1 95.56 380 LYS B CA 1
ATOM 8899 C C . LYS B 1 380 ? 21.703 8.523 5.113 1 95.56 380 LYS B C 1
ATOM 8901 O O . LYS B 1 380 ? 22.359 7.613 5.609 1 95.56 380 LYS B O 1
ATOM 8906 N N . ILE B 1 381 ? 22.172 9.641 4.703 1 94 381 ILE B N 1
ATOM 8907 C CA . ILE B 1 381 ? 23.594 9.906 4.781 1 94 381 ILE B CA 1
ATOM 8908 C C . ILE B 1 381 ? 24.031 9.938 6.246 1 94 381 ILE B C 1
ATOM 8910 O O . ILE B 1 381 ? 25.172 9.586 6.562 1 94 381 ILE B O 1
ATOM 8914 N N . CYS B 1 382 ? 23.141 10.25 7.133 1 94.62 382 CYS B N 1
ATOM 8915 C CA . CYS B 1 382 ? 23.469 10.422 8.547 1 94.62 382 CYS B CA 1
ATOM 8916 C C . CYS B 1 382 ? 23.328 9.109 9.305 1 94.62 382 CYS B C 1
ATOM 8918 O O . CYS B 1 382 ? 23.797 8.984 10.438 1 94.62 382 CYS B O 1
ATOM 8920 N N . LEU B 1 383 ? 22.734 8.117 8.703 1 94.38 383 LEU B N 1
ATOM 8921 C CA . LEU B 1 383 ? 22.312 6.949 9.461 1 94.38 383 LEU B CA 1
ATOM 8922 C C . LEU B 1 383 ? 23.281 5.789 9.258 1 94.38 383 LEU B C 1
ATOM 8924 O O . LEU B 1 383 ? 23.875 5.648 8.18 1 94.38 383 LEU B O 1
ATOM 8928 N N . ASP B 1 384 ? 23.391 5.07 10.312 1 89.88 384 ASP B N 1
ATOM 8929 C CA . ASP B 1 384 ? 24.125 3.807 10.25 1 89.88 384 ASP B CA 1
ATOM 8930 C C . ASP B 1 384 ? 23.266 2.705 9.633 1 89.88 384 ASP B C 1
ATOM 8932 O O . ASP B 1 384 ? 22.031 2.791 9.648 1 89.88 384 ASP B O 1
ATOM 8936 N N . PRO B 1 385 ? 23.906 1.648 9.156 1 86.88 385 PRO B N 1
ATOM 8937 C CA . PRO B 1 385 ? 23.188 0.56 8.5 1 86.88 385 PRO B CA 1
ATOM 8938 C C . PRO B 1 385 ? 22.25 -0.185 9.453 1 86.88 385 PRO B C 1
ATOM 8940 O O . PRO B 1 385 ? 21.281 -0.815 9.016 1 86.88 385 PRO B O 1
ATOM 8943 N N . GLN B 1 386 ? 22.406 -0.075 10.648 1 87.12 386 GLN B N 1
ATOM 8944 C CA . GLN B 1 386 ? 21.594 -0.802 11.609 1 87.12 386 GLN B CA 1
ATOM 8945 C C . GLN B 1 386 ? 20.297 -0.049 11.906 1 87.12 386 GLN B C 1
ATOM 8947 O O . GLN B 1 386 ? 19.344 -0.625 12.438 1 87.12 386 GLN B O 1
ATOM 8952 N N . ALA B 1 387 ? 20.234 1.203 11.594 1 92.5 387 ALA B N 1
ATOM 8953 C CA . ALA B 1 387 ? 19.047 2.021 11.859 1 92.5 387 ALA B CA 1
ATOM 8954 C C . ALA B 1 387 ? 17.938 1.719 10.867 1 92.5 387 ALA B C 1
ATOM 8956 O O . ALA B 1 387 ? 18.188 1.484 9.688 1 92.5 387 ALA B O 1
ATOM 8957 N N . VAL B 1 388 ? 16.797 1.623 11.406 1 94.5 388 VAL B N 1
ATOM 8958 C CA . VAL B 1 388 ? 15.633 1.466 10.539 1 94.5 388 VAL B CA 1
ATOM 8959 C C . VAL B 1 388 ? 14.992 2.828 10.273 1 94.5 388 VAL B C 1
ATOM 8961 O O . VAL B 1 388 ? 14.555 3.506 11.211 1 94.5 388 VAL B O 1
ATOM 8964 N N . PHE B 1 389 ? 15.023 3.252 9.062 1 96 389 PHE B N 1
ATOM 8965 C CA . PHE B 1 389 ? 14.414 4.504 8.625 1 96 389 PHE B CA 1
ATOM 8966 C C . PHE B 1 389 ? 13.086 4.242 7.922 1 96 389 PHE B C 1
ATOM 8968 O O . PHE B 1 389 ? 13.039 3.525 6.922 1 96 389 PHE B O 1
ATOM 8975 N N . ALA B 1 390 ? 11.969 4.809 8.539 1 96.19 390 ALA B N 1
ATOM 8976 C CA . ALA B 1 390 ? 10.633 4.496 8.047 1 96.19 390 ALA B CA 1
ATOM 8977 C C . ALA B 1 390 ? 9.836 5.77 7.789 1 96.19 390 ALA B C 1
ATOM 8979 O O . ALA B 1 390 ? 10.133 6.824 8.352 1 96.19 390 ALA B O 1
ATOM 8980 N N . ARG B 1 391 ? 8.891 5.695 6.875 1 91.88 391 ARG B N 1
ATOM 8981 C CA . ARG B 1 391 ? 7.914 6.762 6.66 1 91.88 391 ARG B CA 1
ATOM 8982 C C . ARG B 1 391 ? 6.551 6.375 7.23 1 91.88 391 ARG B C 1
ATOM 8984 O O . ARG B 1 391 ? 5.984 5.352 6.852 1 91.88 391 ARG B O 1
ATOM 8991 N N . LEU B 1 392 ? 6.086 7.109 8.148 1 83.69 392 LEU B N 1
ATOM 8992 C CA . LEU B 1 392 ? 4.812 6.805 8.797 1 83.69 392 LEU B CA 1
ATOM 8993 C C . LEU B 1 392 ? 3.641 7.289 7.953 1 83.69 392 LEU B C 1
ATOM 8995 O O . LEU B 1 392 ? 2.553 6.711 8 1 83.69 392 LEU B O 1
ATOM 8999 N N . GLY B 1 393 ? 3.824 8.383 7.258 1 75.06 393 GLY B N 1
ATOM 9000 C CA . GLY B 1 393 ? 2.812 8.969 6.395 1 75.06 393 GLY B CA 1
ATOM 9001 C C . GLY B 1 393 ? 2.984 10.469 6.211 1 75.06 393 GLY B C 1
ATOM 9002 O O . GLY B 1 393 ? 3.41 11.164 7.129 1 75.06 393 GLY B O 1
ATOM 9003 N N . GLY B 1 394 ? 2.656 10.891 5.035 1 77.12 394 GLY B N 1
ATOM 9004 C CA . GLY B 1 394 ? 2.814 12.312 4.781 1 77.12 394 GLY B CA 1
ATOM 9005 C C . GLY B 1 394 ? 4.254 12.781 4.883 1 77.12 394 GLY B C 1
ATOM 9006 O O . GLY B 1 394 ? 5.129 12.273 4.18 1 77.12 394 GLY B O 1
ATOM 9007 N N . ASP B 1 395 ? 4.406 13.688 5.848 1 86.62 395 ASP B N 1
ATOM 9008 C CA . ASP B 1 395 ? 5.73 14.258 6.074 1 86.62 395 ASP B CA 1
ATOM 9009 C C . ASP B 1 395 ? 6.336 13.734 7.375 1 86.62 395 ASP B C 1
ATOM 9011 O O . ASP B 1 395 ? 7.273 14.328 7.91 1 86.62 395 ASP B O 1
ATOM 9015 N N . GLU B 1 396 ? 5.754 12.688 7.875 1 88.31 396 GLU B N 1
ATOM 9016 C CA . GLU B 1 396 ? 6.23 12.117 9.133 1 88.31 396 GLU B CA 1
ATOM 9017 C C . GLU B 1 396 ? 7.129 10.906 8.883 1 88.31 396 GLU B C 1
ATOM 9019 O O . GLU B 1 396 ? 6.777 10.008 8.117 1 88.31 396 GLU B O 1
ATOM 9024 N N . PHE B 1 397 ? 8.25 10.938 9.516 1 94.88 397 PHE B N 1
ATOM 9025 C CA . PHE B 1 397 ? 9.25 9.883 9.406 1 94.88 397 PHE B CA 1
ATOM 9026 C C . PHE B 1 397 ? 9.695 9.406 10.781 1 94.88 397 PHE B C 1
ATOM 9028 O O . PHE B 1 397 ? 9.484 10.102 11.781 1 94.88 397 PHE B O 1
ATOM 9035 N N . ALA B 1 398 ? 10.289 8.234 10.828 1 95.81 398 ALA B N 1
ATOM 9036 C CA . ALA B 1 398 ? 10.773 7.699 12.094 1 95.81 398 ALA B CA 1
ATOM 9037 C C . ALA B 1 398 ? 12.078 6.938 11.906 1 95.81 398 ALA B C 1
ATOM 9039 O O . ALA B 1 398 ? 12.328 6.375 10.836 1 95.81 398 ALA B O 1
ATOM 9040 N N . ILE B 1 399 ? 12.898 6.973 12.898 1 96.31 399 ILE B N 1
ATOM 9041 C CA . ILE B 1 399 ? 14.133 6.203 12.945 1 96.31 399 ILE B CA 1
ATOM 9042 C C . ILE B 1 399 ? 14.141 5.309 14.18 1 96.31 399 ILE B C 1
ATOM 9044 O O . ILE B 1 399 ? 13.898 5.777 15.297 1 96.31 399 ILE B O 1
ATOM 9048 N N . LEU B 1 400 ? 14.336 4.078 13.969 1 95.56 400 LEU B N 1
ATOM 9049 C CA . LEU B 1 400 ? 14.508 3.096 15.039 1 95.56 400 LEU B CA 1
ATOM 9050 C C . LEU B 1 400 ? 15.977 2.699 15.18 1 95.56 400 LEU B C 1
ATOM 9052 O O . LEU B 1 400 ? 16.594 2.256 14.211 1 95.56 400 LEU B O 1
ATOM 9056 N N . LEU B 1 401 ? 16.531 2.932 16.328 1 93.88 401 LEU B N 1
ATOM 9057 C CA . LEU B 1 401 ? 17.922 2.578 16.625 1 93.88 401 LEU B CA 1
ATOM 9058 C C . LEU B 1 401 ? 17.984 1.433 17.625 1 93.88 401 LEU B C 1
ATOM 9060 O O . LEU B 1 401 ? 17.906 1.656 18.844 1 93.88 401 LEU B O 1
ATOM 9064 N N . PRO B 1 402 ? 18.281 0.319 17.078 1 88.44 402 PRO B N 1
ATOM 9065 C CA . PRO B 1 402 ? 18.375 -0.82 17.984 1 88.44 402 PRO B CA 1
ATOM 9066 C C . PRO B 1 402 ? 19.594 -0.741 18.906 1 88.44 402 PRO B C 1
ATOM 9068 O O . PRO B 1 402 ? 20.641 -0.252 18.5 1 88.44 402 PRO B O 1
ATOM 9071 N N . GLY B 1 403 ? 19.453 -1.174 20.141 1 82.19 403 GLY B N 1
ATOM 9072 C CA . GLY B 1 403 ? 20.516 -1.181 21.109 1 82.19 403 GLY B CA 1
ATOM 9073 C C . GLY B 1 403 ? 20.547 0.068 21.969 1 82.19 403 GLY B C 1
ATOM 9074 O O . GLY B 1 403 ? 19.812 1.017 21.734 1 82.19 403 GLY B O 1
ATOM 9075 N N . VAL B 1 404 ? 21.266 0.036 23.016 1 69 404 VAL B N 1
ATOM 9076 C CA . VAL B 1 404 ? 21.344 1.143 23.969 1 69 404 VAL B CA 1
ATOM 9077 C C . VAL B 1 404 ? 22.25 2.242 23.406 1 69 404 VAL B C 1
ATOM 9079 O O . VAL B 1 404 ? 23.422 2.004 23.125 1 69 404 VAL B O 1
ATOM 9082 N N . VAL B 1 405 ? 21.547 3.305 23.109 1 76.25 405 VAL B N 1
ATOM 9083 C CA . VAL B 1 405 ? 22.266 4.488 22.656 1 76.25 405 VAL B CA 1
ATOM 9084 C C . VAL B 1 405 ? 22.219 5.57 23.734 1 76.25 405 VAL B C 1
ATOM 9086 O O . VAL B 1 405 ? 21.188 5.762 24.375 1 76.25 405 VAL B O 1
ATOM 9089 N N . THR B 1 406 ? 23.328 6.184 24 1 81.44 406 THR B N 1
ATOM 9090 C CA . THR B 1 406 ? 23.406 7.219 25.031 1 81.44 406 THR B CA 1
ATOM 9091 C C . THR B 1 406 ? 22.688 8.484 24.578 1 81.44 406 THR B C 1
ATOM 9093 O O . THR B 1 406 ? 22.469 8.695 23.375 1 81.44 406 THR B O 1
ATOM 9096 N N . GLN B 1 407 ? 22.297 9.203 25.5 1 85.69 407 GLN B N 1
ATOM 9097 C CA . GLN B 1 407 ? 21.641 10.477 25.219 1 85.69 407 GLN B CA 1
ATOM 9098 C C . GLN B 1 407 ? 22.547 11.383 24.375 1 85.69 407 GLN B C 1
ATOM 9100 O O . GLN B 1 407 ? 22.062 12.109 23.516 1 85.69 407 GLN B O 1
ATOM 9105 N N . ARG B 1 408 ? 23.797 11.336 24.703 1 83.94 408 ARG B N 1
ATOM 9106 C CA . ARG B 1 408 ? 24.75 12.156 23.984 1 83.94 408 ARG B CA 1
ATOM 9107 C C . ARG B 1 408 ? 24.797 11.758 22.5 1 83.94 408 ARG B C 1
ATOM 9109 O O . ARG B 1 408 ? 24.812 12.617 21.625 1 83.94 408 ARG B O 1
ATOM 9116 N N . GLU B 1 409 ? 24.844 10.469 22.312 1 89.56 409 GLU B N 1
ATOM 9117 C CA . GLU B 1 409 ? 24.875 9.977 20.953 1 89.56 409 GLU B CA 1
ATOM 9118 C C . GLU B 1 409 ? 23.609 10.336 20.188 1 89.56 409 GLU B C 1
ATOM 9120 O O . GLU B 1 409 ? 23.641 10.672 19.016 1 89.56 409 GLU B O 1
ATOM 9125 N N . LEU B 1 410 ? 22.531 10.219 20.875 1 92.56 410 LEU B N 1
ATOM 9126 C CA . LEU B 1 410 ? 21.234 10.555 20.266 1 92.56 410 LEU B CA 1
ATOM 9127 C C . LEU B 1 410 ? 21.172 12.039 19.938 1 92.56 410 LEU B C 1
ATOM 9129 O O . LEU B 1 410 ? 20.656 12.414 18.875 1 92.56 410 LEU B O 1
ATOM 9133 N N . SER B 1 411 ? 21.672 12.844 20.828 1 90.94 411 SER B N 1
ATOM 9134 C CA . SER B 1 411 ? 21.719 14.281 20.594 1 90.94 411 SER B CA 1
ATOM 9135 C C . SER B 1 411 ? 22.594 14.617 19.391 1 90.94 411 SER B C 1
ATOM 9137 O O . SER B 1 411 ? 22.25 15.469 18.578 1 90.94 411 SER B O 1
ATOM 9139 N N . GLN B 1 412 ? 23.656 13.977 19.297 1 90.94 412 GLN B N 1
ATOM 9140 C CA . GLN B 1 412 ? 24.578 14.203 18.188 1 90.94 412 GLN B CA 1
ATOM 9141 C C . GLN B 1 412 ? 23.938 13.812 16.859 1 90.94 412 GLN B C 1
ATOM 9143 O O . GLN B 1 412 ? 24.078 14.516 15.867 1 90.94 412 GLN B O 1
ATOM 9148 N N . LEU B 1 413 ? 23.328 12.68 16.906 1 94.62 413 LEU B N 1
ATOM 9149 C CA . LEU B 1 413 ? 22.656 12.219 15.695 1 94.62 413 LEU B CA 1
ATOM 9150 C C . LEU B 1 413 ? 21.562 13.195 15.281 1 94.62 413 LEU B C 1
ATOM 9152 O O . LEU B 1 413 ? 21.422 13.531 14.102 1 94.62 413 LEU B O 1
ATOM 9156 N N . ALA B 1 414 ? 20.734 13.57 16.219 1 94.69 414 ALA B N 1
ATOM 9157 C CA . ALA B 1 414 ? 19.656 14.508 15.945 1 94.69 414 ALA B CA 1
ATOM 9158 C C . ALA B 1 414 ? 20.188 15.828 15.391 1 94.69 414 ALA B C 1
ATOM 9160 O O . ALA B 1 414 ? 19.641 16.391 14.445 1 94.69 414 ALA B O 1
ATOM 9161 N N . ASP B 1 415 ? 21.25 16.281 15.992 1 91.38 415 ASP B N 1
ATOM 9162 C CA . ASP B 1 415 ? 21.891 17.5 15.531 1 91.38 415 ASP B CA 1
ATOM 9163 C C . ASP B 1 415 ? 22.422 17.344 14.109 1 91.38 415 ASP B C 1
ATOM 9165 O O . ASP B 1 415 ? 22.297 18.25 13.289 1 91.38 415 ASP B O 1
ATOM 9169 N N . LYS B 1 416 ? 23 16.266 13.938 1 94.75 416 LYS B N 1
ATOM 9170 C CA . LYS B 1 416 ? 23.531 15.977 12.609 1 94.75 416 LYS B CA 1
ATOM 9171 C C . LYS B 1 416 ? 22.422 15.969 11.562 1 94.75 416 LYS B C 1
ATOM 9173 O O . LYS B 1 416 ? 22.578 16.516 10.469 1 94.75 416 LYS B O 1
ATOM 9178 N N . ILE B 1 417 ? 21.344 15.383 11.867 1 95.94 417 ILE B N 1
ATOM 9179 C CA . ILE B 1 417 ? 20.219 15.305 10.961 1 95.94 417 ILE B CA 1
ATOM 9180 C C . ILE B 1 417 ? 19.656 16.703 10.695 1 95.94 417 ILE B C 1
ATOM 9182 O O . ILE B 1 417 ? 19.422 17.078 9.547 1 95.94 417 ILE B O 1
ATOM 9186 N N . ASN B 1 418 ? 19.438 17.438 11.727 1 92.56 418 ASN B N 1
ATOM 9187 C CA . ASN B 1 418 ? 18.906 18.797 11.57 1 92.56 418 ASN B CA 1
ATOM 9188 C C . ASN B 1 418 ? 19.797 19.641 10.672 1 92.56 418 ASN B C 1
ATOM 9190 O O . ASN B 1 418 ? 19.312 20.359 9.797 1 92.56 418 ASN B O 1
ATOM 9194 N N . LYS B 1 419 ? 21.047 19.531 10.859 1 88.88 419 LYS B N 1
ATOM 9195 C CA . LYS B 1 419 ? 22.016 20.297 10.07 1 88.88 419 LYS B CA 1
ATOM 9196 C C . LYS B 1 419 ? 22.016 19.844 8.609 1 88.88 419 LYS B C 1
ATOM 9198 O O . LYS B 1 419 ? 22.062 20.672 7.699 1 88.88 419 LYS B O 1
ATOM 9203 N N . GLN B 1 420 ? 21.969 18.594 8.469 1 93.94 420 GLN B N 1
ATOM 9204 C CA . GLN B 1 420 ? 22.047 18.016 7.133 1 93.94 420 GLN B CA 1
ATOM 9205 C C . GLN B 1 420 ? 20.781 18.312 6.332 1 93.94 420 GLN B C 1
ATOM 9207 O O . GLN B 1 420 ? 20.844 18.5 5.117 1 93.94 420 GLN B O 1
ATOM 9212 N N . VAL B 1 421 ? 19.719 18.297 6.934 1 92.5 421 VAL B N 1
ATOM 9213 C CA . VAL B 1 421 ? 18.438 18.453 6.262 1 92.5 421 VAL B CA 1
ATOM 9214 C C . VAL B 1 421 ? 18.172 19.922 5.973 1 92.5 421 VAL B C 1
ATOM 9216 O O . VAL B 1 421 ? 17.516 20.25 4.98 1 92.5 421 VAL B O 1
ATOM 9219 N N . TYR B 1 422 ? 18.734 20.672 6.836 1 85.5 422 TYR B N 1
ATOM 9220 C CA . TYR B 1 422 ? 18.5 22.094 6.621 1 85.5 422 TYR B CA 1
ATOM 9221 C C . TYR B 1 422 ? 19.297 22.609 5.43 1 85.5 422 TYR B C 1
ATOM 9223 O O . TYR B 1 422 ? 20.438 23.062 5.586 1 85.5 422 TYR B O 1
ATOM 9231 N N . ARG B 1 423 ? 18.656 22.609 4.301 1 80.5 423 ARG B N 1
ATOM 9232 C CA . ARG B 1 423 ? 19.281 23.062 3.062 1 80.5 423 ARG B CA 1
ATOM 9233 C C . ARG B 1 423 ? 18.234 23.438 2.023 1 80.5 423 ARG B C 1
ATOM 9235 O O . ARG B 1 423 ? 17.031 23.234 2.242 1 80.5 423 ARG B O 1
ATOM 9242 N N . ARG B 1 424 ? 18.75 23.953 0.936 1 80 424 ARG B N 1
ATOM 9243 C CA . ARG B 1 424 ? 17.859 24.266 -0.178 1 80 424 ARG B CA 1
ATOM 9244 C C . ARG B 1 424 ? 17.641 23.047 -1.065 1 80 424 ARG B C 1
ATOM 9246 O O . ARG B 1 424 ? 18.594 22.375 -1.459 1 80 424 ARG B O 1
ATOM 9253 N N . TYR B 1 425 ? 16.391 22.75 -1.312 1 86.56 425 TYR B N 1
ATOM 9254 C CA . TYR B 1 425 ? 16.016 21.625 -2.168 1 86.56 425 TYR B CA 1
ATOM 9255 C C . TYR B 1 425 ? 15.477 22.125 -3.508 1 86.56 425 TYR B C 1
ATOM 9257 O O . TYR B 1 425 ? 14.648 23.031 -3.555 1 86.56 425 TYR B O 1
ATOM 9265 N N . GLU B 1 426 ? 15.945 21.578 -4.527 1 86.62 426 GLU B N 1
ATOM 9266 C CA . GLU B 1 426 ? 15.484 21.938 -5.863 1 86.62 426 GLU B CA 1
ATOM 9267 C C . GLU B 1 426 ? 14.266 21.109 -6.27 1 86.62 426 GLU B C 1
ATOM 9269 O O . GLU B 1 426 ? 14.352 19.891 -6.398 1 86.62 426 GLU B O 1
ATOM 9274 N N . LEU B 1 427 ? 13.156 21.656 -6.426 1 81.12 427 LEU B N 1
ATOM 9275 C CA . LEU B 1 427 ? 11.914 20.969 -6.746 1 81.12 427 LEU B CA 1
ATOM 9276 C C . LEU B 1 427 ? 11.703 20.891 -8.258 1 81.12 427 LEU B C 1
ATOM 9278 O O . LEU B 1 427 ? 11.094 19.953 -8.758 1 81.12 427 LEU B O 1
ATOM 9282 N N . SER B 1 428 ? 11.883 21.844 -8.938 1 75.94 428 SER B N 1
ATOM 9283 C CA . SER B 1 428 ? 11.867 21.922 -10.391 1 75.94 428 SER B CA 1
ATOM 9284 C C . SER B 1 428 ? 12.922 22.906 -10.906 1 75.94 428 SER B C 1
ATOM 9286 O O . SER B 1 428 ? 13.695 23.453 -10.125 1 75.94 428 SER B O 1
ATOM 9288 N N . HIS B 1 429 ? 12.883 23 -12.297 1 65.88 429 HIS B N 1
ATOM 9289 C CA . HIS B 1 429 ? 13.828 23.922 -12.914 1 65.88 429 HIS B CA 1
ATOM 9290 C C . HIS B 1 429 ? 13.633 25.344 -12.375 1 65.88 429 HIS B C 1
ATOM 9292 O O . HIS B 1 429 ? 12.57 25.938 -12.539 1 65.88 429 HIS B O 1
ATOM 9298 N N . ASP B 1 430 ? 14.5 25.844 -11.453 1 60.59 430 ASP B N 1
ATOM 9299 C CA . ASP B 1 430 ? 14.641 27.219 -10.953 1 60.59 430 ASP B CA 1
ATOM 9300 C C . ASP B 1 430 ? 13.758 27.438 -9.727 1 60.59 430 ASP B C 1
ATOM 9302 O O . ASP B 1 430 ? 13.383 28.578 -9.438 1 60.59 430 ASP B O 1
ATOM 9306 N N . LYS B 1 431 ? 13.07 26.297 -9.328 1 66.38 431 LYS B N 1
ATOM 9307 C CA . LYS B 1 431 ? 12.289 26.438 -8.102 1 66.38 431 LYS B CA 1
ATOM 9308 C C . LYS B 1 431 ? 12.875 25.578 -6.984 1 66.38 431 LYS B C 1
ATOM 9310 O O . LYS B 1 431 ? 13.18 24.406 -7.188 1 66.38 431 LYS B O 1
ATOM 9315 N N . GLY B 1 432 ? 13.289 26.344 -5.836 1 72.5 432 GLY B N 1
ATOM 9316 C CA . GLY B 1 432 ? 13.812 25.625 -4.688 1 72.5 432 GLY B CA 1
ATOM 9317 C C . GLY B 1 432 ? 13.258 26.109 -3.365 1 72.5 432 GLY B C 1
ATOM 9318 O O . GLY B 1 432 ? 12.719 27.219 -3.289 1 72.5 432 GLY B O 1
ATOM 9319 N N . VAL B 1 433 ? 13.156 25.281 -2.344 1 71.25 433 VAL B N 1
ATOM 9320 C CA . VAL B 1 433 ? 12.641 25.625 -1.024 1 71.25 433 VAL B CA 1
ATOM 9321 C C . VAL B 1 433 ? 13.609 25.141 0.053 1 71.25 433 VAL B C 1
ATOM 9323 O O . VAL B 1 433 ? 14.289 24.141 -0.12 1 71.25 433 VAL B O 1
ATOM 9326 N N . TYR B 1 434 ? 13.695 26.016 1.098 1 72.5 434 TYR B N 1
ATOM 9327 C CA . TYR B 1 434 ? 14.406 25.562 2.283 1 72.5 434 TYR B CA 1
ATOM 9328 C C . TYR B 1 434 ? 13.477 24.781 3.213 1 72.5 434 TYR B C 1
ATOM 9330 O O . TYR B 1 434 ? 12.312 25.156 3.379 1 72.5 434 TYR B O 1
ATOM 9338 N N . SER B 1 435 ? 13.914 23.719 3.688 1 81.25 435 SER B N 1
ATOM 9339 C CA . SER B 1 435 ? 13.117 22.938 4.621 1 81.25 435 SER B CA 1
ATOM 9340 C C . SER B 1 435 ? 13.961 22.406 5.773 1 81.25 435 SER B C 1
ATOM 9342 O O . SER B 1 435 ? 15.195 22.375 5.68 1 81.25 435 SER B O 1
ATOM 9344 N N . SER B 1 436 ? 13.359 22.188 6.898 1 87.31 436 SER B N 1
ATOM 9345 C CA . SER B 1 436 ? 13.977 21.625 8.094 1 87.31 436 SER B CA 1
ATOM 9346 C C . SER B 1 436 ? 13.102 20.547 8.719 1 87.31 436 SER B C 1
ATOM 9348 O O . SER B 1 436 ? 12 20.281 8.234 1 87.31 436 SER B O 1
ATOM 9350 N N . VAL B 1 437 ? 13.672 19.938 9.781 1 92.31 437 VAL B N 1
ATOM 9351 C CA . VAL B 1 437 ? 12.906 18.875 10.43 1 92.31 437 VAL B CA 1
ATOM 9352 C C . VAL B 1 437 ? 12.875 19.109 11.938 1 92.31 437 VAL B C 1
ATOM 9354 O O . VAL B 1 437 ? 13.828 19.641 12.508 1 92.31 437 VAL B O 1
ATOM 9357 N N . SER B 1 438 ? 11.773 18.828 12.516 1 92.25 438 SER B N 1
ATOM 9358 C CA . SER B 1 438 ? 11.617 18.766 13.961 1 92.25 438 SER B CA 1
ATOM 9359 C C . SER B 1 438 ? 11.633 17.312 14.453 1 92.25 438 SER B C 1
ATOM 9361 O O . SER B 1 438 ? 11 16.438 13.852 1 92.25 438 SER B O 1
ATOM 9363 N N . ILE B 1 439 ? 12.422 17.094 15.57 1 94.75 439 ILE B N 1
ATOM 9364 C CA . ILE B 1 439 ? 12.648 15.703 15.977 1 94.75 439 ILE B CA 1
ATOM 9365 C C . ILE B 1 439 ? 12.227 15.516 17.438 1 94.75 439 ILE B C 1
ATOM 9367 O O . ILE B 1 439 ? 12.508 16.375 18.281 1 94.75 439 ILE B O 1
ATOM 9371 N N . GLY B 1 440 ? 11.453 14.43 17.688 1 93.56 440 GLY B N 1
ATOM 9372 C CA . GLY B 1 440 ? 11.156 13.938 19.016 1 93.56 440 GLY B CA 1
ATOM 9373 C C . GLY B 1 440 ? 11.781 12.586 19.312 1 93.56 440 GLY B C 1
ATOM 9374 O O . GLY B 1 440 ? 11.703 11.664 18.5 1 93.56 440 GLY B O 1
ATOM 9375 N N . ILE B 1 441 ? 12.43 12.461 20.516 1 94.75 441 ILE B N 1
ATOM 9376 C CA . ILE B 1 441 ? 13.188 11.25 20.828 1 94.75 441 ILE B CA 1
ATOM 9377 C C . ILE B 1 441 ? 12.594 10.562 22.062 1 94.75 441 ILE B C 1
ATOM 9379 O O . ILE B 1 441 ? 12.328 11.219 23.062 1 94.75 441 ILE B O 1
ATOM 9383 N N . ALA B 1 442 ? 12.352 9.289 21.938 1 93 442 ALA B N 1
ATOM 9384 C CA . ALA B 1 442 ? 11.914 8.445 23.047 1 93 442 ALA B CA 1
ATOM 9385 C C . ALA B 1 442 ? 12.773 7.191 23.156 1 93 442 ALA B C 1
ATOM 9387 O O . ALA B 1 442 ? 13.242 6.668 22.141 1 93 442 ALA B O 1
ATOM 9388 N N . ARG B 1 443 ? 13.008 6.719 24.391 1 92.62 443 ARG B N 1
ATOM 9389 C CA . ARG B 1 443 ? 13.859 5.559 24.625 1 92.62 443 ARG B CA 1
ATOM 9390 C C . ARG B 1 443 ? 13.062 4.418 25.266 1 92.62 443 ARG B C 1
ATOM 9392 O O . ARG B 1 443 ? 12.211 4.656 26.125 1 92.62 443 ARG B O 1
ATOM 9399 N N . PHE B 1 444 ? 13.289 3.291 24.875 1 87.31 444 PHE B N 1
ATOM 9400 C CA . PHE B 1 444 ? 12.75 2.076 25.469 1 87.31 444 PHE B CA 1
ATOM 9401 C C . PHE B 1 444 ? 13.836 1.327 26.234 1 87.31 444 PHE B C 1
ATOM 9403 O O . PHE B 1 444 ? 14.93 1.101 25.719 1 87.31 444 PHE B O 1
ATOM 9410 N N . PRO B 1 445 ? 13.578 1.008 27.453 1 83.62 445 PRO B N 1
ATOM 9411 C CA . PRO B 1 445 ? 12.312 1.08 28.188 1 83.62 445 PRO B CA 1
ATOM 9412 C C . PRO B 1 445 ? 12.234 2.287 29.125 1 83.62 445 PRO B C 1
ATOM 9414 O O . PRO B 1 445 ? 11.328 2.375 29.953 1 83.62 445 PRO B O 1
ATOM 9417 N N . GLU B 1 446 ? 13.195 3.215 28.938 1 83.06 446 GLU B N 1
ATOM 9418 C CA . GLU B 1 446 ? 13.305 4.32 29.891 1 83.06 446 GLU B CA 1
ATOM 9419 C C . GLU B 1 446 ? 12.047 5.188 29.875 1 83.06 446 GLU B C 1
ATOM 9421 O O . GLU B 1 446 ? 11.562 5.609 30.922 1 83.06 446 GLU B O 1
ATOM 9426 N N . ASP B 1 447 ? 11.547 5.363 28.641 1 85.25 447 ASP B N 1
ATOM 9427 C CA . ASP B 1 447 ? 10.453 6.32 28.5 1 85.25 447 ASP B CA 1
ATOM 9428 C C . ASP B 1 447 ? 9.117 5.605 28.297 1 85.25 447 ASP B C 1
ATOM 9430 O O . ASP B 1 447 ? 8.062 6.176 28.562 1 85.25 447 ASP B O 1
ATOM 9434 N N . ALA B 1 448 ? 9.148 4.422 27.828 1 83.62 448 ALA B N 1
ATOM 9435 C CA . ALA B 1 448 ? 7.926 3.711 27.453 1 83.62 448 ALA B CA 1
ATOM 9436 C C . ALA B 1 448 ? 8.102 2.203 27.609 1 83.62 448 ALA B C 1
ATOM 9438 O O . ALA B 1 448 ? 9.203 1.683 27.453 1 83.62 448 ALA B O 1
ATOM 9439 N N . LEU B 1 449 ? 7 1.58 27.859 1 82.12 449 LEU B N 1
ATOM 9440 C CA . LEU B 1 449 ? 7.074 0.14 28.078 1 82.12 449 LEU B CA 1
ATOM 9441 C C . LEU B 1 449 ? 6.32 -0.619 26.984 1 82.12 449 LEU B C 1
ATOM 9443 O O . LEU B 1 449 ? 6.305 -1.852 26.984 1 82.12 449 LEU B O 1
ATOM 9447 N N . ASP B 1 450 ? 5.664 0.072 26.141 1 81 450 ASP B N 1
ATOM 9448 C CA . ASP B 1 450 ? 4.992 -0.544 25 1 81 450 ASP B CA 1
ATOM 9449 C C . ASP B 1 450 ? 5.012 0.377 23.781 1 81 450 ASP B C 1
ATOM 9451 O O . ASP B 1 450 ? 5.504 1.506 23.859 1 81 450 ASP B O 1
ATOM 9455 N N . LEU B 1 451 ? 4.578 -0.168 22.672 1 85.19 451 LEU B N 1
ATOM 9456 C CA . LEU B 1 451 ? 4.648 0.534 21.391 1 85.19 451 LEU B CA 1
ATOM 9457 C C . LEU B 1 451 ? 3.82 1.814 21.422 1 85.19 451 LEU B C 1
ATOM 9459 O O . LEU B 1 451 ? 4.285 2.873 21 1 85.19 451 LEU B O 1
ATOM 9463 N N . GLU B 1 452 ? 2.611 1.717 21.906 1 76.44 452 GLU B N 1
ATOM 9464 C CA . GLU B 1 452 ? 1.711 2.865 21.953 1 76.44 452 GLU B CA 1
ATOM 9465 C C . GLU B 1 452 ? 2.301 4.004 22.766 1 76.44 452 GLU B C 1
ATOM 9467 O O . GLU B 1 452 ? 2.264 5.164 22.344 1 76.44 452 GLU B O 1
ATOM 9472 N N . GLN B 1 453 ? 2.84 3.645 23.875 1 78.12 453 GLN B N 1
ATOM 9473 C CA . GLN B 1 453 ? 3.459 4.641 24.75 1 78.12 453 GLN B CA 1
ATOM 9474 C C . GLN B 1 453 ? 4.688 5.258 24.078 1 78.12 453 GLN B C 1
ATOM 9476 O O . GLN B 1 453 ? 4.934 6.461 24.203 1 78.12 453 GLN B O 1
ATOM 9481 N N . LEU B 1 454 ? 5.438 4.43 23.469 1 86.75 454 LEU B N 1
ATOM 9482 C CA . LEU B 1 454 ? 6.652 4.891 22.797 1 86.75 454 LEU B CA 1
ATOM 9483 C C . LEU B 1 454 ? 6.332 5.934 21.734 1 86.75 454 LEU B C 1
ATOM 9485 O O . LEU B 1 454 ? 6.984 6.977 21.656 1 86.75 454 LEU B O 1
ATOM 9489 N N . LEU B 1 455 ? 5.355 5.637 20.953 1 85.06 455 LEU B N 1
ATOM 9490 C CA . LEU B 1 455 ? 4.93 6.535 19.875 1 85.06 455 LEU B CA 1
ATOM 9491 C C . LEU B 1 455 ? 4.402 7.848 20.453 1 85.06 455 LEU B C 1
ATOM 9493 O O . LEU B 1 455 ? 4.715 8.922 19.938 1 85.06 455 LEU B O 1
ATOM 9497 N N . ASN B 1 456 ? 3.697 7.707 21.484 1 76.19 456 ASN B N 1
ATOM 9498 C CA . ASN B 1 456 ? 3.133 8.891 22.125 1 76.19 456 ASN B CA 1
ATOM 9499 C C . ASN B 1 456 ? 4.223 9.781 22.719 1 76.19 456 ASN B C 1
ATOM 9501 O O . ASN B 1 456 ? 4.148 11.008 22.609 1 76.19 456 ASN B O 1
ATOM 9505 N N . CYS B 1 457 ? 5.164 9.164 23.359 1 82.44 457 CYS B N 1
ATOM 9506 C CA . CYS B 1 457 ? 6.27 9.914 23.953 1 82.44 457 CYS B CA 1
ATOM 9507 C C . CYS B 1 457 ? 7.043 10.68 22.891 1 82.44 457 CYS B C 1
ATOM 9509 O O . CYS B 1 457 ? 7.32 11.867 23.047 1 82.44 457 CYS B O 1
ATOM 9511 N N . ALA B 1 458 ? 7.363 9.992 21.828 1 89.44 458 ALA B N 1
ATOM 9512 C CA . ALA B 1 458 ? 8.125 10.625 20.75 1 89.44 458 ALA B CA 1
ATOM 9513 C C . ALA B 1 458 ? 7.32 11.742 20.094 1 89.44 458 ALA B C 1
ATOM 9515 O O . ALA B 1 458 ? 7.871 12.781 19.719 1 89.44 458 ALA B O 1
ATOM 9516 N N . ASP B 1 459 ? 6.086 11.5 19.891 1 82.06 459 ASP B N 1
ATOM 9517 C CA . ASP B 1 459 ? 5.191 12.469 19.266 1 82.06 459 ASP B CA 1
ATOM 9518 C C . ASP B 1 459 ? 5.102 13.75 20.094 1 82.06 459 ASP B C 1
ATOM 9520 O O . ASP B 1 459 ? 5.121 14.852 19.547 1 82.06 459 ASP B O 1
ATOM 9524 N N . GLN B 1 460 ? 4.98 13.578 21.406 1 75.5 460 GLN B N 1
ATOM 9525 C CA . GLN B 1 460 ? 4.922 14.734 22.297 1 75.5 460 GLN B CA 1
ATOM 9526 C C . GLN B 1 460 ? 6.211 15.547 22.234 1 75.5 460 GLN B C 1
ATOM 9528 O O . GLN B 1 460 ? 6.172 16.781 22.188 1 75.5 460 GLN B O 1
ATOM 9533 N N . ALA B 1 461 ? 7.305 14.852 22.281 1 85.38 461 ALA B N 1
ATOM 9534 C CA . ALA B 1 461 ? 8.602 15.516 22.203 1 85.38 461 ALA B CA 1
ATOM 9535 C C . ALA B 1 461 ? 8.75 16.266 20.875 1 85.38 461 ALA B C 1
ATOM 9537 O O . ALA B 1 461 ? 9.273 17.375 20.844 1 85.38 461 ALA B O 1
ATOM 9538 N N . MET B 1 462 ? 8.328 15.648 19.812 1 87.5 462 MET B N 1
ATOM 9539 C CA . MET B 1 462 ? 8.391 16.266 18.5 1 87.5 462 MET B CA 1
ATOM 9540 C C . MET B 1 462 ? 7.508 17.516 18.438 1 87.5 462 MET B C 1
ATOM 9542 O O . MET B 1 462 ? 7.898 18.531 17.859 1 87.5 462 MET B O 1
ATOM 9546 N N . TYR B 1 463 ? 6.344 17.375 19.016 1 73.5 463 TYR B N 1
ATOM 9547 C CA . TYR B 1 463 ? 5.426 18.516 19.062 1 73.5 463 TYR B CA 1
ATOM 9548 C C . TYR B 1 463 ? 6.07 19.703 19.75 1 73.5 463 TYR B C 1
ATOM 9550 O O . TYR B 1 463 ? 5.918 20.844 19.312 1 73.5 463 TYR B O 1
ATOM 9558 N N . ILE B 1 464 ? 6.734 19.453 20.797 1 74.06 464 ILE B N 1
ATOM 9559 C CA . ILE B 1 464 ? 7.43 20.5 21.547 1 74.06 464 ILE B CA 1
ATOM 9560 C C . ILE B 1 464 ? 8.523 21.109 20.672 1 74.06 464 ILE B C 1
ATOM 9562 O O . ILE B 1 464 ? 8.734 22.328 20.688 1 74.06 464 ILE B O 1
ATOM 9566 N N . SER B 1 465 ? 9.195 20.312 19.906 1 82.06 465 SER B N 1
ATOM 9567 C CA . SER B 1 465 ? 10.211 20.797 18.984 1 82.06 465 SER B CA 1
ATOM 9568 C C . SER B 1 465 ? 9.625 21.766 17.969 1 82.06 465 SER B C 1
ATOM 9570 O O . SER B 1 465 ? 10.227 22.812 17.688 1 82.06 465 SER B O 1
ATOM 9572 N N . LYS B 1 466 ? 8.453 21.469 17.484 1 74.31 466 LYS B N 1
ATOM 9573 C CA . LYS B 1 466 ? 7.777 22.328 16.516 1 74.31 466 LYS B CA 1
ATOM 9574 C C . LYS B 1 466 ? 7.312 23.625 17.172 1 74.31 466 LYS B C 1
ATOM 9576 O O . LYS B 1 466 ? 7.488 24.719 16.609 1 74.31 466 LYS B O 1
ATOM 9581 N N . ALA B 1 467 ? 6.793 23.453 18.375 1 64.25 467 ALA B N 1
ATOM 9582 C CA . ALA B 1 467 ? 6.227 24.594 19.094 1 64.25 467 ALA B CA 1
ATOM 9583 C C . ALA B 1 467 ? 7.316 25.562 19.531 1 64.25 467 ALA B C 1
ATOM 9585 O O . ALA B 1 467 ? 7.086 26.766 19.609 1 64.25 467 ALA B O 1
ATOM 9586 N N . ASN B 1 468 ? 8.492 24.969 19.688 1 62.78 468 ASN B N 1
ATOM 9587 C CA . ASN B 1 468 ? 9.602 25.766 20.203 1 62.78 468 ASN B CA 1
ATOM 9588 C C . ASN B 1 468 ? 10.445 26.344 19.062 1 62.78 468 ASN B C 1
ATOM 9590 O O . ASN B 1 468 ? 11.633 26.625 19.25 1 62.78 468 ASN B O 1
ATOM 9594 N N . GLY B 1 469 ? 9.898 26.438 17.844 1 64 469 GLY B N 1
ATOM 9595 C CA . GLY B 1 469 ? 10.609 27.156 16.781 1 64 469 GLY B CA 1
ATOM 9596 C C . GLY B 1 469 ? 11.008 26.25 15.625 1 64 469 GLY B C 1
ATOM 9597 O O . GLY B 1 469 ? 11.57 26.719 14.633 1 64 469 GLY B O 1
ATOM 9598 N N . ARG B 1 470 ? 10.797 25.078 15.68 1 77.56 470 ARG B N 1
ATOM 9599 C CA . ARG B 1 470 ? 11.055 24.125 14.609 1 77.56 470 ARG B CA 1
ATOM 9600 C C . ARG B 1 470 ? 12.547 23.953 14.367 1 77.56 470 ARG B C 1
ATOM 9602 O O . ARG B 1 470 ? 13.367 24.609 15.023 1 77.56 470 ARG B O 1
ATOM 9609 N N . ASN B 1 471 ? 13.031 23.031 13.57 1 82.62 471 ASN B N 1
ATOM 9610 C CA . ASN B 1 471 ? 14.414 22.719 13.242 1 82.62 471 ASN B CA 1
ATOM 9611 C C . ASN B 1 471 ? 15.234 22.406 14.484 1 82.62 471 ASN B C 1
ATOM 9613 O O . ASN B 1 471 ? 16.312 22.953 14.688 1 82.62 471 ASN B O 1
ATOM 9617 N N . ARG B 1 472 ? 14.664 21.672 15.312 1 86.31 472 ARG B N 1
ATOM 9618 C CA . ARG B 1 472 ? 15.328 21.25 16.531 1 86.31 472 ARG B CA 1
ATOM 9619 C C . ARG B 1 472 ? 14.812 19.891 17.016 1 86.31 472 ARG B C 1
ATOM 9621 O O . ARG B 1 472 ? 14.008 19.25 16.328 1 86.31 472 ARG B O 1
ATOM 9628 N N . TYR B 1 473 ? 15.406 19.438 18.156 1 91.06 473 TYR B N 1
ATOM 9629 C CA . TYR B 1 473 ? 14.984 18.156 18.703 1 91.06 473 TYR B CA 1
ATOM 9630 C C . TYR B 1 473 ? 14.742 18.266 20.203 1 91.06 473 TYR B C 1
ATOM 9632 O O . TYR B 1 473 ? 15.273 19.156 20.859 1 91.06 473 TYR B O 1
ATOM 9640 N N . HIS B 1 474 ? 13.891 17.359 20.734 1 90.56 474 HIS B N 1
ATOM 9641 C CA . HIS B 1 474 ? 13.664 17.25 22.172 1 90.56 474 HIS B CA 1
ATOM 9642 C C . HIS B 1 474 ? 13.555 15.781 22.594 1 90.56 474 HIS B C 1
ATOM 9644 O O . HIS B 1 474 ? 13.047 14.953 21.844 1 90.56 474 HIS B O 1
ATOM 9650 N N . PHE B 1 475 ? 14.016 15.531 23.828 1 90.69 475 PHE B N 1
ATOM 9651 C CA . PHE B 1 475 ? 13.773 14.242 24.453 1 90.69 475 PHE B CA 1
ATOM 9652 C C . PHE B 1 475 ? 12.438 14.242 25.188 1 90.69 475 PHE B C 1
ATOM 9654 O O . PHE B 1 475 ? 12.055 15.25 25.797 1 90.69 475 PHE B O 1
ATOM 9661 N N . PHE B 1 476 ? 11.867 13.062 25.188 1 86.5 476 PHE B N 1
ATOM 9662 C CA . PHE B 1 476 ? 10.664 12.93 26 1 86.5 476 PHE B CA 1
ATOM 9663 C C . PHE B 1 476 ? 11 13.016 27.484 1 86.5 476 PHE B C 1
ATOM 9665 O O . PHE B 1 476 ? 12.023 12.492 27.922 1 86.5 476 PHE B O 1
ATOM 9672 N N . THR B 1 477 ? 10.141 13.758 28.109 1 78.12 477 THR B N 1
ATOM 9673 C CA . THR B 1 477 ? 10.188 13.75 29.562 1 78.12 477 THR B CA 1
ATOM 9674 C C . THR B 1 477 ? 8.82 13.398 30.156 1 78.12 477 THR B C 1
ATOM 9676 O O . THR B 1 477 ? 7.789 13.602 29.516 1 78.12 477 THR B O 1
ATOM 9679 N N . GLU B 1 478 ? 8.836 12.758 31.312 1 71 478 GLU B N 1
ATOM 9680 C CA . GLU B 1 478 ? 7.602 12.375 32 1 71 478 GLU B CA 1
ATOM 9681 C C . GLU B 1 478 ? 6.695 13.586 32.188 1 71 478 GLU B C 1
ATOM 9683 O O . GLU B 1 478 ? 5.469 13.469 32.156 1 71 478 GLU B O 1
ATOM 9688 N N . GLN B 1 479 ? 7.316 14.68 32.406 1 70.81 479 GLN B N 1
ATOM 9689 C CA . GLN B 1 479 ? 6.559 15.914 32.594 1 70.81 479 GLN B CA 1
ATOM 9690 C C . GLN B 1 479 ? 5.75 16.25 31.344 1 70.81 479 GLN B C 1
ATOM 9692 O O . GLN B 1 479 ? 4.629 16.75 31.453 1 70.81 479 GLN B O 1
ATOM 9697 N N . MET B 1 480 ? 6.262 15.961 30.312 1 71.5 480 MET B N 1
ATOM 9698 C CA . MET B 1 480 ? 5.551 16.203 29.062 1 71.5 480 MET B CA 1
ATOM 9699 C C . MET B 1 480 ? 4.297 15.336 28.984 1 71.5 480 MET B C 1
ATOM 9701 O O . MET B 1 480 ? 3.236 15.812 28.562 1 71.5 480 MET B O 1
ATOM 9705 N N . GLN B 1 481 ? 4.402 14.094 29.422 1 66.38 481 GLN B N 1
ATOM 9706 C CA . GLN B 1 481 ? 3.293 13.148 29.375 1 66.38 481 GLN B CA 1
ATOM 9707 C C . GLN B 1 481 ? 2.221 13.508 30.391 1 66.38 481 GLN B C 1
ATOM 9709 O O . GLN B 1 481 ? 1.025 13.438 30.094 1 66.38 481 GLN B O 1
ATOM 9714 N N . GLN B 1 482 ? 2.672 13.789 31.594 1 67.75 482 GLN B N 1
ATOM 9715 C CA . GLN B 1 482 ? 1.733 14.164 32.656 1 67.75 482 GLN B CA 1
ATOM 9716 C C . GLN B 1 482 ? 0.905 15.383 32.25 1 67.75 482 GLN B C 1
ATOM 9718 O O . GLN B 1 482 ? -0.301 15.43 32.5 1 67.75 482 GLN B O 1
ATOM 9723 N N . ASN B 1 483 ? 1.537 16.234 31.594 1 69.5 483 ASN B N 1
ATOM 9724 C CA . ASN B 1 483 ? 0.844 17.438 31.141 1 69.5 483 ASN B CA 1
ATOM 9725 C C . ASN B 1 483 ? -0.194 17.109 30.062 1 69.5 483 ASN B C 1
ATOM 9727 O O . ASN B 1 483 ? -1.311 17.625 30.094 1 69.5 483 ASN B O 1
ATOM 9731 N N . ALA B 1 484 ? 0.193 16.234 29.281 1 64.12 484 ALA B N 1
ATOM 9732 C CA . ALA B 1 484 ? -0.724 15.836 28.219 1 64.12 484 ALA B CA 1
ATOM 9733 C C . ALA B 1 484 ? -1.914 15.062 28.781 1 64.12 484 ALA B C 1
ATOM 9735 O O . ALA B 1 484 ? -3.051 15.258 28.344 1 64.12 484 ALA B O 1
ATOM 9736 N N . GLU B 1 485 ? -1.691 14.133 29.688 1 66.25 485 GLU B N 1
ATOM 9737 C CA . GLU B 1 485 ? -2.74 13.344 30.328 1 66.25 485 GLU B CA 1
ATOM 9738 C C . GLU B 1 485 ? -3.684 14.227 31.141 1 66.25 485 GLU B C 1
ATOM 9740 O O . GLU B 1 485 ? -4.898 14.016 31.125 1 66.25 485 GLU B O 1
ATOM 9745 N N . ARG B 1 486 ? -3.137 15.102 31.859 1 72.69 486 ARG B N 1
ATOM 9746 C CA . ARG B 1 486 ? -3.955 16.031 32.625 1 72.69 486 ARG B CA 1
ATOM 9747 C C . ARG B 1 486 ? -4.895 16.828 31.734 1 72.69 486 ARG B C 1
ATOM 9749 O O . ARG B 1 486 ? -6.074 16.984 32.062 1 72.69 486 ARG B O 1
ATOM 9756 N N . ILE B 1 487 ? -4.367 17.172 30.688 1 69.94 487 ILE B N 1
ATOM 9757 C CA . ILE B 1 487 ? -5.168 17.938 29.75 1 69.94 487 ILE B CA 1
ATOM 9758 C C . ILE B 1 487 ? -6.312 17.078 29.219 1 69.94 487 ILE B C 1
ATOM 9760 O O . ILE B 1 487 ? -7.461 17.531 29.156 1 69.94 487 ILE B O 1
ATOM 9764 N N . ALA B 1 488 ? -6.055 15.875 28.906 1 62.81 488 ALA B N 1
ATOM 9765 C CA . ALA B 1 488 ? -7.074 14.961 28.391 1 62.81 488 ALA B CA 1
ATOM 9766 C C . ALA B 1 488 ? -8.133 14.672 29.453 1 62.81 488 ALA B C 1
ATOM 9768 O O . ALA B 1 488 ? -9.328 14.641 29.156 1 62.81 488 ALA B O 1
ATOM 9769 N N . ASN B 1 489 ? -7.746 14.367 30.656 1 72.44 489 ASN B N 1
ATOM 9770 C CA . ASN B 1 489 ? -8.656 14.102 31.766 1 72.44 489 ASN B CA 1
ATOM 9771 C C . ASN B 1 489 ? -9.562 15.297 32.031 1 72.44 489 ASN B C 1
ATOM 9773 O O . ASN B 1 489 ? -10.773 15.133 32.25 1 72.44 489 ASN B O 1
ATOM 9777 N N . LEU B 1 490 ? -9 16.438 32.062 1 78.94 490 LEU B N 1
ATOM 9778 C CA . LEU B 1 490 ? -9.758 17.656 32.344 1 78.94 490 LEU B CA 1
ATOM 9779 C C . LEU B 1 490 ? -10.781 17.922 31.25 1 78.94 490 LEU B C 1
ATOM 9781 O O . LEU B 1 490 ? -11.867 18.438 31.516 1 78.94 490 LEU B O 1
ATOM 9785 N N . HIS B 1 491 ? -10.438 17.469 30.109 1 74.81 491 HIS B N 1
ATOM 9786 C CA . HIS B 1 491 ? -11.375 17.609 29.016 1 74.81 491 HIS B CA 1
ATOM 9787 C C . HIS B 1 491 ? -12.633 16.781 29.25 1 74.81 491 HIS B C 1
ATOM 9789 O O . HIS B 1 491 ? -13.75 17.266 29.062 1 74.81 491 HIS B O 1
ATOM 9795 N N . THR B 1 492 ? -12.461 15.562 29.656 1 71.44 492 THR B N 1
ATOM 9796 C CA . THR B 1 492 ? -13.578 14.664 29.953 1 71.44 492 THR B CA 1
ATOM 9797 C C . THR B 1 492 ? -14.391 15.18 31.125 1 71.44 492 THR B C 1
ATOM 9799 O O . THR B 1 492 ? -15.625 15.18 31.094 1 71.44 492 THR B O 1
ATOM 9802 N N . LEU B 1 493 ? -13.734 15.523 32.094 1 81.5 493 LEU B N 1
ATOM 9803 C CA . LEU B 1 493 ? -14.391 16.031 33.312 1 81.5 493 LEU B CA 1
ATOM 9804 C C . LEU B 1 493 ? -15.188 17.297 32.969 1 81.5 493 LEU B C 1
ATOM 9806 O O . LEU B 1 493 ? -16.266 17.516 33.531 1 81.5 493 LEU B O 1
ATOM 9810 N N . LEU B 1 494 ? -14.68 18.094 32.094 1 83.12 494 LEU B N 1
ATOM 9811 C CA . LEU B 1 494 ? -15.336 19.344 31.703 1 83.12 494 LEU B CA 1
ATOM 9812 C C . LEU B 1 494 ? -16.672 19.062 31.016 1 83.12 494 LEU B C 1
ATOM 9814 O O . LEU B 1 494 ? -17.656 19.766 31.266 1 83.12 494 LEU B O 1
ATOM 9818 N N . LYS B 1 495 ? -16.75 18.094 30.25 1 76.81 495 LYS B N 1
ATOM 9819 C CA . LYS B 1 495 ? -18 17.719 29.578 1 76.81 495 LYS B CA 1
ATOM 9820 C C . LYS B 1 495 ? -19.047 17.266 30.594 1 76.81 495 LYS B C 1
ATOM 9822 O O . LYS B 1 495 ? -20.219 17.656 30.5 1 76.81 495 LYS B O 1
ATOM 9827 N N . GLN B 1 496 ? -18.594 16.469 31.516 1 80.75 496 GLN B N 1
ATOM 9828 C CA . GLN B 1 496 ? -19.484 16 32.562 1 80.75 496 GLN B CA 1
ATOM 9829 C C . GLN B 1 496 ? -19.953 17.156 33.438 1 80.75 496 GLN B C 1
ATOM 9831 O O . GLN B 1 496 ? -21.125 17.219 33.812 1 80.75 496 GLN B O 1
ATOM 9836 N N . ALA B 1 497 ? -19.078 17.969 33.75 1 87.56 497 ALA B N 1
ATOM 9837 C CA . ALA B 1 497 ? -19.391 19.125 34.594 1 87.56 497 ALA B CA 1
ATOM 9838 C C . ALA B 1 497 ? -20.469 20 33.938 1 87.56 497 ALA B C 1
ATOM 9840 O O . ALA B 1 497 ? -21.328 20.547 34.594 1 87.56 497 ALA B O 1
ATOM 9841 N N . LEU B 1 498 ? -20.453 20.094 32.625 1 83.81 498 LEU B N 1
ATOM 9842 C CA . LEU B 1 498 ? -21.438 20.875 31.891 1 83.81 498 LEU B CA 1
ATOM 9843 C C . LEU B 1 498 ? -22.812 20.219 31.953 1 83.81 498 LEU B C 1
ATOM 9845 O O . LEU B 1 498 ? -23.828 20.922 32.125 1 83.81 498 LEU B O 1
ATOM 9849 N N . GLU B 1 499 ? -22.766 18.938 31.922 1 81.31 499 GLU B N 1
ATOM 9850 C CA . GLU B 1 499 ? -24.031 18.203 31.969 1 81.31 499 GLU B CA 1
ATOM 9851 C C . GLU B 1 499 ? -24.641 18.25 33.375 1 81.31 499 GLU B C 1
ATOM 9853 O O . GLU B 1 499 ? -25.859 18.312 33.5 1 81.31 499 GLU B O 1
ATOM 9858 N N . GLN B 1 500 ? -23.828 18.25 34.312 1 84.06 500 GLN B N 1
ATOM 9859 C CA . GLN B 1 500 ? -24.281 18.188 35.688 1 84.06 500 GLN B CA 1
ATOM 9860 C C . GLN B 1 500 ? -24.375 19.578 36.312 1 84.06 500 GLN B C 1
ATOM 9862 O O . GLN B 1 500 ? -24.609 19.719 37.5 1 84.06 500 GLN B O 1
ATOM 9867 N N . ASN B 1 501 ? -24.125 20.578 35.594 1 84.75 501 ASN B N 1
ATOM 9868 C CA . ASN B 1 501 ? -24.125 21.938 36.094 1 84.75 501 ASN B CA 1
ATOM 9869 C C . ASN B 1 501 ? -23.25 22.094 37.344 1 84.75 501 ASN B C 1
ATOM 9871 O O . ASN B 1 501 ? -23.703 22.609 38.344 1 84.75 501 ASN B O 1
ATOM 9875 N N . ALA B 1 502 ? -22.078 21.578 37.219 1 86.56 502 ALA B N 1
ATOM 9876 C CA . ALA B 1 502 ? -21.156 21.516 38.344 1 86.56 502 ALA B CA 1
ATOM 9877 C C . ALA B 1 502 ? -20.406 22.844 38.5 1 86.56 502 ALA B C 1
ATOM 9879 O O . ALA B 1 502 ? -19.672 23.031 39.469 1 86.56 502 ALA B O 1
ATOM 9880 N N . PHE B 1 503 ? -20.609 23.734 37.656 1 91.06 503 PHE B N 1
ATOM 9881 C CA . PHE B 1 503 ? -19.922 25.016 37.75 1 91.06 503 PHE B CA 1
ATOM 9882 C C . PHE B 1 503 ? -20.578 25.938 38.75 1 91.06 503 PHE B C 1
ATOM 9884 O O . PHE B 1 503 ? -21.797 25.906 38.938 1 91.06 503 PHE B O 1
ATOM 9891 N N . GLU B 1 504 ? -19.766 26.625 39.469 1 91.44 504 GLU B N 1
ATOM 9892 C CA . GLU B 1 504 ? -20.234 27.609 40.438 1 91.44 504 GLU B CA 1
ATOM 9893 C C . GLU B 1 504 ? -19.766 29.016 40.062 1 91.44 504 GLU B C 1
ATOM 9895 O O . GLU B 1 504 ? -18.656 29.188 39.562 1 91.44 504 GLU B O 1
ATOM 9900 N N . LEU B 1 505 ? -20.672 29.938 40.344 1 95 505 LEU B N 1
ATOM 9901 C CA . LEU B 1 505 ? -20.328 31.328 40.062 1 95 505 LEU B CA 1
ATOM 9902 C C . LEU B 1 505 ? -19.844 32.031 41.344 1 95 505 LEU B C 1
ATOM 9904 O O . LEU B 1 505 ? -20.484 31.906 42.375 1 95 505 LEU B O 1
ATOM 9908 N N . TYR B 1 506 ? -18.781 32.531 41.312 1 95.88 506 TYR B N 1
ATOM 9909 C CA . TYR B 1 506 ? -18.266 33.438 42.312 1 95.88 506 TYR B CA 1
ATOM 9910 C C . TYR B 1 506 ? -18.328 34.906 41.844 1 95.88 506 TYR B C 1
ATOM 9912 O O . TYR B 1 506 ? -18.375 35.156 40.656 1 95.88 506 TYR B O 1
ATOM 9920 N N . PHE B 1 507 ? -18.438 35.781 42.875 1 97.38 507 PHE B N 1
ATOM 9921 C CA . PHE B 1 507 ? -18.578 37.188 42.562 1 97.38 507 PHE B CA 1
ATOM 9922 C C . PHE B 1 507 ? -17.469 38 43.25 1 97.38 507 PHE B C 1
ATOM 9924 O O . PHE B 1 507 ? -17.219 37.844 44.438 1 97.38 507 PHE B O 1
ATOM 9931 N N . GLN B 1 508 ? -16.828 38.75 42.5 1 96.94 508 GLN B N 1
ATOM 9932 C CA . GLN B 1 508 ? -15.859 39.688 43.094 1 96.94 508 GLN B CA 1
ATOM 9933 C C . GLN B 1 508 ? -16.328 41.125 42.938 1 96.94 508 GLN B C 1
ATOM 9935 O O . GLN B 1 508 ? -16.312 41.688 41.844 1 96.94 508 GLN B O 1
ATOM 9940 N N . PRO B 1 509 ? -16.688 41.75 44.062 1 97 509 PRO B N 1
ATOM 9941 C CA . PRO B 1 509 ? -17.219 43.125 44 1 97 509 PRO B CA 1
ATOM 9942 C C . PRO B 1 509 ? -16.188 44.125 43.531 1 97 509 PRO B C 1
ATOM 9944 O O . PRO B 1 509 ? -15.008 44.031 43.906 1 97 509 PRO B O 1
ATOM 9947 N N . ILE B 1 510 ? -16.562 45.031 42.719 1 97.06 510 ILE B N 1
ATOM 9948 C CA . ILE B 1 510 ? -15.812 46.219 42.312 1 97.06 510 ILE B CA 1
ATOM 9949 C C . ILE B 1 510 ? -16.344 47.469 43.031 1 97.06 510 ILE B C 1
ATOM 9951 O O . ILE B 1 510 ? -17.547 47.688 43.062 1 97.06 510 ILE B O 1
ATOM 9955 N N . VAL B 1 511 ? -15.453 48.219 43.625 1 95.81 511 VAL B N 1
ATOM 9956 C CA . VAL B 1 511 ? -15.883 49.281 44.531 1 95.81 511 VAL B CA 1
ATOM 9957 C C . VAL B 1 511 ? -15.477 50.625 43.969 1 95.81 511 VAL B C 1
ATOM 9959 O O . VAL B 1 511 ? -14.531 50.75 43.188 1 95.81 511 VAL B O 1
ATOM 9962 N N . ASP B 1 512 ? -16.281 51.562 44.344 1 94.44 512 ASP B N 1
ATOM 9963 C CA . ASP B 1 512 ? -15.914 52.969 44.094 1 94.44 512 ASP B CA 1
ATOM 9964 C C . ASP B 1 512 ? -14.812 53.406 45.031 1 94.44 512 ASP B C 1
ATOM 9966 O O . ASP B 1 512 ? -14.945 53.281 46.25 1 94.44 512 ASP B O 1
ATOM 9970 N N . ALA B 1 513 ? -13.805 53.938 44.531 1 90.5 513 ALA B N 1
ATOM 9971 C CA . ALA B 1 513 ? -12.617 54.281 45.312 1 90.5 513 ALA B CA 1
ATOM 9972 C C . ALA B 1 513 ? -12.938 55.344 46.344 1 90.5 513 ALA B C 1
ATOM 9974 O O . ALA B 1 513 ? -12.344 55.375 47.438 1 90.5 513 ALA B O 1
ATOM 9975 N N . THR B 1 514 ? -13.82 56.219 46.094 1 87.88 514 THR B N 1
ATOM 9976 C CA . THR B 1 514 ? -14.125 57.375 46.938 1 87.88 514 THR B CA 1
ATOM 9977 C C . THR B 1 514 ? -15.117 57 48.031 1 87.88 514 THR B C 1
ATOM 9979 O O . THR B 1 514 ? -14.898 57.281 49.219 1 87.88 514 THR B O 1
ATOM 9982 N N . THR B 1 515 ? -16.172 56.281 47.656 1 88.88 515 THR B N 1
ATOM 9983 C CA . THR B 1 515 ? -17.25 56 48.594 1 88.88 515 THR B CA 1
ATOM 9984 C C . THR B 1 515 ? -17.031 54.656 49.281 1 88.88 515 THR B C 1
ATOM 9986 O O . THR B 1 515 ? -17.578 54.438 50.375 1 88.88 515 THR B O 1
ATOM 9989 N N . GLY B 1 516 ? -16.328 53.812 48.594 1 89.12 516 GLY B N 1
ATOM 9990 C CA . GLY B 1 516 ? -16.156 52.469 49.125 1 89.12 516 GLY B CA 1
ATOM 9991 C C . GLY B 1 516 ? -17.344 51.562 48.875 1 89.12 516 GLY B C 1
ATOM 9992 O O . GLY B 1 516 ? -17.375 50.438 49.375 1 89.12 516 GLY B O 1
ATOM 9993 N N . LEU B 1 517 ? -18.312 52.062 48.188 1 92.44 517 LEU B N 1
ATOM 9994 C CA . LEU B 1 517 ? -19.516 51.281 47.906 1 92.44 517 LEU B CA 1
ATOM 9995 C C . LEU B 1 517 ? -19.312 50.375 46.688 1 92.44 517 LEU B C 1
ATOM 9997 O O . LEU B 1 517 ? -18.562 50.719 45.781 1 92.44 517 LEU B O 1
ATOM 10001 N N . ILE B 1 518 ? -20.047 49.25 46.719 1 95.69 518 ILE B N 1
ATOM 10002 C CA . ILE B 1 518 ? -20 48.312 45.594 1 95.69 518 ILE B CA 1
ATOM 10003 C C . ILE B 1 518 ? -20.797 48.844 44.438 1 95.69 518 ILE B C 1
ATOM 10005 O O . ILE B 1 518 ? -21.969 49.219 44.562 1 95.69 518 ILE B O 1
ATOM 10009 N N . VAL B 1 519 ? -20.172 48.875 43.25 1 94.06 519 VAL B N 1
ATOM 10010 C CA . VAL B 1 519 ? -20.844 49.438 42.062 1 94.06 519 VAL B CA 1
ATOM 10011 C C . VAL B 1 519 ? -21.172 48.344 41.094 1 94.06 519 VAL B C 1
ATOM 10013 O O . VAL B 1 519 ? -22.109 48.438 40.281 1 94.06 519 VAL B O 1
ATOM 10016 N N . ARG B 1 520 ? -20.344 47.312 41.031 1 95.81 520 ARG B N 1
ATOM 10017 C CA . ARG B 1 520 ? -20.484 46.156 40.156 1 95.81 520 ARG B CA 1
ATOM 10018 C C . ARG B 1 520 ? -19.734 44.938 40.719 1 95.81 520 ARG B C 1
ATOM 10020 O O . ARG B 1 520 ? -18.984 45.062 41.688 1 95.81 520 ARG B O 1
ATOM 10027 N N . ALA B 1 521 ? -20.016 43.812 40.125 1 97.44 521 ALA B N 1
ATOM 10028 C CA . ALA B 1 521 ? -19.266 42.625 40.5 1 97.44 521 ALA B CA 1
ATOM 10029 C C . ALA B 1 521 ? -18.906 41.812 39.25 1 97.44 521 ALA B C 1
ATOM 10031 O O . ALA B 1 521 ? -19.703 41.688 38.344 1 97.44 521 ALA B O 1
ATOM 10032 N N . GLU B 1 522 ? -17.688 41.344 39.25 1 97.44 522 GLU B N 1
ATOM 10033 C CA . GLU B 1 522 ? -17.266 40.438 38.188 1 97.44 522 GLU B CA 1
ATOM 10034 C C . GLU B 1 522 ? -17.641 39 38.562 1 97.44 522 GLU B C 1
ATOM 10036 O O . GLU B 1 522 ? -17.422 38.562 39.688 1 97.44 522 GLU B O 1
ATOM 10041 N N . VAL B 1 523 ? -18.234 38.344 37.594 1 97 523 VAL B N 1
ATOM 10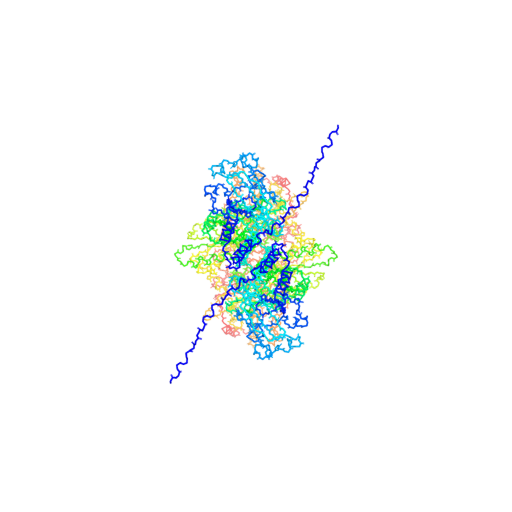042 C CA . VAL B 1 523 ? -18.609 36.938 37.781 1 97 523 VAL B CA 1
ATOM 10043 C C . VAL B 1 523 ? -17.453 36.031 37.375 1 97 523 VAL B C 1
ATOM 10045 O O . VAL B 1 523 ? -16.891 36.188 36.281 1 97 523 VAL B O 1
ATOM 10048 N N . LEU B 1 524 ? -17 35.219 38.25 1 95.19 524 LEU B N 1
ATOM 10049 C CA . LEU B 1 524 ? -15.891 34.312 38.031 1 95.19 524 LEU B CA 1
ATOM 10050 C C . LEU B 1 524 ? -16.344 32.844 38.125 1 95.19 524 LEU B C 1
ATOM 10052 O O . LEU B 1 524 ? -17.078 32.5 39.062 1 95.19 524 LEU B O 1
ATOM 10056 N N . LEU B 1 525 ? -15.945 32.156 37.094 1 93.88 525 LEU B N 1
ATOM 10057 C CA . LEU B 1 525 ? -16.328 30.75 37.062 1 93.88 525 LEU B CA 1
ATOM 10058 C C . LEU B 1 525 ? -15.398 29.906 37.938 1 93.88 525 LEU B C 1
ATOM 10060 O O . LEU B 1 525 ? -14.18 30.094 37.906 1 93.88 525 LEU B O 1
ATOM 10064 N N . ARG B 1 526 ? -15.914 29.156 38.719 1 93.44 526 ARG B N 1
ATOM 10065 C CA . ARG B 1 526 ? -15.18 28.203 39.562 1 93.44 526 ARG B CA 1
ATOM 10066 C C . ARG B 1 526 ? -15.688 26.781 39.344 1 93.44 526 ARG B C 1
ATOM 10068 O O . ARG B 1 526 ? -16.875 26.578 39.094 1 93.44 526 ARG B O 1
ATOM 10075 N N . TRP B 1 527 ? -14.789 25.844 39.375 1 90.44 527 TRP B N 1
ATOM 10076 C CA . TRP B 1 527 ? -15.109 24.438 39.188 1 90.44 527 TRP B CA 1
ATOM 10077 C C . TRP B 1 527 ? -14.492 23.594 40.281 1 90.44 527 TRP B C 1
ATOM 10079 O O . TRP B 1 527 ? -13.273 23.625 40.5 1 90.44 527 TRP B O 1
ATOM 10089 N N . GLN B 1 528 ? -15.32 23.109 41.031 1 87.19 528 GLN B N 1
ATOM 10090 C CA . GLN B 1 528 ? -14.875 22.203 42.094 1 87.19 528 GLN B CA 1
ATOM 10091 C C . GLN B 1 528 ? -15.203 20.75 41.719 1 87.19 528 GLN B C 1
ATOM 10093 O O . GLN B 1 528 ? -16.328 20.438 41.312 1 87.19 528 GLN B O 1
ATOM 10098 N N . HIS B 1 529 ? -14.242 19.953 41.781 1 84.62 529 HIS B N 1
ATOM 10099 C CA . HIS B 1 529 ? -14.438 18.531 41.531 1 84.62 529 HIS B CA 1
ATOM 10100 C C . HIS B 1 529 ? -13.82 17.672 42.625 1 84.62 529 HIS B C 1
ATOM 10102 O O . HIS B 1 529 ? -12.617 17.766 42.875 1 84.62 529 HIS B O 1
ATOM 10108 N N . GLU B 1 530 ? -14.586 16.812 43.25 1 80.75 530 GLU B N 1
ATOM 10109 C CA . GLU B 1 530 ? -14.172 15.922 44.344 1 80.75 530 GLU B CA 1
ATOM 10110 C C . GLU B 1 530 ? -13.469 16.703 45.438 1 80.75 530 GLU B C 1
ATOM 10112 O O . GLU B 1 530 ? -12.406 16.297 45.906 1 80.75 530 GLU B O 1
ATOM 10117 N N . GLY B 1 531 ? -13.93 17.891 45.719 1 78.44 531 GLY B N 1
ATOM 10118 C CA . GLY B 1 531 ? -13.438 18.688 46.844 1 78.44 531 GLY B CA 1
ATOM 10119 C C . GLY B 1 531 ? -12.258 19.578 46.469 1 78.44 531 GLY B C 1
ATOM 10120 O O . GLY B 1 531 ? -11.781 20.359 47.281 1 78.44 531 GLY B O 1
ATOM 10121 N N . GLN B 1 532 ? -11.781 19.359 45.281 1 82.19 532 GLN B N 1
ATOM 10122 C CA . GLN B 1 532 ? -10.633 20.172 44.875 1 82.19 532 GLN B CA 1
ATOM 10123 C C . GLN B 1 532 ? -11.023 21.234 43.875 1 82.19 532 GLN B C 1
ATOM 10125 O O . GLN B 1 532 ? -11.828 20.969 42.969 1 82.19 532 GLN B O 1
ATOM 10130 N N . PHE B 1 533 ? -10.477 22.5 44.062 1 85.44 533 PHE B N 1
ATOM 10131 C CA . PHE B 1 533 ? -10.68 23.609 43.156 1 85.44 533 PHE B CA 1
ATOM 10132 C C . PHE B 1 533 ? -9.766 23.484 41.938 1 85.44 533 PHE B C 1
ATOM 10134 O O . PHE B 1 533 ? -8.562 23.297 42.094 1 85.44 533 PHE B O 1
ATOM 10141 N N . ILE B 1 534 ? -10.359 23.375 40.812 1 87.75 534 ILE B N 1
ATOM 10142 C CA . ILE B 1 534 ? -9.586 23.391 39.594 1 87.75 534 ILE B CA 1
ATOM 10143 C C . ILE B 1 534 ? -9.469 24.828 39.094 1 87.75 534 ILE B C 1
ATOM 10145 O O . ILE B 1 534 ? -10.477 25.5 38.844 1 87.75 534 ILE B O 1
ATOM 10149 N N . SER B 1 535 ? -8.281 25.219 38.875 1 87.81 535 SER B N 1
ATOM 10150 C CA . SER B 1 535 ? -8.016 26.609 38.5 1 87.81 535 SER B CA 1
ATOM 10151 C C . SER B 1 535 ? -8.523 26.922 37.094 1 87.81 535 SER B C 1
ATOM 10153 O O . SER B 1 535 ? -8.406 26.109 36.188 1 87.81 535 SER B O 1
ATOM 10155 N N . PRO B 1 536 ? -9.148 28.094 36.906 1 88.56 536 PRO B N 1
ATOM 10156 C CA . PRO B 1 536 ? -9.57 28.531 35.594 1 88.56 536 PRO B CA 1
ATOM 10157 C C . PRO B 1 536 ? -8.414 28.547 34.594 1 88.56 536 PRO B C 1
ATOM 10159 O O . PRO B 1 536 ? -8.617 28.281 33.406 1 88.56 536 PRO B O 1
ATOM 10162 N N . ASP B 1 537 ? -7.262 28.766 35 1 84.38 537 ASP B N 1
ATOM 10163 C CA . ASP B 1 537 ? -6.09 28.812 34.125 1 84.38 537 ASP B CA 1
ATOM 10164 C C . ASP B 1 537 ? -5.801 27.438 33.5 1 84.38 537 ASP B C 1
ATOM 10166 O O . ASP B 1 537 ? -5.121 27.344 32.469 1 84.38 537 ASP B O 1
ATOM 10170 N N . GLU B 1 538 ? -6.34 26.531 34.156 1 83.62 538 GLU B N 1
ATOM 10171 C CA . GLU B 1 538 ? -6.113 25.172 33.688 1 83.62 538 GLU B CA 1
ATOM 10172 C C . GLU B 1 538 ? -7.234 24.703 32.781 1 83.62 538 GLU B C 1
ATOM 10174 O O . GLU B 1 538 ? -6.973 24.188 31.688 1 83.62 538 GLU B O 1
ATOM 10179 N N . PHE B 1 539 ? -8.469 24.875 33.281 1 87.06 539 PHE B N 1
ATOM 10180 C CA . PHE B 1 539 ? -9.539 24.203 32.531 1 87.06 539 PHE B CA 1
ATOM 10181 C C . PHE B 1 539 ? -10.062 25.094 31.406 1 87.06 539 PHE B C 1
ATOM 10183 O O . PHE B 1 539 ? -10.672 24.609 30.453 1 87.06 539 PHE B O 1
ATOM 10190 N N . ILE B 1 540 ? -9.875 26.422 31.453 1 87.62 540 ILE B N 1
ATOM 10191 C CA . ILE B 1 540 ? -10.398 27.312 30.422 1 87.62 540 ILE B CA 1
ATOM 10192 C C . ILE B 1 540 ? -9.703 27.047 29.094 1 87.62 540 ILE B C 1
ATOM 10194 O O . ILE B 1 540 ? -10.352 26.891 28.062 1 87.62 540 ILE B O 1
ATOM 10198 N N . PRO B 1 541 ? -8.352 26.938 29.109 1 81 541 PRO B N 1
ATOM 10199 C CA . PRO B 1 541 ? -7.691 26.625 27.844 1 81 541 PRO B CA 1
ATOM 10200 C C . PRO B 1 541 ? -8.164 25.312 27.234 1 81 541 PRO B C 1
ATOM 10202 O O . PRO B 1 541 ? -8.312 25.203 26.016 1 81 541 PRO B O 1
ATOM 10205 N N . ILE B 1 542 ? -8.414 24.391 28.062 1 75.5 542 ILE B N 1
ATOM 10206 C CA . ILE B 1 542 ? -8.898 23.094 27.609 1 75.5 542 ILE B CA 1
ATOM 10207 C C . ILE B 1 542 ? -10.281 23.234 26.984 1 75.5 542 ILE B C 1
ATOM 10209 O O . ILE B 1 542 ? -10.555 22.672 25.922 1 75.5 542 ILE B O 1
ATOM 10213 N N . ALA B 1 543 ? -11.117 24.031 27.641 1 82.25 543 ALA B N 1
ATOM 10214 C CA . ALA B 1 543 ? -12.461 24.297 27.125 1 82.25 543 ALA B CA 1
ATOM 10215 C C . ALA B 1 543 ? -12.406 25.016 25.781 1 82.25 543 ALA B C 1
ATOM 10217 O O . ALA B 1 543 ? -13.195 24.719 24.891 1 82.25 543 ALA B O 1
ATOM 10218 N N . GLU B 1 544 ? -11.523 25.891 25.625 1 78.88 544 GLU B N 1
ATOM 10219 C CA . GLU B 1 544 ? -11.367 26.656 24.391 1 78.88 544 GLU B CA 1
ATOM 10220 C C . GLU B 1 544 ? -10.906 25.766 23.234 1 78.88 544 GLU B C 1
ATOM 10222 O O . GLU B 1 544 ? -11.484 25.797 22.156 1 78.88 544 GLU B O 1
ATOM 10227 N N . ASN B 1 545 ? -9.969 25.016 23.625 1 63.34 545 ASN B N 1
ATOM 10228 C CA . ASN B 1 545 ? -9.398 24.141 22.594 1 63.34 545 ASN B CA 1
ATOM 10229 C C . ASN B 1 545 ? -10.391 23.078 22.141 1 63.34 545 ASN B C 1
ATOM 10231 O O . ASN B 1 545 ? -10.344 22.625 21 1 63.34 545 ASN B O 1
ATOM 10235 N N . SER B 1 546 ? -11.305 22.734 23.078 1 63.75 546 SER B N 1
ATOM 10236 C CA . SER B 1 546 ? -12.266 21.672 22.781 1 63.75 546 SER B CA 1
ATOM 10237 C C . SER B 1 546 ? -13.57 22.25 22.234 1 63.75 546 SER B C 1
ATOM 10239 O O . SER B 1 546 ? -14.445 21.516 21.797 1 63.75 546 SER B O 1
ATOM 10241 N N . GLY B 1 547 ? -13.719 23.562 22.328 1 71.56 547 GLY B N 1
ATOM 10242 C CA . GLY B 1 547 ? -14.945 24.203 21.906 1 71.56 547 GLY B CA 1
ATOM 10243 C C . GLY B 1 547 ? -16.031 24.203 22.969 1 71.56 547 GLY B C 1
ATOM 10244 O O . GLY B 1 547 ? -17.062 24.859 22.812 1 71.56 547 GLY B O 1
ATOM 10245 N N . LEU B 1 548 ? -15.836 23.484 24.031 1 79.06 548 LEU B N 1
ATOM 10246 C CA . LEU B 1 548 ? -16.797 23.391 25.109 1 79.06 548 LEU B CA 1
ATOM 10247 C C . LEU B 1 548 ? -17.031 24.75 25.766 1 79.06 548 LEU B C 1
ATOM 10249 O O . LEU B 1 548 ? -18.031 24.953 26.453 1 79.06 548 LEU B O 1
ATOM 10253 N N . ILE B 1 549 ? -16.141 25.719 25.438 1 86.56 549 ILE B N 1
ATOM 10254 C CA . ILE B 1 549 ? -16.203 27.031 26.047 1 86.56 549 ILE B CA 1
ATOM 10255 C C . ILE B 1 549 ? -17.484 27.75 25.609 1 86.56 549 ILE B C 1
ATOM 10257 O O . ILE B 1 549 ? -18 28.609 26.328 1 86.56 549 ILE B O 1
ATOM 10261 N N . VAL B 1 550 ? -18.047 27.391 24.469 1 84.19 550 VAL B N 1
ATOM 10262 C CA . VAL B 1 550 ? -19.25 28.016 23.953 1 84.19 550 VAL B CA 1
ATOM 10263 C C . VAL B 1 550 ? -20.453 27.625 24.812 1 84.19 550 VAL B C 1
ATOM 10265 O O . VAL B 1 550 ? -21.234 28.484 25.234 1 84.19 550 VAL B O 1
ATOM 10268 N N . SER B 1 551 ? -20.562 26.359 25.156 1 87.81 551 SER B N 1
ATOM 10269 C CA . SER B 1 551 ? -21.641 25.875 26 1 87.81 551 SER B CA 1
ATOM 10270 C C . SER B 1 551 ? -21.5 26.406 27.422 1 87.81 551 SER B C 1
ATOM 10272 O O . SER B 1 551 ? -22.484 26.766 28.062 1 87.81 551 SER B O 1
ATOM 10274 N N . ILE B 1 552 ? -20.297 26.406 27.875 1 91.38 552 ILE B N 1
ATOM 10275 C CA . ILE B 1 552 ? -20.047 26.922 29.203 1 91.38 552 ILE B CA 1
ATOM 10276 C C . ILE B 1 552 ? -20.438 28.391 29.281 1 91.38 552 ILE B C 1
ATOM 10278 O O . ILE B 1 552 ? -21.094 28.828 30.234 1 91.38 552 ILE B O 1
ATOM 10282 N N . GLY B 1 553 ? -20.062 29.141 28.234 1 93.81 553 GLY B N 1
ATOM 10283 C CA . GLY B 1 553 ? -20.406 30.547 28.172 1 93.81 553 GLY B CA 1
ATOM 10284 C C . GLY B 1 553 ? -21.906 30.781 28.234 1 93.81 553 GLY B C 1
ATOM 10285 O O . GLY B 1 553 ? -22.375 31.703 28.922 1 93.81 553 GLY B O 1
ATOM 10286 N N . ARG B 1 554 ? -22.656 30 27.609 1 92.19 554 ARG B N 1
ATOM 10287 C CA . ARG B 1 554 ? -24.109 30.125 27.625 1 92.19 554 ARG B CA 1
ATOM 10288 C C . ARG B 1 554 ? -24.672 29.859 29.016 1 92.19 554 ARG B C 1
ATOM 10290 O O . ARG B 1 554 ? -25.562 30.562 29.484 1 92.19 554 ARG B O 1
ATOM 10297 N N . CYS B 1 555 ? -24.141 28.828 29.656 1 92.56 555 CYS B N 1
ATOM 10298 C CA . CYS B 1 555 ? -24.562 28.5 31.016 1 92.56 555 CYS B CA 1
ATOM 10299 C C . CYS B 1 555 ? -24.281 29.641 31.984 1 92.56 555 CYS B C 1
ATOM 10301 O O . CYS B 1 555 ? -25.109 29.953 32.844 1 92.56 555 CYS B O 1
ATOM 10303 N N . VAL B 1 556 ? -23.125 30.219 31.812 1 95.06 556 VAL B N 1
ATOM 10304 C CA . VAL B 1 556 ? -22.734 31.328 32.688 1 95.06 556 VAL B CA 1
ATOM 10305 C C . VAL B 1 556 ? -23.672 32.5 32.438 1 95.06 556 VAL B C 1
ATOM 10307 O O . VAL B 1 556 ? -24.156 33.125 33.406 1 95.06 556 VAL B O 1
ATOM 10310 N N . ARG B 1 557 ? -23.984 32.812 31.25 1 95.88 557 ARG B N 1
ATOM 10311 C CA . ARG B 1 557 ? -24.891 33.906 30.922 1 95.88 557 ARG B CA 1
ATOM 10312 C C . ARG B 1 557 ? -26.281 33.688 31.516 1 95.88 557 ARG B C 1
ATOM 10314 O O . ARG B 1 557 ? -26.875 34.594 32.062 1 95.88 557 ARG B O 1
ATOM 10321 N N . GLN B 1 558 ? -26.734 32.5 31.406 1 94.81 558 GLN B N 1
ATOM 10322 C CA . GLN B 1 558 ? -28.047 32.156 31.953 1 94.81 558 GLN B CA 1
ATOM 10323 C C . GLN B 1 558 ? -28.062 32.375 33.469 1 94.81 558 GLN B C 1
ATOM 10325 O O . GLN B 1 558 ? -28.984 32.969 34 1 94.81 558 GLN B O 1
ATOM 10330 N N . ALA B 1 559 ? -27.078 31.828 34.094 1 94.94 559 ALA B N 1
ATOM 10331 C CA . ALA B 1 559 ? -27 31.922 35.562 1 94.94 559 ALA B CA 1
ATOM 10332 C C . ALA B 1 559 ? -26.891 33.375 36 1 94.94 559 ALA B C 1
ATOM 10334 O O . ALA B 1 559 ? -27.469 33.781 37 1 94.94 559 ALA B O 1
ATOM 10335 N N . VAL B 1 560 ? -26.141 34.156 35.281 1 96.81 560 VAL B N 1
ATOM 10336 C CA . VAL B 1 560 ? -25.938 35.562 35.594 1 96.81 560 VAL B CA 1
ATOM 10337 C C . VAL B 1 560 ? -27.234 36.312 35.438 1 96.81 560 VAL B C 1
ATOM 10339 O O . VAL B 1 560 ? -27.625 37.125 36.281 1 96.81 560 VAL B O 1
ATOM 10342 N N . MET B 1 561 ? -27.922 36.094 34.375 1 96.12 561 MET B N 1
ATOM 10343 C CA . MET B 1 561 ? -29.172 36.781 34.094 1 96.12 561 MET B CA 1
ATOM 10344 C C . MET B 1 561 ? -30.234 36.406 35.125 1 96.12 561 MET B C 1
ATOM 10346 O O . MET B 1 561 ? -31 37.281 35.562 1 96.12 561 MET B O 1
ATOM 10350 N N . GLN B 1 562 ? -30.25 35.188 35.531 1 95.25 562 GLN B N 1
ATOM 10351 C CA . GLN B 1 562 ? -31.125 34.781 36.594 1 95.25 562 GLN B CA 1
ATOM 10352 C C . GLN B 1 562 ? -30.797 35.5 37.906 1 95.25 562 GLN B C 1
ATOM 10354 O O . GLN B 1 562 ? -31.703 35.906 38.625 1 95.25 562 GLN B O 1
ATOM 10359 N N . THR B 1 563 ? -29.562 35.562 38.156 1 96.06 563 THR B N 1
ATOM 10360 C CA . THR B 1 563 ? -29.109 36.25 39.375 1 96.06 563 THR B CA 1
ATOM 10361 C C . THR B 1 563 ? -29.531 37.719 39.344 1 96.06 563 THR B C 1
ATOM 10363 O O . THR B 1 563 ? -29.938 38.281 40.375 1 96.06 563 THR B O 1
ATOM 10366 N N . ILE B 1 564 ? -29.469 38.375 38.25 1 96.19 564 ILE B N 1
ATOM 10367 C CA . ILE B 1 564 ? -29.859 39.75 38.125 1 96.19 564 ILE B CA 1
ATOM 10368 C C . ILE B 1 564 ? -31.359 39.906 38.406 1 96.19 564 ILE B C 1
ATOM 10370 O O . ILE B 1 564 ? -31.766 40.844 39.094 1 96.19 564 ILE B O 1
ATOM 10374 N N . VAL B 1 565 ? -32.125 38.969 37.875 1 94.75 565 VAL B N 1
ATOM 10375 C CA . VAL B 1 565 ? -33.562 39 38.125 1 94.75 565 VAL B CA 1
ATOM 10376 C C . VAL B 1 565 ? -33.844 38.844 39.625 1 94.75 565 VAL B C 1
ATOM 10378 O O . VAL B 1 565 ? -34.719 39.531 40.156 1 94.75 565 VAL B O 1
ATOM 10381 N N . GLU B 1 566 ? -33.125 38.031 40.25 1 94.56 566 GLU B N 1
ATOM 10382 C CA . GLU B 1 566 ? -33.281 37.812 41.688 1 94.56 566 GLU B CA 1
ATOM 10383 C C . GLU B 1 566 ? -32.906 39.062 42.469 1 94.56 566 GLU B C 1
ATOM 10385 O O . GLU B 1 566 ? -33.625 39.438 43.406 1 94.56 566 GLU B O 1
ATOM 10390 N N . MET B 1 567 ? -31.906 39.656 42.125 1 94.69 567 MET B N 1
ATOM 10391 C CA . MET B 1 567 ? -31.469 40.875 42.781 1 94.69 567 MET B CA 1
ATOM 10392 C C . MET B 1 567 ? -32.469 42 42.594 1 94.69 567 MET B C 1
ATOM 10394 O O . MET B 1 567 ? -32.719 42.781 43.5 1 94.69 567 MET B O 1
ATOM 10398 N N . GLN B 1 568 ? -32.969 42.094 41.469 1 91.25 568 GLN B N 1
ATOM 10399 C CA . GLN B 1 568 ? -34 43.094 41.188 1 91.25 568 GLN B CA 1
ATOM 10400 C C . GLN B 1 568 ? -35.219 42.844 42.062 1 91.25 568 GLN B C 1
ATOM 10402 O O . GLN B 1 568 ? -35.812 43.812 42.562 1 91.25 568 GLN B O 1
ATOM 10407 N N . ALA B 1 569 ? -35.625 41.688 42.188 1 91.56 569 ALA B N 1
ATOM 10408 C CA . ALA B 1 569 ? -36.781 41.344 42.969 1 91.56 569 ALA B CA 1
ATOM 10409 C C . ALA B 1 569 ? -36.562 41.688 44.438 1 91.56 569 ALA B C 1
ATOM 10411 O O . ALA B 1 569 ? -37.5 42.031 45.156 1 91.56 569 ALA B O 1
ATOM 10412 N N . LEU B 1 570 ? -35.312 41.625 44.844 1 92.81 570 LEU B N 1
ATOM 10413 C CA . LEU B 1 570 ? -34.969 41.938 46.25 1 92.81 570 LEU B CA 1
ATOM 10414 C C . LEU B 1 570 ? -34.719 43.406 46.438 1 92.81 570 LEU B C 1
ATOM 10416 O O . LEU B 1 570 ? -34.531 43.875 47.594 1 92.81 570 LEU B O 1
ATOM 10420 N N . GLY B 1 571 ? -34.656 44.156 45.344 1 89.25 571 GLY B N 1
ATOM 10421 C CA . GLY B 1 571 ? -34.531 45.594 45.406 1 89.25 571 GLY B CA 1
ATOM 10422 C C . GLY B 1 571 ? -33.094 46.094 45.438 1 89.25 571 GLY B C 1
ATOM 10423 O O . GLY B 1 571 ? -32.812 47.188 45.906 1 89.25 571 GLY B O 1
ATOM 10424 N N . TRP B 1 572 ? -32.188 45.219 45.125 1 90.19 572 TRP B N 1
ATOM 10425 C CA . TRP B 1 572 ? -30.766 45.594 45.094 1 90.19 572 TRP B CA 1
ATOM 10426 C C . TRP B 1 572 ? -30.172 45.438 43.688 1 90.19 572 TRP B C 1
ATOM 10428 O O . TRP B 1 572 ? -29.266 44.656 43.469 1 90.19 572 TRP B O 1
ATOM 10438 N N . PRO B 1 573 ? -30.641 46.188 42.75 1 91.19 573 PRO B N 1
ATOM 10439 C CA . PRO B 1 573 ? -30.094 46.031 41.406 1 91.19 573 PRO B CA 1
ATOM 10440 C C . PRO B 1 573 ? -28.594 46.312 41.344 1 91.19 573 PRO B C 1
ATOM 10442 O O . PRO B 1 573 ? -28.125 47.281 41.906 1 91.19 573 PRO B O 1
ATOM 10445 N N . MET B 1 574 ? -27.859 45.312 40.844 1 94.12 574 MET B N 1
ATOM 10446 C CA . MET B 1 574 ? -26.406 45.406 40.719 1 94.12 574 MET B CA 1
ATOM 10447 C C . MET B 1 574 ? -25.938 44.906 39.375 1 94.12 574 MET B C 1
ATOM 10449 O O . MET B 1 574 ? -26.422 43.875 38.875 1 94.12 574 MET B O 1
ATOM 10453 N N . SER B 1 575 ? -25.016 45.625 38.781 1 96 575 SER B N 1
ATOM 10454 C CA . SER B 1 575 ? -24.453 45.219 37.5 1 96 575 SER B CA 1
ATOM 10455 C C . SER B 1 575 ? -23.469 44.062 37.688 1 96 575 SER B C 1
ATOM 10457 O O . SER B 1 575 ? -22.688 44.062 38.625 1 96 575 SER B O 1
ATOM 10459 N N . LEU B 1 576 ? -23.594 43.156 36.812 1 97.75 576 LEU B N 1
ATOM 10460 C CA . LEU B 1 576 ? -22.672 42 36.844 1 97.75 576 LEU B CA 1
ATOM 10461 C C . LEU B 1 576 ? -21.859 41.938 35.562 1 97.75 576 LEU B C 1
ATOM 10463 O O . LEU B 1 576 ? -22.391 42.188 34.469 1 97.75 576 LEU B O 1
ATOM 10467 N N . ALA B 1 577 ? -20.516 41.719 35.688 1 97.62 577 ALA B N 1
ATOM 10468 C CA . ALA B 1 577 ? -19.609 41.594 34.531 1 97.62 577 ALA B CA 1
ATOM 10469 C C . ALA B 1 577 ? -19.297 40.125 34.25 1 97.62 577 ALA B C 1
ATOM 10471 O O . ALA B 1 577 ? -18.969 39.375 35.156 1 97.62 577 ALA B O 1
ATOM 10472 N N . ILE B 1 578 ? -19.406 39.781 33 1 96 578 ILE B N 1
ATOM 10473 C CA . ILE B 1 578 ? -19.188 38.375 32.594 1 96 578 ILE B CA 1
ATOM 10474 C C . ILE B 1 578 ? -18 38.312 31.625 1 96 578 ILE B C 1
ATOM 10476 O O . ILE B 1 578 ? -17.891 39.125 30.703 1 96 578 ILE B O 1
ATOM 10480 N N . ASN B 1 579 ? -17.094 37.344 31.875 1 93.81 579 ASN B N 1
ATOM 10481 C CA . ASN B 1 579 ? -16 37.094 30.938 1 93.81 579 ASN B CA 1
ATOM 10482 C C . ASN B 1 579 ? -16.484 36.344 29.703 1 93.81 579 ASN B C 1
ATOM 10484 O O . ASN B 1 579 ? -17.25 35.375 29.812 1 93.81 579 ASN B O 1
ATOM 10488 N N . VAL B 1 580 ? -16.078 36.781 28.516 1 92.19 580 VAL B N 1
ATOM 10489 C CA . VAL B 1 580 ? -16.453 36.156 27.25 1 92.19 580 VAL B CA 1
ATOM 10490 C C . VAL B 1 580 ? -15.195 35.656 26.531 1 92.19 580 VAL B C 1
ATOM 10492 O O . VAL B 1 580 ? -14.25 36.438 26.328 1 92.19 580 VAL B O 1
ATOM 10495 N N . SER B 1 581 ? -15.234 34.375 26.172 1 88.19 581 SER B N 1
ATOM 10496 C CA . SER B 1 581 ? -14.094 33.812 25.469 1 88.19 581 SER B CA 1
ATOM 10497 C C . SER B 1 581 ? -14.086 34.219 24 1 88.19 581 SER B C 1
ATOM 10499 O O . SER B 1 581 ? -15.148 34.344 23.375 1 88.19 581 SER B O 1
ATOM 10501 N N . THR B 1 582 ? -12.898 34.344 23.438 1 79.56 582 THR B N 1
ATOM 10502 C CA . THR B 1 582 ? -12.734 34.688 22.031 1 79.56 582 THR B CA 1
ATOM 10503 C C . THR B 1 582 ? -13.344 33.594 21.141 1 79.56 582 THR B C 1
ATOM 10505 O O . THR B 1 582 ? -13.789 33.906 20.031 1 79.56 582 THR B O 1
ATOM 10508 N N . PHE B 1 583 ? -13.461 32.406 21.672 1 75.5 583 PHE B N 1
ATOM 10509 C CA . PHE B 1 583 ? -13.938 31.25 20.906 1 75.5 583 PHE B CA 1
ATOM 10510 C C . PHE B 1 583 ? -15.445 31.344 20.688 1 75.5 583 PHE B C 1
ATOM 10512 O O . PHE B 1 583 ? -15.984 30.703 19.766 1 75.5 583 PHE B O 1
ATOM 10519 N N . GLU B 1 584 ? -16.094 32.094 21.469 1 84 584 GLU B N 1
ATOM 10520 C CA . GLU B 1 584 ? -17.516 32.312 21.312 1 84 584 GLU B CA 1
ATOM 10521 C C . GLU B 1 584 ? -17.812 33.219 20.109 1 84 584 GLU B C 1
ATOM 10523 O O . GLU B 1 584 ? -18.953 33.281 19.641 1 84 584 GLU B O 1
ATOM 10528 N N . PHE B 1 585 ? -16.75 33.875 19.656 1 79 585 PHE B N 1
ATOM 10529 C CA . PHE B 1 585 ? -16.891 34.781 18.547 1 79 585 PHE B CA 1
ATOM 10530 C C . PHE B 1 585 ? -16.094 34.281 17.344 1 79 585 PHE B C 1
ATOM 10532 O O . PHE B 1 585 ? -15.805 35.062 16.422 1 79 585 PHE B O 1
ATOM 10539 N N . TRP B 1 586 ? -15.75 33.094 17.391 1 66.38 586 TRP B N 1
ATOM 10540 C CA . TRP B 1 586 ? -14.766 32.594 16.438 1 66.38 586 TRP B CA 1
ATOM 10541 C C . TRP B 1 586 ? -15.312 32.594 15.016 1 66.38 586 TRP B C 1
ATOM 10543 O O . TRP B 1 586 ? -14.555 32.719 14.055 1 66.38 586 TRP B O 1
ATOM 10553 N N . SER B 1 587 ? -16.656 32.438 14.844 1 63.19 587 SER B N 1
ATOM 10554 C CA . SER B 1 587 ? -17.297 32.438 13.539 1 63.19 587 SER B CA 1
ATOM 10555 C C . SER B 1 587 ? -18.516 33.344 13.516 1 63.19 587 SER B C 1
ATOM 10557 O O . SER B 1 587 ? -19 33.75 14.57 1 63.19 587 SER B O 1
ATOM 10559 N N . HIS B 1 588 ? -18.891 33.594 12.273 1 70.62 588 HIS B N 1
ATOM 10560 C CA . HIS B 1 588 ? -20.078 34.438 12.148 1 70.62 588 HIS B CA 1
ATOM 10561 C C . HIS B 1 588 ? -21.297 33.781 12.781 1 70.62 588 HIS B C 1
ATOM 10563 O O . HIS B 1 588 ? -22.094 34.438 13.438 1 70.62 588 HIS B O 1
ATOM 10569 N N . GLU B 1 589 ? -21.297 32.531 12.594 1 70.38 589 GLU B N 1
ATOM 10570 C CA . GLU B 1 589 ? -22.422 31.781 13.156 1 70.38 589 GLU B CA 1
ATOM 10571 C C . GLU B 1 589 ? -22.391 31.812 14.688 1 70.38 589 GLU B C 1
ATOM 10573 O O . GLU B 1 589 ? -23.438 31.969 15.32 1 70.38 589 GLU B O 1
ATOM 10578 N N . LEU B 1 590 ? -21.25 31.656 15.164 1 75.81 590 LEU B N 1
ATOM 10579 C CA . LEU B 1 590 ? -21.109 31.688 16.625 1 75.81 590 LEU B CA 1
ATOM 10580 C C . LEU B 1 590 ? -21.438 33.062 17.172 1 75.81 590 LEU B C 1
ATOM 10582 O O . LEU B 1 590 ? -22.016 33.188 18.25 1 75.81 590 LEU B O 1
ATOM 10586 N N . GLN B 1 591 ? -21.094 34.094 16.438 1 84.56 591 GLN B N 1
ATOM 10587 C CA . GLN B 1 591 ? -21.406 35.469 16.828 1 84.56 591 GLN B CA 1
ATOM 10588 C C . GLN B 1 591 ? -22.906 35.719 16.875 1 84.56 591 GLN B C 1
ATOM 10590 O O . GLN B 1 591 ? -23.422 36.281 17.828 1 84.56 591 GLN B O 1
ATOM 10595 N N . ASP B 1 592 ? -23.484 35.219 15.859 1 83.44 592 ASP B N 1
ATOM 10596 C CA . ASP B 1 592 ? -24.938 35.344 15.812 1 83.44 592 ASP B CA 1
ATOM 10597 C C . ASP B 1 592 ? -25.594 34.562 16.938 1 83.44 592 ASP B C 1
ATOM 10599 O O . ASP B 1 592 ? -26.531 35.031 17.578 1 83.44 592 ASP B O 1
ATOM 10603 N N . GLU B 1 593 ? -25.109 33.438 17.156 1 85.62 593 GLU B N 1
ATOM 10604 C CA . GLU B 1 593 ? -25.625 32.594 18.234 1 85.62 593 GLU B CA 1
ATOM 10605 C C . GLU B 1 593 ? -25.438 33.281 19.578 1 85.62 593 GLU B C 1
ATOM 10607 O O . GLU B 1 593 ? -26.297 33.156 20.469 1 85.62 593 GLU B O 1
ATOM 10612 N N . PHE B 1 594 ? -24.359 33.844 19.688 1 91.06 594 PHE B N 1
ATOM 10613 C CA . PHE B 1 594 ? -24.062 34.594 20.922 1 91.06 594 PHE B CA 1
ATOM 10614 C C . PHE B 1 594 ? -25.109 35.656 21.156 1 91.06 594 PHE B C 1
ATOM 10616 O O . PHE B 1 594 ? -25.656 35.781 22.266 1 91.06 594 PHE B O 1
ATOM 10623 N N . CYS B 1 595 ? -25.406 36.406 20.203 1 91.25 595 CYS B N 1
ATOM 10624 C CA . CYS B 1 595 ? -26.391 37.469 20.312 1 91.25 595 CYS B CA 1
ATOM 10625 C C . CYS B 1 595 ? -27.781 36.906 20.609 1 91.25 595 CYS B C 1
ATOM 10627 O O . CYS B 1 595 ? -28.484 37.438 21.469 1 91.25 595 CYS B O 1
ATOM 10629 N N . ASP B 1 596 ? -28.016 35.906 19.953 1 91.31 596 ASP B N 1
ATOM 10630 C CA . ASP B 1 596 ? -29.328 35.281 20.109 1 91.31 596 ASP B CA 1
ATOM 10631 C C . ASP B 1 596 ? -29.484 34.625 21.484 1 91.31 596 ASP B C 1
ATOM 10633 O O . ASP B 1 596 ? -30.609 34.5 21.984 1 91.31 596 ASP B O 1
ATOM 10637 N N . SER B 1 597 ? -28.391 34.281 21.984 1 93.19 597 SER B N 1
ATOM 10638 C CA . SER B 1 597 ? -28.438 33.562 23.266 1 93.19 597 SER B CA 1
ATOM 10639 C C . SER B 1 597 ? -29.094 34.438 24.344 1 93.19 597 SER B C 1
ATOM 10641 O O . SER B 1 597 ? -29.797 33.906 25.203 1 93.19 597 SER B O 1
ATOM 10643 N N . PHE B 1 598 ? -28.969 35.719 24.375 1 94.19 598 PHE B N 1
ATOM 10644 C CA . PHE B 1 598 ? -29.562 36.594 25.359 1 94.19 598 PHE B CA 1
ATOM 10645 C C . PHE B 1 598 ? -31.078 36.562 25.25 1 94.19 598 PHE B C 1
ATOM 10647 O O . PHE B 1 598 ? -31.781 36.5 26.266 1 94.19 598 PHE B O 1
ATOM 10654 N N . THR B 1 599 ? -31.5 36.656 24.016 1 91.62 599 THR B N 1
ATOM 10655 C CA . THR B 1 599 ? -32.938 36.625 23.781 1 91.62 599 THR B CA 1
ATOM 10656 C C . THR B 1 599 ? -33.531 35.281 24.203 1 91.62 599 THR B C 1
ATOM 10658 O O . THR B 1 599 ? -34.562 35.219 24.844 1 91.62 599 THR B O 1
ATOM 10661 N N . ASP B 1 600 ? -32.875 34.312 23.875 1 93 600 ASP B N 1
ATOM 10662 C CA . ASP B 1 600 ? -33.312 32.969 24.219 1 93 600 ASP B CA 1
ATOM 10663 C C . ASP B 1 600 ? -33.406 32.781 25.719 1 93 600 ASP B C 1
ATOM 10665 O O . ASP B 1 600 ? -34.375 32.188 26.219 1 93 600 ASP B O 1
ATOM 10669 N N . ILE B 1 601 ? -32.438 33.188 26.359 1 93.5 601 ILE B N 1
ATOM 10670 C CA . ILE B 1 601 ? -32.375 33.031 27.812 1 93.5 601 ILE B CA 1
ATOM 10671 C C . ILE B 1 601 ? -33.531 33.812 28.469 1 93.5 601 ILE B C 1
ATOM 10673 O O . ILE B 1 601 ? -34.156 33.312 29.406 1 93.5 601 ILE B O 1
ATOM 10677 N N . ILE B 1 602 ? -33.781 34.969 28.047 1 92.38 602 ILE B N 1
ATOM 10678 C CA . ILE B 1 602 ? -34.844 35.812 28.609 1 92.38 602 ILE B CA 1
ATOM 10679 C C . ILE B 1 602 ? -36.188 35.156 28.422 1 92.38 602 ILE B C 1
ATOM 10681 O O . ILE B 1 602 ? -37.031 35.156 29.328 1 92.38 602 ILE B O 1
ATOM 10685 N N . GLU B 1 603 ? -36.406 34.656 27.281 1 91.38 603 GLU B N 1
ATOM 10686 C CA . GLU B 1 603 ? -37.625 33.938 26.984 1 91.38 603 GLU B CA 1
ATOM 10687 C C . GLU B 1 603 ? -37.781 32.719 27.906 1 91.38 603 GLU B C 1
ATOM 10689 O O . GLU B 1 603 ? -38.906 32.438 28.391 1 91.38 603 GLU B O 1
ATOM 10694 N N . GLY B 1 604 ? -36.781 32.125 28.109 1 91.06 604 GLY B N 1
ATOM 10695 C CA . GLY B 1 604 ? -36.812 30.953 28.984 1 91.06 604 GLY B CA 1
ATOM 10696 C C . GLY B 1 604 ? -37.094 31.312 30.438 1 91.06 604 GLY B C 1
ATOM 10697 O O . GLY B 1 604 ? -37.719 30.531 31.156 1 91.06 604 GLY B O 1
ATOM 10698 N N . LEU B 1 605 ? -36.531 32.375 30.844 1 91.38 605 LEU B N 1
ATOM 10699 C CA . LEU B 1 605 ? -36.719 32.844 32.219 1 91.38 605 LEU B CA 1
ATOM 10700 C C . LEU B 1 605 ? -38.125 33.438 32.406 1 91.38 605 LEU B C 1
ATOM 10702 O O . LEU B 1 605 ? -38.562 33.688 33.531 1 91.38 605 LEU B O 1
ATOM 10706 N N . GLY B 1 606 ? -38.875 33.75 31.375 1 88.56 606 GLY B N 1
ATOM 10707 C CA . GLY B 1 606 ? -40.188 34.312 31.422 1 88.56 606 GLY B CA 1
ATOM 10708 C C . GLY B 1 606 ? -40.219 35.781 31.812 1 88.56 606 GLY B C 1
ATOM 10709 O O . GLY B 1 606 ? -41.156 36.25 32.438 1 88.56 606 GLY B O 1
ATOM 10710 N N . VAL B 1 607 ? -39.125 36.438 31.469 1 87.5 607 VAL B N 1
ATOM 10711 C CA . VAL B 1 607 ? -39.031 37.844 31.828 1 87.5 607 VAL B CA 1
ATOM 10712 C C . VAL B 1 607 ? -39.281 38.688 30.594 1 87.5 607 VAL B C 1
ATOM 10714 O O . VAL B 1 607 ? -38.719 38.438 29.516 1 87.5 607 VAL B O 1
ATOM 10717 N N . GLU B 1 608 ? -40.25 39.625 30.641 1 81.88 608 GLU B N 1
ATOM 10718 C CA . GLU B 1 608 ? -40.594 40.438 29.5 1 81.88 608 GLU B CA 1
ATOM 10719 C C . GLU B 1 608 ? -39.656 41.625 29.328 1 81.88 608 GLU B C 1
ATOM 10721 O O . GLU B 1 608 ? -39.219 41.938 28.219 1 81.88 608 GLU B O 1
ATOM 10726 N N . ASP B 1 609 ? -39.344 42.344 30.453 1 87.62 609 ASP B N 1
ATOM 10727 C CA . ASP B 1 609 ? -38.469 43.531 30.375 1 87.62 609 ASP B CA 1
ATOM 10728 C C . ASP B 1 609 ? -37.188 43.312 31.188 1 87.62 609 ASP B C 1
ATOM 10730 O O . ASP B 1 609 ? -37.125 43.75 32.344 1 87.62 609 ASP B O 1
ATOM 10734 N N . PHE B 1 610 ? -36.219 42.719 30.562 1 93.5 610 PHE B N 1
ATOM 10735 C CA . PHE B 1 610 ? -34.969 42.469 31.25 1 93.5 610 PHE B CA 1
ATOM 10736 C C . PHE B 1 610 ? -34.062 43.719 31.188 1 93.5 610 PHE B C 1
ATOM 10738 O O . PHE B 1 610 ? -33.938 44.312 30.125 1 93.5 610 PHE B O 1
ATOM 10745 N N . PRO B 1 611 ? -33.406 44.125 32.25 1 94.94 611 PRO B N 1
ATOM 10746 C CA . PRO B 1 611 ? -32.531 45.281 32.281 1 94.94 611 PRO B CA 1
ATOM 10747 C C . PRO B 1 611 ? -31.125 44.969 31.766 1 94.94 611 PRO B C 1
ATOM 10749 O O . PRO B 1 611 ? -30.188 44.781 32.562 1 94.94 611 PRO B O 1
ATOM 10752 N N . TYR B 1 612 ? -30.906 45.062 30.531 1 95.69 612 TYR B N 1
ATOM 10753 C CA . TYR B 1 612 ? -29.656 44.688 29.891 1 95.69 612 TYR B CA 1
ATOM 10754 C C . TYR B 1 612 ? -28.516 45.594 30.359 1 95.69 612 TYR B C 1
ATOM 10756 O O . TYR B 1 612 ? -27.344 45.219 30.266 1 95.69 612 TYR B O 1
ATOM 10764 N N . GLU B 1 613 ? -28.828 46.719 30.859 1 95.06 613 GLU B N 1
ATOM 10765 C CA . GLU B 1 613 ? -27.828 47.688 31.312 1 95.06 613 GLU B CA 1
ATOM 10766 C C . GLU B 1 613 ? -27.062 47.156 32.531 1 95.06 613 GLU B C 1
ATOM 10768 O O . GLU B 1 613 ? -26 47.656 32.875 1 95.06 613 GLU B O 1
ATOM 10773 N N . LEU B 1 614 ? -27.641 46.125 33.156 1 96.38 614 LEU B N 1
ATOM 10774 C CA . LEU B 1 614 ? -27 45.531 34.344 1 96.38 614 LEU B CA 1
ATOM 10775 C C . LEU B 1 614 ? -26.031 44.438 33.938 1 96.38 614 LEU B C 1
ATOM 10777 O O . LEU B 1 614 ? -25.484 43.75 34.812 1 96.38 614 LEU B O 1
ATOM 10781 N N . ILE B 1 615 ? -25.781 44.281 32.656 1 96.88 615 ILE B N 1
ATOM 10782 C CA . ILE B 1 615 ? -24.828 43.281 32.188 1 96.88 615 ILE B CA 1
ATOM 10783 C C . ILE B 1 615 ? -23.625 44 31.547 1 96.88 615 ILE B C 1
ATOM 10785 O O . ILE B 1 615 ? -23.812 44.906 30.734 1 96.88 615 ILE B O 1
ATOM 10789 N N . THR B 1 616 ? -22.438 43.594 31.922 1 97.12 616 THR B N 1
ATOM 10790 C CA . THR B 1 616 ? -21.203 44.031 31.266 1 97.12 616 THR B CA 1
ATOM 10791 C C . THR B 1 616 ? -20.438 42.812 30.719 1 97.12 616 THR B C 1
ATOM 10793 O O . THR B 1 616 ? -20.203 41.844 31.438 1 97.12 616 THR B O 1
ATOM 10796 N N . LEU B 1 617 ? -20.156 42.844 29.469 1 96.25 617 LEU B N 1
ATOM 10797 C CA . LEU B 1 617 ? -19.359 41.781 28.859 1 96.25 617 LEU B CA 1
ATOM 10798 C C . LEU B 1 617 ? -17.875 42.156 28.859 1 96.25 617 LEU B C 1
ATOM 10800 O O . LEU B 1 617 ? -17.5 43.219 28.406 1 96.25 617 LEU B O 1
ATOM 10804 N N . GLU B 1 618 ? -17.078 41.281 29.422 1 94.88 618 GLU B N 1
ATOM 10805 C CA . GLU B 1 618 ? -15.633 41.469 29.422 1 94.88 618 GLU B CA 1
ATOM 10806 C C . GLU B 1 618 ? -14.961 40.656 28.328 1 94.88 618 GLU B C 1
ATOM 10808 O O . GLU B 1 618 ? -15.008 39.438 28.328 1 94.88 618 GLU B O 1
ATOM 10813 N N . ILE B 1 619 ? -14.375 41.344 27.422 1 89.12 619 ILE B N 1
ATOM 10814 C CA . ILE B 1 619 ? -13.695 40.688 26.312 1 89.12 619 ILE B CA 1
ATOM 10815 C C . ILE B 1 619 ? -12.203 41 26.359 1 89.12 619 ILE B C 1
ATOM 10817 O O . ILE B 1 619 ? -11.789 41.969 26.969 1 89.12 619 ILE B O 1
ATOM 10821 N N . THR B 1 620 ? -11.477 40 25.859 1 79.69 620 THR B N 1
ATOM 10822 C CA . THR B 1 620 ? -10.031 40.219 25.875 1 79.69 620 THR B CA 1
ATOM 10823 C C . THR B 1 620 ? -9.586 40.969 24.609 1 79.69 620 THR B C 1
ATOM 10825 O O . THR B 1 620 ? -10.328 41.031 23.625 1 79.69 620 THR B O 1
ATOM 10828 N N . GLU B 1 621 ? -8.43 41.375 24.672 1 72.25 621 GLU B N 1
ATOM 10829 C CA . GLU B 1 621 ? -7.859 42.125 23.562 1 72.25 621 GLU B CA 1
ATOM 10830 C C . GLU B 1 621 ? -7.695 41.25 22.328 1 72.25 621 GLU B C 1
ATOM 10832 O O . GLU B 1 621 ? -7.809 41.719 21.203 1 72.25 621 GLU B O 1
ATOM 10837 N N . SER B 1 622 ? -7.418 40 22.562 1 66.69 622 SER B N 1
ATOM 10838 C CA . SER B 1 622 ? -7.176 39.031 21.484 1 66.69 622 SER B CA 1
ATOM 10839 C C . SER B 1 622 ? -8.406 38.875 20.594 1 66.69 622 SER B C 1
ATOM 10841 O O . SER B 1 622 ? -8.281 38.594 19.406 1 66.69 622 SER B O 1
ATOM 10843 N N . LEU B 1 623 ? -9.531 39 21.094 1 66.31 623 LEU B N 1
ATOM 10844 C CA . LEU B 1 623 ? -10.781 38.906 20.328 1 66.31 623 LEU B CA 1
ATOM 10845 C C . LEU B 1 623 ? -10.883 40.031 19.297 1 66.31 623 LEU B C 1
ATOM 10847 O O . LEU B 1 623 ? -11.461 39.844 18.234 1 66.31 623 LEU B O 1
ATOM 10851 N N . LEU B 1 624 ? -10.305 41.125 19.672 1 61.31 624 LEU B N 1
ATOM 10852 C CA . LEU B 1 624 ? -10.461 42.344 18.844 1 61.31 624 LEU B CA 1
ATOM 10853 C C . LEU B 1 624 ? -9.484 42.312 17.672 1 61.31 624 LEU B C 1
ATOM 10855 O O . LEU B 1 624 ? -9.625 43.094 16.719 1 61.31 624 LEU B O 1
ATOM 10859 N N . MET B 1 625 ? -8.469 41.344 17.781 1 55.09 625 MET B N 1
ATOM 10860 C CA . MET B 1 625 ? -7.418 41.312 16.766 1 55.09 625 MET B CA 1
ATOM 10861 C C . MET B 1 625 ? -7.945 40.75 15.453 1 55.09 625 MET B C 1
ATOM 10863 O O . MET B 1 625 ? -7.426 41.094 14.383 1 55.09 625 MET B O 1
ATOM 10867 N N . LYS B 1 626 ? -8.953 40 15.43 1 50.88 626 LYS B N 1
ATOM 10868 C CA . LYS B 1 626 ? -9.406 39.375 14.188 1 50.88 626 LYS B CA 1
ATOM 10869 C C . LYS B 1 626 ? -10.391 40.281 13.453 1 50.88 626 LYS B C 1
ATOM 10871 O O . LYS B 1 626 ? -11.32 40.812 14.062 1 50.88 626 LYS B O 1
ATOM 10876 N N . LYS B 1 627 ? -9.875 41.188 12.508 1 51.91 627 LYS B N 1
ATOM 10877 C CA . LYS B 1 627 ? -10.594 42.188 11.727 1 51.91 627 LYS B CA 1
ATOM 10878 C C . LYS B 1 627 ? -11.945 41.656 11.266 1 51.91 627 LYS B C 1
ATOM 10880 O O . LYS B 1 627 ? -12.125 41.312 10.094 1 51.91 627 LYS B O 1
ATOM 10885 N N . HIS B 1 628 ? -12.805 41.5 12.266 1 61.34 628 HIS B N 1
ATOM 10886 C CA . HIS B 1 628 ? -14.047 40.969 11.734 1 61.34 628 HIS B CA 1
ATOM 10887 C C . HIS B 1 628 ? -15.164 42 11.766 1 61.34 628 HIS B C 1
ATOM 10889 O O . HIS B 1 628 ? -15.562 42.469 12.844 1 61.34 628 HIS B O 1
ATOM 10895 N N . ALA B 1 629 ? -15.469 42.719 10.625 1 67.25 629 ALA B N 1
ATOM 10896 C CA . ALA B 1 629 ? -16.625 43.594 10.469 1 67.25 629 ALA B CA 1
ATOM 10897 C C . ALA B 1 629 ? -17.859 43 11.156 1 67.25 629 ALA B C 1
ATOM 10899 O O . ALA B 1 629 ? -18.609 43.719 11.812 1 67.25 629 ALA B O 1
ATOM 10900 N N . HIS B 1 630 ? -17.922 41.812 11.117 1 78.06 630 HIS B N 1
ATOM 10901 C CA . HIS B 1 630 ? -19.078 41.156 11.703 1 78.06 630 HIS B CA 1
ATOM 10902 C C . HIS B 1 630 ? -19.031 41.219 13.227 1 78.06 630 HIS B C 1
ATOM 10904 O O . HIS B 1 630 ? -20.078 41.406 13.875 1 78.06 630 HIS B O 1
ATOM 10910 N N . LEU B 1 631 ? -17.875 41.156 13.742 1 80.75 631 LEU B N 1
ATOM 10911 C CA . LEU B 1 631 ? -17.734 41.25 15.195 1 80.75 631 LEU B CA 1
ATOM 10912 C C . LEU B 1 631 ? -18.172 42.625 15.695 1 80.75 631 LEU B C 1
ATOM 10914 O O . LEU B 1 631 ? -18.891 42.719 16.703 1 80.75 631 LEU B O 1
ATOM 10918 N N . ILE B 1 632 ? -17.828 43.625 15 1 82.31 632 ILE B N 1
ATOM 10919 C CA . ILE B 1 632 ? -18.172 45 15.375 1 82.31 632 ILE B CA 1
ATOM 10920 C C . ILE B 1 632 ? -19.688 45.188 15.32 1 82.31 632 ILE B C 1
ATOM 10922 O O . ILE B 1 632 ? -20.266 45.812 16.203 1 82.31 632 ILE B O 1
ATOM 10926 N N . GLN B 1 633 ? -20.203 44.656 14.359 1 86.06 633 GLN B N 1
ATOM 10927 C CA . GLN B 1 633 ? -21.656 44.719 14.219 1 86.06 633 GLN B CA 1
ATOM 10928 C C . GLN B 1 633 ? -22.359 44.062 15.398 1 86.06 633 GLN B C 1
ATOM 10930 O O . GLN B 1 633 ? -23.328 44.594 15.945 1 86.06 633 GLN B O 1
ATOM 10935 N N . VAL B 1 634 ? -21.891 42.938 15.742 1 88.19 634 VAL B N 1
ATOM 10936 C CA . VAL B 1 634 ? -22.484 42.188 16.844 1 88.19 634 VAL B CA 1
ATOM 10937 C C . VAL B 1 634 ? -22.328 42.938 18.156 1 88.19 634 VAL B C 1
ATOM 10939 O O . VAL B 1 634 ? -23.281 43.031 18.938 1 88.19 634 VAL B O 1
ATOM 10942 N N . LEU B 1 635 ? -21.203 43.5 18.359 1 89.94 635 LEU B N 1
ATOM 10943 C CA . LEU B 1 635 ? -20.953 44.25 19.578 1 89.94 635 LEU B CA 1
ATOM 10944 C C . LEU B 1 635 ? -21.828 45.5 19.625 1 89.94 635 LEU B C 1
ATOM 10946 O O . LEU B 1 635 ? -22.359 45.844 20.688 1 89.94 635 LEU B O 1
ATOM 10950 N N . ASN B 1 636 ? -22.031 46.062 18.547 1 90.81 636 ASN B N 1
ATOM 10951 C CA . ASN B 1 636 ? -22.906 47.25 18.484 1 90.81 636 ASN B CA 1
ATOM 10952 C C . ASN B 1 636 ? -24.359 46.875 18.766 1 90.81 636 ASN B C 1
ATOM 10954 O O . ASN B 1 636 ? -25.078 47.625 19.438 1 90.81 636 ASN B O 1
ATOM 10958 N N . GLU B 1 637 ? -24.703 45.844 18.266 1 92.44 637 GLU B N 1
ATOM 10959 C CA . GLU B 1 637 ? -26.062 45.375 18.531 1 92.44 637 GLU B CA 1
ATOM 10960 C C . GLU B 1 637 ? -26.281 45.094 20.016 1 92.44 637 GLU B C 1
ATOM 10962 O O . GLU B 1 637 ? -27.328 45.438 20.562 1 92.44 637 GLU B O 1
ATOM 10967 N N . LEU B 1 638 ? -25.391 44.562 20.578 1 93.94 638 LEU B N 1
ATOM 10968 C CA . LEU B 1 638 ? -25.469 44.281 22.016 1 93.94 638 LEU B CA 1
ATOM 10969 C C . LEU B 1 638 ? -25.484 45.562 22.812 1 93.94 638 LEU B C 1
ATOM 10971 O O . LEU B 1 638 ? -26.266 45.719 23.75 1 93.94 638 LEU B O 1
ATOM 10975 N N . ARG B 1 639 ? -24.688 46.469 22.438 1 94.25 639 ARG B N 1
ATOM 10976 C CA . ARG B 1 639 ? -24.672 47.781 23.094 1 94.25 639 ARG B CA 1
ATOM 10977 C C . ARG B 1 639 ? -26 48.5 22.938 1 94.25 639 ARG B C 1
ATOM 10979 O O . ARG B 1 639 ? -26.453 49.156 23.844 1 94.25 639 ARG B O 1
ATOM 10986 N N . ALA B 1 640 ? -26.547 48.375 21.812 1 93.69 640 ALA B N 1
ATOM 10987 C CA . ALA B 1 640 ? -27.844 49 21.547 1 93.69 640 ALA B CA 1
ATOM 10988 C C . ALA B 1 640 ? -28.922 48.438 22.469 1 93.69 640 ALA B C 1
ATOM 10990 O O . ALA B 1 640 ? -29.859 49.156 22.812 1 93.69 640 ALA B O 1
ATOM 10991 N N . ARG B 1 641 ? -28.734 47.281 22.891 1 93.19 641 ARG B N 1
ATOM 10992 C CA . ARG B 1 641 ? -29.672 46.656 23.828 1 93.19 641 ARG B CA 1
ATOM 10993 C C . ARG B 1 641 ? -29.453 47.156 25.25 1 93.19 641 ARG B C 1
ATOM 10995 O O . ARG B 1 641 ? -30.312 47 26.109 1 93.19 641 ARG B O 1
ATOM 11002 N N . GLY B 1 642 ? -28.281 47.75 25.438 1 94.31 642 GLY B N 1
ATOM 11003 C CA . GLY B 1 642 ? -27.984 48.312 26.734 1 94.31 642 GLY B CA 1
ATOM 11004 C C . GLY B 1 642 ? -26.812 47.625 27.422 1 94.31 642 GLY B C 1
ATOM 11005 O O . GLY B 1 642 ? -26.375 48.031 28.5 1 94.31 642 GLY B O 1
ATOM 11006 N N . ILE B 1 643 ? -26.344 46.562 26.844 1 96.19 643 ILE B N 1
ATOM 11007 C CA . ILE B 1 643 ? -25.234 45.812 27.422 1 96.19 643 ILE B CA 1
ATOM 11008 C C . ILE B 1 643 ? -23.938 46.625 27.297 1 96.19 643 ILE B C 1
ATOM 11010 O O . ILE B 1 643 ? -23.688 47.25 26.266 1 96.19 643 ILE B O 1
ATOM 11014 N N . LYS B 1 644 ? -23.141 46.625 28.312 1 96.31 644 LYS B N 1
ATOM 11015 C CA . LYS B 1 644 ? -21.859 47.344 28.281 1 96.31 644 LYS B CA 1
ATOM 11016 C C . LYS B 1 644 ? -20.719 46.375 27.906 1 96.31 644 LYS B C 1
ATOM 11018 O O . LYS B 1 644 ? -20.781 45.188 28.203 1 96.31 644 LYS B O 1
ATOM 11023 N N . ILE B 1 645 ? -19.766 46.875 27.266 1 94.62 645 ILE B N 1
ATOM 11024 C CA . ILE B 1 645 ? -18.625 46.094 26.859 1 94.62 645 ILE B CA 1
ATOM 11025 C C . ILE B 1 645 ? -17.359 46.594 27.531 1 94.62 645 ILE B C 1
ATOM 11027 O O . ILE B 1 645 ? -17.062 47.812 27.484 1 94.62 645 ILE B O 1
ATOM 11031 N N . SER B 1 646 ? -16.703 45.688 28.25 1 93.56 646 SER B N 1
ATOM 11032 C CA . SER B 1 646 ? -15.461 46 28.953 1 93.56 646 SER B CA 1
ATOM 11033 C C . SER B 1 646 ? -14.273 45.25 28.359 1 93.56 646 SER B C 1
ATOM 11035 O O . SER B 1 646 ? -14.383 44.062 28.062 1 93.56 646 SER B O 1
ATOM 11037 N N . LEU B 1 647 ? -13.258 45.938 28.109 1 89 647 LEU B N 1
ATOM 11038 C CA . LEU B 1 647 ? -12.016 45.312 27.656 1 89 647 LEU B CA 1
ATOM 11039 C C . LEU B 1 647 ? -11.172 44.844 28.844 1 89 647 LEU B C 1
ATOM 11041 O O . LEU B 1 647 ? -10.68 45.688 29.609 1 89 647 LEU B O 1
ATOM 11045 N N . ASP B 1 648 ? -11.023 43.594 28.922 1 86.06 648 ASP B N 1
ATOM 11046 C CA . ASP B 1 648 ? -10.297 43.031 30.047 1 86.06 648 ASP B CA 1
ATOM 11047 C C . ASP B 1 648 ? -8.82 42.844 29.703 1 86.06 648 ASP B C 1
ATOM 11049 O O . ASP B 1 648 ? -8.453 42.75 28.531 1 86.06 648 ASP B O 1
ATOM 11053 N N . ASP B 1 649 ? -8 42.844 30.797 1 79.38 649 ASP B N 1
ATOM 11054 C CA . ASP B 1 649 ? -6.562 42.625 30.719 1 79.38 649 ASP B CA 1
ATOM 11055 C C . ASP B 1 649 ? -5.918 43.562 29.719 1 79.38 649 ASP B C 1
ATOM 11057 O O . ASP B 1 649 ? -5.059 43.156 28.938 1 79.38 649 ASP B O 1
ATOM 11061 N N . PHE B 1 650 ? -6.457 44.688 29.766 1 76.81 650 PHE B N 1
ATOM 11062 C CA . PHE B 1 650 ? -5.945 45.656 28.797 1 76.81 650 PHE B CA 1
ATOM 11063 C C . PHE B 1 650 ? -4.465 45.938 29.031 1 76.81 650 PHE B C 1
ATOM 11065 O O . PHE B 1 650 ? -4.039 46.156 30.172 1 76.81 650 PHE B O 1
ATOM 11072 N N . GLY B 1 651 ? -3.791 45.781 28.062 1 69.38 651 GLY B N 1
ATOM 11073 C CA . GLY B 1 651 ? -2.371 46.094 28.109 1 69.38 651 GLY B CA 1
ATOM 11074 C C . GLY B 1 651 ? -1.485 44.844 28.062 1 69.38 651 GLY B C 1
ATOM 11075 O O . GLY B 1 651 ? -0.283 44.969 27.812 1 69.38 651 GLY B O 1
ATOM 11076 N N . THR B 1 652 ? -2.055 43.656 28.484 1 64.19 652 THR B N 1
ATOM 11077 C CA . THR B 1 652 ? -1.249 42.438 28.547 1 64.19 652 THR B CA 1
ATOM 11078 C C . THR B 1 652 ? -1.259 41.719 27.203 1 64.19 652 THR B C 1
ATOM 11080 O O . THR B 1 652 ? -0.4 40.875 26.938 1 64.19 652 THR B O 1
ATOM 11083 N N . GLY B 1 653 ? -2.322 41.906 26.578 1 61.16 653 GLY B N 1
ATOM 11084 C CA . GLY B 1 653 ? -2.441 41.188 25.297 1 61.16 653 GLY B CA 1
ATOM 11085 C C . GLY B 1 653 ? -1.995 42.031 24.109 1 61.16 653 GLY B C 1
ATOM 11086 O O . GLY B 1 653 ? -1.426 43.094 24.297 1 61.16 653 GLY B O 1
ATOM 11087 N N . TYR B 1 654 ? -2.104 41.312 23.016 1 50.66 654 TYR B N 1
ATOM 11088 C CA . TYR B 1 654 ? -1.678 41.938 21.766 1 50.66 654 TYR B CA 1
ATOM 11089 C C . TYR B 1 654 ? -2.771 42.844 21.203 1 50.66 654 TYR B C 1
ATOM 11091 O O . TYR B 1 654 ? -3.865 42.375 20.891 1 50.66 654 TYR B O 1
ATOM 11099 N N . SER B 1 655 ? -2.988 44.125 21.766 1 53.59 655 SER B N 1
ATOM 11100 C CA . SER B 1 655 ? -4.055 44.969 21.266 1 53.59 655 SER B CA 1
ATOM 11101 C C . SER B 1 655 ? -3.496 46.125 20.406 1 53.59 655 SER B C 1
ATOM 11103 O O . SER B 1 655 ? -2.385 46.594 20.641 1 53.59 655 SER B O 1
ATOM 11105 N N . SER B 1 656 ? -4.125 46.219 19.266 1 59.28 656 SER B N 1
ATOM 11106 C CA . SER B 1 656 ? -3.846 47.375 18.453 1 59.28 656 SER B CA 1
ATOM 11107 C C . SER B 1 656 ? -4.547 48.625 19.016 1 59.28 656 SER B C 1
ATOM 11109 O O . SER B 1 656 ? -5.715 48.562 19.406 1 59.28 656 SER B O 1
ATOM 11111 N N . LEU B 1 657 ? -3.893 49.625 19.562 1 64.06 657 LEU B N 1
ATOM 11112 C CA . LEU B 1 657 ? -4.465 50.906 20 1 64.06 657 LEU B CA 1
ATOM 11113 C C . LEU B 1 657 ? -5.492 51.406 19 1 64.06 657 LEU B C 1
ATOM 11115 O O . LEU B 1 657 ? -6.5 52 19.391 1 64.06 657 LEU B O 1
ATOM 11119 N N . SER B 1 658 ? -5.258 51.156 17.75 1 63.53 658 SER B N 1
ATOM 11120 C CA . SER B 1 658 ? -6.203 51.562 16.719 1 63.53 658 SER B CA 1
ATOM 11121 C C . SER B 1 658 ? -7.559 50.875 16.922 1 63.53 658 SER B C 1
ATOM 11123 O O . SER B 1 658 ? -8.602 51.5 16.672 1 63.53 658 SER B O 1
ATOM 11125 N N . TYR B 1 659 ? -7.441 49.75 17.406 1 65.19 659 TYR B N 1
ATOM 11126 C CA . TYR B 1 659 ? -8.68 49 17.578 1 65.19 659 TYR B CA 1
ATOM 11127 C C . TYR B 1 659 ? -9.5 49.594 18.734 1 65.19 659 TYR B C 1
ATOM 11129 O O . TYR B 1 659 ? -10.734 49.594 18.688 1 65.19 659 TYR B O 1
ATOM 11137 N N . LEU B 1 660 ? -8.781 50.125 19.656 1 69.56 660 LEU B N 1
ATOM 11138 C CA . LEU B 1 660 ? -9.469 50.688 20.812 1 69.56 660 LEU B CA 1
ATOM 11139 C C . LEU B 1 660 ? -10.367 51.844 20.406 1 69.56 660 LEU B C 1
ATOM 11141 O O . LEU B 1 660 ? -11.453 52.031 20.953 1 69.56 660 LEU B O 1
ATOM 11145 N N . ALA B 1 661 ? -9.984 52.562 19.344 1 68.62 661 ALA B N 1
ATOM 11146 C CA . ALA B 1 661 ? -10.734 53.719 18.906 1 68.62 661 ALA B CA 1
ATOM 11147 C C . ALA B 1 661 ? -11.977 53.312 18.109 1 68.62 661 ALA B C 1
ATOM 11149 O O . ALA B 1 661 ? -12.969 54.062 18.078 1 68.62 661 ALA B O 1
ATOM 11150 N N . ASN B 1 662 ? -11.922 52.25 17.562 1 71.62 662 ASN B N 1
ATOM 11151 C CA . ASN B 1 662 ? -12.992 51.875 16.641 1 71.62 662 ASN B CA 1
ATOM 11152 C C . ASN B 1 662 ? -13.906 50.812 17.219 1 71.62 662 ASN B C 1
ATOM 11154 O O . ASN B 1 662 ? -14.938 50.469 16.625 1 71.62 662 ASN B O 1
ATOM 11158 N N . PHE B 1 663 ? -13.586 50.344 18.219 1 76.81 663 PHE B N 1
ATOM 11159 C CA . PHE B 1 663 ? -14.398 49.281 18.797 1 76.81 663 PHE B CA 1
ATOM 11160 C C . PHE B 1 663 ? -15.406 49.844 19.797 1 76.81 663 PHE B C 1
ATOM 11162 O O . PHE B 1 663 ? -15.109 50.781 20.531 1 76.81 663 PHE B O 1
ATOM 11169 N N . PRO B 1 664 ? -16.531 49.312 19.719 1 85.44 664 PRO B N 1
ATOM 11170 C CA . PRO B 1 664 ? -17.578 49.75 20.641 1 85.44 664 PRO B CA 1
ATOM 11171 C C . PRO B 1 664 ? -17.359 49.219 22.062 1 85.44 664 PRO B C 1
ATOM 11173 O O . PRO B 1 664 ? -18.031 48.281 22.469 1 85.44 664 PRO B O 1
ATOM 11176 N N . ILE B 1 665 ? -16.469 49.844 22.797 1 88.31 665 ILE B N 1
ATOM 11177 C CA . ILE B 1 665 ? -16.188 49.438 24.172 1 88.31 665 ILE B CA 1
ATOM 11178 C C . ILE B 1 665 ? -16.594 50.562 25.109 1 88.31 665 ILE B C 1
ATOM 11180 O O . ILE B 1 665 ? -16.609 51.75 24.734 1 88.31 665 ILE B O 1
ATOM 11184 N N . ASP B 1 666 ? -16.969 50.188 26.344 1 91.5 666 ASP B N 1
ATOM 11185 C CA . ASP B 1 666 ? -17.453 51.156 27.312 1 91.5 666 ASP B CA 1
ATOM 11186 C C . ASP B 1 666 ? -16.469 51.312 28.484 1 91.5 666 ASP B C 1
ATOM 11188 O O . ASP B 1 666 ? -16.5 52.312 29.188 1 91.5 666 ASP B O 1
ATOM 11192 N N . GLN B 1 667 ? -15.68 50.312 28.625 1 91.94 667 GLN B N 1
ATOM 11193 C CA . GLN B 1 667 ? -14.828 50.281 29.812 1 91.94 667 GLN B CA 1
ATOM 11194 C C . GLN B 1 667 ? -13.531 49.531 29.531 1 91.94 667 GLN B C 1
ATOM 11196 O O . GLN B 1 667 ? -13.492 48.656 28.688 1 91.94 667 GLN B O 1
ATOM 11201 N N . ILE B 1 668 ? -12.492 49.969 30.234 1 89.88 668 ILE B N 1
ATOM 11202 C CA . ILE B 1 668 ? -11.211 49.281 30.172 1 89.88 668 ILE B CA 1
ATOM 11203 C C . ILE B 1 668 ? -10.773 48.844 31.562 1 89.88 668 ILE B C 1
ATOM 11205 O O . ILE B 1 668 ? -10.922 49.625 32.531 1 89.88 668 ILE B O 1
ATOM 11209 N N . LYS B 1 669 ? -10.352 47.594 31.688 1 92.44 669 LYS B N 1
ATOM 11210 C CA . LYS B 1 669 ? -9.773 47.125 32.938 1 92.44 669 LYS B CA 1
ATOM 11211 C C . LYS B 1 669 ? -8.258 47 32.844 1 92.44 669 LYS B C 1
ATOM 11213 O O . LYS B 1 669 ? -7.73 46.344 31.969 1 92.44 669 LYS B O 1
ATOM 11218 N N . ILE B 1 670 ? -7.613 47.719 33.75 1 87.88 670 ILE B N 1
ATOM 11219 C CA . ILE B 1 670 ? -6.156 47.656 33.781 1 87.88 670 ILE B CA 1
ATOM 11220 C C . ILE B 1 670 ? -5.711 46.406 34.5 1 87.88 670 ILE B C 1
ATOM 11222 O O . ILE B 1 670 ? -6.121 46.156 35.656 1 87.88 670 ILE B O 1
ATOM 11226 N N . ASP B 1 671 ? -4.898 45.719 33.906 1 85.69 671 ASP B N 1
ATOM 11227 C CA . ASP B 1 671 ? -4.484 44.406 34.438 1 85.69 671 ASP B CA 1
ATOM 11228 C C . ASP B 1 671 ? -3.658 44.562 35.688 1 85.69 671 ASP B C 1
ATOM 11230 O O . ASP B 1 671 ? -2.947 45.562 35.875 1 85.69 671 ASP B O 1
ATOM 11234 N N . LYS B 1 672 ? -3.723 43.531 36.438 1 87.12 672 LYS B N 1
ATOM 11235 C CA . LYS B 1 672 ? -3.037 43.469 37.719 1 87.12 672 LYS B CA 1
ATOM 11236 C C . LYS B 1 672 ? -1.526 43.594 37.562 1 87.12 672 LYS B C 1
ATOM 11238 O O . LYS B 1 672 ? -0.835 44.125 38.406 1 87.12 672 LYS B O 1
ATOM 11243 N N . SER B 1 673 ? -1.035 43.156 36.5 1 81.56 673 SER B N 1
ATOM 11244 C CA . SER B 1 673 ? 0.406 43.156 36.281 1 81.56 673 SER B CA 1
ATOM 11245 C C . SER B 1 673 ? 0.958 44.562 36.281 1 81.56 673 SER B C 1
ATOM 11247 O O . SER B 1 673 ? 2.111 44.781 36.656 1 81.56 673 SER B O 1
ATOM 11249 N N . PHE B 1 674 ? 0.19 45.531 35.938 1 81.38 674 PHE B N 1
ATOM 11250 C CA . PHE B 1 674 ? 0.616 46.938 35.938 1 81.38 674 PHE B CA 1
ATOM 11251 C C . PHE B 1 674 ? 0.607 47.5 37.344 1 81.38 674 PHE B C 1
ATOM 11253 O O . PHE B 1 674 ? 1.469 48.312 37.719 1 81.38 674 PHE B O 1
ATOM 11260 N N . ILE B 1 675 ? -0.326 47.031 38.094 1 87.56 675 ILE B N 1
ATOM 11261 C CA . ILE B 1 675 ? -0.506 47.531 39.469 1 87.56 675 ILE B CA 1
ATOM 11262 C C . ILE B 1 675 ? 0.562 46.938 40.375 1 87.56 675 ILE B C 1
ATOM 11264 O O . ILE B 1 675 ? 1.127 47.625 41.219 1 87.56 675 ILE B O 1
ATOM 11268 N N . ASP B 1 676 ? 0.813 45.688 40.125 1 86.62 676 ASP B N 1
ATOM 11269 C CA . ASP B 1 676 ? 1.795 45 40.938 1 86.62 676 ASP B CA 1
ATOM 11270 C C . ASP B 1 676 ? 3.184 45.594 40.781 1 86.62 676 ASP B C 1
ATOM 11272 O O . ASP B 1 676 ? 3.996 45.562 41.688 1 86.62 676 ASP B O 1
ATOM 11276 N N . ARG B 1 677 ? 3.531 46.125 39.688 1 82.38 677 ARG B N 1
ATOM 11277 C CA . ARG B 1 677 ? 4.879 46.594 39.375 1 82.38 677 ARG B CA 1
ATOM 11278 C C . ARG B 1 677 ? 5.02 48.094 39.656 1 82.38 677 ARG B C 1
ATOM 11280 O O . ARG B 1 677 ? 6.039 48.719 39.312 1 82.38 677 ARG B O 1
ATOM 11287 N N . LEU B 1 678 ? 4.023 48.719 40.25 1 81.38 678 LEU B N 1
ATOM 11288 C CA . LEU B 1 678 ? 4.047 50.156 40.562 1 81.38 678 LEU B CA 1
ATOM 11289 C C . LEU B 1 678 ? 5.25 50.5 41.438 1 81.38 678 LEU B C 1
ATOM 11291 O O . LEU B 1 678 ? 5.844 51.562 41.281 1 81.38 678 LEU B O 1
ATOM 11295 N N . ALA B 1 679 ? 5.57 49.5 42.281 1 77.06 679 ALA B N 1
ATOM 11296 C CA . ALA B 1 679 ? 6.676 49.75 43.188 1 77.06 679 ALA B CA 1
ATOM 11297 C C . ALA B 1 679 ? 8.023 49.656 42.469 1 77.06 679 ALA B C 1
ATOM 11299 O O . ALA B 1 679 ? 9.039 50.125 43 1 77.06 679 ALA B O 1
ATOM 11300 N N . GLU B 1 680 ? 8.07 49.125 41.375 1 75.38 680 GLU B N 1
ATOM 11301 C CA . GLU B 1 680 ? 9.32 48.812 40.688 1 75.38 680 GLU B CA 1
ATOM 11302 C C . GLU B 1 680 ? 9.875 50.031 39.969 1 75.38 680 GLU B C 1
ATOM 11304 O O . GLU B 1 680 ? 11.055 50.062 39.625 1 75.38 680 GLU B O 1
ATOM 11309 N N . GLY B 1 681 ? 8.984 51.062 39.719 1 72.31 681 GLY B N 1
ATOM 11310 C CA . GLY B 1 681 ? 9.594 52.188 39.031 1 72.31 681 GLY B CA 1
ATOM 11311 C C . GLY B 1 681 ? 8.586 53.188 38.531 1 72.31 681 GLY B C 1
ATOM 11312 O O . GLY B 1 681 ? 7.398 52.875 38.406 1 72.31 681 GLY B O 1
ATOM 11313 N N . GLU B 1 682 ? 9.062 54.312 38.219 1 73.81 682 GLU B N 1
ATOM 11314 C CA . GLU B 1 682 ? 8.273 55.438 37.719 1 73.81 682 GLU B CA 1
ATOM 11315 C C . GLU B 1 682 ? 7.699 55.188 36.344 1 73.81 682 GLU B C 1
ATOM 11317 O O . GLU B 1 682 ? 6.656 55.719 35.969 1 73.81 682 GLU B O 1
ATOM 11322 N N . ARG B 1 683 ? 8.297 54.25 35.781 1 74.06 683 ARG B N 1
ATOM 11323 C CA . ARG B 1 683 ? 7.852 53.906 34.438 1 74.06 683 ARG B CA 1
ATOM 11324 C C . ARG B 1 683 ? 6.48 53.25 34.469 1 74.06 683 ARG B C 1
ATOM 11326 O O . ARG B 1 683 ? 5.645 53.5 33.594 1 74.06 683 ARG B O 1
ATOM 11333 N N . HIS B 1 684 ? 6.32 52.531 35.438 1 77.19 684 HIS B N 1
ATOM 11334 C CA . HIS B 1 684 ? 5.055 51.844 35.531 1 77.19 684 HIS B CA 1
ATOM 11335 C C . HIS B 1 684 ? 3.914 52.781 35.906 1 77.19 684 HIS B C 1
ATOM 11337 O O . HIS B 1 684 ? 2.789 52.625 35.438 1 77.19 684 HIS B O 1
ATOM 11343 N N . LEU B 1 685 ? 4.25 53.688 36.656 1 80.88 685 LEU B N 1
ATOM 11344 C CA . LEU B 1 685 ? 3.266 54.719 37 1 80.88 685 LEU B CA 1
ATOM 11345 C C . LEU B 1 685 ? 2.887 55.531 35.781 1 80.88 685 LEU B C 1
ATOM 11347 O O . LEU B 1 685 ? 1.71 55.844 35.562 1 80.88 685 LEU B O 1
ATOM 11351 N N . ALA B 1 686 ? 3.801 55.844 35.031 1 76.56 686 ALA B N 1
ATOM 11352 C CA . ALA B 1 686 ? 3.572 56.594 33.812 1 76.56 686 ALA B CA 1
ATOM 11353 C C . ALA B 1 686 ? 2.664 55.844 32.844 1 76.56 686 ALA B C 1
ATOM 11355 O O . ALA B 1 686 ? 1.838 56.438 32.156 1 76.56 686 ALA B O 1
ATOM 11356 N N . LEU B 1 687 ? 2.834 54.594 32.844 1 77.75 687 LEU B N 1
ATOM 11357 C CA . LEU B 1 687 ? 2.012 53.75 31.953 1 77.75 687 LEU B CA 1
ATOM 11358 C C . LEU B 1 687 ? 0.551 53.781 32.406 1 77.75 687 LEU B C 1
ATOM 11360 O O . LEU B 1 687 ? -0.351 53.906 31.562 1 77.75 687 LEU B O 1
ATOM 11364 N N . ILE B 1 688 ? 0.408 53.656 33.625 1 81.88 688 ILE B N 1
ATOM 11365 C CA . ILE B 1 688 ? -0.946 53.688 34.156 1 81.88 688 ILE B CA 1
ATOM 11366 C C . ILE B 1 688 ? -1.579 55.062 33.875 1 81.88 688 ILE B C 1
ATOM 11368 O O . ILE B 1 688 ? -2.73 55.125 33.438 1 81.88 688 ILE B O 1
ATOM 11372 N N . GLU B 1 689 ? -0.862 56.031 34.031 1 81.12 689 GLU B N 1
ATOM 11373 C CA . GLU B 1 689 ? -1.345 57.375 33.75 1 81.12 689 GLU B CA 1
ATOM 11374 C C . GLU B 1 689 ? -1.736 57.531 32.281 1 81.12 689 GLU B C 1
ATOM 11376 O O . GLU B 1 689 ? -2.76 58.125 31.969 1 81.12 689 GLU B O 1
ATOM 11381 N N . ALA B 1 690 ? -0.947 56.969 31.547 1 74.75 690 ALA B N 1
ATOM 11382 C CA . ALA B 1 690 ? -1.212 57.062 30.109 1 74.75 690 ALA B CA 1
ATOM 11383 C C . ALA B 1 690 ? -2.496 56.312 29.75 1 74.75 690 ALA B C 1
ATOM 11385 O O . ALA B 1 690 ? -3.299 56.781 28.953 1 74.75 690 ALA B O 1
ATOM 11386 N N . ILE B 1 691 ? -2.635 55.188 30.312 1 79.62 691 ILE B N 1
ATOM 11387 C CA . ILE B 1 691 ? -3.816 54.375 30.047 1 79.62 691 ILE B CA 1
ATOM 11388 C C . ILE B 1 691 ? -5.07 55.094 30.5 1 79.62 691 ILE B C 1
ATOM 11390 O O . ILE B 1 691 ? -6.07 55.156 29.781 1 79.62 691 ILE B O 1
ATOM 11394 N N . VAL B 1 692 ? -4.98 55.656 31.625 1 83 692 VAL B N 1
ATOM 11395 C CA . VAL B 1 692 ? -6.113 56.375 32.188 1 83 692 VAL B CA 1
ATOM 11396 C C . VAL B 1 692 ? -6.449 57.562 31.312 1 83 692 VAL B C 1
ATOM 11398 O O . VAL B 1 692 ? -7.617 57.812 31 1 83 692 VAL B O 1
ATOM 11401 N N . ARG B 1 693 ? -5.52 58.25 30.938 1 75.94 693 ARG B N 1
ATOM 11402 C CA . ARG B 1 693 ? -5.723 59.406 30.078 1 75.94 693 ARG B CA 1
ATOM 11403 C C . ARG B 1 693 ? -6.34 59 28.75 1 75.94 693 ARG B C 1
ATOM 11405 O O . ARG B 1 693 ? -7.242 59.688 28.25 1 75.94 693 ARG B O 1
ATOM 11412 N N . LEU B 1 694 ? -5.773 58 28.25 1 75.31 694 LEU B N 1
ATOM 11413 C CA . LEU B 1 694 ? -6.312 57.469 27 1 75.31 694 LEU B CA 1
ATOM 11414 C C . LEU B 1 694 ? -7.777 57.094 27.172 1 75.31 694 LEU B C 1
ATOM 11416 O O . LEU B 1 694 ? -8.609 57.406 26.312 1 75.31 694 LEU B O 1
ATOM 11420 N N . SER B 1 695 ? -7.973 56.406 28.156 1 82.44 695 SER B N 1
ATOM 11421 C CA . SER B 1 695 ? -9.328 55.938 28.422 1 82.44 695 SER B CA 1
ATOM 11422 C C . SER B 1 695 ? -10.297 57.125 28.562 1 82.44 695 SER B C 1
ATOM 11424 O O . SER B 1 695 ? -11.383 57.125 27.984 1 82.44 695 SER B O 1
ATOM 11426 N N . HIS B 1 696 ? -9.891 58.094 29.25 1 81 696 HIS B N 1
ATOM 11427 C CA . HIS B 1 696 ? -10.742 59.25 29.469 1 81 696 HIS B CA 1
ATOM 11428 C C . HIS B 1 696 ? -10.961 60.031 28.156 1 81 696 HIS B C 1
ATOM 11430 O O . HIS B 1 696 ? -12.07 60.5 27.891 1 81 696 HIS B O 1
ATOM 11436 N N . ALA B 1 697 ? -9.961 60.062 27.484 1 74.06 697 ALA B N 1
ATOM 11437 C CA . ALA B 1 697 ? -10.062 60.719 26.188 1 74.06 697 ALA B CA 1
ATOM 11438 C C . ALA B 1 697 ? -11.086 60.031 25.297 1 74.06 697 ALA B C 1
ATOM 11440 O O . ALA B 1 697 ? -11.742 60.688 24.469 1 74.06 697 ALA B O 1
ATOM 11441 N N . LEU B 1 698 ? -11.227 58.844 25.516 1 78.06 698 LEU B N 1
ATOM 11442 C CA . LEU B 1 698 ? -12.164 58.062 24.703 1 78.06 698 LEU B CA 1
ATOM 11443 C C . LEU B 1 698 ? -13.484 57.875 25.438 1 78.06 698 LEU B C 1
ATOM 11445 O O . LEU B 1 698 ? -14.336 57.094 25.016 1 78.06 698 LEU B O 1
ATOM 11449 N N . ASN B 1 699 ? -13.562 58.531 26.469 1 83.12 699 ASN B N 1
ATOM 11450 C CA . ASN B 1 699 ? -14.766 58.469 27.297 1 83.12 699 ASN B CA 1
ATOM 11451 C C . ASN B 1 699 ? -15.055 57.062 27.781 1 83.12 699 ASN B C 1
ATOM 11453 O O . ASN B 1 699 ? -16.203 56.594 27.719 1 83.12 699 ASN B O 1
ATOM 11457 N N . LEU B 1 700 ? -14.062 56.438 28.141 1 88.62 700 LEU B N 1
ATOM 11458 C CA . LEU B 1 700 ? -14.188 55.094 28.688 1 88.62 700 LEU B CA 1
ATOM 11459 C C . LEU B 1 700 ? -14 55.094 30.203 1 88.62 700 LEU B C 1
ATOM 11461 O O . LEU B 1 700 ? -13.172 55.844 30.719 1 88.62 700 LEU B O 1
ATOM 11465 N N . ARG B 1 701 ? -14.75 54.25 30.875 1 91.75 701 ARG B N 1
ATOM 11466 C CA . ARG B 1 701 ? -14.531 54.062 32.312 1 91.75 701 ARG B CA 1
ATOM 11467 C C . ARG B 1 701 ? -13.336 53.156 32.562 1 91.75 701 ARG B C 1
ATOM 11469 O O . ARG B 1 701 ? -13.039 52.281 31.75 1 91.75 701 ARG B O 1
ATOM 11476 N N . VAL B 1 702 ? -12.641 53.438 33.688 1 93.06 702 VAL B N 1
ATOM 11477 C CA . VAL B 1 702 ? -11.43 52.688 33.938 1 93.06 702 VAL B CA 1
ATOM 11478 C C . VAL B 1 702 ? -11.562 51.969 35.281 1 93.06 702 VAL B C 1
ATOM 11480 O O . VAL B 1 702 ? -12.008 52.531 36.281 1 93.06 702 VAL B O 1
ATOM 11483 N N . THR B 1 703 ? -11.312 50.719 35.281 1 94.69 703 THR B N 1
ATOM 11484 C CA . THR B 1 703 ? -11.25 49.906 36.5 1 94.69 703 THR B CA 1
ATOM 11485 C C . THR B 1 703 ? -9.836 49.375 36.688 1 94.69 703 THR B C 1
ATOM 11487 O O . THR B 1 703 ? -9.188 48.906 35.75 1 94.69 703 THR B O 1
ATOM 11490 N N . ALA B 1 704 ? -9.266 49.5 37.875 1 94.19 704 ALA B N 1
ATOM 11491 C CA . ALA B 1 704 ? -7.965 48.938 38.188 1 94.19 704 ALA B CA 1
ATOM 11492 C C . ALA B 1 704 ? -8.117 47.594 38.906 1 94.19 704 ALA B C 1
ATOM 11494 O O . ALA B 1 704 ? -8.812 47.469 39.906 1 94.19 704 ALA B O 1
ATOM 11495 N N . GLU B 1 705 ? -7.5 46.656 38.344 1 93.62 705 GLU B N 1
ATOM 11496 C CA . GLU B 1 705 ? -7.574 45.312 38.906 1 93.62 705 GLU B CA 1
ATOM 11497 C C . GLU B 1 705 ? -6.34 45 39.75 1 93.62 705 GLU B C 1
ATOM 11499 O O . GLU B 1 705 ? -5.242 45.469 39.438 1 93.62 705 GLU B O 1
ATOM 11504 N N . GLY B 1 706 ? -6.535 44.25 40.875 1 92.25 706 GLY B N 1
ATOM 11505 C CA . GLY B 1 706 ? -5.426 43.719 41.625 1 92.25 706 GLY B CA 1
ATOM 11506 C C . GLY B 1 706 ? -4.902 44.688 42.688 1 92.25 706 GLY B C 1
ATOM 11507 O O . GLY B 1 706 ? -3.717 44.656 43 1 92.25 706 GLY B O 1
ATOM 11508 N N . VAL B 1 707 ? -5.711 45.531 43.062 1 94.06 707 VAL B N 1
ATOM 11509 C CA . VAL B 1 707 ? -5.297 46.469 44.125 1 94.06 707 VAL B CA 1
ATOM 11510 C C . VAL B 1 707 ? -5.301 45.75 45.469 1 94.06 707 VAL B C 1
ATOM 11512 O O . VAL B 1 707 ? -6.352 45.312 45.969 1 94.06 707 VAL B O 1
ATOM 11515 N N . GLU B 1 708 ? -4.148 45.625 46.094 1 93.38 708 GLU B N 1
ATOM 11516 C CA . GLU B 1 708 ? -4.047 44.812 47.312 1 93.38 708 GLU B CA 1
ATOM 11517 C C . GLU B 1 708 ? -3.504 45.594 48.469 1 93.38 708 GLU B C 1
ATOM 11519 O O . GLU B 1 708 ? -3.588 45.156 49.625 1 93.38 708 GLU B O 1
ATOM 11524 N N . THR B 1 709 ? -3.014 46.812 48.25 1 93.12 709 THR B N 1
ATOM 11525 C CA . THR B 1 709 ? -2.424 47.594 49.312 1 93.12 709 THR B CA 1
ATOM 11526 C C . THR B 1 709 ? -3.002 49 49.312 1 93.12 709 THR B C 1
ATOM 11528 O O . THR B 1 709 ? -3.537 49.469 48.312 1 93.12 709 THR B O 1
ATOM 11531 N N . GLN B 1 710 ? -2.877 49.688 50.438 1 92.62 710 GLN B N 1
ATOM 11532 C CA . GLN B 1 710 ? -3.365 51.062 50.562 1 92.62 710 GLN B CA 1
ATOM 11533 C C . GLN B 1 710 ? -2.557 52.031 49.719 1 92.62 710 GLN B C 1
ATOM 11535 O O . GLN B 1 710 ? -3.098 53 49.188 1 92.62 710 GLN B O 1
ATOM 11540 N N . GLU B 1 711 ? -1.349 51.656 49.625 1 91.75 711 GLU B N 1
ATOM 11541 C CA . GLU B 1 711 ? -0.485 52.5 48.781 1 91.75 711 GLU B CA 1
ATOM 11542 C C . GLU B 1 711 ? -0.938 52.469 47.312 1 91.75 711 GLU B C 1
ATOM 11544 O O . GLU B 1 711 ? -0.982 53.531 46.656 1 91.75 711 GLU B O 1
ATOM 11549 N N . GLN B 1 712 ? -1.271 51.344 46.875 1 93.25 712 GLN B N 1
ATOM 11550 C CA . GLN B 1 712 ? -1.77 51.219 45.531 1 93.25 712 GLN B CA 1
ATOM 11551 C C . GLN B 1 712 ? -3.084 51.969 45.344 1 93.25 712 GLN B C 1
ATOM 11553 O O . GLN B 1 712 ? -3.287 52.625 44.312 1 93.25 712 GLN B O 1
ATOM 11558 N N . LEU B 1 713 ? -3.91 51.844 46.312 1 93.62 713 LEU B N 1
ATOM 11559 C CA . LEU B 1 713 ? -5.203 52.531 46.25 1 93.62 713 LEU B CA 1
ATOM 11560 C C . LEU B 1 713 ? -5.02 54.031 46.125 1 93.62 713 LEU B C 1
ATOM 11562 O O . LEU B 1 713 ? -5.723 54.688 45.344 1 93.62 713 LEU B O 1
ATOM 11566 N N . GLN B 1 714 ? -4.152 54.531 46.875 1 92.25 714 GLN B N 1
ATOM 11567 C CA . GLN B 1 714 ? -3.887 55.969 46.844 1 92.25 714 GLN B CA 1
ATOM 11568 C C . GLN B 1 714 ? -3.42 56.406 45.438 1 92.25 714 GLN B C 1
ATOM 11570 O O . GLN B 1 714 ? -3.844 57.438 44.938 1 92.25 714 GLN B O 1
ATOM 11575 N N . VAL B 1 715 ? -2.566 55.594 44.906 1 90.81 715 VAL B N 1
ATOM 11576 C CA . VAL B 1 715 ? -2.062 55.906 43.562 1 90.81 715 VAL B CA 1
ATOM 11577 C C . VAL B 1 715 ? -3.219 55.906 42.562 1 90.81 715 VAL B C 1
ATOM 11579 O O . VAL B 1 715 ? -3.277 56.75 41.688 1 90.81 715 VAL B O 1
ATOM 11582 N N . MET B 1 716 ? -4.082 54.969 42.688 1 92.94 716 MET B N 1
ATOM 11583 C CA . MET B 1 716 ? -5.238 54.875 41.812 1 92.94 716 MET B CA 1
ATOM 11584 C C . MET B 1 716 ? -6.137 56.094 41.969 1 92.94 716 MET B C 1
ATOM 11586 O O . MET B 1 716 ? -6.582 56.688 40.969 1 92.94 716 MET B O 1
ATOM 11590 N N . MET B 1 717 ? -6.348 56.469 43.156 1 92.25 717 MET B N 1
ATOM 11591 C CA . MET B 1 717 ? -7.195 57.625 43.438 1 92.25 717 MET B CA 1
ATOM 11592 C C . MET B 1 717 ? -6.57 58.906 42.906 1 92.25 717 MET B C 1
ATOM 11594 O O . MET B 1 717 ? -7.27 59.75 42.312 1 92.25 717 MET B O 1
ATOM 11598 N N . ASP B 1 718 ? -5.324 58.938 43.062 1 90.44 718 ASP B N 1
ATOM 11599 C CA . ASP B 1 718 ? -4.59 60.094 42.562 1 90.44 718 ASP B CA 1
ATOM 11600 C C . ASP B 1 718 ? -4.676 60.219 41.031 1 90.44 718 ASP B C 1
ATOM 11602 O O . ASP B 1 718 ? -4.582 61.312 40.5 1 90.44 718 ASP B O 1
ATOM 11606 N N . ASN B 1 719 ? -4.855 59.125 40.469 1 88.81 719 ASN B N 1
ATOM 11607 C CA . ASN B 1 719 ? -4.926 59.094 39 1 88.81 719 ASN B CA 1
ATOM 11608 C C . ASN B 1 719 ? -6.371 59.031 38.5 1 88.81 719 ASN B C 1
ATOM 11610 O O . ASN B 1 719 ? -6.625 58.656 37.375 1 88.81 719 ASN B O 1
ATOM 11614 N N . HIS B 1 720 ? -7.289 59.25 39.312 1 89.19 720 HIS B N 1
ATOM 11615 C CA . HIS B 1 720 ? -8.703 59.406 39 1 89.19 720 HIS B CA 1
ATOM 11616 C C . HIS B 1 720 ? -9.305 58.125 38.469 1 89.19 720 HIS B C 1
ATOM 11618 O O . HIS B 1 720 ? -10.07 58.125 37.5 1 89.19 720 HIS B O 1
ATOM 11624 N N . ILE B 1 721 ? -8.852 57.031 39.031 1 92.62 721 ILE B N 1
ATOM 11625 C CA . ILE B 1 721 ? -9.5 55.75 38.75 1 92.62 721 ILE B CA 1
ATOM 11626 C C . ILE B 1 721 ? -10.609 55.531 39.781 1 92.62 721 ILE B C 1
ATOM 11628 O O . ILE B 1 721 ? -10.344 55.406 40.969 1 92.62 721 ILE B O 1
ATOM 11632 N N . GLN B 1 722 ? -11.773 55.469 39.25 1 87.31 722 GLN B N 1
ATOM 11633 C CA . GLN B 1 722 ? -12.93 55.5 40.125 1 87.31 722 GLN B CA 1
ATOM 11634 C C . GLN B 1 722 ? -13.32 54.094 40.594 1 87.31 722 GLN B C 1
ATOM 11636 O O . GLN B 1 722 ? -13.867 53.906 41.688 1 87.31 722 GLN B O 1
ATOM 11641 N N . GLU B 1 723 ? -13.055 53.094 39.844 1 94.88 723 GLU B N 1
ATOM 11642 C CA . GLU B 1 723 ? -13.477 51.719 40.156 1 94.88 723 GLU B CA 1
ATOM 11643 C C . GLU B 1 723 ? -12.273 50.844 40.469 1 94.88 723 GLU B C 1
ATOM 11645 O O . GLU B 1 723 ? -11.312 50.781 39.688 1 94.88 723 GLU B O 1
ATOM 11650 N N . ILE B 1 724 ? -12.359 50.188 41.594 1 96.12 724 ILE B N 1
ATOM 11651 C CA . ILE B 1 724 ? -11.227 49.406 42.062 1 96.12 724 ILE B CA 1
ATOM 11652 C C . ILE B 1 724 ? -11.664 47.969 42.312 1 96.12 724 ILE B C 1
ATOM 11654 O O . ILE B 1 724 ? -12.719 47.719 42.906 1 96.12 724 ILE B O 1
ATOM 11658 N N . GLN B 1 725 ? -10.914 47.125 41.781 1 95.44 725 GLN B N 1
ATOM 11659 C CA . GLN B 1 725 ? -11.102 45.688 42 1 95.44 725 GLN B CA 1
ATOM 11660 C C . GLN B 1 725 ? -9.836 45.062 42.562 1 95.44 725 GLN B C 1
ATOM 11662 O O . GLN B 1 725 ? -8.75 45.219 42.031 1 95.44 725 GLN B O 1
ATOM 11667 N N . GLY B 1 726 ? -9.922 44.406 43.75 1 93.69 726 GLY B N 1
ATOM 11668 C CA . GLY B 1 726 ? -8.75 43.781 44.375 1 93.69 726 GLY B CA 1
ATOM 11669 C C . GLY B 1 726 ? -9.008 43.219 45.75 1 93.69 726 GLY B C 1
ATOM 11670 O O . GLY B 1 726 ? -10.07 43.469 46.312 1 93.69 726 GLY B O 1
ATOM 11671 N N . TYR B 1 727 ? -8.016 42.594 46.281 1 92.69 727 TYR B N 1
ATOM 11672 C CA . TYR B 1 727 ? -8.148 41.875 47.562 1 92.69 727 TYR B CA 1
ATOM 11673 C C . TYR B 1 727 ? -8.141 42.844 48.75 1 92.69 727 TYR B C 1
ATOM 11675 O O . TYR B 1 727 ? -8.477 42.469 49.875 1 92.69 727 TYR B O 1
ATOM 11683 N N . LEU B 1 728 ? -7.777 44.062 48.469 1 93.25 728 LEU B N 1
ATOM 11684 C CA . LEU B 1 728 ? -7.852 45.062 49.531 1 93.25 728 LEU B CA 1
ATOM 11685 C C . LEU B 1 728 ? -9.281 45.219 50.031 1 93.25 728 LEU B C 1
ATOM 11687 O O . LEU B 1 728 ? -9.508 45.438 51.219 1 93.25 728 LEU B O 1
ATOM 11691 N N . PHE B 1 729 ? -10.242 45.094 49.156 1 93.5 729 PHE B N 1
ATOM 11692 C CA . PHE B 1 729 ? -11.648 45.25 49.531 1 93.5 729 PHE B CA 1
ATOM 11693 C C . PHE B 1 729 ? -12.328 43.906 49.656 1 93.5 729 PHE B C 1
ATOM 11695 O O . PHE B 1 729 ? -12.789 43.531 50.719 1 93.5 729 PHE B O 1
ATOM 11702 N N . TYR B 1 730 ? -12.336 43.156 48.406 1 95.31 730 TYR B N 1
ATOM 11703 C CA . TYR B 1 730 ? -13.047 41.906 48.469 1 95.31 730 TYR B CA 1
ATOM 11704 C C . TYR B 1 730 ? -12.328 40.844 47.625 1 95.31 730 TYR B C 1
ATOM 11706 O O . TYR B 1 730 ? -11.805 41.125 46.562 1 95.31 730 TYR B O 1
ATOM 11714 N N . LYS B 1 731 ? -12.25 39.625 48.062 1 95 731 LYS B N 1
ATOM 11715 C CA . LYS B 1 731 ? -11.914 38.438 47.281 1 95 731 LYS B CA 1
ATOM 11716 C C . LYS B 1 731 ? -13.156 37.844 46.625 1 95 731 LYS B C 1
ATOM 11718 O O . LYS B 1 731 ? -14.281 38.219 46.969 1 95 731 LYS B O 1
ATOM 11723 N N . PRO B 1 732 ? -12.922 37.031 45.594 1 95 732 PRO B N 1
ATOM 11724 C CA . PRO B 1 732 ? -14.102 36.375 45.062 1 95 732 PRO B CA 1
ATOM 11725 C C . PRO B 1 732 ? -14.906 35.625 46.125 1 95 732 PRO B C 1
ATOM 11727 O O . PRO B 1 732 ? -14.336 34.875 46.938 1 95 732 PRO B O 1
ATOM 11730 N N . ILE B 1 733 ? -16.219 35.906 46.094 1 96.19 733 ILE B N 1
ATOM 11731 C CA . ILE B 1 733 ? -17.078 35.344 47.156 1 96.19 733 ILE B CA 1
ATOM 11732 C C . ILE B 1 733 ? -18.266 34.625 46.531 1 96.19 733 ILE B C 1
ATOM 11734 O O . ILE B 1 733 ? -18.672 34.938 45.406 1 96.19 733 ILE B O 1
ATOM 11738 N N . PRO B 1 734 ? -18.859 33.656 47.281 1 95.06 734 PRO B N 1
ATOM 11739 C CA . PRO B 1 734 ? -20.047 32.969 46.812 1 95.06 734 PRO B CA 1
ATOM 11740 C C . PRO B 1 734 ? -21.281 33.844 46.75 1 95.06 734 PRO B C 1
ATOM 11742 O O . PRO B 1 734 ? -21.312 34.906 47.344 1 95.06 734 PRO B O 1
ATOM 11745 N N . LYS B 1 735 ? -22.203 33.375 46 1 95.56 735 LYS B N 1
ATOM 11746 C CA . LYS B 1 735 ? -23.422 34.156 45.75 1 95.56 735 LYS B CA 1
ATOM 11747 C C . LYS B 1 735 ? -24.094 34.531 47.062 1 95.56 735 LYS B C 1
ATOM 11749 O O . LYS B 1 735 ? -24.516 35.688 47.219 1 95.56 735 LYS B O 1
ATOM 11754 N N . ALA B 1 736 ? -24.156 33.656 48 1 94.88 736 ALA B N 1
ATOM 11755 C CA . ALA B 1 736 ? -24.844 33.906 49.281 1 94.88 736 ALA B CA 1
ATOM 11756 C C . ALA B 1 736 ? -24.188 35.062 50.031 1 94.88 736 ALA B C 1
ATOM 11758 O O . ALA B 1 736 ? -24.875 35.938 50.562 1 94.88 736 ALA B O 1
ATOM 11759 N N . VAL B 1 737 ? -22.906 35 50.094 1 95.75 737 VAL B N 1
ATOM 11760 C CA . VAL B 1 737 ? -22.172 36.031 50.781 1 95.75 737 VAL B CA 1
ATOM 11761 C C . VAL B 1 737 ? -22.297 37.375 50.031 1 95.75 737 VAL B C 1
ATOM 11763 O O . VAL B 1 737 ? -22.391 38.438 50.656 1 95.75 737 VAL B O 1
ATOM 11766 N N . PHE B 1 738 ? -22.375 37.281 48.812 1 95.5 738 PHE B N 1
ATOM 11767 C CA . PHE B 1 738 ? -22.531 38.469 47.969 1 95.5 738 PHE B CA 1
ATOM 11768 C C . PHE B 1 738 ? -23.875 39.125 48.219 1 95.5 738 PHE B C 1
ATOM 11770 O O . PHE B 1 738 ? -23.938 40.375 48.375 1 95.5 738 PHE B O 1
ATOM 11777 N N . PHE B 1 739 ? -24.844 38.344 48.312 1 95.56 739 PHE B N 1
ATOM 11778 C CA . PHE B 1 739 ? -26.172 38.875 48.562 1 95.56 739 PHE B CA 1
ATOM 11779 C C . PHE B 1 739 ? -26.25 39.531 49.938 1 95.56 739 PHE B C 1
ATOM 11781 O O . PHE B 1 739 ? -26.906 40.562 50.125 1 95.56 739 PHE B O 1
ATOM 11788 N N . GLU B 1 740 ? -25.578 38.938 50.844 1 94.75 740 GLU B N 1
ATOM 11789 C CA . GLU B 1 740 ? -25.547 39.531 52.188 1 94.75 740 GLU B CA 1
ATOM 11790 C C . GLU B 1 740 ? -24.875 40.906 52.188 1 94.75 740 GLU B C 1
ATOM 11792 O O . GLU B 1 740 ? -25.328 41.812 52.844 1 94.75 740 GLU B O 1
ATOM 11797 N N . LEU B 1 741 ? -23.859 40.938 51.469 1 94.62 741 LEU B N 1
ATOM 11798 C CA . LEU B 1 741 ? -23.141 42.188 51.344 1 94.62 741 LEU B CA 1
ATOM 11799 C C . LEU B 1 741 ? -24.016 43.281 50.719 1 94.62 741 LEU B C 1
ATOM 11801 O O . LEU B 1 741 ? -24 44.438 51.156 1 94.62 741 LEU B O 1
ATOM 11805 N N . LEU B 1 742 ? -24.75 42.938 49.75 1 94.69 742 LEU B N 1
ATOM 11806 C CA . LEU B 1 742 ? -25.625 43.875 49.094 1 94.69 742 LEU B CA 1
ATOM 11807 C C . LEU B 1 742 ? -26.766 44.312 50 1 94.69 742 LEU B C 1
ATOM 11809 O O . LEU B 1 742 ? -27.156 45.5 49.969 1 94.69 742 LEU B O 1
ATOM 11813 N N . ALA B 1 743 ? -27.219 43.438 50.75 1 92.75 743 ALA B N 1
ATOM 11814 C CA . ALA B 1 743 ? -28.281 43.75 51.688 1 92.75 743 ALA B CA 1
ATOM 11815 C C . ALA B 1 743 ? -27.812 44.781 52.719 1 92.75 743 ALA B C 1
ATOM 11817 O O . ALA B 1 743 ? -28.547 45.719 53.062 1 92.75 743 ALA B O 1
ATOM 11818 N N . LYS B 1 744 ? -26.672 44.562 53.188 1 91.88 744 LYS B N 1
ATOM 11819 C CA . LYS B 1 744 ? -26.094 45.5 54.156 1 91.88 744 LYS B CA 1
ATOM 11820 C C . LYS B 1 744 ? -25.891 46.875 53.562 1 91.88 744 LYS B C 1
ATOM 11822 O O . LYS B 1 744 ? -26.141 47.875 54.219 1 91.88 744 LYS B O 1
ATOM 11827 N N . GLN B 1 745 ? -25.422 46.906 52.344 1 91.69 745 GLN B N 1
ATOM 11828 C CA . GLN B 1 745 ? -25.188 48.188 51.656 1 91.69 745 GLN B CA 1
ATOM 11829 C C . GLN B 1 745 ? -26.5 48.906 51.375 1 91.69 745 GLN B C 1
ATOM 11831 O O . GLN B 1 745 ? -26.562 50.156 51.438 1 91.69 745 GLN B O 1
ATOM 11836 N N . ALA B 1 746 ? -27.5 48.219 51.062 1 86.38 746 ALA B N 1
ATOM 11837 C CA . ALA B 1 746 ? -28.797 48.781 50.781 1 86.38 746 ALA B CA 1
ATOM 11838 C C . ALA B 1 746 ? -29.391 49.469 52 1 86.38 746 ALA B C 1
ATOM 11840 O O . ALA B 1 746 ? -30.125 50.438 51.906 1 86.38 746 ALA B O 1
ATOM 11841 N N . VAL B 1 747 ? -29.031 49 53.094 1 81.31 747 VAL B N 1
ATOM 11842 C CA . VAL B 1 747 ? -29.547 49.562 54.344 1 81.31 747 VAL B CA 1
ATOM 11843 C C . VAL B 1 747 ? -28.812 50.844 54.656 1 81.31 747 VAL B C 1
ATOM 11845 O O . VAL B 1 747 ? -29.422 51.812 55.188 1 81.31 747 VAL B O 1
ATOM 11848 N N . ILE B 1 748 ? -27.625 50.906 54.375 1 73.31 748 ILE B N 1
ATOM 11849 C CA . ILE B 1 748 ? -26.828 52.062 54.719 1 73.31 748 ILE B CA 1
ATOM 11850 C C . ILE B 1 748 ? -27.125 53.219 53.75 1 73.31 748 ILE B C 1
ATOM 11852 O O . ILE B 1 748 ? -27.172 54.375 54.125 1 73.31 748 ILE B O 1
ATOM 11856 N N . SER B 1 749 ? -27.125 53.094 52.406 1 62.78 749 SER B N 1
ATOM 11857 C CA . SER B 1 749 ? -27.297 54.156 51.438 1 62.78 749 SER B CA 1
ATOM 11858 C C . SER B 1 749 ? -28.75 54.25 50.938 1 62.78 749 SER B C 1
ATOM 11860 O O . SER B 1 749 ? -29.094 53.625 49.938 1 62.78 749 SER B O 1
ATOM 11862 N N . PRO B 1 750 ? -29.703 54.562 51.719 1 48.56 750 PRO B N 1
ATOM 11863 C CA . PRO B 1 750 ? -31.078 54.625 51.25 1 48.56 750 PRO B CA 1
ATOM 11864 C C . PRO B 1 750 ? -31.203 55.344 49.906 1 48.56 750 PRO B C 1
ATOM 11866 O O . PRO B 1 750 ? -31.766 54.812 48.938 1 48.56 750 PRO B O 1
ATOM 11869 N N . HIS B 1 751 ? -31.688 56.844 49.969 1 40.88 751 HIS B N 1
ATOM 11870 C CA . HIS B 1 751 ? -32.281 57.812 49.031 1 40.88 751 HIS B CA 1
ATOM 11871 C C . HIS B 1 751 ? -31.266 58.312 48 1 40.88 751 HIS B C 1
ATOM 11873 O O . HIS B 1 751 ? -31.547 59.219 47.219 1 40.88 751 HIS B O 1
ATOM 11879 N N . SER B 1 752 ? -30.031 57.969 47.688 1 33.12 752 SER B N 1
ATOM 11880 C CA . SER B 1 752 ? -29.734 58.781 46.531 1 33.12 752 SER B CA 1
ATOM 11881 C C . SER B 1 752 ? -30.406 58.25 45.281 1 33.12 752 SER B C 1
ATOM 11883 O O . SER B 1 752 ? -30.484 57.031 45.062 1 33.12 752 SER B O 1
#

pLDDT: mean 84.2, std 14.28, range [18.14, 97.75]